Protein 1AOZ (pdb70)

Radius of gyration: 34.61 Å; Cα contacts (8 Å, |Δi|>4): 2927; chains: 2; bounding box: 67×62×120 Å

Secondary structure (DSSP, 8-state):
--EEEEEEEEEEEEE-TTSS-EEEEEETTBSSPPPEEEETT-EEEEEEEE--SS--B-EEEET---TT-GGGS--BTTTBPPBPTT-EEEEEEE--S-EEEEEEE-STTTGGGT-EEEEEEEPPTT---SS--SEEEEEEEEEE-SS-HHHHHHHTTSSS-----S-SEEEETTB--SSSBTTGGG-TTSPBPP--S-STTS---EEE-TT-EEEEEEEE--SS-EEEEEETT--EEEEEETTEEEEEEEES-EEE-TT-EEEEEEE--S-TT--EEEEEEEESS---SPPEEEEEEETTS-TTS--SSPPPPPPPTT-HHHHHHHHTT--BPTTPPPPPSS-SEEEEEEEEEEEETTEEEEEETTEEE---SS-HHHHHHTT-TTSS--SPPPS---TT--TTS----TT-EEE---EEE-TT-EEEEEEEE---SSTT----EEEEETT--EEEEEEEESS--GGGGGGS--SSPPEESEEEE-TTEEEEEEEE--S-EEEEEEESSHHHHHTT-EEEEEE-GGG-----HHHHSSHHHHHHHS---S--/--EEEEEEEEEEEEE-TTSS-EEEEEETTBSSPPPEEEETT-EEEEEEEE--SS--B-EEEET---TT-GGGS--BTTTBPPBPTT-EEEEEEE--S-EEEEEEE-STTGGGGT-EEEEEEE-STT---SS--SEEEEEEEEEE-SS-HHHHHHHHHSSS-----S-SEEEETTB--SSSBTTGGG-TTSPBP---S-STTS---EEE-TT-EEEEEEEE--SS-EEEEEETTB-EEEEEETTEEEEEEEES-EEE-TT-EEEEEEE--S-TTS-EEEEEEEESS---SPPEEEEEEETTS-TT---SSPPPPPPPTT-HHHHHHHHHH--BPTTSPPPPSS-SEEEEEEEEEEEETTEEEEEETTEEE---SS-HHHHHHTT-TTSS--SPPP----TT--TTS----TT-EEE---EEE-TT-EEEEEEE----SSTT----EEEEETT--EEEEEEEESS--GGGGGGS-SSS--EESEEEEPTTEEEEEEEE--S-EEEEEEESSHHHHHTT-EEEEEE-GGG--PPPHHHH-SHHHHHHHS---S--

Solvent-accessible surface area: 43569 Å² total; per-residue (Å²): 115,94,128,70,102,45,134,7,54,0,71,55,39,143,86,19,0,2,60,60,130,38,66,0,2,1,2,72,49,92,17,34,12,35,71,0,85,2,33,9,38,1,43,0,22,0,36,0,31,0,84,4,169,131,46,18,0,0,0,2,0,2,14,10,27,3,124,66,28,8,31,0,1,0,1,11,24,7,2,0,6,32,5,83,53,60,57,48,4,92,0,58,5,61,1,78,50,24,3,1,8,2,0,2,2,25,56,40,1,9,6,7,8,1,0,5,0,12,0,2,0,32,17,52,141,79,126,158,26,96,33,129,49,77,20,61,14,35,2,6,0,2,5,6,6,56,86,40,20,80,140,3,47,100,8,3,54,34,114,91,13,148,45,16,27,37,5,53,3,3,0,8,28,3,79,5,27,63,116,34,20,35,6,13,134,33,33,35,73,71,63,57,27,174,54,188,52,90,48,41,4,2,29,94,41,2,95,1,46,42,157,54,29,21,3,0,0,0,2,0,3,0,2,4,3,12,1,4,0,12,5,14,101,10,106,0,35,0,5,2,0,2,6,27,71,4,69,78,24,124,14,62,13,0,6,0,11,2,1,8,3,2,0,0,19,3,61,3,104,59,81,72,66,45,0,7,5,0,4,0,3,12,7,11,34,101,44,98,14,78,62,6,18,2,10,0,2,0,78,133,22,65,64,90,93,66,6,110,60,58,31,40,163,39,26,60,77,73,60,45,114,92,5,28,99,14,10,94,110,12,29,7,21,173,82,29,86,127,12,39,119,123,80,85,55,36,0,45,0,8,1,3,13,1,52,21,118,42,79,15,38,5,0,3,12,48,17,2,29,46,81,8,113,8,1,0,0,1,1,37,67,89,99,33,92,183,29,16,47,75,110,116,18,45,54,95,27,77,170,128,49,78,11,94,66,28,14,121,38,137,150,17,111,92,13,34,11,2,8,81,10,116,52,42,29,9,0,0,0,0,0,2,2,1,0,14,48,75,122,131,55,9,24,10,1,4,0,2,1,2,6,11,34,0,24,6,2,14,48,14,90,27,70,29,41,91,151,49,75,110,75,19,47,66,139,34,1,9,25,9,3,1,3,2,0,6,25,54,1,3,0,0,0,4,1,37,0,56,0,31,0,2,0,4,0,5,0,1,11,8,0,3,38,61,5,5,0,2,13,1,0,2,2,3,14,128,127,12,47,182,4,34,90,85,0,15,60,40,39,24,0,17,172,63,78,111,136,121,79,176,153,156,112,94,122,58,100,47,134,8,64,0,81,56,40,144,86,17,0,3,61,60,129,40,73,0,1,2,2,66,61,77,16,29,13,29,71,0,93,3,32,5,37,0,40,0,22,0,25,0,20,0,81,6,159,130,47,18,0,0,0,2,0,2,13,9,28,2,108,64,26,6,34,0,0,0,1,10,24,7,1,0,9,27,7,79,52,58,63,44,4,91,0,58,5,56,0,65,46,22,3,1,8,1,0,2,1,27,49,47,2,10,5,9,4,2,1,6,0,9,0,2,0,35,18,55,89,84,138,159,25,90,48,125,46,77,19,56,16,37,1,8,0,2,4,9,9,58,83,53,21,84,132,2,43,101,6,3,55,33,105,90,12,148,46,18,22,37,3,54,2,3,0,7,22,4,79,3,25,62,118,37,21,39,5,12,129,32,28,34,71,71,64,59,26,195,57,183,58,95,44,37,3,3,26,96,45,2,102,1,40,42,155,87,30,22,1,0,0,0,4,0,3,0,3,6,4,11,1,4,0,12,7,14,94,16,101,0,45,0,6,1,0,1,5,27,64,4,88,79,26,135,13,57,15,0,6,0,10,2,0,10,3,2,0,0,11,2,58,0,88,63,80,62,66,49,1,12,5,0,3,0,2,11,7,11,41,99,43,94,13,86,61,4,12,0,10,0,1,0,73,135,24,66,64,84,94,69,5,114,61,54,27,45,163,45,24,62,85,75,58,46,107,82,3,31,92,12,11,92,106,12,23,6,22,195,81,30,88,128,7,43,116,157,70,86,54,44,1,44,0,5,2,4,16,1,52,25,120,38,70,14,31,4,0,3,8,40,26,1,35,45,81,11,111,8,0,0,1,1,1,40,70,85,99,37,103,184,23,20,65,82,100,108,18,38,55,97,32,69,141,114,46,82,8,92,64,37,13,122,35,138,140,15,114,86,20,32,13,2,9,93,11,144,61,40,28,16,0,0,0,0,0,0,2,2,0,15,51,80,108,130,58,10,27,10,0,3,0,2,2,2,4,11,34,0,24,4,1,16,46,16,100,25,71,27,54,77,155,59,74,115,80,19,44,65,143,35,1,8,24,9,3,1,3,3,0,8,23,59,2,6,0,0,0,6,0,36,0,60,1,32,0,1,0,5,0,5,0,2,12,6,1,3,43,53,3,4,0,2,11,1,1,0,2,6,14,144,145,12,49,180,4,34,92,93,0,13,61,37,36,25,0,20,165,64,80,119,139,119,72,166,152,147

Nearest PDB structures (foldseek):
  1aoz-assembly1_A  TM=1.001E+00  e=0.000E+00  Cucurbita melopepo
  6klg-assembly1_A  TM=8.964E-01  e=5.728E-54  Zea mays
  1zpu-assembly5_E  TM=8.627E-01  e=7.045E-47  Saccharomyces cerevisiae
  2ih9-assembly1_A  TM=8.552E-01  e=1.182E-42  Melanocarpus albomyces
  3pps-assembly1_A  TM=8.424E-01  e=6.392E-43  Canariomyces arenarius

CATH classification: 2.60.40.420 (+2 more: 2.60.40.420, 2.60.40.420)

InterPro domains:
  IPR001117 Multicopper oxidase, second cupredoxin domain [PF00394] (138-299)
  IPR002355 Multicopper oxidase, copper-binding site [PS00080] (506-517)
  IPR008972 Cupredoxin [G3DSA:2.60.40.420] (1-130)
  IPR008972 Cupredoxin [G3DSA:2.60.40.420] (131-336)
  IPR008972 Cupredoxin [G3DSA:2.60.40.420] (337-552)
  IPR008972 Cupredoxin [SSF49503] (3-147)
  IPR008972 Cupredoxin [SSF49503] (130-335)
  IPR008972 Cupredoxin [SSF49503] (339-540)
  IPR011706 Multicopper oxidase, C-terminal [PF07731] (408-524)
  IPR011707 Multicopper oxidase-like, N-terminal [PF07732] (10-125)
  IPR017760 L-ascorbate oxidase, plants [TIGR03388] (3-541)
  IPR033138 Multicopper oxidases, conserved site [PS00079] (501-521)
  IPR034258 Ascorbate oxidase, second cupredoxin domain [cd13871] (134-298)
  IPR034259 Ascorbate oxidase, first cupredoxin domain [cd13845] (4-123)
  IPR034267 Ascorbate oxidase, third cupredoxin domain [cd13893] (343-532)
  IPR045087 Multicopper oxidase [PTHR11709] (19-524)

Foldseek 3Di:
DEEAEAEWEWEWDWDCQAPDTDIATEIPPDFQYDEAEEAAPYKYKYKYAYAYPFDFWWKAWQLAQCFLNQLLRTADLANFPTAGHGDIDIRIGGHHAFAKTKMAIHDAVNRQRGHIGTYGYAYPDPDHDPDDFDEEAEKEKEFHARDDSVVQLVQLFDQVRDHRDAGQFIGISSATHGQADCQCPVPVVGHHDDDPQPGSRRDPAAEDEAFTKYKYKYAYLYLAFWKKKAKPPKWKWWAAKSRAGWAIDIDRIAIGGHSMITIIMTGRHDDLQAKIKIWIGTAQDDDPYHTGIHIHHHPPHDSPRHGPDGHPDDPHRPPVVVNVVRVVPTWHHVPDDFDDPDFPEEFEWEWEFAQPPSRTFIDTLQEFEDRFSAHNLLCVLVVVPPRFDADADHRDHDPPDAQQAEDPSVRHYYGHYEHEDEAFGKYKYKYFWGAYRDHPDTTKWKKFKHSWWKFWQDKFAADDDPVCPVVGDRDITDTHGIDMHGGRMITMIITTNNGAGKMKIFTSNSSNVSRRGTHIYGYDSVPRDDRDPNRQCTDVSVVVPVDDDDPD/DEEAEEEKEWEWDWADQAHDIDIATEIPPDFQYDEAEEAAFYKYKYKYFYQYDADFWWKAWFLAQCFQHQLQRGADLASFPTHGHGDIDIRIGGRHAFDWTKMATHDALRRQRGHIGTYGYHYDDPDHDPDDFDEEAEKEKEFHAPDDSVVCLVQQVDQVHDHSDDTQFIGISSATHGQADCLCVVDVPGHHDDDDQPGSRRDDAAEDAAFTKYKYKYAYLYLAFWKKKAKAPWKWWWAAKSRAGWATDIGRIAIGDHSIMTIIMTHRHDDLQAKIKIWIGGAQDPDDYGTGIYINHHPPHDRSGDDPDGHDDDPHRPPVVVVVVRVVVTWHHPVDDFADPDFDEEFEWEWEFAQDPSRTFIDTLQEFEDRFSAHNLLCVQVVVPVRFDAPADHRYHDPPDAQQAEDPSVRRYYGHYEHEDEAWGKYKYKYFWGAYNDHRDTGKFKKFKHSWWKFFQFKDAADDDPVCPVSGDSDTTDTHGIDIHGGRMITMIITTNHRAGKIKIFTSNSSNVSRRGTHIYGYPSNVRDDRDPNRQCIDPSVVVPPPDDPPD

B-factor: mean 22.81, std 13.23, range [4.0, 101.57]

Structure (mmCIF, N/CA/C/O backbone):
data_1AOZ
#
_entry.id   1AOZ
#
_cell.length_a   106.700
_cell.length_b   105.100
_cell.length_c   113.500
_cell.angle_alpha   90.00
_cell.angle_beta   90.00
_cell.angle_gamma   90.00
#
_symmetry.space_group_name_H-M   'P 21 21 2'
#
loop_
_entity.id
_entity.type
_entity.pdbx_description
1 polymer 'ASCORBATE OXIDASE'
2 non-polymer 2-acetamido-2-deoxy-beta-D-glucopyranose
3 non-polymer 'COPPER (II) ION'
4 non-polymer 'CU-O-CU LINKAGE'
5 non-polymer 'CU-O LINKAGE'
6 water water
#
loop_
_atom_site.group_PDB
_atom_site.id
_atom_site.type_symbol
_atom_site.label_atom_id
_atom_site.label_alt_id
_atom_site.label_comp_id
_atom_site.label_asym_id
_atom_site.label_entity_id
_atom_site.label_seq_id
_atom_site.pdbx_PDB_ins_code
_atom_site.Cartn_x
_atom_site.Cartn_y
_atom_site.Cartn_z
_atom_site.occupancy
_atom_site.B_iso_or_equiv
_atom_site.auth_seq_id
_atom_site.auth_comp_id
_atom_site.auth_asym_id
_atom_site.auth_atom_id
_atom_site.pdbx_PDB_model_num
ATOM 1 N N . SER A 1 1 ? 66.830 33.551 -16.323 1.00 38.38 1 SER A N 1
ATOM 2 C CA . SER A 1 1 ? 66.079 32.504 -15.659 1.00 36.57 1 SER A CA 1
ATOM 3 C C . SER A 1 1 ? 67.119 31.412 -15.610 1.00 32.56 1 SER A C 1
ATOM 4 O O . SER A 1 1 ? 67.931 31.359 -16.533 1.00 28.82 1 SER A O 1
ATOM 7 N N . GLN A 1 2 ? 67.124 30.621 -14.551 1.00 29.23 2 GLN A N 1
ATOM 8 C CA . GLN A 1 2 ? 68.089 29.567 -14.357 1.00 23.66 2 GLN A CA 1
ATOM 9 C C . GLN A 1 2 ? 67.308 28.272 -14.436 1.00 16.99 2 GLN A C 1
ATOM 10 O O . GLN A 1 2 ? 66.081 28.293 -14.383 1.00 10.25 2 GLN A O 1
ATOM 16 N N . ILE A 1 3 ? 68.005 27.157 -14.577 1.00 21.43 3 ILE A N 1
ATOM 17 C CA . ILE A 1 3 ? 67.418 25.844 -14.395 1.00 23.19 3 ILE A CA 1
ATOM 18 C C . ILE A 1 3 ? 67.920 25.410 -13.015 1.00 23.09 3 ILE A C 1
ATOM 19 O O . ILE A 1 3 ? 69.132 25.393 -12.743 1.00 27.86 3 ILE A O 1
ATOM 24 N N . ARG A 1 4 ? 66.992 25.073 -12.121 1.00 26.91 4 ARG A N 1
ATOM 25 C CA . ARG A 1 4 ? 67.284 24.631 -10.772 1.00 19.01 4 ARG A CA 1
ATOM 26 C C . ARG A 1 4 ? 67.064 23.114 -10.767 1.00 24.55 4 ARG A C 1
ATOM 27 O O . ARG A 1 4 ? 65.927 22.638 -10.905 1.00 29.84 4 ARG A O 1
ATOM 35 N N . HIS A 1 5 ? 68.114 22.303 -10.595 1.00 23.77 5 HIS A N 1
ATOM 36 C CA . HIS A 1 5 ? 68.029 20.852 -10.700 1.00 21.89 5 HIS A CA 1
ATOM 37 C C . HIS A 1 5 ? 68.273 20.225 -9.339 1.00 17.60 5 HIS A C 1
ATOM 38 O O . HIS A 1 5 ? 69.264 20.512 -8.664 1.00 19.09 5 HIS A O 1
ATOM 45 N N . TYR A 1 6 ? 67.373 19.324 -8.955 1.00 12.92 6 TYR A N 1
ATOM 46 C CA . TYR A 1 6 ? 67.429 18.628 -7.693 1.00 5.32 6 TYR A CA 1
ATOM 47 C C . TYR A 1 6 ? 67.464 17.165 -8.052 1.00 8.90 6 TYR A C 1
ATOM 48 O O . TYR A 1 6 ? 66.993 16.736 -9.118 1.00 10.12 6 TYR A O 1
ATOM 57 N N . LYS A 1 7 ? 68.075 16.383 -7.190 1.00 12.32 7 LYS A N 1
ATOM 58 C CA . LYS A 1 7 ? 68.201 14.956 -7.433 1.00 12.63 7 LYS A CA 1
ATOM 59 C C . LYS A 1 7 ? 67.904 14.408 -6.048 1.00 11.27 7 LYS A C 1
ATOM 60 O O . LYS A 1 7 ? 68.644 14.700 -5.086 1.00 16.98 7 LYS A O 1
ATOM 66 N N . TRP A 1 8 ? 66.779 13.691 -5.919 1.00 17.96 8 TRP A N 1
ATOM 67 C CA . TRP A 1 8 ? 66.228 13.289 -4.639 1.00 8.98 8 TRP A CA 1
ATOM 68 C C . TRP A 1 8 ? 65.824 11.826 -4.576 1.00 15.87 8 TRP A C 1
ATOM 69 O O . TRP A 1 8 ? 65.237 11.316 -5.532 1.00 22.10 8 TRP A O 1
ATOM 80 N N . GLU A 1 9 ? 66.002 11.162 -3.431 1.00 9.91 9 GLU A N 1
ATOM 81 C CA . GLU A 1 9 ? 65.526 9.783 -3.246 1.00 15.78 9 GLU A CA 1
ATOM 82 C C . GLU A 1 9 ? 64.515 9.719 -2.117 1.00 18.27 9 GLU A C 1
ATOM 83 O O . GLU A 1 9 ? 64.831 10.265 -1.057 1.00 20.56 9 GLU A O 1
ATOM 89 N N . VAL A 1 10 ? 63.325 9.118 -2.286 1.00 15.63 10 VAL A N 1
ATOM 90 C CA . VAL A 1 10 ? 62.369 9.014 -1.190 1.00 16.38 10 VAL A CA 1
ATOM 91 C C . VAL A 1 10 ? 62.606 7.649 -0.572 1.00 13.27 10 VAL A C 1
ATOM 92 O O . VAL A 1 10 ? 62.569 6.611 -1.259 1.00 19.24 10 VAL A O 1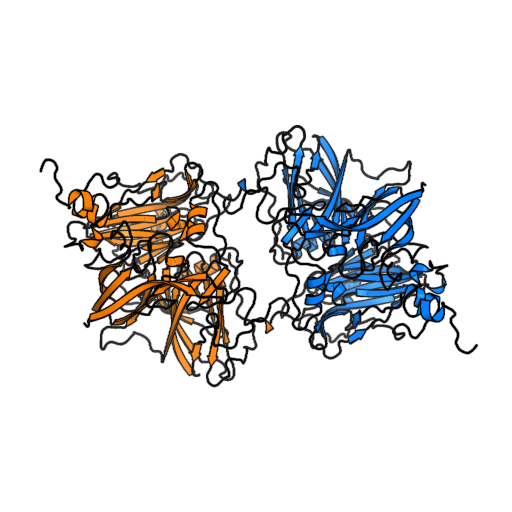
ATOM 96 N N . GLU A 1 11 ? 62.773 7.668 0.742 1.00 16.63 11 GLU A N 1
ATOM 97 C CA . GLU A 1 11 ? 63.081 6.492 1.506 1.00 14.49 11 GLU A CA 1
ATOM 98 C C . GLU A 1 11 ? 62.604 6.716 2.930 1.00 18.56 11 GLU A C 1
ATOM 99 O O . GLU A 1 11 ? 62.655 7.837 3.439 1.00 15.29 11 GLU A O 1
ATOM 105 N N . TYR A 1 12 ? 62.092 5.662 3.554 1.00 4.04 12 TYR A N 1
ATOM 106 C CA . TYR A 1 12 ? 61.724 5.724 4.946 1.00 8.29 12 TYR A CA 1
ATOM 107 C C . TYR A 1 12 ? 62.991 5.570 5.751 1.00 10.74 12 TYR A C 1
ATOM 108 O O . TYR A 1 12 ? 63.995 4.982 5.301 1.00 4.04 12 TYR A O 1
ATOM 117 N N . MET A 1 13 ? 62.869 6.045 6.990 1.00 12.04 13 MET A N 1
ATOM 118 C CA . MET A 1 13 ? 63.964 6.090 7.928 1.00 12.51 13 MET A CA 1
ATOM 119 C C . MET A 1 13 ? 63.432 6.180 9.347 1.00 13.78 13 MET A C 1
ATOM 120 O O . MET A 1 13 ? 62.248 6.460 9.521 1.00 14.75 13 MET A O 1
ATOM 125 N N . PHE A 1 14 ? 64.216 5.897 10.378 1.00 13.44 14 PHE A N 1
ATOM 126 C CA . PHE A 1 14 ? 63.738 6.075 11.740 1.00 10.08 14 PHE A CA 1
ATOM 127 C C . PHE A 1 14 ? 64.050 7.516 12.073 1.00 9.83 14 PHE A C 1
ATOM 128 O O . PHE A 1 14 ? 65.099 8.057 11.698 1.00 13.31 14 PHE A O 1
ATOM 136 N N . TRP A 1 15 ? 63.110 8.158 12.732 1.00 16.79 15 TRP A N 1
ATOM 137 C CA . TRP A 1 15 ? 63.255 9.532 13.137 1.00 12.82 15 TRP A CA 1
ATOM 138 C C . TRP A 1 15 ? 62.332 9.751 14.330 1.00 10.60 15 TRP A C 1
ATOM 139 O O . TRP A 1 15 ? 61.421 8.972 14.619 1.00 22.55 15 TRP A O 1
ATOM 150 N N . ALA A 1 16 ? 62.585 10.806 15.084 1.00 14.23 16 ALA A N 1
ATOM 151 C CA . ALA A 1 16 ? 61.845 11.131 16.276 1.00 7.99 16 ALA A CA 1
ATOM 152 C C . ALA A 1 16 ? 61.520 12.621 16.263 1.00 15.21 16 ALA A C 1
ATOM 153 O O . ALA A 1 16 ? 62.187 13.435 16.919 1.00 17.94 16 ALA A O 1
ATOM 155 N N . PRO A 1 17 ? 60.453 13.015 15.551 1.00 14.36 17 PRO A N 1
ATOM 156 C CA . PRO A 1 17 ? 60.028 14.411 15.406 1.00 9.90 17 PRO A CA 1
ATOM 157 C C . PRO A 1 17 ? 59.730 15.111 16.713 1.00 4.06 17 PRO A C 1
ATOM 158 O O . PRO A 1 17 ? 59.966 16.298 16.900 1.00 5.33 17 PRO A O 1
ATOM 162 N N . ASN A 1 18 ? 59.174 14.318 17.621 1.00 11.54 18 ASN A N 1
ATOM 163 C CA . ASN A 1 18 ? 58.833 14.768 18.952 1.00 14.30 18 ASN A CA 1
ATOM 164 C C . ASN A 1 18 ? 59.544 13.966 20.017 1.00 13.64 18 ASN A C 1
ATOM 165 O O . ASN A 1 18 ? 58.992 13.646 21.067 1.00 17.64 18 ASN A O 1
ATOM 170 N N . CYS A 1 19 ? 60.784 13.578 19.674 1.00 22.31 19 CYS A N 1
ATOM 171 C CA . CYS A 1 19 ? 61.668 12.751 20.491 1.00 12.10 19 CYS A CA 1
ATOM 172 C C . CYS A 1 19 ? 61.160 11.361 20.856 1.00 15.61 19 CYS A C 1
ATOM 173 O O . CYS A 1 19 ? 61.656 10.685 21.767 1.00 7.74 19 CYS A O 1
ATOM 176 N N . ASN A 1 20 ? 60.191 10.879 20.081 1.00 10.63 20 ASN A N 1
ATOM 177 C CA . ASN A 1 20 ? 59.620 9.557 20.281 1.00 12.20 20 ASN A CA 1
ATOM 178 C C . ASN A 1 20 ? 59.830 8.972 18.903 1.00 9.98 20 ASN A C 1
ATOM 179 O O . ASN A 1 20 ? 59.337 9.565 17.936 1.00 16.05 20 ASN A O 1
ATOM 184 N N . GLU A 1 21 ? 60.632 7.911 18.765 1.00 13.68 21 GLU A N 1
ATOM 185 C CA . GLU A 1 21 ? 60.985 7.281 17.498 1.00 13.75 21 GLU A CA 1
ATOM 186 C C . GLU A 1 21 ? 59.883 6.492 16.829 1.00 12.17 21 GLU A C 1
ATOM 187 O O . GLU A 1 21 ? 59.203 5.664 17.446 1.00 20.41 21 GLU A O 1
ATOM 193 N N . ASN A 1 22 ? 59.787 6.772 15.541 1.00 16.84 22 ASN A N 1
ATOM 194 C CA . ASN A 1 22 ? 58.821 6.165 14.646 1.00 15.77 22 ASN A CA 1
ATOM 195 C C . ASN A 1 22 ? 59.515 6.104 13.277 1.00 16.39 22 ASN A C 1
ATOM 196 O O . ASN A 1 22 ? 60.721 6.395 13.189 1.00 19.82 22 ASN A O 1
ATOM 201 N N . ILE A 1 23 ? 58.866 5.733 12.173 1.00 13.76 23 ILE A N 1
ATOM 202 C CA . ILE A 1 23 ? 59.521 5.888 10.889 1.00 10.09 23 ILE A CA 1
ATOM 203 C C . ILE A 1 23 ? 58.888 7.104 10.221 1.00 11.89 23 ILE A C 1
ATOM 204 O O . ILE A 1 23 ? 57.689 7.361 10.385 1.00 10.11 23 ILE A O 1
ATOM 209 N N . VAL A 1 24 ? 59.685 7.873 9.486 1.00 6.51 24 VAL A N 1
ATOM 210 C CA . VAL A 1 24 ? 59.223 9.069 8.811 1.00 15.21 24 VAL A CA 1
ATOM 211 C C . VAL A 1 24 ? 59.547 8.878 7.326 1.00 14.09 24 VAL A C 1
ATOM 212 O O . VAL A 1 24 ? 60.443 8.084 7.006 1.00 15.10 24 VAL A O 1
ATOM 216 N N . MET A 1 25 ? 58.873 9.525 6.366 1.00 15.10 25 MET A N 1
ATOM 217 C CA . MET A 1 25 ? 59.260 9.373 4.973 1.00 16.89 25 MET A CA 1
ATOM 218 C C . MET A 1 25 ? 60.240 10.503 4.680 1.00 18.61 25 MET A C 1
ATOM 219 O O . MET A 1 25 ? 59.829 11.662 4.634 1.00 24.30 25 MET A O 1
ATOM 224 N N . GLY A 1 26 ? 61.533 10.186 4.518 1.00 20.45 26 GLY A N 1
ATOM 225 C CA . GLY A 1 26 ? 62.564 11.174 4.248 1.00 7.83 26 GLY A CA 1
ATOM 226 C C . GLY A 1 26 ? 62.947 11.347 2.780 1.00 10.43 26 GLY A C 1
ATOM 227 O O . GLY A 1 26 ? 62.738 10.477 1.920 1.00 4.00 26 GLY A O 1
ATOM 228 N N . ILE A 1 27 ? 63.517 12.532 2.485 1.00 10.54 27 ILE A N 1
ATOM 229 C CA . ILE A 1 27 ? 64.064 12.799 1.165 1.00 13.66 27 ILE A CA 1
ATOM 230 C C . ILE A 1 27 ? 65.531 13.113 1.391 1.00 8.73 27 ILE A C 1
ATOM 231 O O . ILE A 1 27 ? 65.894 13.987 2.189 1.00 12.95 27 ILE A O 1
ATOM 236 N N . ASN A 1 28 ? 66.370 12.307 0.760 1.00 12.84 28 ASN A N 1
ATOM 237 C CA . ASN A 1 28 ? 67.826 12.399 0.887 1.00 11.41 28 ASN A CA 1
ATOM 238 C C . ASN A 1 28 ? 68.253 12.391 2.356 1.00 8.06 28 ASN A C 1
ATOM 239 O O . ASN A 1 28 ? 69.157 13.116 2.796 1.00 16.73 28 ASN A O 1
ATOM 244 N N . GLY A 1 29 ? 67.578 11.567 3.162 1.00 8.24 29 GLY A N 1
ATOM 245 C CA . GLY A 1 29 ? 67.842 11.456 4.592 1.00 4.01 29 GLY A CA 1
ATOM 246 C C . GLY A 1 29 ? 67.326 12.615 5.438 1.00 8.54 29 GLY A C 1
ATOM 247 O O . GLY A 1 29 ? 67.585 12.673 6.644 1.00 12.35 29 GLY A O 1
ATOM 248 N N . GLN A 1 30 ? 66.569 13.547 4.886 1.00 4.00 30 GLN A N 1
ATOM 249 C CA . GLN A 1 30 ? 66.110 14.718 5.623 1.00 9.84 30 GLN A CA 1
ATOM 250 C C . GLN A 1 30 ? 64.646 14.559 5.949 1.00 11.33 30 GLN A C 1
ATOM 251 O O . GLN A 1 30 ? 63.877 14.004 5.143 1.00 10.25 30 GLN A O 1
ATOM 257 N N . PHE A 1 31 ? 64.275 15.057 7.125 1.00 8.55 31 PHE A N 1
ATOM 258 C CA . PHE A 1 31 ? 62.881 15.189 7.484 1.00 6.39 31 PHE A CA 1
ATOM 259 C C . PHE A 1 31 ? 62.845 16.552 8.150 1.00 8.80 31 PHE A C 1
ATOM 260 O O . PHE A 1 31 ? 63.615 16.722 9.109 1.00 6.93 31 PHE A O 1
ATOM 268 N N . PRO A 1 32 ? 62.032 17.559 7.757 1.00 8.58 32 PRO A N 1
ATOM 269 C CA . PRO A 1 32 ? 61.325 17.689 6.465 1.00 7.20 32 PRO A CA 1
ATOM 270 C C . PRO A 1 32 ? 62.282 17.671 5.269 1.00 7.52 32 PRO A C 1
ATOM 271 O O . PRO A 1 32 ? 63.504 17.717 5.474 1.00 12.32 32 PRO A O 1
ATOM 275 N N . GLY A 1 33 ? 61.749 17.525 4.055 1.00 13.01 33 GLY A N 1
ATOM 276 C CA . GLY A 1 33 ? 62.537 17.450 2.840 1.00 15.50 33 GLY A CA 1
ATOM 277 C C . GLY A 1 33 ? 63.292 18.737 2.552 1.00 18.99 33 GLY A C 1
ATOM 278 O O . GLY A 1 33 ? 63.084 19.734 3.259 1.00 14.93 33 GLY A O 1
ATOM 279 N N . PRO A 1 34 ? 64.190 18.775 1.559 1.00 18.24 34 PRO A N 1
ATOM 280 C CA . PRO A 1 34 ? 64.970 19.952 1.208 1.00 16.53 34 PRO A CA 1
ATOM 281 C C . PRO A 1 34 ? 64.115 21.086 0.657 1.00 19.63 34 PRO A C 1
ATOM 282 O O . PRO A 1 34 ? 63.108 20.856 -0.016 1.00 20.70 34 PRO A O 1
ATOM 286 N N . THR A 1 35 ? 64.522 22.327 0.866 1.00 17.61 35 THR A N 1
ATOM 287 C CA . THR A 1 35 ? 63.782 23.453 0.330 1.00 6.00 35 THR A CA 1
ATOM 288 C C . THR A 1 35 ? 64.223 23.650 -1.107 1.00 17.66 35 THR A C 1
ATOM 289 O O . THR A 1 35 ? 65.425 23.563 -1.399 1.00 14.35 35 THR A O 1
ATOM 293 N N . ILE A 1 36 ? 63.239 23.857 -1.973 1.00 12.03 36 ILE A N 1
ATOM 294 C CA . ILE A 1 36 ? 63.443 24.236 -3.350 1.00 13.08 36 ILE A CA 1
ATOM 295 C C . ILE A 1 36 ? 63.235 25.744 -3.297 1.00 13.35 36 ILE A C 1
ATOM 296 O O . ILE A 1 36 ? 62.251 26.188 -2.707 1.00 14.42 36 ILE A O 1
ATOM 301 N N . ARG A 1 37 ? 64.157 26.562 -3.781 1.00 15.32 37 ARG A N 1
ATOM 302 C CA . ARG A 1 37 ? 63.938 27.979 -3.875 1.00 15.46 37 ARG A CA 1
ATOM 303 C C . ARG A 1 37 ? 64.294 28.397 -5.288 1.00 18.13 37 ARG A C 1
ATOM 304 O O . ARG A 1 37 ? 65.285 27.938 -5.874 1.00 21.97 37 ARG A O 1
ATOM 312 N N . ALA A 1 38 ? 63.482 29.252 -5.894 1.00 13.22 38 ALA A N 1
ATOM 313 C CA . ALA A 1 38 ? 63.761 29.643 -7.259 1.00 11.90 38 ALA A CA 1
ATOM 314 C C . ALA A 1 38 ? 63.311 31.072 -7.431 1.00 7.88 38 ALA A C 1
ATOM 315 O O . ALA A 1 38 ? 62.874 31.674 -6.447 1.00 11.77 38 ALA A O 1
ATOM 317 N N . ASN A 1 39 ? 63.488 31.645 -8.627 1.00 6.99 39 ASN A N 1
ATOM 318 C CA . ASN A 1 39 ? 63.093 33.009 -8.923 1.00 15.66 39 ASN A CA 1
ATOM 319 C C . ASN A 1 39 ? 62.006 32.779 -9.945 1.00 7.01 39 ASN A C 1
ATOM 320 O O . ASN A 1 39 ? 62.043 31.776 -10.679 1.00 20.72 39 ASN A O 1
ATOM 325 N N . ALA A 1 40 ? 61.012 33.663 -9.988 1.00 14.56 40 ALA A N 1
ATOM 326 C CA . ALA A 1 40 ? 59.940 33.535 -10.963 1.00 5.56 40 ALA A CA 1
ATOM 327 C C . ALA A 1 40 ? 60.566 33.728 -12.325 1.00 18.05 40 ALA A C 1
ATOM 328 O O . ALA A 1 40 ? 61.405 34.616 -12.561 1.00 14.59 40 ALA A O 1
ATOM 330 N N . GLY A 1 41 ? 60.240 32.721 -13.122 1.00 10.91 41 GLY A N 1
ATOM 331 C CA . GLY A 1 41 ? 60.736 32.616 -14.463 1.00 6.94 41 GLY A CA 1
ATOM 332 C C . GLY A 1 41 ? 61.585 31.362 -14.640 1.00 11.68 41 GLY A C 1
ATOM 333 O O . GLY A 1 41 ? 61.774 30.952 -15.794 1.00 20.20 41 GLY A O 1
ATOM 334 N N . ASP A 1 42 ? 62.073 30.703 -13.568 1.00 9.53 42 ASP A N 1
ATOM 335 C CA . ASP A 1 42 ? 62.995 29.576 -13.676 1.00 13.20 42 ASP A CA 1
ATOM 336 C C . ASP A 1 42 ? 62.336 28.234 -13.957 1.00 21.22 42 ASP A C 1
ATOM 337 O O . ASP A 1 42 ? 61.127 28.056 -13.759 1.00 19.50 42 ASP A O 1
ATOM 342 N N . SER A 1 43 ? 63.112 27.295 -14.475 1.00 19.35 43 SER A N 1
ATOM 343 C CA . SER A 1 43 ? 62.647 25.948 -14.682 1.00 16.60 43 SER A CA 1
ATOM 344 C C . SER A 1 43 ? 63.147 25.193 -13.478 1.00 7.75 43 SER A C 1
ATOM 345 O O . SER A 1 43 ? 64.279 25.419 -13.039 1.00 26.77 43 SER A O 1
ATOM 348 N N . VAL A 1 44 ? 62.339 24.316 -12.904 1.00 15.71 44 VAL A N 1
ATOM 349 C CA . VAL A 1 44 ? 62.748 23.473 -11.801 1.00 13.78 44 VAL A CA 1
ATOM 350 C C . VAL A 1 44 ? 62.744 22.074 -12.397 1.00 12.88 44 VAL A C 1
ATOM 351 O O . VAL A 1 44 ? 61.830 21.719 -13.153 1.00 20.98 44 VAL A O 1
ATOM 355 N N . VAL A 1 45 ? 63.791 21.292 -12.114 1.00 16.94 45 VAL A N 1
ATOM 356 C CA . VAL A 1 45 ? 63.930 19.928 -12.612 1.00 15.27 45 VAL A CA 1
ATOM 357 C C . VAL A 1 45 ? 64.223 19.109 -11.374 1.00 13.61 45 VAL A C 1
ATOM 358 O O . VAL A 1 45 ? 65.210 19.369 -10.684 1.00 18.91 45 VAL A O 1
ATOM 362 N N . VAL A 1 46 ? 63.380 18.149 -11.032 1.00 17.78 46 VAL A N 1
ATOM 363 C CA . VAL A 1 46 ? 63.556 17.308 -9.866 1.00 11.14 46 VAL A CA 1
ATOM 364 C C . VAL A 1 46 ? 63.697 15.906 -10.427 1.00 14.46 46 VAL A C 1
ATOM 365 O O . VAL A 1 46 ? 62.735 15.459 -11.037 1.00 7.04 46 VAL A O 1
ATOM 369 N N . GLU A 1 47 ? 64.802 15.164 -10.345 1.00 12.64 47 GLU A N 1
ATOM 370 C CA . GLU A 1 47 ? 64.724 13.756 -10.716 1.00 22.72 47 GLU A CA 1
ATOM 371 C C . GLU A 1 47 ? 64.664 13.046 -9.383 1.00 16.15 47 GLU A C 1
ATOM 372 O O . GLU A 1 47 ? 65.417 13.328 -8.450 1.00 19.65 47 GLU A O 1
ATOM 378 N N . LEU A 1 48 ? 63.621 12.247 -9.322 1.00 17.68 48 LEU A N 1
ATOM 379 C CA . LEU A 1 48 ? 63.257 11.571 -8.118 1.00 19.76 48 LEU A CA 1
ATOM 380 C C . LEU A 1 48 ? 63.316 10.078 -8.316 1.00 19.83 48 LEU A C 1
ATOM 381 O O . LEU A 1 48 ? 62.646 9.530 -9.211 1.00 18.88 48 LEU A O 1
ATOM 386 N N . THR A 1 49 ? 64.139 9.454 -7.503 1.00 16.22 49 THR A N 1
ATOM 387 C CA . THR A 1 49 ? 64.219 8.027 -7.461 1.00 15.37 49 THR A CA 1
ATOM 388 C C . THR A 1 49 ? 63.417 7.515 -6.265 1.00 12.90 49 THR A C 1
ATOM 389 O O . THR A 1 49 ? 63.491 7.995 -5.125 1.00 12.71 49 THR A O 1
ATOM 393 N N . ASN A 1 50 ? 62.607 6.492 -6.511 1.00 14.66 50 ASN A N 1
ATOM 394 C CA . ASN A 1 50 ? 61.794 5.902 -5.460 1.00 7.33 50 ASN A CA 1
ATOM 395 C C . ASN A 1 50 ? 62.546 4.768 -4.788 1.00 10.23 50 ASN A C 1
ATOM 396 O O . ASN A 1 50 ? 62.899 3.811 -5.479 1.00 12.45 50 ASN A O 1
ATOM 401 N N . LYS A 1 51 ? 62.864 4.862 -3.487 1.00 10.23 51 LYS A N 1
ATOM 402 C CA . LYS A 1 51 ? 63.516 3.776 -2.759 1.00 10.44 51 LYS A CA 1
ATOM 403 C C . LYS A 1 51 ? 62.715 3.288 -1.543 1.00 16.06 51 LYS A C 1
ATOM 404 O O . LYS A 1 51 ? 63.175 2.932 -0.444 1.00 19.69 51 LYS A O 1
ATOM 410 N N . LEU A 1 52 ? 61.406 3.283 -1.749 1.00 8.71 52 LEU A N 1
ATOM 411 C CA . LEU A 1 52 ? 60.543 2.604 -0.824 1.00 16.67 52 LEU A CA 1
ATOM 412 C C . LEU A 1 52 ? 60.530 1.201 -1.441 1.00 13.49 52 LEU A C 1
ATOM 413 O O . LEU A 1 52 ? 60.656 0.965 -2.643 1.00 16.81 52 LEU A O 1
ATOM 418 N N . HIS A 1 53 ? 60.430 0.201 -0.596 1.00 12.60 53 HIS A N 1
ATOM 419 C CA . HIS A 1 53 ? 60.555 -1.164 -1.050 1.00 18.38 53 HIS A CA 1
ATOM 420 C C . HIS A 1 53 ? 59.390 -1.741 -1.841 1.00 19.85 53 HIS A C 1
ATOM 421 O O . HIS A 1 53 ? 59.669 -2.484 -2.783 1.00 25.17 53 HIS A O 1
ATOM 428 N N . THR A 1 54 ? 58.119 -1.521 -1.453 1.00 19.07 54 THR A N 1
ATOM 429 C CA . THR A 1 54 ? 56.961 -2.101 -2.151 1.00 19.85 54 THR A CA 1
ATOM 430 C C . THR A 1 54 ? 55.940 -1.077 -2.640 1.00 9.49 54 THR A C 1
ATOM 431 O O . THR A 1 54 ? 54.995 -1.396 -3.365 1.00 11.44 54 THR A O 1
ATOM 435 N N . GLU A 1 55 ? 56.181 0.177 -2.276 1.00 4.06 55 GLU A N 1
ATOM 436 C CA . GLU A 1 55 ? 55.298 1.298 -2.506 1.00 6.70 55 GLU A CA 1
ATOM 437 C C . GLU A 1 55 ? 55.645 2.247 -3.622 1.00 12.35 55 GLU A C 1
ATOM 438 O O . GLU A 1 55 ? 56.806 2.615 -3.866 1.00 9.07 55 GLU A O 1
ATOM 444 N N . GLY A 1 56 ? 54.572 2.632 -4.311 1.00 4.69 56 GLY A N 1
ATOM 445 C CA . GLY A 1 56 ? 54.709 3.693 -5.288 1.00 4.00 56 GLY A CA 1
ATOM 446 C C . GLY A 1 56 ? 54.757 5.027 -4.550 1.00 4.05 56 GLY A C 1
ATOM 447 O O . GLY A 1 56 ? 54.511 5.092 -3.337 1.00 10.97 56 GLY A O 1
ATOM 448 N N . VAL A 1 57 ? 55.062 6.123 -5.221 1.00 4.00 57 VAL A N 1
ATOM 449 C CA . VAL A 1 57 ? 55.126 7.417 -4.547 1.00 12.45 57 VAL A CA 1
ATOM 450 C C . VAL A 1 57 ? 54.965 8.450 -5.627 1.00 8.02 57 VAL A C 1
ATOM 451 O O . VAL A 1 57 ? 55.192 8.139 -6.805 1.00 12.66 57 VAL A O 1
ATOM 455 N N . VAL A 1 58 ? 54.567 9.662 -5.266 1.00 4.79 58 VAL A N 1
ATOM 456 C CA . VAL A 1 58 ? 54.481 10.779 -6.193 1.00 4.55 58 VAL A CA 1
ATOM 457 C C . VAL A 1 58 ? 54.667 12.021 -5.344 1.00 4.26 58 VAL A C 1
ATOM 458 O O . VAL A 1 58 ? 54.408 11.983 -4.122 1.00 9.95 58 VAL A O 1
ATOM 462 N N . ILE A 1 59 ? 55.114 13.143 -5.917 1.00 17.81 59 ILE A N 1
ATOM 463 C CA . ILE A 1 59 ? 55.238 14.378 -5.138 1.00 13.85 59 ILE A CA 1
ATOM 464 C C . ILE A 1 59 ? 54.505 15.449 -5.920 1.00 14.16 59 ILE A C 1
ATOM 465 O O . ILE A 1 59 ? 54.750 15.613 -7.123 1.00 8.14 59 ILE A O 1
ATOM 470 N N . HIS A 1 60 ? 53.602 16.134 -5.212 1.00 4.80 60 HIS A N 1
ATOM 471 C CA . HIS A 1 60 ? 52.767 17.204 -5.746 1.00 8.31 60 HIS A CA 1
ATOM 472 C C . HIS A 1 60 ? 53.345 18.516 -5.249 1.00 5.71 60 HIS A C 1
ATOM 473 O O . HIS A 1 60 ? 53.673 18.641 -4.070 1.00 14.93 60 HIS A O 1
ATOM 480 N N . TRP A 1 61 ? 53.352 19.525 -6.116 1.00 11.85 61 TRP A N 1
ATOM 481 C CA . TRP A 1 61 ? 53.924 20.827 -5.836 1.00 16.67 61 TRP A CA 1
ATOM 482 C C . TRP A 1 61 ? 52.689 21.689 -5.590 1.00 18.54 61 TRP A C 1
ATOM 483 O O . TRP A 1 61 ? 52.018 22.155 -6.520 1.00 18.23 61 TRP A O 1
ATOM 494 N N . HIS A 1 62 ? 52.352 21.907 -4.312 1.00 19.40 62 HIS A N 1
ATOM 495 C CA . HIS A 1 62 ? 51.127 22.585 -3.964 1.00 9.50 62 HIS A CA 1
ATOM 496 C C . HIS A 1 62 ? 51.269 24.059 -4.248 1.00 10.08 62 HIS A C 1
ATOM 497 O O . HIS A 1 62 ? 52.071 24.765 -3.649 1.00 17.16 62 HIS A O 1
ATOM 504 N N . GLY A 1 63 ? 50.461 24.489 -5.201 1.00 14.10 63 GLY A N 1
ATOM 505 C CA . GLY A 1 63 ? 50.342 25.888 -5.562 1.00 8.72 63 GLY A CA 1
ATOM 506 C C . GLY A 1 63 ? 50.977 26.169 -6.911 1.00 10.00 63 GLY A C 1
ATOM 507 O O . GLY A 1 63 ? 50.792 27.280 -7.430 1.00 22.48 63 GLY A O 1
ATOM 508 N N . ILE A 1 64 ? 51.708 25.248 -7.543 1.00 10.31 64 ILE A N 1
ATOM 509 C CA . ILE A 1 64 ? 52.352 25.539 -8.807 1.00 5.63 64 ILE A CA 1
ATOM 510 C C . ILE A 1 64 ? 51.316 25.160 -9.844 1.00 12.97 64 ILE A C 1
ATOM 511 O O . ILE A 1 64 ? 50.722 24.081 -9.806 1.00 15.79 64 ILE A O 1
ATOM 516 N N . LEU A 1 65 ? 51.144 26.040 -10.811 1.00 18.90 65 LEU A N 1
ATOM 517 C CA . LEU A 1 65 ? 50.069 25.918 -11.774 1.00 17.71 65 LEU A CA 1
ATOM 518 C C . LEU A 1 65 ? 50.204 24.846 -12.822 1.00 20.30 65 LEU A C 1
ATOM 519 O O . LEU A 1 65 ? 49.211 24.474 -13.445 1.00 22.31 65 LEU A O 1
ATOM 524 N N . GLN A 1 66 ? 51.418 24.364 -13.076 1.00 20.63 66 GLN A N 1
ATOM 525 C CA . GLN A 1 66 ? 51.713 23.314 -14.044 1.00 11.87 66 GLN A CA 1
ATOM 526 C C . GLN A 1 66 ? 51.224 23.549 -15.474 1.00 10.58 66 GLN A C 1
ATOM 527 O O . GLN A 1 66 ? 50.953 22.662 -16.295 1.00 8.53 66 GLN A O 1
ATOM 533 N N . ARG A 1 67 ? 51.203 24.831 -15.809 1.00 15.85 67 ARG A N 1
ATOM 534 C CA . ARG A 1 67 ? 50.791 25.343 -17.103 1.00 15.58 67 ARG A CA 1
ATOM 535 C C . ARG A 1 67 ? 51.689 24.804 -18.215 1.00 16.34 67 ARG A C 1
ATOM 536 O O . ARG A 1 67 ? 52.883 25.086 -18.262 1.00 21.52 67 ARG A O 1
ATOM 544 N N . GLY A 1 68 ? 51.179 23.927 -19.063 1.00 10.83 68 GLY A N 1
ATOM 545 C CA . GLY A 1 68 ? 51.935 23.339 -20.149 1.00 4.00 68 GLY A CA 1
ATOM 546 C C . GLY A 1 68 ? 52.578 22.045 -19.675 1.00 5.90 68 GLY A C 1
ATOM 547 O O . GLY A 1 68 ? 53.087 21.275 -20.480 1.00 21.85 68 GLY A O 1
ATOM 548 N N . THR A 1 69 ? 52.590 21.724 -18.378 1.00 9.23 69 THR A N 1
ATOM 549 C CA . THR A 1 69 ? 53.165 20.478 -17.892 1.00 10.55 69 THR A CA 1
ATOM 550 C C . THR A 1 69 ? 52.144 19.782 -16.971 1.00 13.73 69 THR A C 1
ATOM 551 O O . THR A 1 69 ? 52.461 19.535 -15.806 1.00 8.06 69 THR A O 1
ATOM 555 N N . PRO A 1 70 ? 50.898 19.402 -17.361 1.00 7.15 70 PRO A N 1
ATOM 556 C CA . PRO A 1 70 ? 49.908 18.746 -16.483 1.00 9.90 70 PRO A CA 1
ATOM 557 C C . PRO A 1 70 ? 50.294 17.373 -15.937 1.00 12.81 70 PRO A C 1
ATOM 558 O O . PRO A 1 70 ? 49.845 16.915 -14.890 1.00 8.44 70 PRO A O 1
ATOM 562 N N . TRP A 1 71 ? 51.169 16.678 -16.655 1.00 11.60 71 TRP A N 1
ATOM 563 C CA . TRP A 1 71 ? 51.779 15.428 -16.248 1.00 16.88 71 TRP A CA 1
ATOM 564 C C . TRP A 1 71 ? 52.723 15.578 -15.053 1.00 21.94 71 TRP A C 1
ATOM 565 O O . TRP A 1 71 ? 53.195 14.565 -14.542 1.00 22.16 71 TRP A O 1
ATOM 576 N N . ALA A 1 72 ? 53.075 16.788 -14.609 1.00 17.23 72 ALA A N 1
ATOM 577 C CA . ALA A 1 72 ? 54.023 16.945 -13.526 1.00 20.83 72 ALA A CA 1
ATOM 578 C C . ALA A 1 72 ? 53.350 17.418 -12.268 1.00 17.77 72 ALA A C 1
ATOM 579 O O . ALA A 1 72 ? 53.972 17.939 -11.338 1.00 16.45 72 ALA A O 1
ATOM 581 N N . ASP A 1 73 ? 52.032 17.278 -12.222 1.00 19.63 73 ASP A N 1
ATOM 582 C CA . ASP A 1 73 ? 51.295 17.747 -11.071 1.00 11.32 73 ASP A CA 1
ATOM 583 C C . ASP A 1 73 ? 51.531 16.875 -9.848 1.00 4.00 73 ASP A C 1
ATOM 584 O O . ASP A 1 73 ? 51.417 17.365 -8.735 1.00 4.04 73 ASP A O 1
ATOM 589 N N . GLY A 1 74 ? 51.824 15.593 -10.006 1.00 7.78 74 GLY A N 1
ATOM 590 C CA . GLY A 1 74 ? 52.161 14.716 -8.914 1.00 9.76 74 GLY A CA 1
ATOM 591 C C . GLY A 1 74 ? 50.968 14.108 -8.197 1.00 5.47 74 GLY A C 1
ATOM 592 O O . GLY A 1 74 ? 51.027 13.860 -6.988 1.00 4.05 74 GLY A O 1
ATOM 593 N N . THR A 1 75 ? 49.867 13.837 -8.881 1.00 14.18 75 THR A N 1
ATOM 594 C CA . THR A 1 75 ? 48.693 13.283 -8.200 1.00 13.35 75 THR A CA 1
ATOM 595 C C . THR A 1 75 ? 48.418 11.924 -8.789 1.00 8.12 75 THR A C 1
ATOM 596 O O . THR A 1 75 ? 48.027 11.843 -9.973 1.00 20.09 75 THR A O 1
ATOM 600 N N . ALA A 1 76 ? 48.623 10.877 -7.989 1.00 4.94 76 ALA A N 1
ATOM 601 C CA . ALA A 1 76 ? 48.454 9.516 -8.452 1.00 9.08 76 ALA A CA 1
ATOM 602 C C . ALA A 1 76 ? 47.025 9.316 -8.942 1.00 13.65 76 ALA A C 1
ATOM 603 O O . ALA A 1 76 ? 46.073 9.858 -8.365 1.00 12.20 76 ALA A O 1
ATOM 605 N N . SER A 1 77 ? 46.898 8.640 -10.082 1.00 12.27 77 SER A N 1
ATOM 606 C CA . SER A 1 77 ? 45.637 8.335 -10.745 1.00 9.56 77 SER A CA 1
ATOM 607 C C . SER A 1 77 ? 44.934 9.535 -11.348 1.00 10.87 77 SER A C 1
ATOM 608 O O . SER A 1 77 ? 43.917 9.378 -12.020 1.00 16.89 77 SER A O 1
ATOM 611 N N . ILE A 1 78 ? 45.458 10.764 -11.221 1.00 10.56 78 ILE A N 1
ATOM 612 C CA . ILE A 1 78 ? 44.864 11.838 -11.985 1.00 12.39 78 ILE A CA 1
ATOM 613 C C . ILE A 1 78 ? 45.908 12.275 -13.006 1.00 10.48 78 ILE A C 1
ATOM 614 O O . ILE A 1 78 ? 45.667 12.028 -14.197 1.00 13.75 78 ILE A O 1
ATOM 619 N N . SER A 1 79 ? 47.077 12.845 -12.664 1.00 9.52 79 SER A N 1
ATOM 620 C CA . SER A 1 79 ? 48.051 13.253 -13.687 1.00 12.01 79 SER A CA 1
ATOM 621 C C . SER A 1 79 ? 48.963 12.139 -14.146 1.00 9.76 79 SER A C 1
ATOM 622 O O . SER A 1 79 ? 49.342 12.103 -15.316 1.00 9.38 79 SER A O 1
ATOM 625 N N . GLN A 1 80 ? 49.290 11.211 -13.251 1.00 12.14 80 GLN A N 1
ATOM 626 C CA . GLN A 1 80 ? 50.199 10.148 -13.588 1.00 9.67 80 GLN A CA 1
ATOM 627 C C . GLN A 1 80 ? 49.862 8.851 -12.875 1.00 5.57 80 GLN A C 1
ATOM 628 O O . GLN A 1 80 ? 49.094 8.814 -11.898 1.00 6.39 80 GLN A O 1
ATOM 634 N N . CYS A 1 81 ? 50.522 7.820 -13.397 1.00 4.04 81 CYS A N 1
ATOM 635 C CA . CYS A 1 81 ? 50.661 6.534 -12.746 1.00 6.98 81 CYS A CA 1
ATOM 636 C C . CYS A 1 81 ? 51.738 6.789 -11.709 1.00 4.00 81 CYS A C 1
ATOM 637 O O . CYS A 1 81 ? 52.654 7.579 -11.972 1.00 16.39 81 CYS A O 1
ATOM 640 N N . ALA A 1 82 ? 51.658 6.161 -10.527 1.00 10.71 82 ALA A N 1
ATOM 641 C CA . ALA A 1 82 ? 52.687 6.306 -9.503 1.00 14.17 82 ALA A CA 1
ATOM 642 C C . ALA A 1 82 ? 53.988 5.728 -10.046 1.00 7.20 82 ALA A C 1
ATOM 643 O O . ALA A 1 82 ? 53.973 4.906 -10.974 1.00 7.76 82 ALA A O 1
ATOM 645 N N . ILE A 1 83 ? 55.082 6.161 -9.424 1.00 16.19 83 ILE A N 1
ATOM 646 C CA . ILE A 1 83 ? 56.448 5.759 -9.755 1.00 10.80 83 ILE A CA 1
ATOM 647 C C . ILE A 1 83 ? 56.724 4.497 -8.952 1.00 4.00 83 ILE A C 1
ATOM 648 O O . ILE A 1 83 ? 56.543 4.477 -7.731 1.00 7.41 83 ILE A O 1
ATOM 653 N N . ASN A 1 84 ? 57.134 3.436 -9.643 1.00 6.51 84 ASN A N 1
ATOM 654 C CA . ASN A 1 84 ? 57.414 2.168 -8.986 1.00 16.54 84 ASN A CA 1
ATOM 655 C C . ASN A 1 84 ? 58.715 2.171 -8.187 1.00 16.68 84 ASN A C 1
ATOM 656 O O . ASN A 1 84 ? 59.623 2.931 -8.549 1.00 20.47 84 ASN A O 1
ATOM 661 N N . PRO A 1 85 ? 58.923 1.338 -7.151 1.00 18.74 85 PRO A N 1
ATOM 662 C CA . PRO A 1 85 ? 60.207 1.187 -6.465 1.00 15.75 85 PRO A CA 1
ATOM 663 C C . PRO A 1 85 ? 61.400 0.951 -7.398 1.00 17.01 85 PRO A C 1
ATOM 664 O O . PRO A 1 85 ? 61.377 0.135 -8.341 1.00 5.92 85 PRO A O 1
ATOM 668 N N . GLY A 1 86 ? 62.459 1.701 -7.125 1.00 19.93 86 GLY A N 1
ATOM 669 C CA . GLY A 1 86 ? 63.693 1.630 -7.868 1.00 16.93 86 GLY A CA 1
ATOM 670 C C . GLY A 1 86 ? 63.668 2.414 -9.159 1.00 16.16 86 GLY A C 1
ATOM 671 O O . GLY A 1 86 ? 64.644 2.317 -9.914 1.00 9.61 86 GLY A O 1
ATOM 672 N N . GLU A 1 87 ? 62.601 3.162 -9.469 1.00 15.08 87 GLU A N 1
ATOM 673 C CA . GLU A 1 87 ? 62.529 3.921 -10.708 1.00 11.77 87 GLU A CA 1
ATOM 674 C C . GLU A 1 87 ? 62.690 5.416 -10.485 1.00 10.87 87 GLU A C 1
ATOM 675 O O . GLU A 1 87 ? 62.506 5.904 -9.362 1.00 12.27 87 GLU A O 1
ATOM 681 N N . THR A 1 88 ? 62.991 6.130 -11.570 1.00 6.73 88 THR A N 1
ATOM 682 C CA . THR A 1 88 ? 63.321 7.541 -11.525 1.00 9.80 88 THR A CA 1
ATOM 683 C C . THR A 1 88 ? 62.430 8.319 -12.500 1.00 4.01 88 THR A C 1
ATOM 684 O O . THR A 1 88 ? 62.425 8.071 -13.701 1.00 11.11 88 THR A O 1
ATOM 688 N N . PHE A 1 89 ? 61.738 9.327 -12.006 1.00 10.90 89 PHE A N 1
ATOM 689 C CA . PHE A 1 89 ? 60.825 10.140 -12.786 1.00 9.74 89 PHE A CA 1
ATOM 690 C C . PHE A 1 89 ? 61.360 11.559 -12.707 1.00 14.59 89 PHE A C 1
ATOM 691 O O . PHE A 1 89 ? 61.943 11.971 -11.694 1.00 7.44 89 PHE A O 1
ATOM 699 N N . PHE A 1 90 ? 61.221 12.286 -13.806 1.00 7.90 90 PHE A N 1
ATOM 700 C CA . PHE A 1 90 ? 61.629 13.665 -13.896 1.00 12.06 90 PHE A CA 1
ATOM 701 C C . PHE A 1 90 ? 60.460 14.622 -13.787 1.00 14.30 90 PHE A C 1
ATOM 702 O O . PHE A 1 90 ? 59.541 14.538 -14.607 1.00 10.27 90 PHE A O 1
ATOM 710 N N . TYR A 1 91 ? 60.444 15.564 -12.853 1.00 11.17 91 TYR A N 1
ATOM 711 C CA . TYR A 1 91 ? 59.357 16.528 -12.799 1.00 10.18 91 TYR A CA 1
ATOM 712 C C . TYR A 1 91 ? 59.992 17.810 -13.276 1.00 4.00 91 TYR A C 1
ATOM 713 O O . TYR A 1 91 ? 60.870 18.343 -12.599 1.00 11.04 91 TYR A O 1
ATOM 722 N N . ASN A 1 92 ? 59.592 18.314 -14.436 1.00 8.08 92 ASN A N 1
ATOM 723 C CA . ASN A 1 92 ? 60.188 19.545 -14.955 1.00 12.32 92 ASN A CA 1
ATOM 724 C C . ASN A 1 92 ? 59.029 20.503 -15.170 1.00 11.32 92 ASN A C 1
ATOM 725 O O . ASN A 1 92 ? 58.098 20.217 -15.942 1.00 17.47 92 ASN A O 1
ATOM 730 N N . PHE A 1 93 ? 59.053 21.636 -14.495 1.00 9.43 93 PHE A N 1
ATOM 731 C CA . PHE A 1 93 ? 57.966 22.594 -14.582 1.00 13.09 93 PHE A CA 1
ATOM 732 C C . PHE A 1 93 ? 58.531 23.978 -14.397 1.00 17.21 93 PHE A C 1
ATOM 733 O O . PHE A 1 93 ? 59.658 24.081 -13.916 1.00 23.26 93 PHE A O 1
ATOM 741 N N . THR A 1 94 ? 57.794 25.049 -14.667 1.00 25.66 94 THR A N 1
ATOM 742 C CA . THR A 1 94 ? 58.291 26.401 -14.477 1.00 22.66 94 THR A CA 1
ATOM 743 C C . THR A 1 94 ? 57.632 27.020 -13.247 1.00 22.11 94 THR A C 1
ATOM 744 O O . THR A 1 94 ? 56.519 26.619 -12.913 1.00 24.35 94 THR A O 1
ATOM 748 N N . VAL A 1 95 ? 58.294 27.941 -12.536 1.00 21.23 95 VAL A N 1
ATOM 749 C CA . VAL A 1 95 ? 57.654 28.656 -11.453 1.00 18.96 95 VAL A CA 1
ATOM 750 C C . VAL A 1 95 ? 57.399 30.048 -12.019 1.00 24.15 95 VAL A C 1
ATOM 751 O O . VAL A 1 95 ? 58.309 30.740 -12.481 1.00 22.10 95 VAL A O 1
ATOM 755 N N . ASP A 1 96 ? 56.131 30.450 -12.053 1.00 28.74 96 ASP A N 1
ATOM 756 C CA . ASP A 1 96 ? 55.695 31.686 -12.693 1.00 23.03 96 ASP A CA 1
ATOM 757 C C . ASP A 1 96 ? 55.622 32.946 -11.846 1.00 22.96 96 ASP A C 1
ATOM 758 O O . ASP A 1 96 ? 55.831 34.070 -12.345 1.00 13.95 96 ASP A O 1
ATOM 763 N N . ASN A 1 97 ? 55.304 32.781 -10.566 1.00 18.82 97 ASN A N 1
ATOM 764 C CA . ASN A 1 97 ? 55.094 33.933 -9.708 1.00 23.43 97 ASN A CA 1
ATOM 765 C C . ASN A 1 97 ? 55.603 33.637 -8.318 1.00 16.81 97 ASN A C 1
ATOM 766 O O . ASN A 1 97 ? 55.642 32.474 -7.906 1.00 19.31 97 ASN A O 1
ATOM 771 N N . PRO A 1 98 ? 56.083 34.664 -7.622 1.00 8.75 98 PRO A N 1
ATOM 772 C CA . PRO A 1 98 ? 56.612 34.551 -6.272 1.00 11.98 98 PRO A CA 1
ATOM 773 C C . PRO A 1 98 ? 55.588 34.239 -5.201 1.00 17.02 98 PRO A C 1
ATOM 774 O O . PRO A 1 98 ? 54.391 34.525 -5.368 1.00 19.96 98 PRO A O 1
ATOM 778 N N . GLY A 1 99 ? 56.027 33.655 -4.097 1.00 5.11 99 GLY A N 1
ATOM 779 C CA . GLY A 1 99 ? 55.157 33.365 -2.990 1.00 9.51 99 GLY A CA 1
ATOM 780 C C . GLY A 1 99 ? 55.692 32.179 -2.246 1.00 10.06 99 GLY A C 1
ATOM 781 O O . GLY A 1 99 ? 56.665 31.555 -2.681 1.00 10.81 99 GLY A O 1
ATOM 782 N N . THR A 1 100 ? 55.063 31.915 -1.103 1.00 7.13 100 THR A N 1
ATOM 783 C CA . THR A 1 100 ? 55.389 30.811 -0.227 1.00 9.04 100 THR A CA 1
ATOM 784 C C . THR A 1 100 ? 54.554 29.632 -0.674 1.00 10.09 100 THR A C 1
ATOM 785 O O . THR A 1 100 ? 53.324 29.737 -0.658 1.00 21.01 100 THR A O 1
ATOM 789 N N . PHE A 1 101 ? 55.182 28.557 -1.114 1.00 8.88 101 PHE A N 1
ATOM 790 C CA . PHE A 1 101 ? 54.497 27.346 -1.513 1.00 10.30 101 PHE A CA 1
ATOM 791 C C . PHE A 1 101 ? 55.165 26.189 -0.768 1.00 15.71 101 PHE A C 1
ATOM 792 O O . PHE A 1 101 ? 56.025 26.400 0.102 1.00 23.26 101 PHE A O 1
ATOM 800 N N . PHE A 1 102 ? 54.810 24.939 -1.045 1.00 12.85 102 PHE A N 1
ATOM 801 C CA . PHE A 1 102 ? 55.401 23.791 -0.399 1.00 12.81 102 PHE A CA 1
ATOM 802 C C . PHE A 1 102 ? 55.127 22.572 -1.262 1.00 10.53 102 PHE A C 1
ATOM 803 O O . PHE A 1 102 ? 54.449 22.681 -2.294 1.00 12.77 102 PHE A O 1
ATOM 811 N N . TYR A 1 103 ? 55.643 21.401 -0.925 1.00 9.28 103 TYR A N 1
ATOM 812 C CA . TYR A 1 103 ? 55.386 20.228 -1.742 1.00 5.54 103 TYR A CA 1
ATOM 813 C C . TYR A 1 103 ? 55.004 19.126 -0.794 1.00 4.08 103 TYR A C 1
ATOM 814 O O . TYR A 1 103 ? 55.392 19.215 0.375 1.00 4.03 103 TYR A O 1
ATOM 823 N N . HIS A 1 104 ? 54.290 18.106 -1.236 1.00 4.06 104 HIS A N 1
ATOM 824 C CA . HIS A 1 104 ? 53.823 17.061 -0.340 1.00 9.27 104 HIS A CA 1
ATOM 825 C C . HIS A 1 104 ? 53.462 15.799 -1.102 1.00 10.40 104 HIS A C 1
ATOM 826 O O . HIS A 1 104 ? 53.317 15.807 -2.330 1.00 11.02 104 HIS A O 1
ATOM 833 N N . GLY A 1 105 ? 53.387 14.656 -0.414 1.00 9.94 105 GLY A N 1
ATOM 834 C CA . GLY A 1 105 ? 52.958 13.424 -1.054 1.00 10.90 105 GLY A CA 1
ATOM 835 C C . GLY A 1 105 ? 51.489 13.485 -1.495 1.00 17.16 105 GLY A C 1
ATOM 836 O O . GLY A 1 105 ? 50.688 14.045 -0.754 1.00 11.21 105 GLY A O 1
ATOM 837 N N . HIS A 1 106 ? 51.102 12.934 -2.664 1.00 17.86 106 HIS A N 1
ATOM 838 C CA . HIS A 1 106 ? 49.706 12.802 -3.084 1.00 16.44 106 HIS A CA 1
ATOM 839 C C . HIS A 1 106 ? 49.353 11.388 -3.594 1.00 11.13 106 HIS A C 1
ATOM 840 O O . HIS A 1 106 ? 48.806 11.190 -4.685 1.00 17.13 106 HIS A O 1
ATOM 847 N N . LEU A 1 107 ? 49.697 10.339 -2.848 1.00 12.83 107 LEU A N 1
ATOM 848 C CA . LEU A 1 107 ? 49.294 8.956 -3.112 1.00 14.85 107 LEU A CA 1
ATOM 849 C C . LEU A 1 107 ? 49.026 8.425 -1.710 1.00 10.87 107 LEU A C 1
ATOM 850 O O . LEU A 1 107 ? 49.895 8.449 -0.835 1.00 16.21 107 LEU A O 1
ATOM 855 N N . GLY A 1 108 ? 47.810 7.956 -1.447 1.00 9.35 108 GLY A N 1
ATOM 856 C CA . GLY A 1 108 ? 47.394 7.498 -0.126 1.00 7.94 108 GLY A CA 1
ATOM 857 C C . GLY A 1 108 ? 47.515 8.616 0.912 1.00 13.25 108 GLY A C 1
ATOM 858 O O . GLY A 1 108 ? 47.349 9.812 0.631 1.00 11.51 108 GLY A O 1
ATOM 859 N N . MET A 1 109 ? 47.841 8.217 2.126 1.00 5.57 109 MET A N 1
ATOM 860 C CA . MET A 1 109 ? 48.117 9.159 3.188 1.00 12.17 109 MET A CA 1
ATOM 861 C C . MET A 1 109 ? 49.629 9.249 3.386 1.00 11.43 109 MET A C 1
ATOM 862 O O . MET A 1 109 ? 50.109 9.414 4.516 1.00 14.88 109 MET A O 1
ATOM 867 N N . GLN A 1 110 ? 50.415 9.163 2.296 1.00 6.07 110 GLN A N 1
ATOM 868 C CA . GLN A 1 110 ? 51.864 9.323 2.383 1.00 8.11 110 GLN A CA 1
ATOM 869 C C . GLN A 1 110 ? 52.298 10.684 2.932 1.00 4.04 110 GLN A C 1
ATOM 870 O O . GLN A 1 110 ? 53.288 10.737 3.674 1.00 7.12 110 GLN A O 1
ATOM 876 N N . ARG A 1 111 ? 51.566 11.787 2.678 1.00 15.83 111 ARG A N 1
ATOM 877 C CA . ARG A 1 111 ? 51.974 13.080 3.202 1.00 15.77 111 ARG A CA 1
ATOM 878 C C . ARG A 1 111 ? 51.874 13.098 4.727 1.00 20.66 111 ARG A C 1
ATOM 879 O O . ARG A 1 111 ? 52.816 13.626 5.321 1.00 14.72 111 ARG A O 1
ATOM 887 N N . SER A 1 112 ? 50.908 12.475 5.430 1.00 11.82 112 SER A N 1
ATOM 888 C CA . SER A 1 112 ? 50.923 12.458 6.899 1.00 15.40 112 SER A CA 1
ATOM 889 C C . SER A 1 112 ? 52.153 11.748 7.474 1.00 4.00 112 SER A C 1
ATOM 890 O O . SER A 1 112 ? 52.541 11.932 8.641 1.00 9.23 112 SER A O 1
ATOM 893 N N . ALA A 1 113 ? 52.795 10.865 6.701 1.00 16.16 113 ALA A N 1
ATOM 894 C CA . ALA A 1 113 ? 53.971 10.180 7.192 1.00 4.00 113 ALA A CA 1
ATOM 895 C C . ALA A 1 113 ? 55.233 11.007 7.032 1.00 12.13 113 ALA A C 1
ATOM 896 O O . ALA A 1 113 ? 56.335 10.501 7.284 1.00 9.51 113 ALA A O 1
ATOM 898 N N . GLY A 1 114 ? 55.145 12.282 6.640 1.00 8.48 114 GLY A N 1
ATOM 899 C CA . GLY A 1 114 ? 56.333 13.109 6.594 1.00 15.33 114 GLY A CA 1
ATOM 900 C C . GLY A 1 114 ? 56.775 13.552 5.209 1.00 10.44 114 GLY A C 1
ATOM 901 O O . GLY A 1 114 ? 57.663 14.396 5.110 1.00 14.22 114 GLY A O 1
ATOM 902 N N . LEU A 1 115 ? 56.191 13.107 4.100 1.00 13.11 115 LEU A N 1
ATOM 903 C CA . LEU A 1 115 ? 56.697 13.543 2.818 1.00 4.15 115 LEU A CA 1
ATOM 904 C C . LEU A 1 115 ? 56.202 14.936 2.474 1.00 11.89 115 LEU A C 1
ATOM 905 O O . LEU A 1 115 ? 55.173 15.099 1.818 1.00 10.48 115 LEU A O 1
ATOM 910 N N . TYR A 1 116 ? 56.898 15.965 2.936 1.00 10.48 116 TYR A N 1
ATOM 911 C CA . TYR A 1 116 ? 56.562 17.347 2.608 1.00 14.89 116 TYR A CA 1
ATOM 912 C C . TYR A 1 116 ? 57.787 18.221 2.820 1.00 7.85 116 TYR A C 1
ATOM 913 O O . TYR A 1 116 ? 58.781 17.791 3.411 1.00 13.44 116 TYR A O 1
ATOM 922 N N . GLY A 1 117 ? 57.774 19.439 2.309 1.00 11.93 117 GLY A N 1
ATOM 923 C CA . GLY A 1 117 ? 58.896 20.345 2.412 1.00 4.00 117 GLY A CA 1
ATOM 924 C C . GLY A 1 117 ? 58.536 21.705 1.824 1.00 16.31 117 GLY A C 1
ATOM 925 O O . GLY A 1 117 ? 57.413 21.844 1.310 1.00 15.95 117 GLY A O 1
ATOM 926 N N . SER A 1 118 ? 59.413 22.729 1.839 1.00 10.35 118 SER A N 1
ATOM 927 C CA . SER A 1 118 ? 59.069 24.049 1.301 1.00 4.02 118 SER A CA 1
ATOM 928 C C . SER A 1 118 ? 59.611 24.271 -0.109 1.00 5.99 118 SER A C 1
ATOM 929 O O . SER A 1 118 ? 60.598 23.654 -0.550 1.00 10.66 118 SER A O 1
ATOM 932 N N . LEU A 1 119 ? 58.899 25.112 -0.848 1.00 4.05 119 LEU A N 1
ATOM 933 C CA . LEU A 1 119 ? 59.229 25.457 -2.215 1.00 4.59 119 LEU A CA 1
ATOM 934 C C . LEU A 1 119 ? 58.953 26.957 -2.157 1.00 14.11 119 LEU A C 1
ATOM 935 O O . LEU A 1 119 ? 57.796 27.360 -1.984 1.00 12.35 119 LEU A O 1
ATOM 940 N N . ILE A 1 120 ? 59.960 27.825 -2.277 1.00 8.96 120 ILE A N 1
ATOM 941 C CA . ILE A 1 120 ? 59.721 29.249 -2.144 1.00 6.95 120 ILE A CA 1
ATOM 942 C C . ILE A 1 120 ? 60.142 29.893 -3.432 1.00 6.53 120 ILE A C 1
ATOM 943 O O . ILE A 1 120 ? 61.148 29.497 -4.029 1.00 7.20 120 ILE A O 1
ATOM 948 N N . VAL A 1 121 ? 59.381 30.852 -3.930 1.00 8.17 121 VAL A N 1
ATOM 949 C CA . VAL A 1 121 ? 59.746 31.506 -5.170 1.00 15.69 121 VAL A CA 1
ATOM 950 C C . VAL A 1 121 ? 59.880 33.004 -4.908 1.00 17.59 121 VAL A C 1
ATOM 951 O O . VAL A 1 121 ? 59.059 33.657 -4.259 1.00 28.25 121 VAL A O 1
ATOM 955 N N . ASP A 1 122 ? 60.961 33.565 -5.417 1.00 23.44 122 ASP A N 1
ATOM 956 C CA . ASP A 1 122 ? 61.267 34.976 -5.260 1.00 13.83 122 ASP A CA 1
ATOM 957 C C . ASP A 1 122 ? 60.871 35.729 -6.508 1.00 7.69 122 ASP A C 1
ATOM 958 O O . ASP A 1 122 ? 60.599 35.078 -7.524 1.00 13.89 122 ASP A O 1
ATOM 963 N N . PRO A 1 123 ? 60.788 37.069 -6.524 1.00 13.31 123 PRO A N 1
ATOM 964 C CA . PRO A 1 123 ? 60.679 37.882 -7.722 1.00 14.02 123 PRO A CA 1
ATOM 965 C C . PRO A 1 123 ? 61.680 37.511 -8.800 1.00 23.42 123 PRO A C 1
ATOM 966 O O . PRO A 1 123 ? 62.704 36.866 -8.530 1.00 19.76 123 PRO A O 1
ATOM 970 N N . PRO A 1 124 ? 61.395 37.841 -10.061 1.00 25.36 124 PRO A N 1
ATOM 971 C CA . PRO A 1 124 ? 62.369 37.797 -11.121 1.00 29.92 124 PRO A CA 1
ATOM 972 C C . PRO A 1 124 ? 63.620 38.524 -10.681 1.00 35.26 124 PRO A C 1
ATOM 973 O O . PRO A 1 124 ? 63.621 39.469 -9.882 1.00 36.71 124 PRO A O 1
ATOM 977 N N . GLN A 1 125 ? 64.706 37.965 -11.183 1.00 37.21 125 GLN A N 1
ATOM 978 C CA . GLN A 1 125 ? 66.039 38.468 -10.922 1.00 43.24 125 GLN A CA 1
ATOM 979 C C . GLN A 1 125 ? 66.084 39.945 -11.321 1.00 41.93 125 GLN A C 1
ATOM 980 O O . GLN A 1 125 ? 65.705 40.315 -12.437 1.00 38.51 125 GLN A O 1
ATOM 986 N N . GLY A 1 126 ? 66.416 40.796 -10.356 1.00 42.19 126 GLY A N 1
ATOM 987 C CA . GLY A 1 126 ? 66.501 42.224 -10.607 1.00 43.93 126 GLY A CA 1
ATOM 988 C C . GLY A 1 126 ? 65.296 42.960 -10.042 1.00 44.15 126 GLY A C 1
ATOM 989 O O . GLY A 1 126 ? 65.417 44.112 -9.614 1.00 48.48 126 GLY A O 1
ATOM 990 N N . LYS A 1 127 ? 64.125 42.323 -10.051 1.00 43.36 127 LYS A N 1
ATOM 991 C CA . LYS A 1 127 ? 62.932 42.928 -9.497 1.00 39.53 127 LYS A CA 1
ATOM 992 C C . LYS A 1 127 ? 62.967 42.691 -7.990 1.00 31.91 127 LYS A C 1
ATOM 993 O O . LYS A 1 127 ? 63.727 41.887 -7.452 1.00 33.43 127 LYS A O 1
ATOM 999 N N . LYS A 1 128 ? 62.135 43.422 -7.275 1.00 32.23 128 LYS A N 1
ATOM 1000 C CA . LYS A 1 128 ? 62.094 43.350 -5.836 1.00 36.40 128 LYS A CA 1
ATOM 1001 C C . LYS A 1 128 ? 60.649 43.253 -5.400 1.00 31.85 128 LYS A C 1
ATOM 1002 O O . LYS A 1 128 ? 59.707 43.450 -6.177 1.00 26.63 128 LYS A O 1
ATOM 1008 N N . GLU A 1 129 ? 60.543 42.912 -4.123 1.00 32.95 129 GLU A N 1
ATOM 1009 C CA . GLU A 1 129 ? 59.263 42.717 -3.464 1.00 33.77 129 GLU A CA 1
ATOM 1010 C C . GLU A 1 129 ? 58.583 44.062 -3.241 1.00 23.85 129 GLU A C 1
ATOM 1011 O O . GLU A 1 129 ? 59.296 45.022 -2.950 1.00 24.85 129 GLU A O 1
ATOM 1017 N N . PRO A 1 130 ? 57.256 44.243 -3.271 1.00 20.29 130 PRO A N 1
ATOM 1018 C CA . PRO A 1 130 ? 56.628 45.515 -2.922 1.00 19.28 130 PRO A CA 1
ATOM 1019 C C . PRO A 1 130 ? 56.869 46.032 -1.511 1.00 23.94 130 PRO A C 1
ATOM 1020 O O . PRO A 1 130 ? 56.625 47.205 -1.222 1.00 30.34 130 PRO A O 1
ATOM 1024 N N . PHE A 1 131 ? 57.343 45.188 -0.597 1.00 23.35 131 PHE A N 1
ATOM 1025 C CA . PHE A 1 131 ? 57.548 45.567 0.784 1.00 23.93 131 PHE A CA 1
ATOM 1026 C C . PHE A 1 131 ? 58.984 45.269 1.202 1.00 24.36 131 PHE A C 1
ATOM 1027 O O . PHE A 1 131 ? 59.623 44.325 0.722 1.00 25.21 131 PHE A O 1
ATOM 1035 N N . HIS A 1 132 ? 59.492 46.085 2.121 1.00 24.70 132 HIS A N 1
ATOM 1036 C CA . HIS A 1 132 ? 60.849 45.921 2.576 1.00 22.89 132 HIS A CA 1
ATOM 1037 C C . HIS A 1 132 ? 60.953 45.135 3.876 1.00 18.40 132 HIS A C 1
ATOM 1038 O O . HIS A 1 132 ? 60.180 45.346 4.809 1.00 23.39 132 HIS A O 1
ATOM 1045 N N . TYR A 1 133 ? 61.956 44.260 3.940 1.00 16.55 133 TYR A N 1
ATOM 1046 C CA . TYR A 1 133 ? 62.277 43.542 5.150 1.00 11.60 133 TYR A CA 1
ATOM 1047 C C . TYR A 1 133 ? 63.773 43.290 5.144 1.00 17.30 133 TYR A C 1
ATOM 1048 O O . TYR A 1 133 ? 64.467 43.427 4.133 1.00 22.87 133 TYR A O 1
ATOM 1057 N N . ASP A 1 134 ? 64.267 43.026 6.332 1.00 13.25 134 ASP A N 1
ATOM 1058 C CA . ASP A 1 134 ? 65.671 42.771 6.558 1.00 14.61 134 ASP A CA 1
ATOM 1059 C C . ASP A 1 134 ? 66.000 41.308 6.566 1.00 18.76 134 ASP A C 1
ATOM 1060 O O . ASP A 1 134 ? 67.034 40.883 6.059 1.00 30.24 134 ASP A O 1
ATOM 1065 N N . GLY A 1 135 ? 65.135 40.503 7.149 1.00 20.74 135 GLY A N 1
ATOM 1066 C CA . GLY A 1 135 ? 65.429 39.094 7.251 1.00 19.99 135 GLY A CA 1
ATOM 1067 C C . GLY A 1 135 ? 64.180 38.325 6.934 1.00 17.85 135 GLY A C 1
ATOM 1068 O O . GLY A 1 135 ? 63.088 38.887 6.780 1.00 10.71 135 GLY A O 1
ATOM 1069 N N . GLU A 1 136 ? 64.343 37.029 6.910 1.00 14.88 136 GLU A N 1
ATOM 1070 C CA . GLU A 1 136 ? 63.251 36.158 6.565 1.00 15.03 136 GLU A CA 1
ATOM 1071 C C . GLU A 1 136 ? 63.266 34.986 7.512 1.00 15.82 136 GLU A C 1
ATOM 1072 O O . GLU A 1 136 ? 64.359 34.561 7.900 1.00 25.73 136 GLU A O 1
ATOM 1078 N N . ILE A 1 137 ? 62.111 34.468 7.914 1.00 13.32 137 ILE A N 1
ATOM 1079 C CA . ILE A 1 137 ? 62.046 33.266 8.739 1.00 14.91 137 ILE A CA 1
ATOM 1080 C C . ILE A 1 137 ? 61.070 32.369 7.998 1.00 18.37 137 ILE A C 1
ATOM 1081 O O . ILE A 1 137 ? 59.976 32.835 7.666 1.00 7.35 137 ILE A O 1
ATOM 1086 N N . ASN A 1 138 ? 61.404 31.110 7.705 1.00 12.48 138 ASN A N 1
ATOM 1087 C CA . ASN A 1 138 ? 60.477 30.227 7.021 1.00 18.73 138 ASN A CA 1
ATOM 1088 C C . ASN A 1 138 ? 59.910 29.184 7.965 1.00 16.07 138 ASN A C 1
ATOM 1089 O O . ASN A 1 138 ? 60.652 28.648 8.787 1.00 18.30 138 ASN A O 1
ATOM 1094 N N . LEU A 1 139 ? 58.599 28.911 7.916 1.00 18.79 139 LEU A N 1
ATOM 1095 C CA . LEU A 1 139 ? 57.992 27.969 8.825 1.00 17.94 139 LEU A CA 1
ATOM 1096 C C . LEU A 1 139 ? 56.956 27.066 8.169 1.00 16.48 139 LEU A C 1
ATOM 1097 O O . LEU A 1 139 ? 56.019 27.552 7.517 1.00 22.03 139 LEU A O 1
ATOM 1102 N N . LEU A 1 140 ? 57.131 25.752 8.308 1.00 14.15 140 LEU A N 1
ATOM 1103 C CA . LEU A 1 140 ? 56.188 24.778 7.792 1.00 12.53 140 LEU A CA 1
ATOM 1104 C C . LEU A 1 140 ? 55.542 24.104 8.997 1.00 19.78 140 LEU A C 1
ATOM 1105 O O . LEU A 1 140 ? 56.258 23.603 9.883 1.00 18.98 140 LEU A O 1
ATOM 1110 N N . LEU A 1 141 ? 54.199 24.143 9.047 1.00 11.93 141 LEU A N 1
ATOM 1111 C CA . LEU A 1 141 ? 53.407 23.593 10.146 1.00 7.62 141 LEU A CA 1
ATOM 1112 C C . LEU A 1 141 ? 52.822 22.257 9.703 1.00 4.08 141 LEU A C 1
ATOM 1113 O O . LEU A 1 141 ? 52.387 22.134 8.552 1.00 11.24 141 LEU A O 1
ATOM 1118 N N . SER A 1 142 ? 52.787 21.247 10.547 1.00 9.23 142 SER A N 1
ATOM 1119 C CA . SER A 1 142 ? 52.207 19.957 10.230 1.00 4.10 142 SER A CA 1
ATOM 1120 C C . SER A 1 142 ? 51.787 19.323 11.545 1.00 5.96 142 SER A C 1
ATOM 1121 O O . SER A 1 142 ? 51.963 19.934 12.608 1.00 9.11 142 SER A O 1
ATOM 1124 N N . ASP A 1 143 ? 51.271 18.093 11.565 1.00 5.11 143 ASP A N 1
ATOM 1125 C CA . ASP A 1 143 ? 50.844 17.479 12.806 1.00 9.47 143 ASP A CA 1
ATOM 1126 C C . ASP A 1 143 ? 51.330 16.053 12.783 1.00 4.00 143 ASP A C 1
ATOM 1127 O O . ASP A 1 143 ? 51.700 15.555 11.719 1.00 5.09 143 ASP A O 1
ATOM 1132 N N . TRP A 1 144 ? 51.409 15.399 13.923 1.00 12.37 144 TRP A N 1
ATOM 1133 C CA . TRP A 1 144 ? 52.063 14.114 13.963 1.00 4.51 144 TRP A CA 1
ATOM 1134 C C . TRP A 1 144 ? 51.261 13.135 14.770 1.00 4.00 144 TRP A C 1
ATOM 1135 O O . TRP A 1 144 ? 50.779 13.446 15.861 1.00 6.44 144 TRP A O 1
ATOM 1146 N N . TRP A 1 145 ? 51.120 11.931 14.256 1.00 4.10 145 TRP A N 1
ATOM 1147 C CA . TRP A 1 145 ? 50.492 10.878 15.010 1.00 4.01 145 TRP A CA 1
ATOM 1148 C C . TRP A 1 145 ? 51.565 9.878 15.369 1.00 7.06 145 TRP A C 1
ATOM 1149 O O . TRP A 1 145 ? 52.530 9.689 14.640 1.00 17.86 145 TRP A O 1
ATOM 1160 N N . HIS A 1 146 ? 51.419 9.186 16.489 1.00 4.88 146 HIS A N 1
ATOM 1161 C CA . HIS A 1 146 ? 52.383 8.160 16.836 1.00 17.07 146 HIS A CA 1
ATOM 1162 C C . HIS A 1 146 ? 51.991 6.838 16.179 1.00 16.95 146 HIS A C 1
ATOM 1163 O O . HIS A 1 146 ? 52.759 5.876 16.174 1.00 25.14 146 HIS A O 1
ATOM 1170 N N . GLN A 1 147 ? 50.780 6.748 15.617 1.00 22.94 147 GLN A N 1
ATOM 1171 C CA . GLN A 1 147 ? 50.327 5.495 15.027 1.00 19.58 147 GLN A CA 1
ATOM 1172 C C . GLN A 1 147 ? 50.812 5.426 13.584 1.00 14.25 147 GLN A C 1
ATOM 1173 O O . GLN A 1 147 ? 50.923 6.430 12.913 1.00 22.85 147 GLN A O 1
ATOM 1179 N N . SER A 1 148 ? 51.103 4.209 13.112 1.00 7.27 148 SER A N 1
ATOM 1180 C CA . SER A 1 148 ? 51.421 3.982 11.720 1.00 12.34 148 SER A CA 1
ATOM 1181 C C . SER A 1 148 ? 50.374 4.506 10.771 1.00 14.82 148 SER A C 1
ATOM 1182 O O . SER A 1 148 ? 49.180 4.401 10.983 1.00 14.70 148 SER A O 1
ATOM 1185 N N . ILE A 1 149 ? 50.831 5.089 9.644 1.00 9.80 149 ILE A N 1
ATOM 1186 C CA . ILE A 1 149 ? 49.921 5.560 8.620 1.00 8.39 149 ILE A CA 1
ATOM 1187 C C . ILE A 1 149 ? 49.365 4.333 7.904 1.00 10.17 149 ILE A C 1
ATOM 1188 O O . ILE A 1 149 ? 48.227 4.351 7.404 1.00 13.64 149 ILE A O 1
ATOM 1193 N N . HIS A 1 150 ? 50.029 3.174 7.945 1.00 16.41 150 HIS A N 1
ATOM 1194 C CA . HIS A 1 150 ? 49.447 2.056 7.222 1.00 15.78 150 HIS A CA 1
ATOM 1195 C C . HIS A 1 150 ? 48.287 1.540 8.083 1.00 17.68 150 HIS A C 1
ATOM 1196 O O . HIS A 1 150 ? 47.314 0.988 7.554 1.00 17.04 150 HIS A O 1
ATOM 1203 N N . LYS A 1 151 ? 48.368 1.627 9.424 1.00 13.33 151 LYS A N 1
ATOM 1204 C CA . LYS A 1 151 ? 47.206 1.252 10.244 1.00 5.04 151 LYS A CA 1
ATOM 1205 C C . LYS A 1 151 ? 46.142 2.347 10.213 1.00 19.78 151 LYS A C 1
ATOM 1206 O O . LYS A 1 151 ? 44.961 2.000 10.221 1.00 14.11 151 LYS A O 1
ATOM 1212 N N . GLN A 1 152 ? 46.483 3.655 10.179 1.00 7.82 152 GLN A N 1
ATOM 1213 C CA . GLN A 1 152 ? 45.474 4.701 10.000 1.00 10.25 152 GLN A CA 1
ATOM 1214 C C . GLN A 1 152 ? 44.668 4.495 8.717 1.00 17.27 152 GLN A C 1
ATOM 1215 O O . GLN A 1 152 ? 43.424 4.537 8.705 1.00 11.05 152 GLN A O 1
ATOM 1221 N N . GLU A 1 153 ? 45.367 4.195 7.619 1.00 9.53 153 GLU A N 1
ATOM 1222 C CA . GLU A 1 153 ? 44.700 3.975 6.346 1.00 15.66 153 GLU A CA 1
ATOM 1223 C C . GLU A 1 153 ? 43.728 2.813 6.445 1.00 17.60 153 GLU A C 1
ATOM 1224 O O . GLU A 1 153 ? 42.619 2.912 5.905 1.00 22.62 153 GLU A O 1
ATOM 1230 N N . VAL A 1 154 ? 44.123 1.705 7.087 1.00 15.36 154 VAL A N 1
ATOM 1231 C CA . VAL A 1 154 ? 43.261 0.537 7.225 1.00 16.18 154 VAL A CA 1
ATOM 1232 C C . VAL A 1 154 ? 42.071 0.859 8.121 1.00 17.80 154 VAL A C 1
ATOM 1233 O O . VAL A 1 154 ? 40.930 0.599 7.725 1.00 23.61 154 VAL A O 1
ATOM 1237 N N . GLY A 1 155 ? 42.283 1.464 9.282 1.00 8.71 155 GLY A N 1
ATOM 1238 C CA . GLY A 1 155 ? 41.202 1.806 10.202 1.00 13.30 155 GLY A CA 1
ATOM 1239 C C . GLY A 1 155 ? 40.158 2.731 9.597 1.00 15.51 155 GLY A C 1
ATOM 1240 O O . GLY A 1 155 ? 38.976 2.625 9.923 1.00 20.36 155 GLY A O 1
ATOM 1241 N N . LEU A 1 156 ? 40.535 3.673 8.739 1.00 17.07 156 LEU A N 1
ATOM 1242 C CA . LEU A 1 156 ? 39.575 4.527 8.064 1.00 16.28 156 LEU A CA 1
ATOM 1243 C C . LEU A 1 156 ? 38.823 3.769 6.992 1.00 14.95 156 LEU A C 1
ATOM 1244 O O . LEU A 1 156 ? 37.821 4.246 6.463 1.00 19.74 156 LEU A O 1
ATOM 1249 N N . SER A 1 157 ? 39.254 2.578 6.604 1.00 11.81 157 SER A N 1
ATOM 1250 C CA . SER A 1 157 ? 38.543 1.802 5.600 1.00 20.41 157 SER A CA 1
ATOM 1251 C C . SER A 1 157 ? 37.850 0.534 6.158 1.00 7.17 157 SER A C 1
ATOM 1252 O O . SER A 1 157 ? 37.532 -0.409 5.427 1.00 15.73 157 SER A O 1
ATOM 1255 N N . SER A 1 158 ? 37.623 0.498 7.462 1.00 12.51 158 SER A N 1
ATOM 1256 C CA . SER A 1 158 ? 37.015 -0.629 8.132 1.00 13.73 158 SER A CA 1
ATOM 1257 C C . SER A 1 158 ? 35.575 -0.358 8.531 1.00 17.10 158 SER A C 1
ATOM 1258 O O . SER A 1 158 ? 35.178 0.808 8.557 1.00 25.63 158 SER A O 1
ATOM 1261 N N . LYS A 1 159 ? 34.747 -1.374 8.781 1.00 18.34 159 LYS A N 1
ATOM 1262 C CA . LYS A 1 159 ? 33.416 -1.159 9.357 1.00 21.29 159 LYS A CA 1
ATOM 1263 C C . LYS A 1 159 ? 33.566 -1.859 10.702 1.00 19.54 159 LYS A C 1
ATOM 1264 O O . LYS A 1 159 ? 34.005 -3.016 10.716 1.00 27.95 159 LYS A O 1
ATOM 1270 N N . PRO A 1 160 ? 33.261 -1.308 11.876 1.00 20.74 160 PRO A N 1
ATOM 1271 C CA . PRO A 1 160 ? 33.188 0.116 12.150 1.00 15.01 160 PRO A CA 1
ATOM 1272 C C . PRO A 1 160 ? 34.502 0.832 11.831 1.00 24.49 160 PRO A C 1
ATOM 1273 O O . PRO A 1 160 ? 35.612 0.271 11.887 1.00 14.93 160 PRO A O 1
ATOM 1277 N N . ILE A 1 161 ? 34.331 2.075 11.401 1.00 24.35 161 ILE A N 1
ATOM 1278 C CA . ILE A 1 161 ? 35.454 2.930 11.082 1.00 25.00 161 ILE A CA 1
ATOM 1279 C C . ILE A 1 161 ? 36.199 3.134 12.386 1.00 24.92 161 ILE A C 1
ATOM 1280 O O . ILE A 1 161 ? 35.639 2.996 13.476 1.00 31.53 161 ILE A O 1
ATOM 1285 N N . ARG A 1 162 ? 37.511 3.311 12.286 1.00 25.66 162 ARG A N 1
ATOM 1286 C CA . ARG A 1 162 ? 38.308 3.621 13.449 1.00 17.47 162 ARG A CA 1
ATOM 1287 C C . ARG A 1 162 ? 38.896 4.974 13.089 1.00 10.68 162 ARG A C 1
ATOM 1288 O O . ARG A 1 162 ? 39.776 5.043 12.237 1.00 11.88 162 ARG A O 1
ATOM 1296 N N . TRP A 1 163 ? 38.402 6.075 13.643 1.00 11.13 163 TRP A N 1
ATOM 1297 C CA . TRP A 1 163 ? 38.937 7.389 13.339 1.00 15.44 163 TRP A CA 1
ATOM 1298 C C . TRP A 1 163 ? 40.346 7.591 13.906 1.00 21.40 163 TRP A C 1
ATOM 1299 O O . TRP A 1 163 ? 40.683 7.064 14.969 1.00 19.86 163 TRP A O 1
ATOM 1310 N N . ILE A 1 164 ? 41.151 8.419 13.213 1.00 14.00 164 ILE A N 1
ATOM 1311 C CA . ILE A 1 164 ? 42.538 8.650 13.591 1.00 10.03 164 ILE A CA 1
ATOM 1312 C C . ILE A 1 164 ? 42.705 9.406 14.889 1.00 8.47 164 ILE A C 1
ATOM 1313 O O . ILE A 1 164 ? 43.774 9.313 15.469 1.00 19.00 164 ILE A O 1
ATOM 1318 N N . GLY A 1 165 ? 41.703 10.160 15.349 1.00 8.42 165 GLY A N 1
ATOM 1319 C CA . GLY A 1 165 ? 41.813 10.884 16.598 1.00 4.00 165 GLY A CA 1
ATOM 1320 C C . GLY A 1 165 ? 42.592 12.149 16.327 1.00 4.00 165 GLY A C 1
ATOM 1321 O O . GLY A 1 165 ? 43.189 12.309 15.258 1.00 6.72 165 GLY A O 1
ATOM 1322 N N . GLU A 1 166 ? 42.585 13.036 17.317 1.00 4.18 166 GLU A N 1
ATOM 1323 C CA . GLU A 1 166 ? 43.382 14.258 17.262 1.00 15.60 166 GLU A CA 1
ATOM 1324 C C . GLU A 1 166 ? 44.863 13.886 17.285 1.00 4.04 166 GLU A C 1
ATOM 1325 O O . GLU A 1 166 ? 45.241 12.907 17.938 1.00 10.84 166 GLU A O 1
ATOM 1331 N N . PRO A 1 167 ? 45.749 14.624 16.619 1.00 12.56 167 PRO A N 1
ATOM 1332 C CA . PRO A 1 167 ? 47.172 14.325 16.594 1.00 4.07 167 PRO A CA 1
ATOM 1333 C C . PRO A 1 167 ? 47.795 14.457 17.958 1.00 8.36 167 PRO A C 1
ATOM 1334 O O . PRO A 1 167 ? 47.298 15.157 18.839 1.00 16.26 167 PRO A O 1
ATOM 1338 N N . GLN A 1 168 ? 48.968 13.851 18.108 1.00 14.60 168 GLN A N 1
ATOM 1339 C CA . GLN A 1 168 ? 49.673 13.853 19.384 1.00 4.28 168 GLN A CA 1
ATOM 1340 C C . GLN A 1 168 ? 50.494 15.119 19.551 1.00 4.13 168 GLN A C 1
ATOM 1341 O O . GLN A 1 168 ? 50.622 15.650 20.650 1.00 4.00 168 GLN A O 1
ATOM 1347 N N . THR A 1 169 ? 50.989 15.648 18.431 1.00 5.33 169 THR A N 1
ATOM 1348 C CA . THR A 1 169 ? 51.910 16.775 18.420 1.00 6.89 169 THR A CA 1
ATOM 1349 C C . THR A 1 169 ? 51.703 17.709 17.247 1.00 4.02 169 THR A C 1
ATOM 1350 O O . THR A 1 169 ? 51.332 17.247 16.147 1.00 6.17 169 THR A O 1
ATOM 1354 N N . ILE A 1 170 ? 51.882 19.014 17.486 1.00 6.67 170 ILE A N 1
ATOM 1355 C CA . ILE A 1 170 ? 51.925 19.960 16.395 1.00 4.61 170 ILE A CA 1
ATOM 1356 C C . ILE A 1 170 ? 53.429 20.134 16.131 1.00 11.83 170 ILE A C 1
ATOM 1357 O O . ILE A 1 170 ? 54.244 20.267 17.050 1.00 6.43 170 ILE A O 1
ATOM 1362 N N . LEU A 1 171 ? 53.801 20.112 14.853 1.00 7.70 171 LEU A N 1
ATOM 1363 C CA . LEU A 1 171 ? 55.190 20.149 14.428 1.00 9.97 171 LEU A CA 1
ATOM 1364 C C . LEU A 1 171 ? 55.528 21.495 13.809 1.00 10.93 171 LEU A C 1
ATOM 1365 O O . LEU A 1 171 ? 54.846 21.920 12.871 1.00 16.52 171 LEU A O 1
ATOM 1370 N N . LEU A 1 172 ? 56.550 22.200 14.301 1.00 4.49 172 LEU A N 1
ATOM 1371 C CA . LEU A 1 172 ? 56.993 23.477 13.744 1.00 12.10 172 LEU A CA 1
ATOM 1372 C C . LEU A 1 172 ? 58.340 23.200 13.091 1.00 13.66 172 LEU A C 1
ATOM 1373 O O . LEU A 1 172 ? 59.292 22.834 13.790 1.00 22.05 172 LEU A O 1
ATOM 1378 N N . ASN A 1 173 ? 58.455 23.329 11.764 1.00 5.19 173 ASN A N 1
ATOM 1379 C CA . ASN A 1 173 ? 59.642 22.917 10.999 1.00 13.93 173 ASN A CA 1
ATOM 1380 C C . ASN A 1 173 ? 60.104 21.498 11.338 1.00 14.77 173 ASN A C 1
ATOM 1381 O O . ASN A 1 173 ? 61.277 21.180 11.533 1.00 12.77 173 ASN A O 1
ATOM 1386 N N . GLY A 1 174 ? 59.115 20.614 11.457 1.00 7.29 174 GLY A N 1
ATOM 1387 C CA . GLY A 1 174 ? 59.334 19.194 11.722 1.00 4.57 174 GLY A CA 1
ATOM 1388 C C . GLY A 1 174 ? 59.623 18.831 13.165 1.00 8.87 174 GLY A C 1
ATOM 1389 O O . GLY A 1 174 ? 59.896 17.664 13.440 1.00 12.05 174 GLY A O 1
ATOM 1390 N N . ARG A 1 175 ? 59.524 19.758 14.125 1.00 7.94 175 ARG A N 1
ATOM 1391 C CA . ARG A 1 175 ? 59.853 19.487 15.516 1.00 7.53 175 ARG A CA 1
ATOM 1392 C C . ARG A 1 175 ? 58.720 19.786 16.472 1.00 4.69 175 ARG A C 1
ATOM 1393 O O . ARG A 1 175 ? 57.907 20.678 16.229 1.00 5.13 175 ARG A O 1
ATOM 1401 N N . GLY A 1 176 ? 58.630 19.052 17.563 1.00 6.82 176 GLY A N 1
ATOM 1402 C CA . GLY A 1 176 ? 57.578 19.254 18.530 1.00 7.83 176 GLY A CA 1
ATOM 1403 C C . GLY A 1 176 ? 57.860 18.452 19.783 1.00 6.95 176 GLY A C 1
ATOM 1404 O O . GLY A 1 176 ? 58.784 17.631 19.844 1.00 6.58 176 GLY A O 1
ATOM 1405 N N . GLN A 1 177 ? 57.073 18.657 20.823 1.00 7.59 177 GLN A N 1
ATOM 1406 C CA . GLN A 1 177 ? 57.337 18.002 22.082 1.00 5.27 177 GLN A CA 1
ATOM 1407 C C . GLN A 1 177 ? 56.060 17.357 22.556 1.00 15.11 177 GLN A C 1
ATOM 1408 O O . GLN A 1 177 ? 54.997 17.985 22.567 1.00 7.03 177 GLN A O 1
ATOM 1414 N N . PHE A 1 178 ? 56.220 16.090 22.945 1.00 8.20 178 PHE A N 1
ATOM 1415 C CA . PHE A 1 178 ? 55.162 15.242 23.429 1.00 4.02 178 PHE A CA 1
ATOM 1416 C C . PHE A 1 178 ? 55.368 14.986 24.915 1.00 15.41 178 PHE A C 1
ATOM 1417 O O . PHE A 1 178 ? 56.481 14.701 25.369 1.00 24.35 178 PHE A O 1
ATOM 1425 N N . ASP A 1 179 ? 54.311 15.046 25.711 1.00 17.90 179 ASP A N 1
ATOM 1426 C CA . ASP A 1 179 ? 54.384 14.756 27.145 1.00 28.98 179 ASP A CA 1
ATOM 1427 C C . ASP A 1 179 ? 55.209 15.654 28.059 1.00 28.60 179 ASP A C 1
ATOM 1428 O O . ASP A 1 179 ? 55.356 15.363 29.252 1.00 31.23 179 ASP A O 1
ATOM 1433 N N . CYS A 1 180 ? 55.672 16.799 27.583 1.00 24.73 180 CYS A N 1
ATOM 1434 C CA . CYS A 1 180 ? 56.357 17.742 28.433 1.00 17.54 180 CYS A CA 1
ATOM 1435 C C . CYS A 1 180 ? 56.182 19.075 27.746 1.00 17.44 180 CYS A C 1
ATOM 1436 O O . CYS A 1 180 ? 55.805 19.117 26.572 1.00 16.44 180 CYS A O 1
ATOM 1439 N N . SER A 1 181 ? 56.376 20.182 28.429 1.00 13.83 181 SER A N 1
ATOM 1440 C CA . SER A 1 181 ? 56.187 21.455 27.784 1.00 15.99 181 SER A CA 1
ATOM 1441 C C . SER A 1 181 ? 57.421 22.289 28.025 1.00 21.83 181 SER A C 1
ATOM 1442 O O . SER A 1 181 ? 57.960 22.334 29.144 1.00 29.99 181 SER A O 1
ATOM 1445 N N . ILE A 1 182 ? 57.856 23.003 26.987 1.00 24.18 182 ILE A N 1
ATOM 1446 C CA . ILE A 1 182 ? 58.989 23.897 27.150 1.00 19.95 182 ILE A CA 1
ATOM 1447 C C . ILE A 1 182 ? 58.538 25.161 27.896 1.00 24.90 182 ILE A C 1
ATOM 1448 O O . ILE A 1 182 ? 59.365 25.971 28.306 1.00 26.61 182 ILE A O 1
ATOM 1453 N N . ALA A 1 183 ? 57.232 25.338 28.145 1.00 21.66 183 ALA A N 1
ATOM 1454 C CA . ALA A 1 183 ? 56.720 26.465 28.883 1.00 21.54 183 ALA A CA 1
ATOM 1455 C C . ALA A 1 183 ? 56.114 25.979 30.198 1.00 24.54 183 ALA A C 1
ATOM 1456 O O . ALA A 1 183 ? 55.195 26.585 30.753 1.00 29.15 183 ALA A O 1
ATOM 1458 N N . ALA A 1 184 ? 56.641 24.897 30.771 1.00 25.37 184 ALA A N 1
ATOM 1459 C CA . ALA A 1 184 ? 56.152 24.369 32.035 1.00 18.74 184 ALA A CA 1
ATOM 1460 C C . ALA A 1 184 ? 56.432 25.227 33.260 1.00 18.88 184 ALA A C 1
ATOM 1461 O O . ALA A 1 184 ? 55.882 24.951 34.317 1.00 21.29 184 ALA A O 1
ATOM 1463 N N . LYS A 1 185 ? 57.171 26.338 33.197 1.00 20.91 185 LYS A N 1
ATOM 1464 C CA . LYS A 1 185 ? 57.440 27.100 34.407 1.00 22.68 185 LYS A CA 1
ATOM 1465 C C . LYS A 1 185 ? 56.276 27.952 34.877 1.00 21.17 185 LYS A C 1
ATOM 1466 O O . LYS A 1 185 ? 56.312 28.521 35.973 1.00 29.46 185 LYS A O 1
ATOM 1472 N N . TYR A 1 186 ? 55.246 28.059 34.037 1.00 21.01 186 TYR A N 1
ATOM 1473 C CA . TYR A 1 186 ? 54.074 28.873 34.341 1.00 12.81 186 TYR A CA 1
ATOM 1474 C C . TYR A 1 186 ? 52.954 27.982 34.852 1.00 15.04 186 TYR A C 1
ATOM 1475 O O . TYR A 1 186 ? 51.858 28.439 35.184 1.00 18.01 186 TYR A O 1
ATOM 1484 N N . ASP A 1 187 ? 53.120 26.660 34.901 1.00 16.36 187 ASP A N 1
ATOM 1485 C CA . ASP A 1 187 ? 52.036 25.820 35.384 1.00 18.13 187 ASP A CA 1
ATOM 1486 C C . ASP A 1 187 ? 52.573 24.509 35.926 1.00 17.11 187 ASP A C 1
ATOM 1487 O O . ASP A 1 187 ? 52.897 23.638 35.131 1.00 17.74 187 ASP A O 1
ATOM 1492 N N . SER A 1 188 ? 52.553 24.312 37.253 1.00 22.91 188 SER A N 1
ATOM 1493 C CA . SER A 1 188 ? 53.054 23.116 37.939 1.00 20.68 188 SER A CA 1
ATOM 1494 C C . SER A 1 188 ? 52.468 21.791 37.512 1.00 18.56 188 SER A C 1
ATOM 1495 O O . SER A 1 188 ? 52.951 20.738 37.911 1.00 26.19 188 SER A O 1
ATOM 1498 N N . ASN A 1 189 ? 51.408 21.801 36.718 1.00 20.95 189 ASN A N 1
ATOM 1499 C CA . ASN A 1 189 ? 50.827 20.557 36.225 1.00 23.36 189 ASN A CA 1
ATOM 1500 C C . ASN A 1 189 ? 51.505 20.001 35.001 1.00 21.19 189 ASN A C 1
ATOM 1501 O O . ASN A 1 189 ? 51.127 18.924 34.515 1.00 15.95 189 ASN A O 1
ATOM 1506 N N . LEU A 1 190 ? 52.368 20.848 34.424 1.00 17.86 190 LEU A N 1
ATOM 1507 C CA . LEU A 1 190 ? 53.105 20.521 33.234 1.00 22.16 190 LEU A CA 1
ATOM 1508 C C . LEU A 1 190 ? 54.456 19.971 33.639 1.00 24.30 190 LEU A C 1
ATOM 1509 O O . LEU A 1 190 ? 55.091 20.309 34.644 1.00 17.93 190 LEU A O 1
ATOM 1514 N N . GLU A 1 191 ? 54.866 19.054 32.790 1.00 23.01 191 GLU A N 1
ATOM 1515 C CA . GLU A 1 191 ? 56.103 18.352 32.984 1.00 27.37 191 GLU A CA 1
ATOM 1516 C C . GLU A 1 191 ? 57.189 19.093 32.225 1.00 18.23 191 GLU A C 1
ATOM 1517 O O . GLU A 1 191 ? 57.010 19.379 31.031 1.00 11.85 191 GLU A O 1
ATOM 1523 N N . PRO A 1 192 ? 58.296 19.475 32.854 1.00 17.31 192 PRO A N 1
ATOM 1524 C CA . PRO A 1 192 ? 59.432 20.095 32.165 1.00 17.99 192 PRO A CA 1
ATOM 1525 C C . PRO A 1 192 ? 60.155 19.159 31.195 1.00 19.51 192 PRO A C 1
ATOM 1526 O O . PRO A 1 192 ? 60.409 17.997 31.520 1.00 32.61 192 PRO A O 1
ATOM 1530 N N . CYS A 1 193 ? 60.490 19.610 29.991 1.00 20.87 193 CYS A N 1
ATOM 1531 C CA . CYS A 1 193 ? 61.246 18.788 29.058 1.00 26.09 193 CYS A CA 1
ATOM 1532 C C . CYS A 1 193 ? 62.721 18.960 29.409 1.00 24.16 193 CYS A C 1
ATOM 1533 O O . CYS A 1 193 ? 63.192 20.045 29.773 1.00 21.85 193 CYS A O 1
ATOM 1536 N N . LYS A 1 194 ? 63.505 17.912 29.357 1.00 28.71 194 LYS A N 1
ATOM 1537 C CA . LYS A 1 194 ? 64.930 18.063 29.554 1.00 34.05 194 LYS A CA 1
ATOM 1538 C C . LYS A 1 194 ? 65.428 18.030 28.113 1.00 34.50 194 LYS A C 1
ATOM 1539 O O . LYS A 1 194 ? 65.124 17.091 27.363 1.00 42.83 194 LYS A O 1
ATOM 1545 N N . LEU A 1 195 ? 66.103 19.085 27.669 1.00 26.72 195 LEU A N 1
ATOM 1546 C CA . LEU A 1 195 ? 66.544 19.231 26.295 1.00 28.14 195 LEU A CA 1
ATOM 1547 C C . LEU A 1 195 ? 67.694 20.209 26.270 1.00 35.21 195 LEU A C 1
ATOM 1548 O O . LEU A 1 195 ? 67.534 21.351 26.696 1.00 42.68 195 LEU A O 1
ATOM 1553 N N . LYS A 1 196 ? 68.870 19.811 25.810 1.00 32.38 196 LYS A N 1
ATOM 1554 C CA . LYS A 1 196 ? 69.972 20.751 25.638 1.00 36.86 196 LYS A CA 1
ATOM 1555 C C . LYS A 1 196 ? 69.818 21.542 24.342 1.00 38.75 196 LYS A C 1
ATOM 1556 O O . LYS A 1 196 ? 70.565 22.475 24.076 1.00 42.17 196 LYS A O 1
ATOM 1562 N N . GLY A 1 197 ? 68.873 21.201 23.466 1.00 36.99 197 GLY A N 1
ATOM 1563 C CA . GLY A 1 197 ? 68.693 21.948 22.230 1.00 30.06 197 GLY A CA 1
ATOM 1564 C C . GLY A 1 197 ? 69.356 21.308 21.034 1.00 25.40 197 GLY A C 1
ATOM 1565 O O . GLY A 1 197 ? 69.296 21.804 19.917 1.00 28.95 197 GLY A O 1
ATOM 1566 N N . SER A 1 198 ? 69.949 20.156 21.240 1.00 22.29 198 SER A N 1
ATOM 1567 C CA . SER A 1 198 ? 70.674 19.457 20.186 1.00 30.97 198 SER A CA 1
ATOM 1568 C C . SER A 1 198 ? 69.899 18.277 19.622 1.00 31.72 198 SER A C 1
ATOM 1569 O O . SER A 1 198 ? 70.345 17.565 18.722 1.00 36.54 198 SER A O 1
ATOM 1572 N N . GLU A 1 199 ? 68.731 18.050 20.223 1.00 25.94 199 GLU A N 1
ATOM 1573 C CA . GLU A 1 199 ? 67.894 16.908 19.930 1.00 22.08 199 GLU A CA 1
ATOM 1574 C C . GLU A 1 199 ? 67.051 17.221 18.710 1.00 20.64 199 GLU A C 1
ATOM 1575 O O . GLU A 1 199 ? 66.788 18.394 18.416 1.00 16.04 199 GLU A O 1
ATOM 1581 N N . SER A 1 200 ? 66.513 16.161 18.091 1.00 20.02 200 SER A N 1
ATOM 1582 C CA . SER A 1 200 ? 65.661 16.243 16.916 1.00 21.05 200 SER A CA 1
ATOM 1583 C C . SER A 1 200 ? 64.355 16.954 17.217 1.00 20.90 200 SER A C 1
ATOM 1584 O O . SER A 1 200 ? 63.744 17.495 16.294 1.00 23.44 200 SER A O 1
ATOM 1587 N N . CYS A 1 201 ? 63.907 16.921 18.486 1.00 23.23 201 CYS A N 1
ATOM 1588 C CA . CYS A 1 201 ? 62.668 17.577 18.858 1.00 17.98 201 CYS A CA 1
ATOM 1589 C C . CYS A 1 201 ? 62.875 18.921 19.516 1.00 21.04 201 CYS A C 1
ATOM 1590 O O . CYS A 1 201 ? 61.919 19.569 19.949 1.00 24.75 201 CYS A O 1
ATOM 1593 N N . ALA A 1 202 ? 64.121 19.384 19.590 1.00 22.78 202 ALA A N 1
ATOM 1594 C CA . ALA A 1 202 ? 64.411 20.674 20.181 1.00 11.55 202 ALA A CA 1
ATOM 1595 C C . ALA A 1 202 ? 63.806 21.771 19.301 1.00 14.33 202 ALA A C 1
ATOM 1596 O O . ALA A 1 202 ? 63.862 21.643 18.076 1.00 19.44 202 ALA A O 1
ATOM 1598 N N . PRO A 1 203 ? 63.140 22.807 19.838 1.00 15.85 203 PRO A N 1
ATOM 1599 C CA . PRO A 1 203 ? 62.487 23.868 19.066 1.00 14.26 203 PRO A CA 1
ATOM 1600 C C . PRO A 1 203 ? 63.408 24.531 18.062 1.00 13.28 203 PRO A C 1
ATOM 1601 O O . PRO A 1 203 ? 64.609 24.646 18.303 1.00 20.79 203 PRO A O 1
ATOM 1605 N N . TYR A 1 204 ? 62.884 24.909 16.907 1.00 13.67 204 TYR A N 1
ATOM 1606 C CA . TYR A 1 204 ? 63.617 25.677 15.918 1.00 12.41 204 TYR A CA 1
ATOM 1607 C C . TYR A 1 204 ? 63.408 27.103 16.388 1.00 15.67 204 TYR A C 1
ATOM 1608 O O . TYR A 1 204 ? 62.298 27.624 16.242 1.00 20.31 204 TYR A O 1
ATOM 1617 N N . ILE A 1 205 ? 64.426 27.721 16.987 1.00 18.42 205 ILE A N 1
ATOM 1618 C CA . ILE A 1 205 ? 64.306 29.086 17.498 1.00 18.18 205 ILE A CA 1
ATOM 1619 C C . ILE A 1 205 ? 64.479 30.144 16.403 1.00 17.75 205 ILE A C 1
ATOM 1620 O O . ILE A 1 205 ? 65.373 30.090 15.536 1.00 25.74 205 ILE A O 1
ATOM 1625 N N . PHE A 1 206 ? 63.584 31.128 16.422 1.00 22.33 206 PHE A N 1
ATOM 1626 C CA . PHE A 1 206 ? 63.628 32.262 15.517 1.00 18.38 206 PHE A CA 1
ATOM 1627 C C . PHE A 1 206 ? 64.594 33.246 16.169 1.00 19.14 206 PHE A C 1
ATOM 1628 O O . PHE A 1 206 ? 64.394 33.647 17.316 1.00 19.34 206 PHE A O 1
ATOM 1636 N N . HIS A 1 207 ? 65.660 33.687 15.519 1.00 19.43 207 HIS A N 1
ATOM 1637 C CA . HIS A 1 207 ? 66.593 34.625 16.108 1.00 20.73 207 HIS A CA 1
ATOM 1638 C C . HIS A 1 207 ? 66.348 35.922 15.372 1.00 23.13 207 HIS A C 1
ATOM 1639 O O . HIS A 1 207 ? 66.291 35.939 14.136 1.00 28.16 207 HIS A O 1
ATOM 1646 N N . VAL A 1 208 ? 66.163 37.013 16.101 1.00 26.58 208 VAL A N 1
ATOM 1647 C CA . VAL A 1 208 ? 65.977 38.301 15.473 1.00 21.36 208 VAL A CA 1
ATOM 1648 C C . VAL A 1 208 ? 66.872 39.304 16.185 1.00 20.65 208 VAL A C 1
ATOM 1649 O O . VAL A 1 208 ? 67.236 39.163 17.358 1.00 25.84 208 VAL A O 1
ATOM 1653 N N . SER A 1 209 ? 67.297 40.302 15.446 1.00 24.12 209 SER A N 1
ATOM 1654 C CA . SER A 1 209 ? 68.014 41.400 16.041 1.00 20.77 209 SER A CA 1
ATOM 1655 C C . SER A 1 209 ? 66.992 42.490 16.296 1.00 21.98 209 SER A C 1
ATOM 1656 O O . SER A 1 209 ? 65.990 42.554 15.581 1.00 22.47 209 SER A O 1
ATOM 1659 N N . PRO A 1 210 ? 67.172 43.330 17.315 1.00 23.75 210 PRO A N 1
ATOM 1660 C CA . PRO A 1 210 ? 66.422 44.558 17.543 1.00 20.91 210 PRO A CA 1
ATOM 1661 C C . PRO A 1 210 ? 66.278 45.530 16.383 1.00 24.50 210 PRO A C 1
ATOM 1662 O O . PRO A 1 210 ? 67.139 45.641 15.505 1.00 26.35 210 PRO A O 1
ATOM 1666 N N . LYS A 1 211 ? 65.173 46.260 16.425 1.00 21.12 211 LYS A N 1
ATOM 1667 C CA . LYS A 1 211 ? 64.826 47.319 15.494 1.00 25.43 211 LYS A CA 1
ATOM 1668 C C . LYS A 1 211 ? 64.886 46.973 14.007 1.00 21.29 211 LYS A C 1
ATOM 1669 O O . LYS A 1 211 ? 65.082 47.813 13.126 1.00 23.04 211 LYS A O 1
ATOM 1675 N N . LYS A 1 212 ? 64.624 45.708 13.691 1.00 20.02 212 LYS A N 1
ATOM 1676 C CA . LYS A 1 212 ? 64.575 45.250 12.309 1.00 20.88 212 LYS A CA 1
ATOM 1677 C C . LYS A 1 212 ? 63.158 44.807 11.913 1.00 19.83 212 LYS A C 1
ATOM 1678 O O . LYS A 1 212 ? 62.284 44.628 12.779 1.00 23.00 212 LYS A O 1
ATOM 1684 N N . THR A 1 213 ? 62.889 44.600 10.624 1.00 17.44 213 THR A N 1
ATOM 1685 C CA . THR A 1 213 ? 61.622 44.078 10.125 1.00 21.82 213 THR A CA 1
ATOM 1686 C C . THR A 1 213 ? 61.837 42.701 9.501 1.00 23.96 213 THR A C 1
ATOM 1687 O O . THR A 1 213 ? 62.792 42.539 8.729 1.00 30.13 213 THR A O 1
ATOM 1691 N N . TYR A 1 214 ? 60.990 41.705 9.782 1.00 22.14 214 TYR A N 1
ATOM 1692 C CA . TYR A 1 214 ? 61.197 40.353 9.287 1.00 19.11 214 TYR A CA 1
ATOM 1693 C C . TYR A 1 214 ? 59.995 39.812 8.540 1.00 16.43 214 TYR A C 1
ATOM 1694 O O . TYR A 1 214 ? 58.863 40.116 8.931 1.00 22.95 214 TYR A O 1
ATOM 1703 N N . ARG A 1 215 ? 60.216 39.055 7.468 1.00 14.65 215 ARG A N 1
ATOM 1704 C CA . ARG A 1 215 ? 59.136 38.428 6.729 1.00 20.41 215 ARG A CA 1
ATOM 1705 C C . ARG A 1 215 ? 59.001 37.009 7.278 1.00 22.13 215 ARG A C 1
ATOM 1706 O O . ARG A 1 215 ? 59.978 36.253 7.218 1.00 24.71 215 ARG A O 1
ATOM 1714 N N . ILE A 1 216 ? 57.852 36.608 7.841 1.00 23.24 216 ILE A N 1
ATOM 1715 C CA . ILE A 1 216 ? 57.673 35.246 8.328 1.00 11.19 216 ILE A CA 1
ATOM 1716 C C . ILE A 1 216 ? 56.732 34.586 7.336 1.00 16.20 216 ILE A C 1
ATOM 1717 O O . ILE A 1 216 ? 55.580 34.991 7.105 1.00 12.73 216 ILE A O 1
ATOM 1722 N N . ARG A 1 217 ? 57.296 33.615 6.646 1.00 15.82 217 ARG A N 1
ATOM 1723 C CA . ARG A 1 217 ? 56.560 32.863 5.648 1.00 18.87 217 ARG A CA 1
ATOM 1724 C C . ARG A 1 217 ? 56.056 31.686 6.483 1.00 15.26 217 ARG A C 1
ATOM 1725 O O . ARG A 1 217 ? 56.836 31.084 7.233 1.00 4.75 217 ARG A O 1
ATOM 1733 N N . ILE A 1 218 ? 54.755 31.396 6.416 1.00 13.48 218 ILE A N 1
ATOM 1734 C CA . ILE A 1 218 ? 54.101 30.350 7.191 1.00 5.59 218 ILE A CA 1
ATOM 1735 C C . ILE A 1 218 ? 53.263 29.508 6.219 1.00 11.13 218 ILE A C 1
ATOM 1736 O O . ILE A 1 218 ? 52.474 30.060 5.458 1.00 9.55 218 ILE A O 1
ATOM 1741 N N . ALA A 1 219 ? 53.397 28.195 6.174 1.00 6.49 219 ALA A N 1
ATOM 1742 C CA . ALA A 1 219 ? 52.632 27.331 5.303 1.00 10.57 219 ALA A CA 1
ATOM 1743 C C . ALA A 1 219 ? 52.139 26.126 6.095 1.00 4.01 219 ALA A C 1
ATOM 1744 O O . ALA A 1 219 ? 52.783 25.676 7.056 1.00 8.64 219 ALA A O 1
ATOM 1746 N N . SER A 1 220 ? 50.976 25.577 5.734 1.00 14.59 220 SER A N 1
ATOM 1747 C CA . SER A 1 220 ? 50.390 24.475 6.465 1.00 10.28 220 SER A CA 1
ATOM 1748 C C . SER A 1 220 ? 50.171 23.265 5.604 1.00 9.20 220 SER A C 1
ATOM 1749 O O . SER A 1 220 ? 49.508 23.328 4.576 1.00 4.00 220 SER A O 1
ATOM 1752 N N . THR A 1 221 ? 50.719 22.151 6.075 1.00 6.29 221 THR A N 1
ATOM 1753 C CA . THR A 1 221 ? 50.511 20.887 5.410 1.00 4.00 221 THR A CA 1
ATOM 1754 C C . THR A 1 221 ? 49.942 20.016 6.498 1.00 4.02 221 THR A C 1
ATOM 1755 O O . THR A 1 221 ? 50.243 18.820 6.535 1.00 18.41 221 THR A O 1
ATOM 1759 N N . THR A 1 222 ? 49.131 20.547 7.434 1.00 6.01 222 THR A N 1
ATOM 1760 C CA . THR A 1 222 ? 48.542 19.685 8.428 1.00 5.92 222 THR A CA 1
ATOM 1761 C C . THR A 1 222 ? 47.657 18.648 7.707 1.00 4.28 222 THR A C 1
ATOM 1762 O O . THR A 1 222 ? 47.251 18.793 6.556 1.00 10.82 222 THR A O 1
ATOM 1766 N N . ALA A 1 223 ? 47.624 17.434 8.230 1.00 9.66 223 ALA A N 1
ATOM 1767 C CA . ALA A 1 223 ? 46.672 16.453 7.748 1.00 11.33 223 ALA A CA 1
ATOM 1768 C C . ALA A 1 223 ? 45.245 16.676 8.263 1.00 12.10 223 ALA A C 1
ATOM 1769 O O . ALA A 1 223 ? 44.286 16.253 7.618 1.00 6.10 223 ALA A O 1
ATOM 1771 N N . LEU A 1 224 ? 45.130 17.219 9.471 1.00 7.47 224 LEU A N 1
ATOM 1772 C CA . LEU A 1 224 ? 43.857 17.435 10.142 1.00 12.69 224 LEU A CA 1
ATOM 1773 C C . LEU A 1 224 ? 43.697 18.823 10.794 1.00 15.22 224 LEU A C 1
ATOM 1774 O O . LEU A 1 224 ? 42.721 19.545 10.549 1.00 16.26 224 LEU A O 1
ATOM 1779 N N . ALA A 1 225 ? 44.662 19.234 11.626 1.00 12.41 225 ALA A N 1
ATOM 1780 C CA . ALA A 1 225 ? 44.545 20.460 12.398 1.00 11.64 225 ALA A CA 1
ATOM 1781 C C . ALA A 1 225 ? 44.447 21.790 11.669 1.00 9.15 225 ALA A C 1
ATOM 1782 O O . ALA A 1 225 ? 45.049 22.029 10.622 1.00 12.62 225 ALA A O 1
ATOM 1784 N N . ALA A 1 226 ? 43.614 22.639 12.221 1.00 11.44 226 ALA A N 1
ATOM 1785 C CA . ALA A 1 226 ? 43.503 24.024 11.789 1.00 11.87 226 ALA A CA 1
ATOM 1786 C C . ALA A 1 226 ? 44.278 24.711 12.922 1.00 9.16 226 ALA A C 1
ATOM 1787 O O . ALA A 1 226 ? 44.152 24.319 14.091 1.00 6.60 226 ALA A O 1
ATOM 1789 N N . LEU A 1 227 ? 45.095 25.722 12.663 1.00 14.39 227 LEU A N 1
ATOM 1790 C CA . LEU A 1 227 ? 45.975 26.296 13.672 1.00 9.63 227 LEU A CA 1
ATOM 1791 C C . LEU A 1 227 ? 45.815 27.803 13.785 1.00 14.37 227 LEU A C 1
ATOM 1792 O O . LEU A 1 227 ? 45.280 28.472 12.889 1.00 14.13 227 LEU A O 1
ATOM 1797 N N . ASN A 1 228 ? 46.259 28.342 14.911 1.00 16.98 228 ASN A N 1
ATOM 1798 C CA . ASN A 1 228 ? 46.213 29.757 15.195 1.00 16.85 228 ASN A CA 1
ATOM 1799 C C . ASN A 1 228 ? 47.632 30.139 15.541 1.00 9.45 228 ASN A C 1
ATOM 1800 O O . ASN A 1 228 ? 48.237 29.457 16.366 1.00 21.01 228 ASN A O 1
ATOM 1805 N N . PHE A 1 229 ? 48.171 31.185 14.932 1.00 13.20 229 PHE A N 1
ATOM 1806 C CA . PHE A 1 229 ? 49.568 31.589 15.094 1.00 11.40 229 PHE A CA 1
ATOM 1807 C C . PHE A 1 229 ? 49.637 32.961 15.763 1.00 11.28 229 PHE A C 1
ATOM 1808 O O . PHE A 1 229 ? 49.139 33.937 15.193 1.00 16.46 229 PHE A O 1
ATOM 1816 N N . ALA A 1 230 ? 50.285 33.100 16.920 1.00 13.02 230 ALA A N 1
ATOM 1817 C CA . ALA A 1 230 ? 50.457 34.388 17.586 1.00 12.68 230 ALA A CA 1
ATOM 1818 C C . ALA A 1 230 ? 51.869 34.499 18.179 1.00 17.33 230 ALA A C 1
ATOM 1819 O O . ALA A 1 230 ? 52.331 33.476 18.702 1.00 8.01 230 ALA A O 1
ATOM 1821 N N . ILE A 1 231 ? 52.610 35.635 18.113 1.00 16.64 231 ILE A N 1
ATOM 1822 C CA . ILE A 1 231 ? 53.877 35.848 18.819 1.00 16.47 231 ILE A CA 1
ATOM 1823 C C . ILE A 1 231 ? 53.498 36.814 19.966 1.00 20.48 231 ILE A C 1
ATOM 1824 O O . ILE A 1 231 ? 52.819 37.825 19.757 1.00 18.39 231 ILE A O 1
ATOM 1829 N N . GLY A 1 232 ? 53.937 36.599 21.209 1.00 21.31 232 GLY A N 1
ATOM 1830 C CA . GLY A 1 232 ? 53.611 37.471 22.325 1.00 13.05 232 GLY A CA 1
ATOM 1831 C C . GLY A 1 232 ? 54.130 38.874 22.058 1.00 15.71 232 GLY A C 1
ATOM 1832 O O . GLY A 1 232 ? 55.239 39.025 21.516 1.00 13.97 232 GLY A O 1
ATOM 1833 N N . ASN A 1 233 ? 53.322 39.899 22.374 1.00 22.16 233 ASN A N 1
ATOM 1834 C CA . ASN A 1 233 ? 53.613 41.335 22.205 1.00 19.14 233 ASN A CA 1
ATOM 1835 C C . ASN A 1 233 ? 53.960 41.813 20.788 1.00 22.56 233 ASN A C 1
ATOM 1836 O O . ASN A 1 233 ? 54.541 42.894 20.616 1.00 30.72 233 ASN A O 1
ATOM 1841 N N . HIS A 1 234 ? 53.708 41.085 19.686 1.00 15.49 234 HIS A N 1
ATOM 1842 C CA . HIS A 1 234 ? 54.030 41.608 18.360 1.00 11.33 234 HIS A CA 1
ATOM 1843 C C . HIS A 1 234 ? 52.863 41.579 17.395 1.00 15.99 234 HIS A C 1
ATOM 1844 O O . HIS A 1 234 ? 52.246 40.530 17.211 1.00 17.85 234 HIS A O 1
ATOM 1851 N N . GLN A 1 235 ? 52.581 42.718 16.758 1.00 20.36 235 GLN A N 1
ATOM 1852 C CA . GLN A 1 235 ? 51.565 42.823 15.720 1.00 24.19 235 GLN A CA 1
ATOM 1853 C C . GLN A 1 235 ? 52.039 42.104 14.456 1.00 28.80 235 GLN A C 1
ATOM 1854 O O . GLN A 1 235 ? 53.229 42.181 14.116 1.00 26.87 235 GLN A O 1
ATOM 1860 N N . LEU A 1 236 ? 51.152 41.423 13.729 1.00 22.82 236 LEU A N 1
ATOM 1861 C CA . LEU A 1 236 ? 51.543 40.785 12.484 1.00 21.98 236 LEU A CA 1
ATOM 1862 C C . LEU A 1 236 ? 50.867 41.601 11.383 1.00 24.45 236 LEU A C 1
ATOM 1863 O O . LEU A 1 236 ? 49.730 42.058 11.567 1.00 20.21 236 LEU A O 1
ATOM 1868 N N . LEU A 1 237 ? 51.536 41.868 10.260 1.00 22.16 237 LEU A N 1
ATOM 1869 C CA . LEU A 1 237 ? 50.897 42.551 9.151 1.00 18.59 237 LEU A CA 1
ATOM 1870 C C . LEU A 1 237 ? 50.835 41.582 7.973 1.00 12.84 237 LEU A C 1
ATOM 1871 O O . LEU A 1 237 ? 51.876 41.133 7.475 1.00 18.33 237 LEU A O 1
ATOM 1876 N N . VAL A 1 238 ? 49.644 41.253 7.481 1.00 15.57 238 VAL A N 1
ATOM 1877 C CA . VAL A 1 238 ? 49.510 40.273 6.417 1.00 11.24 238 VAL A CA 1
ATOM 1878 C C . VAL A 1 238 ? 49.790 40.941 5.093 1.00 10.23 238 VAL A C 1
ATOM 1879 O O . VAL A 1 238 ? 49.263 42.005 4.781 1.00 13.68 238 VAL A O 1
ATOM 1883 N N . VAL A 1 239 ? 50.721 40.355 4.348 1.00 20.23 239 VAL A N 1
ATOM 1884 C CA . VAL A 1 239 ? 51.063 40.895 3.048 1.00 18.22 239 VAL A CA 1
ATOM 1885 C C . VAL A 1 239 ? 50.859 39.900 1.916 1.00 21.82 239 VAL A C 1
ATOM 1886 O O . VAL A 1 239 ? 50.701 40.296 0.748 1.00 22.49 239 VAL A O 1
ATOM 1890 N N . GLU A 1 240 ? 50.815 38.588 2.197 1.00 20.15 240 GLU A N 1
ATOM 1891 C CA . GLU A 1 240 ? 50.760 37.573 1.141 1.00 8.95 240 GLU A CA 1
ATOM 1892 C C . GLU A 1 240 ? 49.834 36.467 1.612 1.00 6.68 240 GLU A C 1
ATOM 1893 O O . GLU A 1 240 ? 49.813 36.167 2.807 1.00 5.94 240 GLU A O 1
ATOM 1899 N N . ALA A 1 241 ? 49.057 35.894 0.707 1.00 10.50 241 ALA A N 1
ATOM 1900 C CA . ALA A 1 241 ? 48.241 34.740 0.998 1.00 7.83 241 ALA A CA 1
ATOM 1901 C C . ALA A 1 241 ? 48.368 33.880 -0.245 1.00 8.22 241 ALA A C 1
ATOM 1902 O O . ALA A 1 241 ? 48.287 34.393 -1.360 1.00 16.13 241 ALA A O 1
ATOM 1904 N N . ASP A 1 242 ? 48.709 32.588 -0.104 1.00 17.78 242 ASP A N 1
ATOM 1905 C CA . ASP A 1 242 ? 48.809 31.605 -1.191 1.00 17.32 242 ASP A CA 1
ATOM 1906 C C . ASP A 1 242 ? 49.486 32.034 -2.490 1.00 12.31 242 ASP A C 1
ATOM 1907 O O . ASP A 1 242 ? 49.042 31.779 -3.625 1.00 20.72 242 ASP A O 1
ATOM 1912 N N . GLY A 1 243 ? 50.589 32.747 -2.316 1.00 16.76 243 GLY A N 1
ATOM 1913 C CA . GLY A 1 243 ? 51.394 33.187 -3.447 1.00 17.11 243 GLY A CA 1
ATOM 1914 C C . GLY A 1 243 ? 50.860 34.436 -4.123 1.00 14.31 243 GLY A C 1
ATOM 1915 O O . GLY A 1 243 ? 51.259 34.712 -5.250 1.00 17.58 243 GLY A O 1
ATOM 1916 N N . ASN A 1 244 ? 49.959 35.192 -3.485 1.00 22.14 244 ASN A N 1
ATOM 1917 C CA . ASN A 1 244 ? 49.365 36.387 -4.076 1.00 13.32 244 ASN A CA 1
ATOM 1918 C C . ASN A 1 244 ? 49.339 37.432 -2.976 1.00 15.51 244 ASN A C 1
ATOM 1919 O O . ASN A 1 244 ? 49.331 37.105 -1.787 1.00 23.49 244 ASN A O 1
ATOM 1924 N N . TYR A 1 245 ? 49.382 38.711 -3.335 1.00 14.15 245 TYR A N 1
ATOM 1925 C CA . TYR A 1 245 ? 49.452 39.813 -2.385 1.00 10.27 245 TYR A CA 1
ATOM 1926 C C . TYR A 1 245 ? 48.033 40.226 -2.053 1.00 8.58 245 TYR A C 1
ATOM 1927 O O . TYR A 1 245 ? 47.153 40.279 -2.934 1.00 6.94 245 TYR A O 1
ATOM 1936 N N . VAL A 1 246 ? 47.861 40.561 -0.783 1.00 11.23 246 VAL A N 1
ATOM 1937 C CA . VAL A 1 246 ? 46.564 40.937 -0.255 1.00 23.84 246 VAL A CA 1
ATOM 1938 C C . VAL A 1 246 ? 46.687 42.383 0.191 1.00 26.99 246 VAL A C 1
ATOM 1939 O O . VAL A 1 246 ? 47.793 42.923 0.260 1.00 30.62 246 VAL A O 1
ATOM 1943 N N . GLN A 1 247 ? 45.577 43.052 0.438 1.00 29.99 247 GLN A N 1
ATOM 1944 C CA . GLN A 1 247 ? 45.628 44.396 0.953 1.00 26.45 247 GLN A CA 1
ATOM 1945 C C . GLN A 1 247 ? 46.160 44.264 2.383 1.00 20.49 247 GLN A C 1
ATOM 1946 O O . GLN A 1 247 ? 45.562 43.543 3.178 1.00 23.62 247 GLN A O 1
ATOM 1952 N N . PRO A 1 248 ? 47.278 44.875 2.795 1.00 20.40 248 PRO A N 1
ATOM 1953 C CA . PRO A 1 248 ? 47.780 44.775 4.164 1.00 18.10 248 PRO A CA 1
ATOM 1954 C C . PRO A 1 248 ? 46.812 45.168 5.274 1.00 21.83 248 PRO A C 1
ATOM 1955 O O . PRO A 1 248 ? 45.980 46.076 5.129 1.00 33.27 248 PRO A O 1
ATOM 1959 N N . PHE A 1 249 ? 46.920 44.440 6.383 1.00 24.29 249 PHE A N 1
ATOM 1960 C CA . PHE A 1 249 ? 46.182 44.679 7.611 1.00 15.76 249 PHE A CA 1
ATOM 1961 C C . PHE A 1 249 ? 46.943 43.991 8.736 1.00 20.07 249 PHE A C 1
ATOM 1962 O O . PHE A 1 249 ? 47.717 43.052 8.524 1.00 14.26 249 PHE A O 1
ATOM 1970 N N . TYR A 1 250 ? 46.790 44.525 9.927 1.00 15.18 250 TYR A N 1
ATOM 1971 C CA . TYR A 1 250 ? 47.410 44.034 11.136 1.00 19.72 250 TYR A CA 1
ATOM 1972 C C . TYR A 1 250 ? 46.378 43.205 11.831 1.00 20.28 250 TYR A C 1
ATOM 1973 O O . TYR A 1 250 ? 45.165 43.432 11.737 1.00 19.37 250 TYR A O 1
ATOM 1982 N N . THR A 1 251 ? 46.926 42.257 12.547 1.00 4.01 251 THR A N 1
ATOM 1983 C CA . THR A 1 251 ? 46.127 41.398 13.362 1.00 9.82 251 THR A CA 1
ATOM 1984 C C . THR A 1 251 ? 47.082 40.971 14.443 1.00 11.05 251 THR A C 1
ATOM 1985 O O . THR A 1 251 ? 48.295 41.206 14.419 1.00 13.86 251 THR A O 1
ATOM 1989 N N . SER A 1 252 ? 46.492 40.396 15.475 1.00 12.27 252 SER A N 1
ATOM 1990 C CA . SER A 1 252 ? 47.224 39.918 16.629 1.00 9.31 252 SER A CA 1
ATOM 1991 C C . SER A 1 252 ? 47.629 38.455 16.489 1.00 10.29 252 SER A C 1
ATOM 1992 O O . SER A 1 252 ? 48.298 37.914 17.360 1.00 12.84 252 SER A O 1
ATOM 1995 N N . ASP A 1 253 ? 47.075 37.751 15.517 1.00 14.38 253 ASP A N 1
ATOM 1996 C CA . ASP A 1 253 ? 47.283 36.333 15.343 1.00 18.46 253 ASP A CA 1
ATOM 1997 C C . ASP A 1 253 ? 46.622 35.957 14.035 1.00 13.67 253 ASP A C 1
ATOM 1998 O O . ASP A 1 253 ? 45.771 36.716 13.585 1.00 20.43 253 ASP A O 1
ATOM 2003 N N . ILE A 1 254 ? 46.950 34.856 13.371 1.00 17.65 254 ILE A N 1
ATOM 2004 C CA . ILE A 1 254 ? 46.236 34.451 12.163 1.00 10.81 254 ILE A CA 1
ATOM 2005 C C . ILE A 1 254 ? 45.752 33.021 12.338 1.00 11.55 254 ILE A C 1
ATOM 2006 O O . ILE A 1 254 ? 46.339 32.241 13.090 1.00 9.58 254 ILE A O 1
ATOM 2011 N N . ASP A 1 255 ? 44.658 32.663 11.669 1.00 13.92 255 ASP A N 1
ATOM 2012 C CA . ASP A 1 255 ? 44.158 31.305 11.642 1.00 16.05 255 ASP A CA 1
ATOM 2013 C C . ASP A 1 255 ? 44.698 30.766 10.340 1.00 9.24 255 ASP A C 1
ATOM 2014 O O . ASP A 1 255 ? 44.663 31.483 9.337 1.00 10.08 255 ASP A O 1
ATOM 2019 N N . ILE A 1 256 ? 45.153 29.521 10.266 1.00 5.63 256 ILE A N 1
ATOM 2020 C CA . ILE A 1 256 ? 45.659 28.988 9.012 1.00 15.21 256 ILE A CA 1
ATOM 2021 C C . ILE A 1 256 ? 45.185 27.540 8.919 1.00 11.04 256 ILE A C 1
ATOM 2022 O O . ILE A 1 256 ? 45.274 26.759 9.873 1.00 8.98 256 ILE A O 1
ATOM 2027 N N . TYR A 1 257 ? 44.633 27.210 7.759 1.00 9.85 257 TYR A N 1
ATOM 2028 C CA . TYR A 1 257 ? 44.025 25.918 7.541 1.00 7.37 257 TYR A CA 1
ATOM 2029 C C . TYR A 1 257 ? 44.951 25.167 6.605 1.00 4.04 257 TYR A C 1
ATOM 2030 O O . TYR A 1 257 ? 45.737 25.776 5.869 1.00 5.27 257 TYR A O 1
ATOM 2039 N N . SER A 1 258 ? 44.888 23.854 6.596 1.00 11.03 258 SER A N 1
ATOM 2040 C CA . SER A 1 258 ? 45.757 23.089 5.734 1.00 7.30 258 SER A CA 1
ATOM 2041 C C . SER A 1 258 ? 45.660 23.501 4.263 1.00 9.40 258 SER A C 1
ATOM 2042 O O . SER A 1 258 ? 44.572 23.648 3.699 1.00 17.89 258 SER A O 1
ATOM 2045 N N . GLY A 1 259 ? 46.805 23.786 3.647 1.00 12.50 259 GLY A N 1
ATOM 2046 C CA . GLY A 1 259 ? 46.848 24.175 2.261 1.00 4.00 259 GLY A CA 1
ATOM 2047 C C . GLY A 1 259 ? 47.155 25.646 2.062 1.00 5.92 259 GLY A C 1
ATOM 2048 O O . GLY A 1 259 ? 47.487 26.021 0.925 1.00 4.03 259 GLY A O 1
ATOM 2049 N N . GLU A 1 260 ? 46.971 26.470 3.105 1.00 12.25 260 GLU A N 1
ATOM 2050 C CA . GLU A 1 260 ? 47.244 27.904 3.048 1.00 9.48 260 GLU A CA 1
ATOM 2051 C C . GLU A 1 260 ? 48.695 28.250 3.380 1.00 13.51 260 GLU A C 1
ATOM 2052 O O . GLU A 1 260 ? 49.410 27.524 4.093 1.00 15.87 260 GLU A O 1
ATOM 2058 N N . SER A 1 261 ? 49.161 29.343 2.798 1.00 13.95 261 SER A N 1
ATOM 2059 C CA . SER A 1 261 ? 50.483 29.846 3.096 1.00 15.48 261 SER A CA 1
ATOM 2060 C C . SER A 1 261 ? 50.284 31.340 3.265 1.00 14.02 261 SER A C 1
ATOM 2061 O O . SER A 1 261 ? 49.454 31.909 2.554 1.00 15.49 261 SER A O 1
ATOM 2064 N N . TYR A 1 262 ? 50.932 32.046 4.173 1.00 13.82 262 TYR A N 1
ATOM 2065 C CA . TYR A 1 262 ? 50.772 33.484 4.323 1.00 8.59 262 TYR A CA 1
ATOM 2066 C C . TYR A 1 262 ? 52.158 34.016 4.540 1.00 8.63 262 TYR A C 1
ATOM 2067 O O . TYR A 1 262 ? 53.061 33.264 4.928 1.00 10.69 262 TYR A O 1
ATOM 2076 N N . SER A 1 263 ? 52.342 35.301 4.288 1.00 14.24 263 SER A N 1
ATOM 2077 C CA . SER A 1 263 ? 53.557 35.951 4.732 1.00 20.09 263 SER A CA 1
ATOM 2078 C C . SER A 1 263 ? 53.097 37.150 5.516 1.00 16.33 263 SER A C 1
ATOM 2079 O O . SER A 1 263 ? 52.281 37.938 5.035 1.00 23.25 263 SER A O 1
ATOM 2082 N N . VAL A 1 264 ? 53.625 37.194 6.731 1.00 14.95 264 VAL A N 1
ATOM 2083 C CA . VAL A 1 264 ? 53.322 38.165 7.743 1.00 12.50 264 VAL A CA 1
ATOM 2084 C C . VAL A 1 264 ? 54.599 38.990 7.949 1.00 14.33 264 VAL A C 1
ATOM 2085 O O . VAL A 1 264 ? 55.691 38.462 7.726 1.00 24.93 264 VAL A O 1
ATOM 2089 N N . LEU A 1 265 ? 54.546 40.291 8.232 1.00 17.98 265 LEU A N 1
ATOM 2090 C CA . LEU A 1 265 ? 55.735 41.055 8.614 1.00 11.79 265 LEU A CA 1
ATOM 2091 C C . LEU A 1 265 ? 55.617 41.400 10.086 1.00 14.11 265 LEU A C 1
ATOM 2092 O O . LEU A 1 265 ? 54.506 41.557 10.607 1.00 18.78 265 LEU A O 1
ATOM 2097 N N . ILE A 1 266 ? 56.748 41.405 10.790 1.00 16.62 266 ILE A N 1
ATOM 2098 C CA . ILE A 1 266 ? 56.838 41.801 12.194 1.00 10.45 266 ILE A CA 1
ATOM 2099 C C . ILE A 1 266 ? 57.991 42.794 12.296 1.00 18.01 266 ILE A C 1
ATOM 2100 O O . ILE A 1 266 ? 58.834 42.836 11.392 1.00 6.09 266 ILE A O 1
ATOM 2105 N N . THR A 1 267 ? 58.057 43.591 13.352 1.00 17.47 267 THR A N 1
ATOM 2106 C CA . THR A 1 267 ? 59.112 44.548 13.589 1.00 16.39 267 THR A CA 1
ATOM 2107 C C . THR A 1 267 ? 59.519 44.332 15.020 1.00 20.69 267 THR A C 1
ATOM 2108 O O . THR A 1 267 ? 58.710 44.310 15.949 1.00 20.87 267 THR A O 1
ATOM 2112 N N . THR A 1 268 ? 60.814 44.207 15.232 1.00 26.16 268 THR A N 1
ATOM 2113 C CA . THR A 1 268 ? 61.329 43.935 16.545 1.00 23.39 268 THR A CA 1
ATOM 2114 C C . THR A 1 268 ? 61.504 45.201 17.354 1.00 25.69 268 THR A C 1
ATOM 2115 O O . THR A 1 268 ? 62.574 45.548 17.838 1.00 24.25 268 THR A O 1
ATOM 2119 N N . ASP A 1 269 ? 60.379 45.875 17.556 1.00 26.11 269 ASP A N 1
ATOM 2120 C CA . ASP A 1 269 ? 60.323 47.137 18.258 1.00 28.31 269 ASP A CA 1
ATOM 2121 C C . ASP A 1 269 ? 59.927 46.950 19.711 1.00 22.20 269 ASP A C 1
ATOM 2122 O O . ASP A 1 269 ? 59.330 47.832 20.315 1.00 36.40 269 ASP A O 1
ATOM 2127 N N . GLN A 1 270 ? 60.210 45.809 20.328 1.00 22.24 270 GLN A N 1
ATOM 2128 C CA . GLN A 1 270 ? 59.782 45.559 21.709 1.00 14.40 270 GLN A CA 1
ATOM 2129 C C . GLN A 1 270 ? 60.955 45.640 22.674 1.00 24.14 270 GLN A C 1
ATOM 2130 O O . GLN A 1 270 ? 62.068 45.959 22.248 1.00 23.03 270 GLN A O 1
ATOM 2136 N N . ASN A 1 271 ? 60.746 45.375 23.972 1.00 25.08 271 ASN A N 1
ATOM 2137 C CA . ASN A 1 271 ? 61.823 45.422 24.956 1.00 23.89 271 ASN A CA 1
ATOM 2138 C C . ASN A 1 271 ? 62.953 44.464 24.609 1.00 24.10 271 ASN A C 1
ATOM 2139 O O . ASN A 1 271 ? 62.749 43.248 24.606 1.00 18.59 271 ASN A O 1
ATOM 2144 N N . PRO A 1 272 ? 64.166 44.955 24.336 1.00 28.65 272 PRO A N 1
ATOM 2145 C CA . PRO A 1 272 ? 65.237 44.151 23.774 1.00 32.16 272 PRO A CA 1
ATOM 2146 C C . PRO A 1 272 ? 65.901 43.221 24.774 1.00 35.47 272 PRO A C 1
ATOM 2147 O O . PRO A 1 272 ? 66.802 42.462 24.397 1.00 35.25 272 PRO A O 1
ATOM 2151 N N . SER A 1 273 ? 65.587 43.273 26.062 1.00 36.34 273 SER A N 1
ATOM 2152 C CA . SER A 1 273 ? 66.202 42.394 27.035 1.00 36.19 273 SER A CA 1
ATOM 2153 C C . SER A 1 273 ? 65.371 41.147 27.301 1.00 39.67 273 SER A C 1
ATOM 2154 O O . SER A 1 273 ? 65.669 40.392 28.229 1.00 38.72 273 SER A O 1
ATOM 2157 N N . GLU A 1 274 ? 64.313 40.864 26.546 1.00 36.38 274 GLU A N 1
ATOM 2158 C CA . GLU A 1 274 ? 63.594 39.638 26.796 1.00 31.70 274 GLU A CA 1
ATOM 2159 C C . GLU A 1 274 ? 63.272 38.952 25.486 1.00 30.16 274 GLU A C 1
ATOM 2160 O O . GLU A 1 274 ? 63.384 39.528 24.394 1.00 24.53 274 GLU A O 1
ATOM 2166 N N . ASN A 1 275 ? 62.995 37.656 25.652 1.00 31.67 275 ASN A N 1
ATOM 2167 C CA . ASN A 1 275 ? 62.628 36.775 24.551 1.00 28.42 275 ASN A CA 1
ATOM 2168 C C . ASN A 1 275 ? 61.110 36.620 24.567 1.00 24.25 275 ASN A C 1
ATOM 2169 O O . ASN A 1 275 ? 60.497 36.876 25.607 1.00 24.74 275 ASN A O 1
ATOM 2174 N N . TYR A 1 276 ? 60.435 36.240 23.482 1.00 24.09 276 TYR A N 1
ATOM 2175 C CA . TYR A 1 276 ? 58.981 36.187 23.446 1.00 26.35 276 TYR A CA 1
ATOM 2176 C C . TYR A 1 276 ? 58.478 34.843 22.947 1.00 22.56 276 TYR A C 1
ATOM 2177 O O . TYR A 1 276 ? 59.229 34.102 22.312 1.00 31.76 276 TYR A O 1
ATOM 2186 N N . TRP A 1 277 ? 57.242 34.494 23.286 1.00 20.22 277 TRP A N 1
ATOM 2187 C CA . TRP A 1 277 ? 56.656 33.226 22.875 1.00 16.22 277 TRP A CA 1
ATOM 2188 C C . TRP A 1 277 ? 55.984 33.180 21.502 1.00 11.89 277 TRP A C 1
ATOM 2189 O O . TRP A 1 277 ? 55.409 34.161 21.038 1.00 8.23 277 TRP A O 1
ATOM 2200 N N . VAL A 1 278 ? 56.111 32.075 20.787 1.00 13.85 278 VAL A N 1
ATOM 2201 C CA . VAL A 1 278 ? 55.407 31.831 19.539 1.00 14.38 278 VAL A CA 1
ATOM 2202 C C . VAL A 1 278 ? 54.536 30.612 19.857 1.00 15.12 278 VAL A C 1
ATOM 2203 O O . VAL A 1 278 ? 55.084 29.590 20.292 1.00 14.58 278 VAL A O 1
ATOM 2207 N N . SER A 1 279 ? 53.209 30.747 19.649 1.00 17.72 279 SER A N 1
ATOM 2208 C CA . SER A 1 279 ? 52.196 29.735 19.932 1.00 15.89 279 SER A CA 1
ATOM 2209 C C . SER A 1 279 ? 51.431 29.397 18.672 1.00 9.77 279 SER A C 1
ATOM 2210 O O . SER A 1 279 ? 50.978 30.282 17.931 1.00 18.17 279 SER A O 1
ATOM 2213 N N . VAL A 1 280 ? 51.389 28.098 18.379 1.00 7.46 280 VAL A N 1
ATOM 2214 C CA . VAL A 1 280 ? 50.623 27.613 17.268 1.00 9.34 280 VAL A CA 1
ATOM 2215 C C . VAL A 1 280 ? 49.626 26.652 17.922 1.00 19.53 280 VAL A C 1
ATOM 2216 O O . VAL A 1 280 ? 49.960 25.519 18.314 1.00 20.38 280 VAL A O 1
ATOM 2220 N N . GLY A 1 281 ? 48.389 27.135 18.103 1.00 15.72 281 GLY A N 1
ATOM 2221 C CA . GLY A 1 281 ? 47.335 26.406 18.806 1.00 9.42 281 GLY A CA 1
ATOM 2222 C C . GLY A 1 281 ? 46.264 25.871 17.863 1.00 15.19 281 GLY A C 1
ATOM 2223 O O . GLY A 1 281 ? 46.013 26.468 16.819 1.00 13.87 281 GLY A O 1
ATOM 2224 N N . THR A 1 282 ? 45.622 24.752 18.194 1.00 8.76 282 THR A N 1
ATOM 2225 C CA . THR A 1 282 ? 44.577 24.179 17.353 1.00 12.16 282 THR A CA 1
ATOM 2226 C C . THR A 1 282 ? 43.244 24.905 17.527 1.00 15.03 282 THR A C 1
ATOM 2227 O O . THR A 1 282 ? 42.864 25.202 18.658 1.00 16.50 282 THR A O 1
ATOM 2231 N N . ARG A 1 283 ? 42.493 25.128 16.449 1.00 19.26 283 ARG A N 1
ATOM 2232 C CA . ARG A 1 283 ? 41.127 25.605 16.563 1.00 8.51 283 ARG A CA 1
ATOM 2233 C C . ARG A 1 283 ? 40.286 24.869 15.528 1.00 14.42 283 ARG A C 1
ATOM 2234 O O . ARG A 1 283 ? 40.800 24.062 14.752 1.00 14.40 283 ARG A O 1
ATOM 2242 N N . ALA A 1 284 ? 38.967 25.117 15.548 1.00 14.02 284 ALA A N 1
ATOM 2243 C CA . ALA A 1 284 ? 37.932 24.556 14.685 1.00 8.00 284 ALA A CA 1
ATOM 2244 C C . ALA A 1 284 ? 37.530 23.130 15.057 1.00 4.50 284 ALA A C 1
ATOM 2245 O O . ALA A 1 284 ? 36.609 22.566 14.472 1.00 14.22 284 ALA A O 1
ATOM 2247 N N . ARG A 1 285 ? 38.167 22.549 16.077 1.00 7.33 285 ARG A N 1
ATOM 2248 C CA . ARG A 1 285 ? 37.913 21.225 16.635 1.00 5.40 285 ARG A CA 1
ATOM 2249 C C . ARG A 1 285 ? 38.339 21.342 18.074 1.00 9.64 285 ARG A C 1
ATOM 2250 O O . ARG A 1 285 ? 39.198 22.178 18.403 1.00 18.18 285 ARG A O 1
ATOM 2258 N N . HIS A 1 286 ? 37.669 20.570 18.927 1.00 10.43 286 HIS A N 1
ATOM 2259 C CA . HIS A 1 286 ? 37.911 20.550 20.347 1.00 17.55 286 HIS A CA 1
ATOM 2260 C C . HIS A 1 286 ? 39.316 20.020 20.534 1.00 21.52 286 HIS A C 1
ATOM 2261 O O . HIS A 1 286 ? 39.619 18.894 20.122 1.00 32.08 286 HIS A O 1
ATOM 2268 N N . PRO A 1 287 ? 40.204 20.806 21.141 1.00 21.84 287 PRO A N 1
ATOM 2269 C CA . PRO A 1 287 ? 41.616 20.523 21.202 1.00 20.55 287 PRO A CA 1
ATOM 2270 C C . PRO A 1 287 ? 41.924 19.364 22.124 1.00 20.59 287 PRO A C 1
ATOM 2271 O O . PRO A 1 287 ? 41.370 19.203 23.213 1.00 21.41 287 PRO A O 1
ATOM 2275 N N . ASN A 1 288 ? 42.810 18.496 21.686 1.00 18.21 288 ASN A N 1
ATOM 2276 C CA . ASN A 1 288 ? 43.308 17.456 22.563 1.00 26.24 288 ASN A CA 1
ATOM 2277 C C . ASN A 1 288 ? 44.832 17.394 22.456 1.00 25.79 288 ASN A C 1
ATOM 2278 O O . ASN A 1 288 ? 45.482 16.550 23.078 1.00 29.59 288 ASN A O 1
ATOM 2283 N N . THR A 1 289 ? 45.407 18.369 21.749 1.00 17.73 289 THR A N 1
ATOM 2284 C CA . THR A 1 289 ? 46.808 18.413 21.405 1.00 16.30 289 THR A CA 1
ATOM 2285 C C . THR A 1 289 ? 47.418 19.648 22.045 1.00 11.42 289 THR A C 1
ATOM 2286 O O . THR A 1 289 ? 46.837 20.730 21.906 1.00 13.90 289 THR A O 1
ATOM 2290 N N . PRO A 1 290 ? 48.536 19.575 22.782 1.00 14.92 290 PRO A N 1
ATOM 2291 C CA . PRO A 1 290 ? 49.296 20.725 23.261 1.00 10.49 290 PRO A CA 1
ATOM 2292 C C . PRO A 1 290 ? 49.665 21.682 22.126 1.00 14.93 290 PRO A C 1
ATOM 2293 O O . PRO A 1 290 ? 49.721 21.248 20.971 1.00 18.64 290 PRO A O 1
ATOM 2297 N N . PRO A 1 291 ? 49.863 22.989 22.331 1.00 13.77 291 PRO A N 1
ATOM 2298 C CA . PRO A 1 291 ? 50.270 23.869 21.243 1.00 10.55 291 PRO A CA 1
ATOM 2299 C C . PRO A 1 291 ? 51.733 23.683 20.859 1.00 13.75 291 PRO A C 1
ATOM 2300 O O . PRO A 1 291 ? 52.584 23.263 21.672 1.00 16.77 291 PRO A O 1
ATOM 2304 N N . GLY A 1 292 ? 52.025 23.982 19.605 1.00 12.82 292 GLY A N 1
ATOM 2305 C CA . GLY A 1 292 ? 53.405 24.000 19.163 1.00 25.11 292 GLY A CA 1
ATOM 2306 C C . GLY A 1 292 ? 54.032 25.287 19.705 1.00 25.58 292 GLY A C 1
ATOM 2307 O O . GLY A 1 292 ? 53.408 26.347 19.561 1.00 23.47 292 GLY A O 1
ATOM 2308 N N . LEU A 1 293 ? 55.228 25.243 20.306 1.00 15.06 293 LEU A N 1
ATOM 2309 C CA . LEU A 1 293 ? 55.827 26.427 20.905 1.00 14.41 293 LEU A CA 1
ATOM 2310 C C . LEU A 1 293 ? 57.276 26.648 20.482 1.00 10.62 293 LEU A C 1
ATOM 2311 O O . LEU A 1 293 ? 57.995 25.688 20.176 1.00 9.95 293 LEU A O 1
ATOM 2316 N N . THR A 1 294 ? 57.730 27.893 20.395 1.00 12.47 294 THR A N 1
ATOM 2317 C CA . THR A 1 294 ? 59.140 28.216 20.159 1.00 13.62 294 THR A CA 1
ATOM 2318 C C . THR A 1 294 ? 59.362 29.628 20.716 1.00 17.96 294 THR A C 1
ATOM 2319 O O . THR A 1 294 ? 58.425 30.207 21.304 1.00 12.42 294 THR A O 1
ATOM 2323 N N . LEU A 1 295 ? 60.567 30.186 20.543 1.00 16.59 295 LEU A N 1
ATOM 2324 C CA . LEU A 1 295 ? 60.919 31.503 21.043 1.00 16.31 295 LEU A CA 1
ATOM 2325 C C . LEU A 1 295 ? 61.287 32.449 19.929 1.00 16.50 295 LEU A C 1
ATOM 2326 O O . LEU A 1 295 ? 61.874 32.070 18.912 1.00 17.35 295 LEU A O 1
ATOM 2331 N N . LEU A 1 296 ? 60.915 33.706 20.112 1.00 13.99 296 LEU A N 1
ATOM 2332 C CA . LEU A 1 296 ? 61.402 34.747 19.236 1.00 18.22 296 LEU A CA 1
ATOM 2333 C C . LEU A 1 296 ? 62.508 35.218 20.150 1.00 10.58 296 LEU A C 1
ATOM 2334 O O . LEU A 1 296 ? 62.291 35.762 21.237 1.00 14.27 296 LEU A O 1
ATOM 2339 N N . ASN A 1 297 ? 63.709 34.889 19.730 1.00 18.70 297 ASN A N 1
ATOM 2340 C CA . ASN A 1 297 ? 64.896 35.201 20.491 1.00 16.07 297 ASN A CA 1
ATOM 2341 C C . ASN A 1 297 ? 65.530 36.483 20.006 1.00 20.62 297 ASN A C 1
ATOM 2342 O O . ASN A 1 297 ? 66.073 36.526 18.893 1.00 23.02 297 ASN A O 1
ATOM 2347 N N . TYR A 1 298 ? 65.390 37.541 20.815 1.00 19.04 298 TYR A N 1
ATOM 2348 C CA . TYR A 1 298 ? 66.055 38.801 20.536 1.00 21.57 298 TYR A CA 1
ATOM 2349 C C . TYR A 1 298 ? 67.534 38.614 20.904 1.00 23.49 298 TYR A C 1
ATOM 2350 O O . TYR A 1 298 ? 67.905 38.447 22.080 1.00 22.86 298 TYR A O 1
ATOM 2359 N N . LEU A 1 299 ? 68.408 38.592 19.902 1.00 18.31 299 LEU A N 1
ATOM 2360 C CA . LEU A 1 299 ? 69.846 38.469 20.116 1.00 24.31 299 LEU A CA 1
ATOM 2361 C C . LEU A 1 299 ? 70.374 39.745 20.781 1.00 26.79 299 LEU A C 1
ATOM 2362 O O . LEU A 1 299 ? 69.939 40.815 20.360 1.00 26.32 299 LEU A O 1
ATOM 2367 N N . PRO A 1 300 ? 71.281 39.791 21.769 1.00 30.61 300 PRO A N 1
ATOM 2368 C CA . PRO A 1 300 ? 72.098 38.677 22.244 1.00 27.84 300 PRO A CA 1
ATOM 2369 C C . PRO A 1 300 ? 71.573 37.883 23.427 1.00 28.42 300 PRO A C 1
ATOM 2370 O O . PRO A 1 300 ? 72.334 37.109 24.012 1.00 23.67 300 PRO A O 1
ATOM 2374 N N . ASN A 1 301 ? 70.308 38.035 23.817 1.00 30.71 301 ASN A N 1
ATOM 2375 C CA . ASN A 1 301 ? 69.825 37.342 25.004 1.00 32.25 301 ASN A CA 1
ATOM 2376 C C . ASN A 1 301 ? 69.922 35.853 24.821 1.00 30.19 301 ASN A C 1
ATOM 2377 O O . ASN A 1 301 ? 69.660 35.319 23.736 1.00 27.83 301 ASN A O 1
ATOM 2382 N N . SER A 1 302 ? 70.317 35.198 25.905 1.00 28.98 302 SER A N 1
ATOM 2383 C CA . SER A 1 302 ? 70.411 33.764 25.912 1.00 29.85 302 SER A CA 1
ATOM 2384 C C . SER A 1 302 ? 69.023 33.262 25.580 1.00 31.58 302 SER A C 1
ATOM 2385 O O . SER A 1 302 ? 68.017 33.801 26.053 1.00 31.83 302 SER A O 1
ATOM 2388 N N . VAL A 1 303 ? 68.997 32.219 24.760 1.00 35.50 303 VAL A N 1
ATOM 2389 C CA . VAL A 1 303 ? 67.748 31.589 24.383 1.00 31.81 303 VAL A CA 1
ATOM 2390 C C . VAL A 1 303 ? 67.135 30.884 25.607 1.00 30.08 303 VAL A C 1
ATOM 2391 O O . VAL A 1 303 ? 65.930 30.674 25.658 1.00 33.34 303 VAL A O 1
ATOM 2395 N N . SER A 1 304 ? 67.903 30.601 26.665 1.00 31.18 304 SER A N 1
ATOM 2396 C CA . SER A 1 304 ? 67.337 30.036 27.886 1.00 26.33 304 SER A CA 1
ATOM 2397 C C . SER A 1 304 ? 66.773 31.108 28.823 1.00 28.32 304 SER A C 1
ATOM 2398 O O . SER A 1 304 ? 66.368 30.837 29.964 1.00 28.98 304 SER A O 1
ATOM 2401 N N . LYS A 1 305 ? 66.752 32.377 28.393 1.00 20.46 305 LYS A N 1
ATOM 2402 C CA . LYS A 1 305 ? 66.128 33.423 29.163 1.00 23.03 305 LYS A CA 1
ATOM 2403 C C . LYS A 1 305 ? 64.651 33.384 28.729 1.00 24.17 305 LYS A C 1
ATOM 2404 O O . LYS A 1 305 ? 64.234 33.820 27.643 1.00 25.65 305 LYS A O 1
ATOM 2410 N N . LEU A 1 306 ? 63.834 32.811 29.594 1.00 22.46 306 LEU A N 1
ATOM 2411 C CA . LEU A 1 306 ? 62.439 32.581 29.267 1.00 24.63 306 LEU A CA 1
ATOM 2412 C C . LEU A 1 306 ? 61.612 33.835 29.382 1.00 20.34 306 LEU A C 1
ATOM 2413 O O . LEU A 1 306 ? 62.014 34.762 30.094 1.00 20.45 306 LEU A O 1
ATOM 2418 N N . PRO A 1 307 ? 60.508 33.970 28.641 1.00 24.65 307 PRO A N 1
ATOM 2419 C CA . PRO A 1 307 ? 59.669 35.157 28.696 1.00 17.77 307 PRO A CA 1
ATOM 2420 C C . PRO A 1 307 ? 59.045 35.415 30.055 1.00 21.98 307 PRO A C 1
ATOM 2421 O O . PRO A 1 307 ? 58.837 34.498 30.867 1.00 28.04 307 PRO A O 1
ATOM 2425 N N . THR A 1 308 ? 58.786 36.689 30.333 1.00 20.00 308 THR A N 1
ATOM 2426 C CA . THR A 1 308 ? 58.135 37.070 31.564 1.00 20.88 308 THR A CA 1
ATOM 2427 C C . THR A 1 308 ? 56.688 36.613 31.569 1.00 23.34 308 THR A C 1
ATOM 2428 O O . THR A 1 308 ? 56.122 36.315 32.622 1.00 28.86 308 THR A O 1
ATOM 2432 N N . SER A 1 309 ? 56.073 36.535 30.393 1.00 26.58 309 SER A N 1
ATOM 2433 C CA . SER A 1 309 ? 54.709 36.068 30.310 1.00 22.32 309 SER A CA 1
ATOM 2434 C C . SER A 1 309 ? 54.627 34.622 29.836 1.00 23.41 309 SER A C 1
ATOM 2435 O O . SER A 1 309 ? 55.589 34.087 29.261 1.00 18.38 309 SER A O 1
ATOM 2438 N N . PRO A 1 310 ? 53.505 33.955 30.135 1.00 19.18 310 PRO A N 1
ATOM 2439 C CA . PRO A 1 310 ? 53.062 32.733 29.478 1.00 22.44 310 PRO A CA 1
ATOM 2440 C C . PRO A 1 310 ? 52.967 32.834 27.961 1.00 24.37 310 PRO A C 1
ATOM 2441 O O . PRO A 1 310 ? 52.977 33.938 27.407 1.00 24.86 310 PRO A O 1
ATOM 2445 N N . PRO A 1 311 ? 52.871 31.728 27.214 1.00 21.26 311 PRO A N 1
ATOM 2446 C CA . PRO A 1 311 ? 52.465 31.760 25.809 1.00 22.37 311 PRO A CA 1
ATOM 2447 C C . PRO A 1 311 ? 51.103 32.415 25.608 1.00 23.87 311 PRO A C 1
ATOM 2448 O O . PRO A 1 311 ? 50.234 32.256 26.480 1.00 22.05 311 PRO A O 1
ATOM 2452 N N . PRO A 1 312 ? 50.826 33.126 24.505 1.00 18.13 312 PRO A N 1
ATOM 2453 C CA . PRO A 1 312 ? 49.501 33.628 24.219 1.00 15.70 312 PRO A CA 1
ATOM 2454 C C . PRO A 1 312 ? 48.505 32.480 24.205 1.00 26.43 312 PRO A C 1
ATOM 2455 O O . PRO A 1 312 ? 48.741 31.402 23.651 1.00 32.09 312 PRO A O 1
ATOM 2459 N N . GLN A 1 313 ? 47.442 32.696 24.973 1.00 27.37 313 GLN A N 1
ATOM 2460 C CA . GLN A 1 313 ? 46.379 31.727 25.171 1.00 26.47 313 GLN A CA 1
ATOM 2461 C C . GLN A 1 313 ? 45.663 31.598 23.839 1.00 23.45 313 GLN A C 1
ATOM 2462 O O . GLN A 1 313 ? 45.253 32.614 23.277 1.00 28.43 313 GLN A O 1
ATOM 2468 N N . THR A 1 314 ? 45.506 30.408 23.282 1.00 15.90 314 THR A N 1
ATOM 2469 C CA . THR A 1 314 ? 44.847 30.251 21.988 1.00 20.63 314 THR A CA 1
ATOM 2470 C C . THR A 1 314 ? 43.369 30.626 22.071 1.00 15.66 314 THR A C 1
ATOM 2471 O O . THR A 1 314 ? 42.731 30.281 23.070 1.00 15.09 314 THR A O 1
ATOM 2475 N N . PRO A 1 315 ? 42.803 31.388 21.127 1.00 11.52 315 PRO A N 1
ATOM 2476 C CA . PRO A 1 315 ? 41.382 31.727 21.054 1.00 17.27 315 PRO A CA 1
ATOM 2477 C C . PRO A 1 315 ? 40.493 30.494 21.117 1.00 14.78 315 PRO A C 1
ATOM 2478 O O . PRO A 1 315 ? 40.920 29.419 20.691 1.00 18.96 315 PRO A O 1
ATOM 2482 N N . ALA A 1 316 ? 39.294 30.618 21.687 1.00 14.50 316 ALA A N 1
ATOM 2483 C CA . ALA A 1 316 ? 38.325 29.540 21.828 1.00 10.03 316 ALA A CA 1
ATOM 2484 C C . ALA A 1 316 ? 38.069 28.770 20.554 1.00 14.58 316 ALA A C 1
ATOM 2485 O O . ALA A 1 316 ? 37.558 29.323 19.573 1.00 20.99 316 ALA A O 1
ATOM 2487 N N . TRP A 1 317 ? 38.353 27.470 20.549 1.00 16.81 317 TRP A N 1
ATOM 2488 C CA . TRP A 1 317 ? 38.245 26.671 19.347 1.00 16.53 317 TRP A CA 1
ATOM 2489 C C . TRP A 1 317 ? 36.995 26.812 18.479 1.00 16.48 317 TRP A C 1
ATOM 2490 O O . TRP A 1 317 ? 37.041 26.650 17.256 1.00 9.72 317 TRP A O 1
ATOM 2501 N N . ASP A 1 318 ? 35.878 27.149 19.122 1.00 15.94 318 ASP A N 1
ATOM 2502 C CA . ASP A 1 318 ? 34.588 27.187 18.471 1.00 13.70 318 ASP A CA 1
ATOM 2503 C C . ASP A 1 318 ? 33.956 28.537 18.255 1.00 18.22 318 ASP A C 1
ATOM 2504 O O . ASP A 1 318 ? 32.753 28.667 17.986 1.00 17.23 318 ASP A O 1
ATOM 2509 N N . ASP A 1 319 ? 34.758 29.573 18.368 1.00 11.98 319 ASP A N 1
ATOM 2510 C CA . ASP A 1 319 ? 34.241 30.884 18.139 1.00 4.05 319 ASP A CA 1
ATOM 2511 C C . ASP A 1 319 ? 34.436 31.167 16.661 1.00 10.76 319 ASP A C 1
ATOM 2512 O O . ASP A 1 319 ? 35.344 31.881 16.210 1.00 9.83 319 ASP A O 1
ATOM 2517 N N . PHE A 1 320 ? 33.498 30.617 15.876 1.00 14.95 320 PHE A N 1
ATOM 2518 C CA . PHE A 1 320 ? 33.497 30.762 14.424 1.00 12.66 320 PHE A CA 1
ATOM 2519 C C . PHE A 1 320 ? 33.253 32.195 13.998 1.00 14.48 320 PHE A C 1
ATOM 2520 O O . PHE A 1 320 ? 33.774 32.642 12.976 1.00 17.11 320 PHE A O 1
ATOM 2528 N N . ASP A 1 321 ? 32.564 32.987 14.817 1.00 17.98 321 ASP A N 1
ATOM 2529 C CA . ASP A 1 321 ? 32.378 34.401 14.516 1.00 21.11 321 ASP A CA 1
ATOM 2530 C C . ASP A 1 321 ? 33.706 35.130 14.512 1.00 14.34 321 ASP A C 1
ATOM 2531 O O . ASP A 1 321 ? 33.973 35.924 13.620 1.00 15.13 321 ASP A O 1
ATOM 2536 N N . ARG A 1 322 ? 34.626 34.808 15.428 1.00 15.31 322 ARG A N 1
ATOM 2537 C CA . ARG A 1 322 ? 35.947 35.413 15.459 1.00 16.85 322 ARG A CA 1
ATOM 2538 C C . ARG A 1 322 ? 36.753 34.932 14.241 1.00 21.54 322 ARG A C 1
ATOM 2539 O O . ARG A 1 322 ? 37.511 35.705 13.624 1.00 22.02 322 ARG A O 1
ATOM 2547 N N . SER A 1 323 ? 36.562 33.666 13.842 1.00 13.02 323 SER A N 1
ATOM 2548 C CA . SER A 1 323 ? 37.248 33.111 12.686 1.00 10.74 323 SER A CA 1
ATOM 2549 C C . SER A 1 323 ? 36.791 33.747 11.391 1.00 9.98 323 SER A C 1
ATOM 2550 O O . SER A 1 323 ? 37.606 34.043 10.518 1.00 9.22 323 SER A O 1
ATOM 2553 N N . LYS A 1 324 ? 35.487 33.989 11.227 1.00 13.60 324 LYS A N 1
ATOM 2554 C CA . LYS A 1 324 ? 34.957 34.648 10.046 1.00 17.43 324 LYS A CA 1
ATOM 2555 C C . LYS A 1 324 ? 35.399 36.106 10.016 1.00 17.17 324 LYS A C 1
ATOM 2556 O O . LYS A 1 324 ? 35.654 36.687 8.959 1.00 18.05 324 LYS A O 1
ATOM 2562 N N . ASN A 1 325 ? 35.512 36.727 11.183 1.00 21.10 325 ASN A N 1
ATOM 2563 C CA . ASN A 1 325 ? 35.981 38.098 11.276 1.00 29.90 325 ASN A CA 1
ATOM 2564 C C . ASN A 1 325 ? 37.385 38.219 10.691 1.00 27.15 325 ASN A C 1
ATOM 2565 O O . ASN A 1 325 ? 37.727 39.238 10.092 1.00 27.93 325 ASN A O 1
ATOM 2570 N N . PHE A 1 326 ? 38.241 37.210 10.878 1.00 26.22 326 PHE A N 1
ATOM 2571 C CA . PHE A 1 326 ? 39.546 37.207 10.254 1.00 15.76 326 PHE A CA 1
ATOM 2572 C C . PHE A 1 326 ? 39.385 36.936 8.768 1.00 19.26 326 PHE A C 1
ATOM 2573 O O . PHE A 1 326 ? 39.754 37.765 7.941 1.00 21.61 326 PHE A O 1
ATOM 2581 N N . THR A 1 327 ? 38.838 35.782 8.399 1.00 14.76 327 THR A N 1
ATOM 2582 C CA . THR A 1 327 ? 38.719 35.367 7.016 1.00 17.75 327 THR A CA 1
ATOM 2583 C C . THR A 1 327 ? 38.052 36.326 6.040 1.00 18.36 327 THR A C 1
ATOM 2584 O O . THR A 1 327 ? 38.469 36.456 4.883 1.00 17.45 327 THR A O 1
ATOM 2588 N N . TYR A 1 328 ? 37.028 37.035 6.481 1.00 22.54 328 TYR A N 1
ATOM 2589 C CA . TYR A 1 328 ? 36.295 37.936 5.603 1.00 23.81 328 TYR A CA 1
ATOM 2590 C C . TYR A 1 328 ? 37.061 39.220 5.325 1.00 25.18 328 TYR A C 1
ATOM 2591 O O . TYR A 1 328 ? 36.889 39.885 4.307 1.00 22.68 328 TYR A O 1
ATOM 2600 N N . ARG A 1 329 ? 38.018 39.534 6.192 1.00 23.87 329 ARG A N 1
ATOM 2601 C CA . ARG A 1 329 ? 38.823 40.720 6.052 1.00 19.47 329 ARG A CA 1
ATOM 2602 C C . ARG A 1 329 ? 39.870 40.574 4.949 1.00 23.87 329 ARG A C 1
ATOM 2603 O O . ARG A 1 329 ? 40.534 41.572 4.660 1.00 27.75 329 ARG A O 1
ATOM 2611 N N . ILE A 1 330 ? 40.052 39.433 4.246 1.00 21.63 330 ILE A N 1
ATOM 2612 C CA . ILE A 1 330 ? 41.122 39.257 3.250 1.00 20.33 330 ILE A CA 1
ATOM 2613 C C . ILE A 1 330 ? 40.669 39.726 1.851 1.00 30.50 330 ILE A C 1
ATOM 2614 O O . ILE A 1 330 ? 39.692 39.180 1.308 1.00 34.66 330 ILE A O 1
ATOM 2619 N N . THR A 1 331 ? 41.320 40.746 1.245 1.00 26.38 331 THR A N 1
ATOM 2620 C CA . THR A 1 331 ? 40.968 41.294 -0.069 1.00 15.60 331 THR A CA 1
ATOM 2621 C C . THR A 1 331 ? 42.201 41.382 -0.964 1.00 13.38 331 THR A C 1
ATOM 2622 O O . THR A 1 331 ? 43.335 41.435 -0.490 1.00 17.58 331 THR A O 1
ATOM 2626 N N . ALA A 1 332 ? 42.049 41.432 -2.281 1.00 11.64 332 ALA A N 1
ATOM 2627 C CA . ALA A 1 332 ? 43.178 41.493 -3.186 1.00 17.83 332 ALA A CA 1
ATOM 2628 C C . ALA A 1 332 ? 43.866 42.836 -3.023 1.00 13.70 332 ALA A C 1
ATOM 2629 O O . ALA A 1 332 ? 43.262 43.865 -2.706 1.00 19.50 332 ALA A O 1
ATOM 2631 N N . ALA A 1 333 ? 45.175 42.786 -3.170 1.00 13.94 333 ALA A N 1
ATOM 2632 C CA . ALA A 1 333 ? 45.983 43.982 -3.135 1.00 20.81 333 ALA A CA 1
ATOM 2633 C C . ALA A 1 333 ? 45.512 44.896 -4.243 1.00 18.18 333 ALA A C 1
ATOM 2634 O O . ALA A 1 333 ? 45.067 44.457 -5.308 1.00 25.36 333 ALA A O 1
ATOM 2636 N N . MET A 1 334 ? 45.530 46.182 -3.955 1.00 23.91 334 MET A N 1
ATOM 2637 C CA . MET A 1 334 ? 45.202 47.197 -4.931 1.00 25.64 334 MET A CA 1
ATOM 2638 C C . MET A 1 334 ? 46.072 46.995 -6.161 1.00 24.89 334 MET A C 1
ATOM 2639 O O . MET A 1 334 ? 47.297 46.954 -6.051 1.00 32.43 334 MET A O 1
ATOM 2644 N N . GLY A 1 335 ? 45.464 46.755 -7.310 1.00 26.96 335 GLY A N 1
ATOM 2645 C CA . GLY A 1 335 ? 46.224 46.516 -8.529 1.00 30.75 335 GLY A CA 1
ATOM 2646 C C . GLY A 1 335 ? 46.206 45.054 -8.940 1.00 31.04 335 GLY A C 1
ATOM 2647 O O . GLY A 1 335 ? 46.826 44.665 -9.937 1.00 31.03 335 GLY A O 1
ATOM 2648 N N . SER A 1 336 ? 45.537 44.194 -8.178 1.00 35.12 336 SER A N 1
ATOM 2649 C CA . SER A 1 336 ? 45.414 42.798 -8.551 1.00 35.30 336 SER A CA 1
ATOM 2650 C C . SER A 1 336 ? 44.436 42.544 -9.701 1.00 37.19 336 SER A C 1
ATOM 2651 O O . SER A 1 336 ? 43.581 43.400 -9.989 1.00 39.59 336 SER A O 1
ATOM 2654 N N . PRO A 1 337 ? 44.514 41.387 -10.385 1.00 32.68 337 PRO A N 1
ATOM 2655 C CA . PRO A 1 337 ? 43.541 40.964 -11.380 1.00 30.50 337 PRO A CA 1
ATOM 2656 C C . PRO A 1 337 ? 42.155 40.856 -10.788 1.00 28.40 337 PRO A C 1
ATOM 2657 O O . PRO A 1 337 ? 41.948 40.251 -9.729 1.00 30.77 337 PRO A O 1
ATOM 2661 N N . LYS A 1 338 ? 41.218 41.421 -11.537 1.00 31.24 338 LYS A N 1
ATOM 2662 C CA . LYS A 1 338 ? 39.812 41.428 -11.147 1.00 29.48 338 LYS A CA 1
ATOM 2663 C C . LYS A 1 338 ? 39.153 40.267 -11.879 1.00 26.10 338 LYS A C 1
ATOM 2664 O O . LYS A 1 338 ? 39.637 39.899 -12.960 1.00 34.46 338 LYS A O 1
ATOM 2670 N N . PRO A 1 339 ? 38.117 39.614 -11.362 1.00 23.19 339 PRO A N 1
ATOM 2671 C CA . PRO A 1 339 ? 37.430 38.544 -12.072 1.00 26.30 339 PRO A CA 1
ATOM 2672 C C . PRO A 1 339 ? 36.803 38.948 -13.409 1.00 26.76 339 PRO A C 1
ATOM 2673 O O . PRO A 1 339 ? 36.598 40.142 -13.646 1.00 35.02 339 PRO A O 1
ATOM 2677 N N . PRO A 1 340 ? 36.491 38.022 -14.338 1.00 27.19 340 PRO A N 1
ATOM 2678 C CA . PRO A 1 340 ? 35.442 38.223 -15.339 1.00 25.11 340 PRO A CA 1
ATOM 2679 C C . PRO A 1 340 ? 34.163 38.537 -14.556 1.00 29.89 340 PRO A C 1
ATOM 2680 O O . PRO A 1 340 ? 33.958 37.977 -13.475 1.00 31.45 340 PRO A O 1
ATOM 2684 N N . VAL A 1 341 ? 33.280 39.385 -15.069 1.00 28.47 341 VAL A N 1
ATOM 2685 C CA . VAL A 1 341 ? 32.073 39.751 -14.341 1.00 27.19 341 VAL A CA 1
ATOM 2686 C C . VAL A 1 341 ? 30.950 38.734 -14.527 1.00 24.71 341 VAL A C 1
ATOM 2687 O O . VAL A 1 341 ? 30.190 38.475 -13.591 1.00 34.26 341 VAL A O 1
ATOM 2691 N N . LYS A 1 342 ? 30.761 38.149 -15.712 1.00 23.68 342 LYS A N 1
ATOM 2692 C CA . LYS A 1 342 ? 29.753 37.112 -15.890 1.00 23.37 342 LYS A CA 1
ATOM 2693 C C . LYS A 1 342 ? 30.400 35.727 -15.828 1.00 26.06 342 LYS A C 1
ATOM 2694 O O . LYS A 1 342 ? 31.593 35.591 -16.123 1.00 32.75 342 LYS A O 1
ATOM 2700 N N . PHE A 1 343 ? 29.654 34.691 -15.457 1.00 26.42 343 PHE A N 1
ATOM 2701 C CA . PHE A 1 343 ? 30.168 33.326 -15.459 1.00 19.07 343 PHE A CA 1
ATOM 2702 C C . PHE A 1 343 ? 29.522 32.589 -16.608 1.00 22.57 343 PHE A C 1
ATOM 2703 O O . PHE A 1 343 ? 28.468 33.008 -17.096 1.00 26.64 343 PHE A O 1
ATOM 2711 N N . ASN A 1 344 ? 30.094 31.465 -17.003 1.00 15.07 344 ASN A N 1
ATOM 2712 C CA . ASN A 1 344 ? 29.553 30.671 -18.085 1.00 19.96 344 ASN A CA 1
ATOM 2713 C C . ASN A 1 344 ? 29.053 29.386 -17.485 1.00 14.48 344 ASN A C 1
ATOM 2714 O O . ASN A 1 344 ? 28.308 28.683 -18.165 1.00 17.34 344 ASN A O 1
ATOM 2719 N N . ARG A 1 345 ? 29.490 29.008 -16.281 1.00 10.21 345 ARG A N 1
ATOM 2720 C CA . ARG A 1 345 ? 28.981 27.808 -15.630 1.00 6.65 345 ARG A CA 1
ATOM 2721 C C . ARG A 1 345 ? 29.059 28.069 -14.158 1.00 7.08 345 ARG A C 1
ATOM 2722 O O . ARG A 1 345 ? 29.962 28.768 -13.711 1.00 14.12 345 ARG A O 1
ATOM 2730 N N . ARG A 1 346 ? 28.099 27.583 -13.391 1.00 12.86 346 ARG A N 1
ATOM 2731 C CA . ARG A 1 346 ? 28.058 27.715 -11.948 1.00 14.34 346 ARG A CA 1
ATOM 2732 C C . ARG A 1 346 ? 27.689 26.291 -11.514 1.00 22.39 346 ARG A C 1
ATOM 2733 O O . ARG A 1 346 ? 26.750 25.717 -12.079 1.00 21.02 346 ARG A O 1
ATOM 2741 N N . ILE A 1 347 ? 28.451 25.672 -10.599 1.00 22.97 347 ILE A N 1
ATOM 2742 C CA . ILE A 1 347 ? 28.225 24.297 -10.143 1.00 18.20 347 ILE A CA 1
ATOM 2743 C C . ILE A 1 347 ? 28.004 24.392 -8.634 1.00 16.16 347 ILE A C 1
ATOM 2744 O O . ILE A 1 347 ? 28.605 25.237 -7.967 1.00 12.87 347 ILE A O 1
ATOM 2749 N N . PHE A 1 348 ? 27.140 23.546 -8.077 1.00 16.52 348 PHE A N 1
ATOM 2750 C CA . PHE A 1 348 ? 26.818 23.523 -6.664 1.00 13.77 348 PHE A CA 1
ATOM 2751 C C . PHE A 1 348 ? 27.217 22.146 -6.150 1.00 21.05 348 PHE A C 1
ATOM 2752 O O . PHE A 1 348 ? 26.806 21.093 -6.671 1.00 5.99 348 PHE A O 1
ATOM 2760 N N . LEU A 1 349 ? 28.045 22.184 -5.114 1.00 20.21 349 LEU A N 1
ATOM 2761 C CA . LEU A 1 349 ? 28.592 20.983 -4.526 1.00 13.09 349 LEU A CA 1
ATOM 2762 C C . LEU A 1 349 ? 28.282 20.993 -3.054 1.00 9.68 349 LEU A C 1
ATOM 2763 O O . LEU A 1 349 ? 28.821 21.809 -2.300 1.00 15.31 349 LEU A O 1
ATOM 2768 N N . LEU A 1 350 ? 27.461 20.040 -2.664 1.00 5.81 350 LEU A N 1
ATOM 2769 C CA . LEU A 1 350 ? 27.030 19.809 -1.294 1.00 4.03 350 LEU A CA 1
ATOM 2770 C C . LEU A 1 350 ? 27.965 18.820 -0.629 1.00 6.82 350 LEU A C 1
ATOM 2771 O O . LEU A 1 350 ? 28.171 17.715 -1.150 1.00 8.40 350 LEU A O 1
ATOM 2776 N N . ASN A 1 351 ? 28.493 19.198 0.524 1.00 4.02 351 ASN A N 1
ATOM 2777 C CA . ASN A 1 351 ? 29.493 18.428 1.234 1.00 16.84 351 ASN A CA 1
ATOM 2778 C C . ASN A 1 351 ? 28.816 17.646 2.345 1.00 17.54 351 ASN A C 1
ATOM 2779 O O . ASN A 1 351 ? 28.322 18.286 3.279 1.00 21.67 351 ASN A O 1
ATOM 2784 N N . THR A 1 352 ? 28.724 16.313 2.298 1.00 13.48 352 THR A N 1
ATOM 2785 C CA . THR A 1 352 ? 28.131 15.566 3.394 1.00 17.98 352 THR A CA 1
ATOM 2786 C C . THR A 1 352 ? 28.988 14.371 3.804 1.00 9.79 352 THR A C 1
ATOM 2787 O O . THR A 1 352 ? 29.843 13.907 3.044 1.00 19.75 352 THR A O 1
ATOM 2791 N N . GLN A 1 353 ? 28.880 13.982 5.075 1.00 14.19 353 GLN A N 1
ATOM 2792 C CA . GLN A 1 353 ? 29.439 12.745 5.600 1.00 11.03 353 GLN A CA 1
ATOM 2793 C C . GLN A 1 353 ? 28.276 11.775 5.476 1.00 21.06 353 GLN A C 1
ATOM 2794 O O . GLN A 1 353 ? 27.128 12.056 5.857 1.00 20.19 353 GLN A O 1
ATOM 2800 N N . ASN A 1 354 ? 28.610 10.589 5.014 1.00 10.38 354 ASN A N 1
ATOM 2801 C CA . ASN A 1 354 ? 27.646 9.574 4.634 1.00 18.06 354 ASN A CA 1
ATOM 2802 C C . ASN A 1 354 ? 28.046 8.213 5.127 1.00 13.47 354 ASN A C 1
ATOM 2803 O O . ASN A 1 354 ? 29.149 8.026 5.629 1.00 14.48 354 ASN A O 1
ATOM 2808 N N . VAL A 1 355 ? 27.167 7.233 5.037 1.00 14.74 355 VAL A N 1
ATOM 2809 C CA . VAL A 1 355 ? 27.442 5.877 5.484 1.00 16.41 355 VAL A CA 1
ATOM 2810 C C . VAL A 1 355 ? 27.078 5.075 4.252 1.00 20.42 355 VAL A C 1
ATOM 2811 O O . VAL A 1 355 ? 25.887 4.898 3.955 1.00 20.95 355 VAL A O 1
ATOM 2815 N N . ILE A 1 356 ? 28.033 4.666 3.419 1.00 21.61 356 ILE A N 1
ATOM 2816 C CA . ILE A 1 356 ? 27.709 3.900 2.235 1.00 18.34 356 ILE A CA 1
ATOM 2817 C C . ILE A 1 356 ? 28.072 2.468 2.543 1.00 20.68 356 ILE A C 1
ATOM 2818 O O . ILE A 1 356 ? 29.189 2.142 2.922 1.00 26.94 356 ILE A O 1
ATOM 2823 N N . ASN A 1 357 ? 27.079 1.594 2.411 1.00 29.01 357 ASN A N 1
ATOM 2824 C CA . ASN A 1 357 ? 27.176 0.162 2.689 1.00 16.39 357 ASN A CA 1
ATOM 2825 C C . ASN A 1 357 ? 27.910 -0.246 3.960 1.00 22.64 357 ASN A C 1
ATOM 2826 O O . ASN A 1 357 ? 28.729 -1.167 3.997 1.00 20.49 357 ASN A O 1
ATOM 2831 N N . GLY A 1 358 ? 27.616 0.451 5.054 1.00 23.01 358 GLY A N 1
ATOM 2832 C CA . GLY A 1 358 ? 28.258 0.160 6.316 1.00 11.29 358 GLY A CA 1
ATOM 2833 C C . GLY A 1 358 ? 29.432 1.088 6.576 1.00 11.64 358 GLY A C 1
ATOM 2834 O O . GLY A 1 358 ? 29.661 1.480 7.728 1.00 15.74 358 GLY A O 1
ATOM 2835 N N . TYR A 1 359 ? 30.138 1.494 5.516 1.00 6.97 359 TYR A N 1
ATOM 2836 C CA . TYR A 1 359 ? 31.329 2.335 5.628 1.00 9.96 359 TYR A CA 1
ATOM 2837 C C . TYR A 1 359 ? 30.963 3.805 5.776 1.00 16.23 359 TYR A C 1
ATOM 2838 O O . TYR A 1 359 ? 30.046 4.272 5.098 1.00 12.85 359 TYR A O 1
ATOM 2847 N N . VAL A 1 360 ? 31.650 4.574 6.606 1.00 13.42 360 VAL A N 1
ATOM 2848 C CA . VAL A 1 360 ? 31.363 5.994 6.708 1.00 15.36 360 VAL A CA 1
ATOM 2849 C C . VAL A 1 360 ? 32.196 6.614 5.579 1.00 17.44 360 VAL A C 1
ATOM 2850 O O . VAL A 1 360 ? 33.399 6.352 5.492 1.00 20.63 360 VAL A O 1
ATOM 2854 N N . LYS A 1 361 ? 31.662 7.405 4.647 1.00 19.48 361 LYS A N 1
ATOM 2855 C CA . LYS A 1 361 ? 32.461 8.005 3.573 1.00 13.60 361 LYS A CA 1
ATOM 2856 C C . LYS A 1 361 ? 32.065 9.464 3.453 1.00 16.15 361 LYS A C 1
ATOM 2857 O O . LYS A 1 361 ? 31.026 9.852 3.989 1.00 21.92 361 LYS A O 1
ATOM 2863 N N . TRP A 1 362 ? 32.824 10.325 2.796 1.00 14.89 362 TRP A N 1
ATOM 2864 C CA . TRP A 1 362 ? 32.370 11.681 2.563 1.00 7.93 362 TRP A CA 1
ATOM 2865 C C . TRP A 1 362 ? 31.949 11.690 1.108 1.00 10.62 362 TRP A C 1
ATOM 2866 O O . TRP A 1 362 ? 32.562 11.050 0.244 1.00 12.93 362 TRP A O 1
ATOM 2877 N N . ALA A 1 363 ? 30.869 12.393 0.818 1.00 18.83 363 ALA A N 1
ATOM 2878 C CA . ALA A 1 363 ? 30.365 12.496 -0.522 1.00 8.55 363 ALA A CA 1
ATOM 2879 C C . ALA A 1 363 ? 30.153 13.946 -0.914 1.00 5.96 363 ALA A C 1
ATOM 2880 O O . ALA A 1 363 ? 29.994 14.822 -0.067 1.00 7.27 363 ALA A O 1
ATOM 2882 N N . ILE A 1 364 ? 30.201 14.176 -2.228 1.00 8.89 364 ILE A N 1
ATOM 2883 C CA . ILE A 1 364 ? 30.031 15.481 -2.841 1.00 16.79 364 ILE A CA 1
ATOM 2884 C C . ILE A 1 364 ? 28.845 15.250 -3.757 1.00 13.96 364 ILE A C 1
ATOM 2885 O O . ILE A 1 364 ? 28.962 14.432 -4.663 1.00 12.69 364 ILE A O 1
ATOM 2890 N N . ASN A 1 365 ? 27.708 15.938 -3.588 1.00 16.37 365 ASN A N 1
ATOM 2891 C CA . ASN A 1 365 ? 26.457 15.677 -4.342 1.00 10.92 365 ASN A CA 1
ATOM 2892 C C . ASN A 1 365 ? 26.169 14.177 -4.487 1.00 10.27 365 ASN A C 1
ATOM 2893 O O . ASN A 1 365 ? 25.855 13.630 -5.545 1.00 19.18 365 ASN A O 1
ATOM 2898 N N . ASP A 1 366 ? 26.358 13.505 -3.334 1.00 14.32 366 ASP A N 1
ATOM 2899 C CA . ASP A 1 366 ? 26.142 12.076 -3.116 1.00 19.41 366 ASP A CA 1
ATOM 2900 C C . ASP A 1 366 ? 27.027 11.077 -3.837 1.00 15.20 366 ASP A C 1
ATOM 2901 O O . ASP A 1 366 ? 26.710 9.885 -3.896 1.00 20.00 366 ASP A O 1
ATOM 2906 N N . VAL A 1 367 ? 28.159 11.546 -4.340 1.00 16.99 367 VAL A N 1
ATOM 2907 C CA . VAL A 1 367 ? 29.146 10.700 -4.992 1.00 10.34 367 VAL A CA 1
ATOM 2908 C C . VAL A 1 367 ? 30.409 10.775 -4.139 1.00 14.45 367 VAL A C 1
ATOM 2909 O O . VAL A 1 367 ? 30.931 11.868 -3.875 1.00 11.56 367 VAL A O 1
ATOM 2913 N N . SER A 1 368 ? 30.919 9.632 -3.701 1.00 11.40 368 SER A N 1
ATOM 2914 C CA . SER A 1 368 ? 32.162 9.555 -2.963 1.00 11.17 368 SER A CA 1
ATOM 2915 C C . SER A 1 368 ? 33.167 9.086 -4.016 1.00 5.12 368 SER A C 1
ATOM 2916 O O . SER A 1 368 ? 32.943 8.097 -4.718 1.00 14.17 368 SER A O 1
ATOM 2919 N N . LEU A 1 369 ? 34.231 9.857 -4.233 1.00 15.04 369 LEU A N 1
ATOM 2920 C CA . LEU A 1 369 ? 35.214 9.575 -5.266 1.00 8.25 369 LEU A CA 1
ATOM 2921 C C . LEU A 1 369 ? 36.045 8.351 -4.943 1.00 13.64 369 LEU A C 1
ATOM 2922 O O . LEU A 1 369 ? 36.563 8.209 -3.827 1.00 11.53 369 LEU A O 1
ATOM 2927 N N . ALA A 1 370 ? 36.141 7.435 -5.903 1.00 14.20 370 ALA A N 1
ATOM 2928 C CA . ALA A 1 370 ? 37.034 6.303 -5.791 1.00 8.65 370 ALA A CA 1
ATOM 2929 C C . ALA A 1 370 ? 37.882 6.440 -7.059 1.00 12.16 370 ALA A C 1
ATOM 2930 O O . ALA A 1 370 ? 37.393 6.318 -8.184 1.00 9.28 370 ALA A O 1
ATOM 2932 N N . LEU A 1 371 ? 39.169 6.717 -6.891 1.00 7.27 371 LEU A N 1
ATOM 2933 C CA . LEU A 1 371 ? 40.074 6.941 -8.017 1.00 4.76 371 LEU A CA 1
ATOM 2934 C C . LEU A 1 371 ? 40.429 5.679 -8.782 1.00 7.25 371 LEU A C 1
ATOM 2935 O O . LEU A 1 371 ? 40.657 4.638 -8.167 1.00 19.23 371 LEU A O 1
ATOM 2940 N N . PRO A 1 372 ? 40.467 5.720 -10.109 1.00 10.06 372 PRO A N 1
ATOM 2941 C CA . PRO A 1 372 ? 40.661 4.554 -10.940 1.00 9.80 372 PRO A CA 1
ATOM 2942 C C . PRO A 1 372 ? 42.126 4.136 -10.996 1.00 16.82 372 PRO A C 1
ATOM 2943 O O . PRO A 1 372 ? 43.010 4.943 -10.680 1.00 14.04 372 PRO A O 1
ATOM 2947 N N . PRO A 1 373 ? 42.486 2.893 -11.332 1.00 17.51 373 PRO A N 1
ATOM 2948 C CA . PRO A 1 373 ? 43.863 2.519 -11.628 1.00 14.11 373 PRO A CA 1
ATOM 2949 C C . PRO A 1 373 ? 44.370 3.147 -12.910 1.00 16.05 373 PRO A C 1
ATOM 2950 O O . PRO A 1 373 ? 45.569 3.197 -13.124 1.00 26.02 373 PRO A O 1
ATOM 2954 N N . THR A 1 374 ? 43.534 3.630 -13.837 1.00 20.78 374 THR A N 1
ATOM 2955 C CA . THR A 1 374 ? 44.052 4.307 -15.020 1.00 15.20 374 THR A CA 1
ATOM 2956 C C . THR A 1 374 ? 44.115 5.803 -14.710 1.00 16.92 374 THR A C 1
ATOM 2957 O O . THR A 1 374 ? 43.167 6.370 -14.169 1.00 17.76 374 THR A O 1
ATOM 2961 N N . PRO A 1 375 ? 45.236 6.491 -14.929 1.00 4.03 375 PRO A N 1
ATOM 2962 C CA . PRO A 1 375 ? 45.343 7.915 -14.746 1.00 7.14 375 PRO A CA 1
ATOM 2963 C C . PRO A 1 375 ? 44.421 8.647 -15.723 1.00 11.47 375 PRO A C 1
ATOM 2964 O O . PRO A 1 375 ? 44.504 8.472 -16.946 1.00 13.64 375 PRO A O 1
ATOM 2968 N N . TYR A 1 376 ? 43.523 9.476 -15.190 1.00 10.76 376 TYR A N 1
ATOM 2969 C CA . TYR A 1 376 ? 42.623 10.269 -16.016 1.00 15.04 376 TYR A CA 1
ATOM 2970 C C . TYR A 1 376 ? 43.300 11.026 -17.138 1.00 12.63 376 TYR A C 1
ATOM 2971 O O . TYR A 1 376 ? 42.795 10.959 -18.262 1.00 13.37 376 TYR A O 1
ATOM 2980 N N . LEU A 1 377 ? 44.421 11.718 -16.913 1.00 13.25 377 LEU A N 1
ATOM 2981 C CA . LEU A 1 377 ? 45.047 12.471 -17.993 1.00 18.07 377 LEU A CA 1
ATOM 2982 C C . LEU A 1 377 ? 45.403 11.592 -19.185 1.00 16.78 377 LEU A C 1
ATOM 2983 O O . LEU A 1 377 ? 45.119 11.952 -20.323 1.00 13.52 377 LEU A O 1
ATOM 2988 N N . GLY A 1 378 ? 46.007 10.429 -18.975 1.00 15.52 378 GLY A N 1
ATOM 2989 C CA . GLY A 1 378 ? 46.333 9.543 -20.077 1.00 13.14 378 GLY A CA 1
ATOM 2990 C C . GLY A 1 378 ? 45.074 9.024 -20.732 1.00 18.90 378 GLY A C 1
ATOM 2991 O O . GLY A 1 378 ? 44.964 9.020 -21.963 1.00 21.98 378 GLY A O 1
ATOM 2992 N N . ALA A 1 379 ? 44.111 8.631 -19.887 1.00 20.97 379 ALA A N 1
ATOM 2993 C CA . ALA A 1 379 ? 42.847 8.072 -20.339 1.00 22.16 379 ALA A CA 1
ATOM 2994 C C . ALA A 1 379 ? 42.096 9.009 -21.250 1.00 14.58 379 ALA A C 1
ATOM 2995 O O . ALA A 1 379 ? 41.593 8.572 -22.274 1.00 11.65 379 ALA A O 1
ATOM 2997 N N . MET A 1 380 ? 42.053 10.296 -20.929 1.00 12.10 380 MET A N 1
ATOM 2998 C CA . MET A 1 380 ? 41.356 11.269 -21.724 1.00 8.87 380 MET A CA 1
ATOM 2999 C C . MET A 1 380 ? 42.186 11.669 -22.931 1.00 17.65 380 MET A C 1
ATOM 3000 O O . MET A 1 380 ? 41.592 11.880 -23.992 1.00 21.59 380 MET A O 1
ATOM 3005 N N . LYS A 1 381 ? 43.521 11.766 -22.875 1.00 16.71 381 LYS A N 1
ATOM 3006 C CA . LYS A 1 381 ? 44.315 12.086 -24.066 1.00 12.63 381 LYS A CA 1
ATOM 3007 C C . LYS A 1 381 ? 44.167 10.977 -25.096 1.00 12.89 381 LYS A C 1
ATOM 3008 O O . LYS A 1 381 ? 44.112 11.226 -26.299 1.00 20.85 381 LYS A O 1
ATOM 3014 N N . TYR A 1 382 ? 44.138 9.709 -24.689 1.00 16.90 382 TYR A N 1
ATOM 3015 C CA . TYR A 1 382 ? 44.030 8.648 -25.687 1.00 17.04 382 TYR A CA 1
ATOM 3016 C C . TYR A 1 382 ? 42.628 8.147 -25.973 1.00 23.06 382 TYR A C 1
ATOM 3017 O O . TYR A 1 382 ? 42.424 7.168 -26.698 1.00 27.96 382 TYR A O 1
ATOM 3026 N N . ASN A 1 383 ? 41.658 8.888 -25.427 1.00 26.76 383 ASN A N 1
ATOM 3027 C CA . ASN A 1 383 ? 40.238 8.621 -25.567 1.00 30.99 383 ASN A CA 1
ATOM 3028 C C . ASN A 1 383 ? 39.788 7.205 -25.183 1.00 31.24 383 ASN A C 1
ATOM 3029 O O . ASN A 1 383 ? 39.005 6.531 -25.857 1.00 26.36 383 ASN A O 1
ATOM 3034 N N . LEU A 1 384 ? 40.247 6.741 -24.023 1.00 32.44 384 LEU A N 1
ATOM 3035 C CA . LEU A 1 384 ? 39.950 5.414 -23.506 1.00 32.37 384 LEU A CA 1
ATOM 3036 C C . LEU A 1 384 ? 38.625 5.465 -22.765 1.00 31.43 384 LEU A C 1
ATOM 3037 O O . LEU A 1 384 ? 38.533 5.604 -21.541 1.00 27.51 384 LEU A O 1
ATOM 3042 N N . LEU A 1 385 ? 37.555 5.245 -23.499 1.00 34.17 385 LEU A N 1
ATOM 3043 C CA . LEU A 1 385 ? 36.228 5.414 -22.940 1.00 34.13 385 LEU A CA 1
ATOM 3044 C C . LEU A 1 385 ? 35.692 4.299 -22.042 1.00 40.55 385 LEU A C 1
ATOM 3045 O O . LEU A 1 385 ?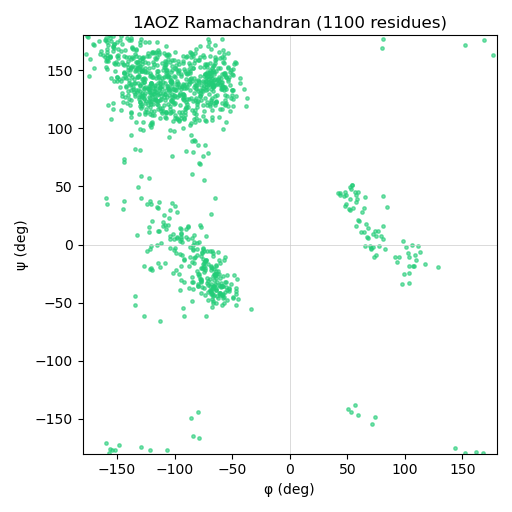 34.497 4.191 -21.772 1.00 44.53 385 LEU A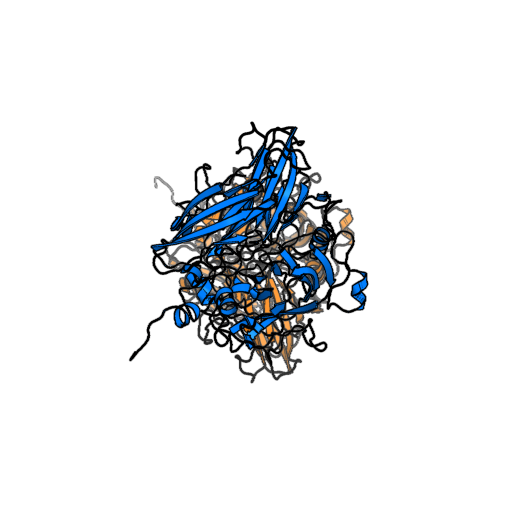 O 1
ATOM 3050 N N . HIS A 1 386 ? 36.528 3.396 -21.532 1.00 38.47 386 HIS A N 1
ATOM 3051 C CA . HIS A 1 386 ? 36.065 2.331 -20.636 1.00 33.80 386 HIS A CA 1
ATOM 3052 C C . HIS A 1 386 ? 36.771 2.415 -19.300 1.00 28.60 386 HIS A C 1
ATOM 3053 O O . HIS A 1 386 ? 36.527 1.604 -18.411 1.00 24.54 386 HIS A O 1
ATOM 3060 N N . ALA A 1 387 ? 37.682 3.379 -19.165 1.00 30.95 387 ALA A N 1
ATOM 3061 C CA . ALA A 1 387 ? 38.562 3.465 -18.015 1.00 25.25 387 ALA A CA 1
ATOM 3062 C C . ALA A 1 387 ? 37.905 4.046 -16.781 1.00 27.01 387 ALA A C 1
ATOM 3063 O O . ALA A 1 387 ? 38.331 3.749 -15.671 1.00 24.04 387 ALA A O 1
ATOM 3065 N N . PHE A 1 388 ? 36.888 4.884 -16.988 1.00 22.59 388 PHE A N 1
ATOM 3066 C CA . PHE A 1 388 ? 36.136 5.528 -15.930 1.00 18.11 388 PHE A CA 1
ATOM 3067 C C . PHE A 1 388 ? 34.772 5.840 -16.522 1.00 21.32 388 PHE A C 1
ATOM 3068 O O . PHE A 1 388 ? 34.535 5.694 -17.726 1.00 21.34 388 PHE A O 1
ATOM 3076 N N . ASP A 1 389 ? 33.904 6.342 -15.662 1.00 21.50 389 ASP A N 1
ATOM 3077 C CA . ASP A 1 389 ? 32.536 6.638 -16.022 1.00 20.35 389 ASP A CA 1
ATOM 3078 C C . ASP A 1 389 ? 32.419 7.905 -16.862 1.00 20.42 389 ASP A C 1
ATOM 3079 O O . ASP A 1 389 ? 32.728 9.011 -16.425 1.00 26.32 389 ASP A O 1
ATOM 3084 N N . GLN A 1 390 ? 31.890 7.728 -18.067 1.00 26.52 390 GLN A N 1
ATOM 3085 C CA . GLN A 1 390 ? 31.658 8.803 -19.006 1.00 26.45 390 GLN A CA 1
ATOM 3086 C C . GLN A 1 390 ? 30.458 9.651 -18.669 1.00 27.77 390 GLN A C 1
ATOM 3087 O O . GLN A 1 390 ? 30.385 10.779 -19.160 1.00 34.02 390 GLN A O 1
ATOM 3093 N N . ASN A 1 391 ? 29.502 9.186 -17.862 1.00 29.92 391 ASN A N 1
ATOM 3094 C CA . ASN A 1 391 ? 28.330 9.986 -17.517 1.00 27.64 391 ASN A CA 1
ATOM 3095 C C . ASN A 1 391 ? 28.675 11.170 -16.632 1.00 23.45 391 ASN A C 1
ATOM 3096 O O . ASN A 1 391 ? 29.270 10.938 -15.573 1.00 29.17 391 ASN A O 1
ATOM 3101 N N . PRO A 1 392 ? 28.349 12.432 -16.996 1.00 24.72 392 PRO A N 1
ATOM 3102 C CA . PRO A 1 392 ? 28.647 13.629 -16.217 1.00 20.75 392 PRO A CA 1
ATOM 3103 C C . PRO A 1 392 ? 28.120 13.668 -14.791 1.00 21.56 392 PRO A C 1
ATOM 3104 O O . PRO A 1 392 ? 26.920 13.497 -14.537 1.00 22.85 392 PRO A O 1
ATOM 3108 N N . PRO A 1 393 ? 28.998 13.879 -13.809 1.00 15.92 393 PRO A N 1
ATOM 3109 C CA . PRO A 1 393 ? 28.618 14.015 -12.412 1.00 14.56 393 PRO A CA 1
ATOM 3110 C C . PRO A 1 393 ? 27.671 15.193 -12.116 1.00 18.04 393 PRO A C 1
ATOM 3111 O O . PRO A 1 393 ? 27.669 16.208 -12.831 1.00 17.76 393 PRO A O 1
ATOM 3115 N N . PRO A 1 394 ? 26.839 15.104 -11.085 1.00 10.56 394 PRO A N 1
ATOM 3116 C CA . PRO A 1 394 ? 25.798 16.074 -10.789 1.00 12.79 394 PRO A CA 1
ATOM 3117 C C . PRO A 1 394 ? 26.340 17.466 -10.461 1.00 21.55 394 PRO A C 1
ATOM 3118 O O . PRO A 1 394 ? 27.228 17.663 -9.622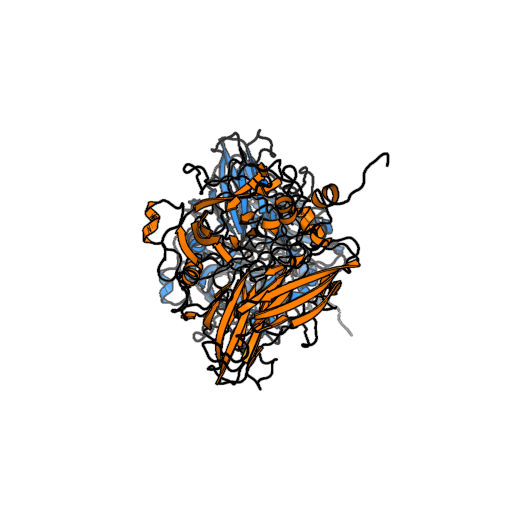 1.00 21.21 394 PRO A O 1
ATOM 3122 N N . GLU A 1 395 ? 25.802 18.470 -11.136 1.00 15.39 395 GLU A N 1
ATOM 3123 C CA . GLU A 1 395 ? 26.242 19.826 -10.941 1.00 12.06 395 GLU A CA 1
ATOM 3124 C C . GLU A 1 395 ? 25.355 20.614 -10.009 1.00 14.01 395 GLU A C 1
ATOM 3125 O O . GLU A 1 395 ? 25.522 21.828 -9.872 1.00 19.22 395 GLU A O 1
ATOM 3131 N N . VAL A 1 396 ? 24.373 19.972 -9.386 1.00 13.70 396 VAL A N 1
ATOM 3132 C CA . VAL A 1 396 ? 23.451 20.621 -8.465 1.00 16.75 396 VAL A CA 1
ATOM 3133 C C . VAL A 1 396 ? 23.034 19.526 -7.516 1.00 9.29 396 VAL A C 1
ATOM 3134 O O . VAL A 1 396 ? 23.152 18.344 -7.833 1.00 16.13 396 VAL A O 1
ATOM 3138 N N . PHE A 1 397 ? 22.625 19.931 -6.321 1.00 15.25 397 PHE A N 1
ATOM 3139 C CA . PHE A 1 397 ? 22.038 19.059 -5.324 1.00 18.85 397 PHE A CA 1
ATOM 3140 C C . PHE A 1 397 ? 20.532 19.426 -5.232 1.00 20.03 397 PHE A C 1
ATOM 3141 O O . PHE A 1 397 ? 20.175 20.469 -5.788 1.00 15.11 397 PHE A O 1
ATOM 3149 N N . PRO A 1 398 ? 19.596 18.651 -4.634 1.00 20.66 398 PRO A N 1
ATOM 3150 C CA . PRO A 1 398 ? 18.151 18.904 -4.630 1.00 24.63 398 PRO A CA 1
ATOM 3151 C C . PRO A 1 398 ? 17.717 20.063 -3.741 1.00 21.95 398 PRO A C 1
ATOM 3152 O O . PRO A 1 398 ? 18.190 20.164 -2.605 1.00 16.96 398 PRO A O 1
ATOM 3156 N N . GLU A 1 399 ? 16.762 20.897 -4.159 1.00 19.35 399 GLU A N 1
ATOM 3157 C CA . GLU A 1 399 ? 16.347 21.994 -3.292 1.00 24.44 399 GLU A CA 1
ATOM 3158 C C . GLU A 1 399 ? 15.474 21.555 -2.141 1.00 14.82 399 GLU A C 1
ATOM 3159 O O . GLU A 1 399 ? 15.111 22.345 -1.275 1.00 19.16 399 GLU A O 1
ATOM 3165 N N . ASP A 1 400 ? 15.129 20.271 -2.086 1.00 23.39 400 ASP A N 1
ATOM 3166 C CA . ASP A 1 400 ? 14.458 19.738 -0.913 1.00 23.65 400 ASP A CA 1
ATOM 3167 C C . ASP A 1 400 ? 15.471 19.130 0.051 1.00 25.59 400 ASP A C 1
ATOM 3168 O O . ASP A 1 400 ? 15.065 18.503 1.030 1.00 32.47 400 ASP A O 1
ATOM 3173 N N . TYR A 1 401 ? 16.796 19.245 -0.168 1.00 24.04 401 TYR A N 1
ATOM 3174 C CA . TYR A 1 401 ? 17.748 18.704 0.790 1.00 20.62 401 TYR A CA 1
ATOM 3175 C C . TYR A 1 401 ? 17.796 19.675 1.966 1.00 10.83 401 TYR A C 1
ATOM 3176 O O . TYR A 1 401 ? 18.010 20.877 1.813 1.00 13.92 401 TYR A O 1
ATOM 3185 N N . ASP A 1 402 ? 17.653 19.117 3.169 1.00 6.24 402 ASP A N 1
ATOM 3186 C CA . ASP A 1 402 ? 17.719 19.860 4.401 1.00 13.39 402 ASP A CA 1
ATOM 3187 C C . ASP A 1 402 ? 19.139 19.703 4.974 1.00 17.92 402 ASP A C 1
ATOM 3188 O O . ASP A 1 402 ? 19.528 18.635 5.442 1.00 12.14 402 ASP A O 1
ATOM 3193 N N . ILE A 1 403 ? 19.911 20.793 4.915 1.00 20.80 403 ILE A N 1
ATOM 3194 C CA . ILE A 1 403 ? 21.272 20.815 5.430 1.00 17.34 403 ILE A CA 1
ATOM 3195 C C . ILE A 1 403 ? 21.320 20.852 6.966 1.00 18.03 403 ILE A C 1
ATOM 3196 O O . ILE A 1 403 ? 22.386 20.748 7.591 1.00 19.05 403 ILE A O 1
ATOM 3201 N N . ASP A 1 404 ? 20.196 20.965 7.674 1.00 17.19 404 ASP A N 1
ATOM 3202 C CA . ASP A 1 404 ? 20.267 21.011 9.127 1.00 14.55 404 ASP A CA 1
ATOM 3203 C C . ASP A 1 404 ? 20.076 19.661 9.768 1.00 10.79 404 ASP A C 1
ATOM 3204 O O . ASP A 1 404 ? 20.056 19.562 11.000 1.00 19.70 404 ASP A O 1
ATOM 3209 N N . THR A 1 405 ? 19.958 18.589 8.982 1.00 8.40 405 THR A N 1
ATOM 3210 C CA . THR A 1 405 ? 19.659 17.292 9.547 1.00 10.60 405 THR A CA 1
ATOM 3211 C C . THR A 1 405 ? 20.546 16.211 8.953 1.00 8.77 405 THR A C 1
ATOM 3212 O O . THR A 1 405 ? 21.054 16.418 7.850 1.00 21.20 405 THR A O 1
ATOM 3216 N N . PRO A 1 406 ? 20.836 15.105 9.654 1.00 14.60 406 PRO A N 1
ATOM 3217 C CA . PRO A 1 406 ? 21.674 14.030 9.149 1.00 19.77 406 PRO A CA 1
ATOM 3218 C C . PRO A 1 406 ? 21.244 13.532 7.777 1.00 18.99 406 PRO A C 1
ATOM 3219 O O . PRO A 1 406 ? 20.064 13.643 7.454 1.00 19.90 406 PRO A O 1
ATOM 3223 N N . PRO A 1 407 ? 22.114 13.022 6.897 1.00 12.94 407 PRO A N 1
ATOM 3224 C CA . PRO A 1 407 ? 21.705 12.406 5.653 1.00 11.48 407 PRO A CA 1
ATOM 3225 C C . PRO A 1 407 ? 20.781 11.218 5.924 1.00 12.36 407 PRO A C 1
ATOM 3226 O O . PRO A 1 407 ? 20.745 10.620 7.011 1.00 22.55 407 PRO A O 1
ATOM 3230 N N . THR A 1 408 ? 20.048 10.837 4.893 1.00 18.90 408 THR A N 1
ATOM 3231 C CA . THR A 1 408 ? 19.234 9.635 4.944 1.00 18.65 408 THR A CA 1
ATOM 3232 C C . THR A 1 408 ? 20.023 8.529 4.237 1.00 15.25 408 THR A C 1
ATOM 3233 O O . THR A 1 408 ? 19.685 7.347 4.291 1.00 7.45 408 THR A O 1
ATOM 3237 N N . ASN A 1 409 ? 20.973 8.936 3.373 1.00 19.96 409 ASN A N 1
ATOM 3238 C CA . ASN A 1 409 ? 21.885 8.087 2.612 1.00 17.12 409 ASN A CA 1
ATOM 3239 C C . ASN A 1 409 ? 21.248 7.249 1.535 1.00 24.90 409 ASN A C 1
ATOM 3240 O O . ASN A 1 409 ? 21.931 6.473 0.852 1.00 32.09 409 ASN A O 1
ATOM 3245 N N . GLU A 1 410 ? 19.950 7.476 1.327 1.00 24.93 410 GLU A N 1
ATOM 3246 C CA . GLU A 1 410 ? 19.131 6.750 0.370 1.00 22.97 410 GLU A CA 1
ATOM 3247 C C . GLU A 1 410 ? 19.733 6.585 -1.012 1.00 20.00 410 GLU A C 1
ATOM 3248 O O . GLU A 1 410 ? 19.529 5.539 -1.616 1.00 21.89 410 GLU A O 1
ATOM 3254 N N . LYS A 1 411 ? 20.454 7.574 -1.550 1.00 23.77 411 LYS A N 1
ATOM 3255 C CA . LYS A 1 411 ? 20.971 7.453 -2.909 1.00 21.16 411 LYS A CA 1
ATOM 3256 C C . LYS A 1 411 ? 22.493 7.574 -3.030 1.00 21.03 411 LYS A C 1
ATOM 3257 O O . LYS A 1 411 ? 23.047 7.664 -4.128 1.00 13.93 411 LYS A O 1
ATOM 3263 N N . THR A 1 412 ? 23.225 7.557 -1.921 1.00 23.05 412 THR A N 1
ATOM 3264 C CA . THR A 1 412 ? 24.666 7.757 -1.958 1.00 16.11 412 THR A CA 1
ATOM 3265 C C . THR A 1 412 ? 25.454 6.594 -2.547 1.00 12.20 412 THR A C 1
ATOM 3266 O O . THR A 1 412 ? 25.449 5.455 -2.054 1.00 12.19 412 THR A O 1
ATOM 3270 N N . ARG A 1 413 ? 26.187 7.016 -3.575 1.00 9.67 413 ARG A N 1
ATOM 3271 C CA . ARG A 1 413 ? 27.026 6.180 -4.405 1.00 19.25 413 ARG A CA 1
ATOM 3272 C C . ARG A 1 413 ? 28.503 6.536 -4.353 1.00 18.65 413 ARG A C 1
ATOM 3273 O O . ARG A 1 413 ? 28.935 7.641 -4.025 1.00 18.67 413 ARG A O 1
ATOM 3281 N N . ILE A 1 414 ? 29.323 5.552 -4.657 1.00 22.28 414 ILE A N 1
ATOM 3282 C CA . ILE A 1 414 ? 30.741 5.783 -4.871 1.00 18.45 414 ILE A CA 1
ATOM 3283 C C . ILE A 1 414 ? 30.787 5.956 -6.400 1.00 16.00 414 ILE A C 1
ATOM 3284 O O . ILE A 1 414 ? 30.011 5.315 -7.119 1.00 22.90 414 ILE A O 1
ATOM 3289 N N . GLY A 1 415 ? 31.649 6.814 -6.933 1.00 15.02 415 GLY A N 1
ATOM 3290 C CA . GLY A 1 415 ? 31.742 7.045 -8.363 1.00 14.17 415 GLY A CA 1
ATOM 3291 C C . GLY A 1 415 ? 33.122 7.601 -8.673 1.00 12.08 415 GLY A C 1
ATOM 3292 O O . GLY A 1 415 ? 33.939 7.798 -7.765 1.00 15.74 415 GLY A O 1
ATOM 3293 N N . ASN A 1 416 ? 33.371 7.886 -9.953 1.00 18.52 416 ASN A N 1
ATOM 3294 C CA . ASN A 1 416 ? 34.658 8.345 -10.484 1.00 16.94 416 ASN A CA 1
ATOM 3295 C C . ASN A 1 416 ? 34.460 9.063 -11.821 1.00 17.25 416 ASN A C 1
ATOM 3296 O O . ASN A 1 416 ? 35.241 8.902 -12.770 1.00 19.97 416 ASN A O 1
ATOM 3301 N N . GLY A 1 417 ? 33.366 9.796 -11.997 1.00 14.52 417 GLY A N 1
ATOM 3302 C CA . GLY A 1 417 ? 33.120 10.553 -13.207 1.00 6.71 417 GLY A CA 1
ATOM 3303 C C . GLY A 1 417 ? 33.909 11.859 -13.074 1.00 9.08 417 GLY A C 1
ATOM 3304 O O . GLY A 1 417 ? 34.370 12.194 -11.986 1.00 14.40 417 GLY A O 1
ATOM 3305 N N . VAL A 1 418 ? 34.047 12.641 -14.151 1.00 7.56 418 VAL A N 1
ATOM 3306 C CA . VAL A 1 418 ? 34.858 13.847 -14.216 1.00 4.95 418 VAL A CA 1
ATOM 3307 C C . VAL A 1 418 ? 34.019 15.021 -14.686 1.00 10.55 418 VAL A C 1
ATOM 3308 O O . VAL A 1 418 ? 33.262 14.844 -15.652 1.00 7.85 418 VAL A O 1
ATOM 3312 N N . TYR A 1 419 ? 34.125 16.206 -14.054 1.00 5.13 419 TYR A N 1
ATOM 3313 C CA . TYR A 1 419 ? 33.409 17.378 -14.556 1.00 13.99 419 TYR A CA 1
ATOM 3314 C C . TYR A 1 419 ? 34.291 17.898 -15.684 1.00 20.40 419 TYR A C 1
ATOM 3315 O O . TYR A 1 419 ? 35.522 17.986 -15.549 1.00 22.65 419 TYR A O 1
ATOM 3324 N N . GLN A 1 420 ? 33.702 18.296 -16.804 1.00 20.60 420 GLN A N 1
ATOM 3325 C CA . GLN A 1 420 ? 34.496 18.674 -17.956 1.00 17.67 420 GLN A CA 1
ATOM 3326 C C . GLN A 1 420 ? 34.156 20.088 -18.373 1.00 19.07 420 GLN A C 1
ATOM 3327 O O . GLN A 1 420 ? 32.982 20.461 -18.371 1.00 12.57 420 GLN A O 1
ATOM 3333 N N . PHE A 1 421 ? 35.154 20.926 -18.658 1.00 16.93 421 PHE A N 1
ATOM 3334 C CA . PHE A 1 421 ? 34.903 22.302 -19.035 1.00 11.00 421 PHE A CA 1
ATOM 3335 C C . PHE A 1 421 ? 35.533 22.527 -20.389 1.00 11.58 421 PHE A C 1
ATOM 3336 O O . PHE A 1 421 ? 36.373 21.743 -20.839 1.00 17.36 421 PHE A O 1
ATOM 3344 N N . LYS A 1 422 ? 35.155 23.613 -21.061 1.00 13.97 422 LYS A N 1
ATOM 3345 C CA . LYS A 1 422 ? 35.754 23.993 -22.321 1.00 4.30 422 LYS A CA 1
ATOM 3346 C C . LYS A 1 422 ? 36.805 25.026 -22.014 1.00 19.78 422 LYS A C 1
ATOM 3347 O O . LYS A 1 422 ? 36.673 25.811 -21.062 1.00 25.74 422 LYS A O 1
ATOM 3353 N N . ILE A 1 423 ? 37.854 24.991 -22.828 1.00 15.23 423 ILE A N 1
ATOM 3354 C CA . ILE A 1 423 ? 38.996 25.847 -22.601 1.00 25.05 423 ILE A CA 1
ATOM 3355 C C . ILE A 1 423 ? 38.511 27.282 -22.757 1.00 24.07 423 ILE A C 1
ATOM 3356 O O . ILE A 1 423 ? 37.858 27.647 -23.735 1.00 30.37 423 ILE A O 1
ATOM 3361 N N . GLY A 1 424 ? 38.708 28.059 -21.698 1.00 26.13 424 GLY A N 1
ATOM 3362 C CA . GLY A 1 424 ? 38.267 29.445 -21.689 1.00 23.89 424 GLY A CA 1
ATOM 3363 C C . GLY A 1 424 ? 36.983 29.677 -20.895 1.00 22.51 424 GLY A C 1
ATOM 3364 O O . GLY A 1 424 ? 36.613 30.836 -20.705 1.00 17.82 424 GLY A O 1
ATOM 3365 N N . GLU A 1 425 ? 36.290 28.647 -20.403 1.00 23.67 425 GLU A N 1
ATOM 3366 C CA . GLU A 1 425 ? 35.068 28.830 -19.624 1.00 22.08 425 GLU A CA 1
ATOM 3367 C C . GLU A 1 425 ? 35.260 29.534 -18.303 1.00 18.03 425 GLU A C 1
ATOM 3368 O O . GLU A 1 425 ? 36.227 29.222 -17.612 1.00 24.83 425 GLU A O 1
ATOM 3374 N N . VAL A 1 426 ? 34.411 30.466 -17.893 1.00 21.01 426 VAL A N 1
ATOM 3375 C CA . VAL A 1 426 ? 34.485 31.029 -16.547 1.00 17.68 426 VAL A CA 1
ATOM 3376 C C . VAL A 1 426 ? 33.553 30.181 -15.683 1.00 17.72 426 VAL A C 1
ATOM 3377 O O . VAL A 1 426 ? 32.371 30.026 -16.026 1.00 21.06 426 VAL A O 1
ATOM 3381 N N . VAL A 1 427 ? 34.033 29.600 -14.579 1.00 17.74 427 VAL A N 1
ATOM 3382 C CA . VAL A 1 427 ? 33.279 28.651 -13.773 1.00 14.09 427 VAL A CA 1
ATOM 3383 C C . VAL A 1 427 ? 33.170 29.245 -12.392 1.00 15.02 427 VAL A C 1
ATOM 3384 O O . VAL A 1 427 ? 34.142 29.827 -11.880 1.00 17.02 427 VAL A O 1
ATOM 3388 N N . ASP A 1 428 ? 31.977 29.136 -11.807 1.00 13.23 428 ASP A N 1
ATOM 3389 C CA . ASP A 1 428 ? 31.781 29.491 -10.425 1.00 8.01 428 ASP A CA 1
ATOM 3390 C C . ASP A 1 428 ? 31.519 28.171 -9.747 1.00 13.69 428 ASP A C 1
ATOM 3391 O O . ASP A 1 428 ? 30.888 27.300 -10.351 1.00 11.56 428 ASP A O 1
ATOM 3396 N N . VAL A 1 429 ? 32.010 28.000 -8.528 1.00 17.70 429 VAL A N 1
ATOM 3397 C CA . VAL A 1 429 ? 31.768 26.809 -7.745 1.00 13.93 429 VAL A CA 1
ATOM 3398 C C . VAL A 1 429 ? 31.278 27.323 -6.401 1.00 13.78 429 VAL A C 1
ATOM 3399 O O . VAL A 1 429 ? 31.962 28.116 -5.747 1.00 16.65 429 VAL A O 1
ATOM 3403 N N . ILE A 1 430 ? 30.062 26.908 -6.020 1.00 19.23 430 ILE A N 1
ATOM 3404 C CA . ILE A 1 430 ? 29.443 27.270 -4.757 1.00 13.53 430 ILE A CA 1
ATOM 3405 C C . ILE A 1 430 ? 29.604 26.001 -3.919 1.00 7.03 430 ILE A C 1
ATOM 3406 O O . ILE A 1 430 ? 29.100 24.927 -4.276 1.00 21.55 430 ILE A O 1
ATOM 3411 N N . LEU A 1 431 ? 30.314 26.098 -2.800 1.00 10.85 431 LEU A N 1
ATOM 3412 C CA . LEU A 1 431 ? 30.564 24.970 -1.915 1.00 14.09 431 LEU A CA 1
ATOM 3413 C C . LEU A 1 431 ? 29.551 25.113 -0.789 1.00 13.08 431 LEU A C 1
ATOM 3414 O O . LEU A 1 431 ? 29.517 26.136 -0.087 1.00 20.91 431 LEU A O 1
ATOM 3419 N N . GLN A 1 432 ? 28.717 24.105 -0.589 1.00 14.63 432 GLN A N 1
ATOM 3420 C CA . GLN A 1 432 ? 27.677 24.167 0.418 1.00 16.17 432 GLN A CA 1
ATOM 3421 C C . GLN A 1 432 ? 27.973 23.133 1.497 1.00 9.87 432 GLN A C 1
ATOM 3422 O O . GLN A 1 432 ? 28.082 21.929 1.228 1.00 10.61 432 GLN A O 1
ATOM 3428 N N . ASN A 1 433 ? 28.072 23.609 2.723 1.00 9.78 433 ASN A N 1
ATOM 3429 C CA . ASN A 1 433 ? 28.275 22.732 3.851 1.00 14.65 433 ASN A CA 1
ATOM 3430 C C . ASN A 1 433 ? 26.932 22.261 4.416 1.00 8.31 433 ASN A C 1
ATOM 3431 O O . ASN A 1 433 ? 25.894 22.883 4.146 1.00 18.85 433 ASN A O 1
ATOM 3436 N N . ALA A 1 434 ? 26.869 21.192 5.205 1.00 10.71 434 ALA A N 1
ATOM 3437 C CA . ALA A 1 434 ? 25.605 20.634 5.690 1.00 9.80 434 ALA A CA 1
ATOM 3438 C C . ALA A 1 434 ? 25.847 19.910 7.000 1.00 13.67 434 ALA A C 1
ATOM 3439 O O . ALA A 1 434 ? 27.005 19.844 7.433 1.00 19.33 434 ALA A O 1
ATOM 3441 N N . ASN A 1 435 ? 24.835 19.327 7.646 1.00 16.74 435 ASN A N 1
ATOM 3442 C CA . ASN A 1 435 ? 25.040 18.593 8.889 1.00 10.37 435 ASN A CA 1
ATOM 3443 C C . ASN A 1 435 ? 25.699 17.242 8.577 1.00 15.74 435 ASN A C 1
ATOM 3444 O O . ASN A 1 435 ? 25.427 16.652 7.528 1.00 15.26 435 ASN A O 1
ATOM 3449 N N . MET A 1 436 ? 26.576 16.735 9.447 1.00 20.17 436 MET A N 1
ATOM 3450 C CA . MET A 1 436 ? 27.226 15.444 9.273 1.00 14.30 436 MET A CA 1
ATOM 3451 C C . MET A 1 436 ? 26.318 14.327 9.798 1.00 16.50 436 MET A C 1
ATOM 3452 O O . MET A 1 436 ? 25.137 14.592 10.023 1.00 14.89 436 MET A O 1
ATOM 3457 N N . MET A 1 437 ? 26.769 13.086 10.046 1.00 11.59 437 MET A N 1
ATOM 3458 C CA . MET A 1 437 ? 25.882 12.019 10.540 1.00 18.04 437 MET A CA 1
ATOM 3459 C C . MET A 1 437 ? 25.435 12.217 11.976 1.00 20.35 437 MET A C 1
ATOM 3460 O O . MET A 1 437 ? 24.321 11.860 12.360 1.00 20.79 437 MET A O 1
ATOM 3465 N N . LYS A 1 438 ? 26.303 12.773 12.809 1.00 15.96 438 LYS A N 1
ATOM 3466 C CA . LYS A 1 438 ? 25.942 12.993 14.198 1.00 12.33 438 LYS A CA 1
ATOM 3467 C C . LYS A 1 438 ? 24.963 14.170 14.182 1.00 16.18 438 LYS A C 1
ATOM 3468 O O . LYS A 1 438 ? 25.090 15.090 13.358 1.00 14.32 438 LYS A O 1
ATOM 3474 N N . GLU A 1 439 ? 23.989 14.197 15.083 1.00 20.81 439 GLU A N 1
ATOM 3475 C CA . GLU A 1 439 ? 23.038 15.290 15.124 1.00 20.62 439 GLU A CA 1
ATOM 3476 C C . GLU A 1 439 ? 23.726 16.542 15.632 1.00 19.46 439 GLU A C 1
ATOM 3477 O O . GLU A 1 439 ? 24.542 16.479 16.558 1.00 26.23 439 GLU A O 1
ATOM 3483 N N . ASN A 1 440 ? 23.363 17.650 14.986 1.00 22.75 440 ASN A N 1
ATOM 3484 C CA . ASN A 1 440 ? 23.805 19.015 15.256 1.00 15.27 440 ASN A CA 1
ATOM 3485 C C . ASN A 1 440 ? 25.318 19.246 15.155 1.00 20.59 440 ASN A C 1
ATOM 3486 O O . ASN A 1 440 ? 25.965 19.955 15.937 1.00 12.20 440 ASN A O 1
ATOM 3491 N N . LEU A 1 441 ? 25.904 18.705 14.093 1.00 18.15 441 LEU A N 1
ATOM 3492 C CA . LEU A 1 441 ? 27.329 18.878 13.899 1.00 18.04 441 LEU A CA 1
ATOM 3493 C C . LEU A 1 441 ? 27.611 19.172 12.437 1.00 11.24 441 LEU A C 1
ATOM 3494 O O . LEU A 1 441 ? 27.032 18.519 11.567 1.00 15.95 441 LEU A O 1
ATOM 3499 N N . SER A 1 442 ? 28.434 20.178 12.157 1.00 9.00 442 SER A N 1
ATOM 3500 C CA . SER A 1 442 ? 28.975 20.479 10.835 1.00 16.74 442 SER A CA 1
ATOM 3501 C C . SER A 1 442 ? 30.372 21.031 11.101 1.00 13.34 442 SER A C 1
ATOM 3502 O O . SER A 1 442 ? 30.560 21.795 12.055 1.00 15.66 442 SER A O 1
ATOM 3505 N N . GLU A 1 443 ? 31.358 20.677 10.286 1.00 17.75 443 GLU A N 1
ATOM 3506 C CA . GLU A 1 443 ? 32.750 21.074 10.526 1.00 17.97 443 GLU A CA 1
ATOM 3507 C C . GLU A 1 443 ? 33.311 21.988 9.453 1.00 14.23 443 GLU A C 1
ATOM 3508 O O . GLU A 1 443 ? 32.610 22.250 8.468 1.00 24.70 443 GLU A O 1
ATOM 3514 N N . THR A 1 444 ? 34.530 22.512 9.618 1.00 21.38 444 THR A N 1
ATOM 3515 C CA . THR A 1 444 ? 35.169 23.327 8.601 1.00 13.89 444 THR A CA 1
ATOM 3516 C C . THR A 1 444 ? 35.871 22.353 7.667 1.00 10.94 444 THR A C 1
ATOM 3517 O O . THR A 1 444 ? 36.202 21.222 8.043 1.00 24.07 444 THR A O 1
ATOM 3521 N N . HIS A 1 445 ? 36.080 22.732 6.419 1.00 9.18 445 HIS A N 1
ATOM 3522 C CA . HIS A 1 445 ? 36.756 21.891 5.462 1.00 10.93 445 HIS A CA 1
ATOM 3523 C C . HIS A 1 445 ? 37.531 22.869 4.621 1.00 12.98 445 HIS A C 1
ATOM 3524 O O . HIS A 1 445 ? 36.913 23.806 4.122 1.00 8.49 445 HIS A O 1
ATOM 3531 N N . PRO A 1 446 ? 38.865 22.776 4.493 1.00 12.90 446 PRO A N 1
ATOM 3532 C CA . PRO A 1 446 ? 39.607 23.520 3.490 1.00 5.03 446 PRO A CA 1
ATOM 3533 C C . PRO A 1 446 ? 39.556 22.829 2.135 1.00 10.22 446 PRO A C 1
ATOM 3534 O O . PRO A 1 446 ? 39.721 21.608 2.073 1.00 11.25 446 PRO A O 1
ATOM 3538 N N . TRP A 1 447 ? 39.301 23.531 1.040 1.00 4.04 447 TRP A N 1
ATOM 3539 C CA . TRP A 1 447 ? 39.186 22.959 -0.287 1.00 9.21 447 TRP A CA 1
ATOM 3540 C C . TRP A 1 447 ? 40.315 23.575 -1.082 1.00 5.36 447 TRP A C 1
ATOM 3541 O O . TRP A 1 447 ? 40.541 24.775 -0.949 1.00 14.00 447 TRP A O 1
ATOM 3552 N N . HIS A 1 448 ? 41.020 22.813 -1.894 1.00 8.75 448 HIS A N 1
ATOM 3553 C CA . HIS A 1 448 ? 42.152 23.325 -2.637 1.00 10.51 448 HIS A CA 1
ATOM 3554 C C . HIS A 1 448 ? 42.017 22.883 -4.081 1.00 5.65 448 HIS A C 1
ATOM 3555 O O . HIS A 1 448 ? 41.741 21.702 -4.325 1.00 6.63 448 HIS A O 1
ATOM 3562 N N . LEU A 1 449 ? 42.200 23.782 -5.046 1.00 7.11 449 LEU A N 1
ATOM 3563 C CA . LEU A 1 449 ? 42.076 23.425 -6.446 1.00 7.68 449 LEU A CA 1
ATOM 3564 C C . LEU A 1 449 ? 43.484 23.281 -6.995 1.00 5.92 449 LEU A C 1
ATOM 3565 O O . LEU A 1 449 ? 44.344 24.137 -6.765 1.00 17.79 449 LEU A O 1
ATOM 3570 N N . HIS A 1 450 ? 43.735 22.239 -7.783 1.00 11.34 450 HIS A N 1
ATOM 3571 C CA . HIS A 1 450 ? 45.023 22.056 -8.410 1.00 7.26 450 HIS A CA 1
ATOM 3572 C C . HIS A 1 450 ? 45.056 22.812 -9.728 1.00 10.28 450 HIS A C 1
ATOM 3573 O O . HIS A 1 450 ? 44.030 23.000 -10.411 1.00 12.78 450 HIS A O 1
ATOM 3580 N N . GLY A 1 451 ? 46.239 23.278 -10.099 1.00 9.75 451 GLY A N 1
ATOM 3581 C CA . GLY A 1 451 ? 46.497 23.866 -11.387 1.00 6.10 451 GLY A CA 1
ATOM 3582 C C . GLY A 1 451 ? 45.830 25.186 -11.642 1.00 15.61 451 GLY A C 1
ATOM 3583 O O . GLY A 1 451 ? 45.792 25.618 -12.798 1.00 16.72 451 GLY A O 1
ATOM 3584 N N . HIS A 1 452 ? 45.295 25.887 -10.635 1.00 16.63 452 HIS A N 1
ATOM 3585 C CA . HIS A 1 452 ? 44.635 27.163 -10.860 1.00 8.07 452 HIS A CA 1
ATOM 3586 C C . HIS A 1 452 ? 44.622 27.909 -9.551 1.00 4.04 452 HIS A C 1
ATOM 3587 O O . HIS A 1 452 ? 44.766 27.347 -8.460 1.00 10.55 452 HIS A O 1
ATOM 3594 N N . ASP A 1 453 ? 44.434 29.209 -9.719 1.00 12.67 453 ASP A N 1
ATOM 3595 C CA . ASP A 1 453 ? 44.106 30.110 -8.634 1.00 19.86 453 ASP A CA 1
ATOM 3596 C C . ASP A 1 453 ? 42.689 30.600 -8.973 1.00 18.35 453 ASP A C 1
ATOM 3597 O O . ASP A 1 453 ? 42.320 30.774 -10.145 1.00 14.35 453 ASP A O 1
ATOM 3602 N N . PHE A 1 454 ? 41.894 30.797 -7.937 1.00 16.05 454 PHE A N 1
ATOM 3603 C CA . PHE A 1 454 ? 40.545 31.283 -8.073 1.00 17.30 454 PHE A CA 1
ATOM 3604 C C . PHE A 1 454 ? 40.343 32.567 -7.288 1.00 15.29 454 PHE A C 1
ATOM 3605 O O . PHE A 1 454 ? 41.158 32.884 -6.413 1.00 23.17 454 PHE A O 1
ATOM 3613 N N . TRP A 1 455 ? 39.287 33.322 -7.591 1.00 18.34 455 TRP A N 1
ATOM 3614 C CA . TRP A 1 455 ? 38.930 34.523 -6.834 1.00 18.24 455 TRP A CA 1
ATOM 3615 C C . TRP A 1 455 ? 37.908 34.105 -5.764 1.00 14.99 455 TRP A C 1
ATOM 3616 O O . TRP A 1 455 ? 36.996 33.328 -6.070 1.00 17.23 455 TRP A O 1
ATOM 3627 N N . VAL A 1 456 ? 38.008 34.538 -4.509 1.00 9.58 456 VAL A N 1
ATOM 3628 C CA . VAL A 1 456 ? 37.058 34.114 -3.502 1.00 9.01 456 VAL A CA 1
ATOM 3629 C C . VAL A 1 456 ? 35.977 35.169 -3.511 1.00 11.83 456 VAL A C 1
ATOM 3630 O O . VAL A 1 456 ? 36.134 36.235 -2.916 1.00 15.01 456 VAL A O 1
ATOM 3634 N N . LEU A 1 457 ? 34.863 34.869 -4.166 1.00 18.61 457 LEU A N 1
ATOM 3635 C CA . LEU A 1 457 ? 33.798 35.832 -4.269 1.00 10.30 457 LEU A CA 1
ATOM 3636 C C . LEU A 1 457 ? 33.079 36.055 -2.942 1.00 9.17 457 LEU A C 1
ATOM 3637 O O . LEU A 1 457 ? 32.626 37.183 -2.700 1.00 15.44 457 LEU A O 1
ATOM 3642 N N . GLY A 1 458 ? 32.946 35.101 -2.020 1.00 6.07 458 GLY A N 1
ATOM 3643 C CA . GLY A 1 458 ? 32.255 35.374 -0.769 1.00 4.00 458 GLY A CA 1
ATOM 3644 C C . GLY A 1 458 ? 31.947 34.133 0.050 1.00 5.12 458 GLY A C 1
ATOM 3645 O O . GLY A 1 458 ? 32.163 32.994 -0.380 1.00 10.13 458 GLY A O 1
ATOM 3646 N N . TYR A 1 459 ? 31.386 34.386 1.227 1.00 7.17 459 TYR A N 1
ATOM 3647 C CA . TYR A 1 459 ? 31.023 33.395 2.225 1.00 13.25 459 TYR A CA 1
ATOM 3648 C C . TYR A 1 459 ? 29.672 33.773 2.807 1.00 9.79 459 TYR A C 1
ATOM 3649 O O . TYR A 1 459 ? 29.318 34.955 2.904 1.00 15.23 459 TYR A O 1
ATOM 3658 N N . GLY A 1 460 ? 28.896 32.809 3.242 1.00 13.32 460 GLY A N 1
ATOM 3659 C CA . GLY A 1 460 ? 27.636 33.114 3.880 1.00 12.12 460 GLY A CA 1
ATOM 3660 C C . GLY A 1 460 ? 27.240 31.945 4.730 1.00 17.44 460 GLY A C 1
ATOM 3661 O O . GLY A 1 460 ? 27.858 30.874 4.694 1.00 12.77 460 GLY A O 1
ATOM 3662 N N . ASP A 1 461 ? 26.186 32.184 5.488 1.00 18.12 461 ASP A N 1
ATOM 3663 C CA . ASP A 1 461 ? 25.677 31.197 6.406 1.00 18.87 461 ASP A CA 1
ATOM 3664 C C . ASP A 1 461 ? 24.445 30.558 5.786 1.00 21.28 461 ASP A C 1
ATOM 3665 O O . ASP A 1 461 ? 23.775 31.164 4.932 1.00 30.69 461 ASP A O 1
ATOM 3670 N N . GLY A 1 462 ? 24.168 29.317 6.184 1.00 22.95 462 GLY A N 1
ATOM 3671 C CA . GLY A 1 462 ? 23.023 28.593 5.684 1.00 9.75 462 GLY A CA 1
ATOM 3672 C C . GLY A 1 462 ? 23.224 28.190 4.244 1.00 16.28 462 GLY A C 1
ATOM 3673 O O . GLY A 1 462 ? 24.330 28.067 3.707 1.00 17.57 462 GLY A O 1
ATOM 3674 N N . LYS A 1 463 ? 22.107 28.017 3.571 1.00 15.33 463 LYS A N 1
ATOM 3675 C CA . LYS A 1 463 ? 22.145 27.534 2.206 1.00 21.10 463 LYS A CA 1
ATOM 3676 C C . LYS A 1 463 ? 22.184 28.709 1.235 1.00 20.42 463 LYS A C 1
ATOM 3677 O O . LYS A 1 463 ? 21.443 29.691 1.400 1.00 23.25 463 LYS A O 1
ATOM 3683 N N . PHE A 1 464 ? 23.053 28.650 0.225 1.00 18.04 464 PHE A N 1
ATOM 3684 C CA . PHE A 1 464 ? 23.133 29.722 -0.752 1.00 26.98 464 PHE A CA 1
ATOM 3685 C C . PHE A 1 464 ? 21.821 29.833 -1.512 1.00 32.75 464 PHE A C 1
ATOM 3686 O O . PHE A 1 464 ? 21.228 28.835 -1.935 1.00 41.01 464 PHE A O 1
ATOM 3694 N N . SER A 1 465 ? 21.383 31.062 -1.727 1.00 28.60 465 SER A N 1
ATOM 3695 C CA . SER A 1 465 ? 20.150 31.268 -2.431 1.00 28.57 465 SER A CA 1
ATOM 3696 C C . SER A 1 465 ? 20.371 32.493 -3.293 1.00 26.24 465 SER A C 1
ATOM 3697 O O . SER A 1 465 ? 21.244 33.314 -3.004 1.00 24.66 465 SER A O 1
ATOM 3700 N N . ALA A 1 466 ? 19.549 32.685 -4.313 1.00 32.92 466 ALA A N 1
ATOM 3701 C CA . ALA A 1 466 ? 19.574 33.840 -5.197 1.00 24.18 466 ALA A CA 1
ATOM 3702 C C . ALA A 1 466 ? 19.625 35.207 -4.529 1.00 23.83 466 ALA A C 1
ATOM 3703 O O . ALA A 1 466 ? 20.156 36.185 -5.067 1.00 27.57 466 ALA A O 1
ATOM 3705 N N . GLU A 1 467 ? 19.115 35.303 -3.311 1.00 20.30 467 GLU A N 1
ATOM 3706 C CA . GLU A 1 467 ? 19.109 36.559 -2.558 1.00 25.36 467 GLU A CA 1
ATOM 3707 C C . GLU A 1 467 ? 20.554 36.964 -2.247 1.00 27.11 467 GLU A C 1
ATOM 3708 O O . GLU A 1 467 ? 20.896 38.138 -2.102 1.00 33.63 467 GLU A O 1
ATOM 3714 N N . GLU A 1 468 ? 21.452 35.983 -2.200 1.00 23.06 468 GLU A N 1
ATOM 3715 C CA . GLU A 1 468 ? 22.844 36.231 -1.851 1.00 27.67 468 GLU A CA 1
ATOM 3716 C C . GLU A 1 468 ? 23.690 36.683 -3.041 1.00 25.33 468 GLU A C 1
ATOM 3717 O O . GLU A 1 468 ? 24.858 37.028 -2.848 1.00 28.93 468 GLU A O 1
ATOM 3723 N N . GLU A 1 469 ? 23.176 36.726 -4.269 1.00 25.67 469 GLU A N 1
ATOM 3724 C CA . GLU A 1 469 ? 23.971 37.088 -5.435 1.00 29.31 469 GLU A CA 1
ATOM 3725 C C . GLU A 1 469 ? 24.606 38.463 -5.281 1.00 31.28 469 GLU A C 1
ATOM 3726 O O . GLU A 1 469 ? 25.815 38.631 -5.422 1.00 33.76 469 GLU A O 1
ATOM 3732 N N . SER A 1 470 ? 23.827 39.466 -4.925 1.00 31.93 470 SER A N 1
ATOM 3733 C CA . SER A 1 470 ? 24.352 40.801 -4.743 1.00 30.71 470 SER A CA 1
ATOM 3734 C C . SER A 1 470 ? 25.399 40.944 -3.645 1.00 28.41 470 SER A C 1
ATOM 3735 O O . SER A 1 470 ? 25.938 42.049 -3.501 1.00 32.15 470 SER A O 1
ATOM 3738 N N . SER A 1 471 ? 25.686 39.924 -2.829 1.00 26.07 471 SER A N 1
ATOM 3739 C CA . SER A 1 471 ? 26.707 40.098 -1.818 1.00 27.85 471 SER A CA 1
ATOM 3740 C C . SER A 1 471 ? 28.089 39.664 -2.329 1.00 27.40 471 SER A C 1
ATOM 3741 O O . SER A 1 471 ? 29.137 39.993 -1.748 1.00 26.61 471 SER A O 1
ATOM 3744 N N . LEU A 1 472 ? 28.136 38.955 -3.466 1.00 25.57 472 LEU A N 1
ATOM 3745 C CA . LEU A 1 472 ? 29.405 38.490 -3.995 1.00 28.18 472 LEU A CA 1
ATOM 3746 C C . LEU A 1 472 ? 30.268 39.667 -4.456 1.00 28.93 472 LEU A C 1
ATOM 3747 O O . LEU A 1 472 ? 29.850 40.639 -5.108 1.00 29.45 472 LEU A O 1
ATOM 3752 N N . ASN A 1 473 ? 31.510 39.577 -3.990 1.00 21.40 473 ASN A N 1
ATOM 3753 C CA . ASN A 1 473 ? 32.529 40.569 -4.252 1.00 23.28 473 ASN A CA 1
ATOM 3754 C C . ASN A 1 473 ? 33.195 40.390 -5.600 1.00 21.21 473 ASN A C 1
ATOM 3755 O O . ASN A 1 473 ? 33.863 39.395 -5.875 1.00 31.65 473 ASN A O 1
ATOM 3760 N N . LEU A 1 474 ? 33.008 41.364 -6.473 1.00 16.49 474 LEU A N 1
ATOM 3761 C CA . LEU A 1 474 ? 33.602 41.352 -7.794 1.00 17.20 474 LEU A CA 1
ATOM 3762 C C . LEU A 1 474 ? 34.609 42.485 -7.994 1.00 16.46 474 LEU A C 1
ATOM 3763 O O . LEU A 1 474 ? 35.269 42.602 -9.033 1.00 19.72 474 LEU A O 1
ATOM 3768 N N . LYS A 1 475 ? 34.811 43.313 -6.977 1.00 19.11 475 LYS A N 1
ATOM 3769 C CA . LYS A 1 475 ? 35.705 44.442 -7.116 1.00 21.79 475 LYS A CA 1
ATOM 3770 C C . LYS A 1 475 ? 37.088 43.998 -6.661 1.00 14.90 475 LYS A C 1
ATOM 3771 O O . LYS A 1 475 ? 38.017 43.838 -7.442 1.00 27.33 475 LYS A O 1
ATOM 3777 N N . ASN A 1 476 ? 37.141 43.625 -5.391 1.00 18.03 476 ASN A N 1
ATOM 3778 C CA . ASN A 1 476 ? 38.350 43.287 -4.652 1.00 18.72 476 ASN A CA 1
ATOM 3779 C C . ASN A 1 476 ? 38.621 41.828 -4.295 1.00 16.81 476 ASN A C 1
ATOM 3780 O O . ASN A 1 476 ? 39.430 41.644 -3.387 1.00 20.23 476 ASN A O 1
ATOM 3785 N N . PRO A 1 477 ? 38.022 40.736 -4.777 1.00 10.40 477 PRO A N 1
ATOM 3786 C CA . PRO A 1 477 ? 38.197 39.401 -4.181 1.00 9.32 477 PRO A CA 1
ATOM 3787 C C . PRO A 1 477 ? 39.641 38.851 -4.140 1.00 13.53 477 PRO A C 1
ATOM 3788 O O . PRO A 1 477 ? 40.376 39.063 -5.118 1.00 11.86 477 PRO A O 1
ATOM 3792 N N . PRO A 1 478 ? 40.147 38.167 -3.097 1.00 12.65 478 PRO A N 1
ATOM 3793 C CA . PRO A 1 478 ? 41.470 37.550 -3.114 1.00 7.08 478 PRO A CA 1
ATOM 3794 C C . PRO A 1 478 ? 41.626 36.342 -4.033 1.00 13.47 478 PRO A C 1
ATOM 3795 O O . PRO A 1 478 ? 40.688 35.564 -4.266 1.00 9.86 478 PRO A O 1
ATOM 3799 N N . LEU A 1 479 ? 42.822 36.242 -4.614 1.00 20.12 479 LEU A N 1
ATOM 3800 C CA . LEU A 1 479 ? 43.193 35.115 -5.457 1.00 23.10 479 LEU A CA 1
ATOM 3801 C C . LEU A 1 479 ? 43.817 34.092 -4.523 1.00 22.14 479 LEU A C 1
ATOM 3802 O O . LEU A 1 479 ? 44.766 34.427 -3.803 1.00 14.13 479 LEU A O 1
ATOM 3807 N N . ARG A 1 480 ? 43.297 32.862 -4.464 1.00 18.19 480 ARG A N 1
ATOM 3808 C CA . ARG A 1 480 ? 43.854 31.838 -3.587 1.00 4.04 480 ARG A CA 1
ATOM 3809 C C . ARG A 1 480 ? 43.894 30.522 -4.335 1.00 8.45 480 ARG A C 1
ATOM 3810 O O . ARG A 1 480 ? 43.473 30.436 -5.493 1.00 7.43 480 ARG A O 1
ATOM 3818 N N . ASN A 1 481 ? 44.423 29.504 -3.658 1.00 4.18 481 ASN A N 1
ATOM 3819 C CA . ASN A 1 481 ? 44.315 28.119 -4.096 1.00 15.03 481 ASN A CA 1
ATOM 3820 C C . ASN A 1 481 ? 43.577 27.322 -3.018 1.00 4.00 481 ASN A C 1
ATOM 3821 O O . ASN A 1 481 ? 42.979 26.308 -3.346 1.00 16.19 481 ASN A O 1
ATOM 3826 N N . THR A 1 482 ? 43.522 27.747 -1.755 1.00 8.34 482 THR A N 1
ATOM 3827 C CA . THR A 1 482 ? 42.792 27.041 -0.702 1.00 14.25 482 THR A CA 1
ATOM 3828 C C . THR A 1 482 ? 41.717 27.969 -0.112 1.00 10.27 482 THR A C 1
ATOM 3829 O O . THR A 1 482 ? 41.954 29.178 0.062 1.00 4.00 482 THR A O 1
ATOM 3833 N N . VAL A 1 483 ? 40.517 27.449 0.171 1.00 15.52 483 VAL A N 1
ATOM 3834 C CA . VAL A 1 483 ? 39.424 28.238 0.748 1.00 12.18 483 VAL A CA 1
ATOM 3835 C C . VAL A 1 483 ? 38.687 27.394 1.790 1.00 12.81 483 VAL A C 1
ATOM 3836 O O . VAL A 1 483 ? 38.715 26.166 1.692 1.00 13.40 483 VAL A O 1
ATOM 3840 N N . VAL A 1 484 ? 38.051 27.975 2.802 1.00 9.17 484 VAL A N 1
ATOM 3841 C CA . VAL A 1 484 ? 37.389 27.212 3.846 1.00 13.96 484 VAL A CA 1
ATOM 3842 C C . VAL A 1 484 ? 35.882 27.334 3.678 1.00 10.64 484 VAL A C 1
ATOM 3843 O O . VAL A 1 484 ? 35.439 28.309 3.072 1.00 13.77 484 VAL A O 1
ATOM 3847 N N . ILE A 1 485 ? 35.104 26.340 4.119 1.00 8.33 485 ILE A N 1
ATOM 3848 C CA . ILE A 1 485 ? 33.672 26.510 4.296 1.00 10.10 485 ILE A CA 1
ATOM 3849 C C . ILE A 1 485 ? 33.494 26.424 5.800 1.00 10.38 485 ILE A C 1
ATOM 3850 O O . ILE A 1 485 ? 34.119 25.585 6.457 1.00 18.24 485 ILE A O 1
ATOM 3855 N N . PHE A 1 486 ? 32.715 27.297 6.421 1.00 17.31 486 PHE A N 1
ATOM 3856 C CA . PHE A 1 486 ? 32.451 27.243 7.865 1.00 14.07 486 PHE A CA 1
ATOM 3857 C C . PHE A 1 486 ? 31.291 26.305 8.219 1.00 8.84 486 PHE A C 1
ATOM 3858 O O . PHE A 1 486 ? 30.572 25.955 7.285 1.00 4.00 486 PHE A O 1
ATOM 3866 N N . PRO A 1 487 ? 31.020 25.840 9.466 1.00 9.57 487 PRO A N 1
ATOM 3867 C CA . PRO A 1 487 ? 29.787 25.150 9.867 1.00 13.52 487 PRO A CA 1
ATOM 3868 C C . PRO A 1 487 ? 28.525 25.690 9.203 1.00 18.42 487 PRO A C 1
ATOM 3869 O O . PRO A 1 487 ? 28.276 26.906 9.215 1.00 26.31 487 PRO A O 1
ATOM 3873 N N . TYR A 1 488 ? 27.771 24.789 8.575 1.00 21.92 488 TYR A N 1
ATOM 3874 C CA . TYR A 1 488 ? 26.513 25.050 7.871 1.00 18.81 488 TYR A CA 1
ATOM 3875 C C . TYR A 1 488 ? 26.581 26.236 6.906 1.00 19.21 488 TYR A C 1
ATOM 3876 O O . TYR A 1 488 ? 25.592 26.956 6.753 1.00 23.97 488 TYR A O 1
ATOM 3885 N N . GLY A 1 489 ? 27.702 26.526 6.247 1.00 18.60 489 GLY A N 1
ATOM 3886 C CA . GLY A 1 489 ? 27.763 27.719 5.415 1.00 8.50 489 GLY A CA 1
ATOM 3887 C C . GLY A 1 489 ? 28.093 27.454 3.971 1.00 14.74 489 GLY A C 1
ATOM 3888 O O . GLY A 1 489 ? 28.183 26.294 3.565 1.00 14.91 489 GLY A O 1
ATOM 3889 N N . TRP A 1 490 ? 28.232 28.508 3.166 1.00 13.49 490 TRP A N 1
ATOM 3890 C CA . TRP A 1 490 ? 28.647 28.364 1.777 1.00 7.00 490 TRP A CA 1
ATOM 3891 C C . TRP A 1 490 ? 29.820 29.274 1.468 1.00 4.06 490 TRP A C 1
ATOM 3892 O O . TRP A 1 490 ? 30.066 30.240 2.203 1.00 14.32 490 TRP A O 1
ATOM 3903 N N . THR A 1 491 ? 30.570 29.002 0.416 1.00 7.38 491 THR A N 1
ATOM 3904 C CA . THR A 1 491 ? 31.710 29.821 -0.001 1.00 7.61 491 THR A CA 1
ATOM 3905 C C . THR A 1 491 ? 31.632 29.790 -1.526 1.00 9.49 491 THR A C 1
ATOM 3906 O O . THR A 1 491 ? 31.405 28.712 -2.074 1.00 4.87 491 THR A O 1
ATOM 3910 N N . ALA A 1 492 ? 31.787 30.893 -2.248 1.00 12.34 492 ALA A N 1
ATOM 3911 C CA . ALA A 1 492 ? 31.669 30.898 -3.688 1.00 12.05 492 ALA A CA 1
ATOM 3912 C C . ALA A 1 492 ? 33.003 31.307 -4.309 1.00 17.94 492 ALA A C 1
ATOM 3913 O O . ALA A 1 492 ? 33.608 32.283 -3.845 1.00 11.47 492 ALA A O 1
ATOM 3915 N N . ILE A 1 493 ? 33.493 30.615 -5.340 1.00 15.41 493 ILE A N 1
ATOM 3916 C CA . ILE A 1 493 ? 34.745 30.966 -5.981 1.00 14.39 493 ILE A CA 1
ATOM 3917 C C . ILE A 1 493 ? 34.520 30.989 -7.486 1.00 9.75 493 ILE A C 1
ATOM 3918 O O . ILE A 1 493 ? 33.556 30.398 -7.995 1.00 19.47 493 ILE A O 1
ATOM 3923 N N . ARG A 1 494 ? 35.367 31.710 -8.212 1.00 12.45 494 ARG A N 1
ATOM 3924 C CA . ARG A 1 494 ? 35.294 31.824 -9.665 1.00 7.82 494 ARG A CA 1
ATOM 3925 C C . ARG A 1 494 ? 36.683 31.567 -10.238 1.00 16.14 494 ARG A C 1
ATOM 3926 O O . ARG A 1 494 ? 37.681 31.967 -9.596 1.00 6.53 494 ARG A O 1
ATOM 3934 N N . PHE A 1 495 ? 36.816 30.932 -11.404 1.00 11.93 495 PHE A N 1
ATOM 3935 C CA . PHE A 1 495 ? 38.151 30.770 -12.016 1.00 14.80 495 PHE A CA 1
ATOM 3936 C C . PHE A 1 495 ? 37.995 30.538 -13.502 1.00 14.70 495 PHE A C 1
ATOM 3937 O O . PHE A 1 495 ? 36.908 30.140 -13.956 1.00 4.85 495 PHE A O 1
ATOM 3945 N N . VAL A 1 496 ? 39.033 30.803 -14.305 1.00 6.67 496 VAL A N 1
ATOM 3946 C CA . VAL A 1 496 ? 38.906 30.579 -15.736 1.00 6.76 496 VAL A CA 1
ATOM 3947 C C . VAL A 1 496 ? 39.554 29.246 -16.068 1.00 12.62 496 VAL A C 1
ATOM 3948 O O . VAL A 1 496 ? 40.695 28.981 -15.664 1.00 12.86 496 VAL A O 1
ATOM 3952 N N . ALA A 1 497 ? 38.857 28.340 -16.758 1.00 11.73 497 ALA A N 1
ATOM 3953 C CA . ALA A 1 497 ? 39.393 27.047 -17.142 1.00 11.07 497 ALA A CA 1
ATOM 3954 C C . ALA A 1 497 ? 40.298 27.183 -18.373 1.00 17.96 497 ALA A C 1
ATOM 3955 O O . ALA A 1 497 ? 40.028 26.751 -19.497 1.00 14.99 497 ALA A O 1
ATOM 3957 N N . ASP A 1 498 ? 41.442 27.805 -18.144 1.00 20.91 498 ASP A N 1
ATOM 3958 C CA . ASP A 1 498 ? 42.414 28.102 -19.182 1.00 22.04 498 ASP A CA 1
ATOM 3959 C C . ASP A 1 498 ? 43.692 27.262 -19.084 1.00 21.71 498 ASP A C 1
ATOM 3960 O O . ASP A 1 498 ? 44.756 27.697 -19.531 1.00 27.81 498 ASP A O 1
ATOM 3965 N N . ASN A 1 499 ? 43.679 26.068 -18.497 1.00 18.73 499 ASN A N 1
ATOM 3966 C CA . ASN A 1 499 ? 44.934 25.355 -18.290 1.00 18.09 499 ASN A CA 1
ATOM 3967 C C . ASN A 1 499 ? 44.801 23.888 -18.615 1.00 14.28 499 ASN A C 1
ATOM 3968 O O . ASN A 1 499 ? 44.350 23.141 -17.757 1.00 14.43 499 ASN A O 1
ATOM 3973 N N . PRO A 1 500 ? 45.121 23.451 -19.831 1.00 7.75 500 PRO A N 1
ATOM 3974 C CA . PRO A 1 500 ? 44.851 22.107 -20.331 1.00 10.33 500 PRO A CA 1
ATOM 3975 C C . PRO A 1 500 ? 45.291 20.986 -19.410 1.00 12.26 500 PRO A C 1
ATOM 3976 O O . PRO A 1 500 ? 46.449 21.006 -18.970 1.00 8.66 500 PRO A O 1
ATOM 3980 N N . GLY A 1 501 ? 44.435 20.018 -19.079 1.00 13.37 501 GLY A N 1
ATOM 3981 C CA . GLY A 1 501 ? 44.849 18.956 -18.174 1.00 14.86 501 GLY A CA 1
ATOM 3982 C C . GLY A 1 501 ? 43.734 18.515 -17.242 1.00 14.70 501 GLY A C 1
ATOM 3983 O O . GLY A 1 501 ? 42.596 18.991 -17.368 1.00 10.53 501 GLY A O 1
ATOM 3984 N N . VAL A 1 502 ? 44.045 17.608 -16.310 1.00 14.37 502 VAL A N 1
ATOM 3985 C CA . VAL A 1 502 ? 43.049 17.039 -15.416 1.00 10.30 502 VAL A CA 1
ATOM 3986 C C . VAL A 1 502 ? 43.441 17.346 -13.975 1.00 13.86 502 VAL A C 1
ATOM 3987 O O . VAL A 1 502 ? 44.463 16.905 -13.423 1.00 16.66 502 VAL A O 1
ATOM 3991 N N . TRP A 1 503 ? 42.624 18.145 -13.314 1.00 9.24 503 TRP A N 1
ATOM 3992 C CA . TRP A 1 503 ? 42.973 18.719 -12.038 1.00 11.40 503 TRP A CA 1
ATOM 3993 C C . TRP A 1 503 ? 42.057 18.325 -10.901 1.00 10.98 503 TRP A C 1
ATOM 3994 O O . TRP A 1 503 ? 40.847 18.267 -11.055 1.00 16.20 503 TRP A O 1
ATOM 4005 N N . ALA A 1 504 ? 42.628 17.976 -9.760 1.00 13.53 504 ALA A N 1
ATOM 4006 C CA . ALA A 1 504 ? 41.887 17.619 -8.586 1.00 10.84 504 ALA A CA 1
ATOM 4007 C C . ALA A 1 504 ? 41.392 18.841 -7.846 1.00 10.70 504 ALA A C 1
ATOM 4008 O O . ALA A 1 504 ? 42.061 19.882 -7.783 1.00 11.76 504 ALA A O 1
ATOM 4010 N N . PHE A 1 505 ? 40.189 18.786 -7.305 1.00 12.79 505 PHE A N 1
ATOM 4011 C CA . PHE A 1 505 ? 39.711 19.884 -6.479 1.00 14.14 505 PHE A CA 1
ATOM 4012 C C . PHE A 1 505 ? 39.266 19.078 -5.288 1.00 4.96 505 PHE A C 1
ATOM 4013 O O . PHE A 1 505 ? 38.358 18.238 -5.415 1.00 16.14 505 PHE A O 1
ATOM 4021 N N . HIS A 1 506 ? 39.869 19.283 -4.125 1.00 8.40 506 HIS A N 1
ATOM 4022 C CA . HIS A 1 506 ? 39.538 18.384 -3.032 1.00 4.03 506 HIS A CA 1
ATOM 4023 C C . HIS A 1 506 ? 39.630 19.059 -1.680 1.00 4.04 506 HIS A C 1
ATOM 4024 O O . HIS A 1 506 ? 40.213 20.137 -1.562 1.00 17.39 506 HIS A O 1
ATOM 4031 N N . CYS A 1 507 ? 39.031 18.465 -0.656 1.00 9.68 507 CYS A N 1
ATOM 4032 C CA . CYS A 1 507 ? 39.223 18.908 0.707 1.00 9.72 507 CYS A CA 1
ATOM 4033 C C . CYS A 1 507 ? 40.666 18.605 1.152 1.00 12.07 507 CYS A C 1
ATOM 4034 O O . CYS A 1 507 ? 41.163 17.503 0.935 1.00 8.57 507 CYS A O 1
ATOM 4037 N N . HIS A 1 508 ? 41.403 19.511 1.792 1.00 13.99 508 HIS A N 1
ATOM 4038 C CA . HIS A 1 508 ? 42.778 19.296 2.203 1.00 11.72 508 HIS A CA 1
ATOM 4039 C C . HIS A 1 508 ? 42.892 18.676 3.579 1.00 7.55 508 HIS A C 1
ATOM 4040 O O . HIS A 1 508 ? 43.959 18.701 4.180 1.00 11.43 508 HIS A O 1
ATOM 4047 N N . ILE A 1 509 ? 41.842 18.111 4.159 1.00 7.80 509 ILE A N 1
ATOM 4048 C CA . ILE A 1 509 ? 42.036 17.316 5.354 1.00 6.03 509 ILE A CA 1
ATOM 4049 C C . ILE A 1 509 ? 42.265 15.909 4.786 1.00 12.00 509 ILE A C 1
ATOM 4050 O O . ILE A 1 509 ? 41.377 15.334 4.141 1.00 22.32 509 ILE A O 1
ATOM 4055 N N . GLU A 1 510 ? 43.438 15.298 5.020 1.00 17.28 510 GLU A N 1
ATOM 4056 C CA . GLU A 1 510 ? 43.786 13.986 4.453 1.00 13.48 510 GLU A CA 1
ATOM 4057 C C . GLU A 1 510 ? 42.867 12.808 4.790 1.00 12.50 510 GLU A C 1
ATOM 4058 O O . GLU A 1 510 ? 42.520 12.089 3.847 1.00 7.72 510 GLU A O 1
ATOM 4064 N N . PRO A 1 511 ? 42.342 12.521 6.002 1.00 12.28 511 PRO A N 1
ATOM 4065 C CA . PRO A 1 511 ? 41.320 11.492 6.181 1.00 14.89 511 PRO A CA 1
ATOM 4066 C C . PRO A 1 511 ? 40.078 11.681 5.304 1.00 13.80 511 PRO A C 1
ATOM 4067 O O . PRO A 1 511 ? 39.550 10.700 4.790 1.00 9.15 511 PRO A O 1
ATOM 4071 N N . HIS A 1 512 ? 39.682 12.924 5.002 1.00 12.34 512 HIS A N 1
ATOM 4072 C CA . HIS A 1 512 ? 38.508 13.221 4.209 1.00 11.98 512 HIS A CA 1
ATOM 4073 C C . HIS A 1 512 ? 38.772 12.841 2.772 1.00 11.06 512 HIS A C 1
ATOM 4074 O O . HIS A 1 512 ? 37.972 12.138 2.164 1.00 10.31 512 HIS A O 1
ATOM 4081 N N . LEU A 1 513 ? 39.911 13.229 2.203 1.00 14.49 513 LEU A N 1
ATOM 4082 C CA . LEU A 1 513 ? 40.257 12.847 0.854 1.00 11.69 513 LEU A CA 1
ATOM 4083 C C . LEU A 1 513 ? 40.361 11.335 0.800 1.00 6.66 513 LEU A C 1
ATOM 4084 O O . LEU A 1 513 ? 39.838 10.723 -0.125 1.00 13.30 513 LEU A O 1
ATOM 4089 N N . HIS A 1 514 ? 40.942 10.658 1.781 1.00 15.76 514 HIS A N 1
ATOM 4090 C CA . HIS A 1 514 ? 40.995 9.189 1.774 1.00 14.91 514 HIS A CA 1
ATOM 4091 C C . HIS A 1 514 ? 39.577 8.588 1.722 1.00 17.11 514 HIS A C 1
ATOM 4092 O O . HIS A 1 514 ? 39.316 7.568 1.076 1.00 18.10 514 HIS A O 1
ATOM 4099 N N . MET A 1 515 ? 38.611 9.225 2.378 1.00 20.73 515 MET A N 1
ATOM 4100 C CA . MET A 1 515 ? 37.231 8.777 2.416 1.00 8.87 515 MET A CA 1
ATOM 4101 C C . MET A 1 515 ? 36.337 9.277 1.283 1.00 17.70 515 MET A C 1
ATOM 4102 O O . MET A 1 515 ? 35.100 9.199 1.380 1.00 13.12 515 MET A O 1
ATOM 4107 N N . GLY A 1 516 ? 36.931 9.795 0.199 1.00 4.88 516 GLY A N 1
ATOM 4108 C CA . GLY A 1 516 ? 36.168 10.204 -0.959 1.00 11.26 516 GLY A CA 1
ATOM 4109 C C . GLY A 1 516 ? 35.946 11.696 -1.145 1.00 6.87 516 GLY A C 1
ATOM 4110 O O . GLY A 1 516 ? 35.496 12.100 -2.218 1.00 20.62 516 GLY A O 1
ATOM 4111 N N . MET A 1 517 ? 36.246 12.575 -0.193 1.00 8.69 517 MET A N 1
ATOM 4112 C CA . MET A 1 517 ? 35.979 13.992 -0.358 1.00 4.00 517 MET A CA 1
ATOM 4113 C C . MET A 1 517 ? 36.825 14.804 -1.341 1.00 4.03 517 MET A C 1
ATOM 4114 O O . MET A 1 517 ? 37.716 15.590 -0.981 1.00 12.58 517 MET A O 1
ATOM 4119 N N . GLY A 1 518 ? 36.485 14.654 -2.609 1.00 8.32 518 GLY A N 1
ATOM 4120 C CA . GLY A 1 518 ? 37.081 15.445 -3.653 1.00 5.40 518 GLY A CA 1
ATOM 4121 C C . GLY A 1 518 ? 36.451 15.124 -4.984 1.00 9.16 518 GLY A C 1
ATOM 4122 O O . GLY A 1 518 ? 35.759 14.105 -5.081 1.00 19.49 518 GLY A O 1
ATOM 4123 N N . VAL A 1 519 ? 36.640 15.990 -5.998 1.00 14.70 519 VAL A N 1
ATOM 4124 C CA . VAL A 1 519 ? 36.150 15.785 -7.369 1.00 7.83 519 VAL A CA 1
ATOM 4125 C C . VAL A 1 519 ? 37.292 15.905 -8.366 1.00 13.36 519 VAL A C 1
ATOM 4126 O O . VAL A 1 519 ? 38.433 16.170 -7.953 1.00 11.60 519 VAL A O 1
ATOM 4130 N N . VAL A 1 520 ? 37.040 15.631 -9.646 1.00 12.03 520 VAL A N 1
ATOM 4131 C CA . VAL A 1 520 ? 38.040 15.754 -10.701 1.00 18.31 520 VAL A CA 1
ATOM 4132 C C . VAL A 1 520 ? 37.485 16.727 -11.753 1.00 15.81 520 VAL A C 1
ATOM 4133 O O . VAL A 1 520 ? 36.323 16.649 -12.146 1.00 17.40 520 VAL A O 1
ATOM 4137 N N . PHE A 1 521 ? 38.269 17.713 -12.165 1.00 17.15 521 PHE A N 1
ATOM 4138 C CA . PHE A 1 521 ? 37.902 18.669 -13.181 1.00 11.72 521 PHE A CA 1
ATOM 4139 C C . PHE A 1 521 ? 38.794 18.438 -14.397 1.00 12.79 521 PHE A C 1
ATOM 4140 O O . PHE A 1 521 ? 39.988 18.200 -14.210 1.00 21.18 521 PHE A O 1
ATOM 4148 N N . ALA A 1 522 ? 38.341 18.485 -15.643 1.00 11.63 522 ALA A N 1
ATOM 4149 C CA . ALA A 1 522 ? 39.191 18.376 -16.817 1.00 6.91 522 ALA A CA 1
ATOM 4150 C C . ALA A 1 522 ? 38.797 19.503 -17.751 1.00 17.34 522 ALA A C 1
ATOM 4151 O O . ALA A 1 522 ? 37.628 19.890 -17.808 1.00 24.08 522 ALA A O 1
ATOM 4153 N N . GLU A 1 523 ? 39.749 20.071 -18.465 1.00 15.16 523 GLU A N 1
ATOM 4154 C CA . GLU A 1 523 ? 39.504 21.131 -19.431 1.00 21.39 523 GLU A CA 1
ATOM 4155 C C . GLU A 1 523 ? 40.552 21.013 -20.529 1.00 25.87 523 GLU A C 1
ATOM 4156 O O . GLU A 1 523 ? 41.706 20.640 -20.292 1.00 31.49 523 GLU A O 1
ATOM 4162 N N . GLY A 1 524 ? 40.116 21.236 -21.756 1.00 25.37 524 GLY A N 1
ATOM 4163 C CA . GLY A 1 524 ? 40.948 21.272 -22.940 1.00 22.89 524 GLY A CA 1
ATOM 4164 C C . GLY A 1 524 ? 41.933 20.137 -23.088 1.00 23.21 524 GLY A C 1
ATOM 4165 O O . GLY A 1 524 ? 43.035 20.400 -23.568 1.00 28.57 524 GLY A O 1
ATOM 4166 N N . VAL A 1 525 ? 41.586 18.878 -22.802 1.00 25.28 525 VAL A N 1
ATOM 4167 C CA . VAL A 1 525 ? 42.565 17.796 -22.862 1.00 25.01 525 VAL A CA 1
ATOM 4168 C C . VAL A 1 525 ? 43.097 17.570 -24.278 1.00 30.12 525 VAL A C 1
ATOM 4169 O O . VAL A 1 525 ? 44.225 17.120 -24.480 1.00 31.85 525 VAL A O 1
ATOM 4173 N N . GLU A 1 526 ? 42.327 17.999 -25.280 1.00 34.09 526 GLU A N 1
ATOM 4174 C CA . GLU A 1 526 ? 42.726 17.967 -26.693 1.00 33.54 526 GLU A CA 1
ATOM 4175 C C . GLU A 1 526 ? 44.050 18.687 -26.933 1.00 29.59 526 GLU A C 1
ATOM 4176 O O . GLU A 1 526 ? 44.754 18.401 -27.894 1.00 30.51 526 GLU A O 1
ATOM 4182 N N . LYS A 1 527 ? 44.385 19.647 -26.078 1.00 27.43 527 LYS A N 1
ATOM 4183 C CA . LYS A 1 527 ? 45.584 20.419 -26.263 1.00 30.66 527 LYS A CA 1
ATOM 4184 C C . LYS A 1 527 ? 46.780 19.947 -25.447 1.00 27.97 527 LYS A C 1
ATOM 4185 O O . LYS A 1 527 ? 47.830 20.599 -25.479 1.00 33.59 527 LYS A O 1
ATOM 4191 N N . VAL A 1 528 ? 46.684 18.827 -24.735 1.00 23.89 528 VAL A N 1
ATOM 4192 C CA . VAL A 1 528 ? 47.772 18.348 -23.900 1.00 21.60 528 VAL A CA 1
ATOM 4193 C C . VAL A 1 528 ? 48.778 17.730 -24.866 1.00 29.33 528 VAL A C 1
ATOM 4194 O O . VAL A 1 528 ? 48.376 17.091 -25.840 1.00 37.40 528 VAL A O 1
ATOM 4198 N N . GLY A 1 529 ? 50.082 17.965 -24.692 1.00 29.42 529 GLY A N 1
ATOM 4199 C CA . GLY A 1 529 ? 51.087 17.372 -25.554 1.00 25.53 529 GLY A CA 1
ATOM 4200 C C . GLY A 1 529 ? 51.492 15.978 -25.076 1.00 26.77 529 GLY A C 1
ATOM 4201 O O . GLY A 1 529 ? 50.739 15.253 -24.416 1.00 30.85 529 GLY A O 1
ATOM 4202 N N . ARG A 1 530 ? 52.746 15.623 -25.337 1.00 23.08 530 ARG A N 1
ATOM 4203 C CA . ARG A 1 530 ? 53.264 14.307 -24.988 1.00 20.80 530 ARG A CA 1
ATOM 4204 C C . ARG A 1 530 ? 53.384 14.188 -23.476 1.00 21.86 530 ARG A C 1
ATOM 4205 O O . ARG A 1 530 ? 53.769 15.150 -22.789 1.00 28.15 530 ARG A O 1
ATOM 4213 N N . ILE A 1 531 ? 52.963 13.021 -22.992 1.00 16.32 531 ILE A N 1
ATOM 4214 C CA . ILE A 1 531 ? 53.034 12.689 -21.578 1.00 18.40 531 ILE A CA 1
ATOM 4215 C C . ILE A 1 531 ? 54.188 11.712 -21.465 1.00 18.39 531 ILE A C 1
ATOM 4216 O O . ILE A 1 531 ? 54.238 10.768 -22.256 1.00 20.92 531 ILE A O 1
ATOM 4221 N N . PRO A 1 532 ? 55.113 11.850 -20.512 1.00 20.05 532 PRO A N 1
ATOM 4222 C CA . PRO A 1 532 ? 56.154 10.867 -20.221 1.00 20.06 532 PRO A CA 1
ATOM 4223 C C . PRO A 1 532 ? 55.612 9.466 -20.076 1.00 17.65 532 PRO A C 1
ATOM 4224 O O . PRO A 1 532 ? 54.646 9.229 -19.344 1.00 18.68 532 PRO A O 1
ATOM 4228 N N . THR A 1 533 ? 56.290 8.529 -20.738 1.00 23.09 533 THR A N 1
ATOM 4229 C CA . THR A 1 533 ? 55.953 7.109 -20.719 1.00 15.31 533 THR A CA 1
ATOM 4230 C C . THR A 1 533 ? 55.681 6.569 -19.309 1.00 12.37 533 THR A C 1
ATOM 4231 O O . THR A 1 533 ? 54.710 5.827 -19.093 1.00 21.61 533 THR A O 1
ATOM 4235 N N . LYS A 1 534 ? 56.457 6.995 -18.301 1.00 7.20 534 LYS A N 1
ATOM 4236 C CA . LYS A 1 534 ? 56.253 6.510 -16.956 1.00 10.98 534 LYS A CA 1
ATOM 4237 C C . LYS A 1 534 ? 54.936 6.943 -16.384 1.00 10.67 534 LYS A C 1
ATOM 4238 O O . LYS A 1 534 ? 54.352 6.196 -15.606 1.00 10.05 534 LYS A O 1
ATOM 4244 N N . ALA A 1 535 ? 54.429 8.103 -16.782 1.00 11.81 535 ALA A N 1
ATOM 4245 C CA . ALA A 1 535 ? 53.123 8.522 -16.301 1.00 15.51 535 ALA A CA 1
ATOM 4246 C C . ALA A 1 535 ? 51.973 7.724 -16.957 1.00 14.79 535 ALA A C 1
ATOM 4247 O O . ALA A 1 535 ? 50.860 7.787 -16.470 1.00 4.07 535 ALA A O 1
ATOM 4249 N N . LEU A 1 536 ? 52.204 6.983 -18.042 1.00 8.36 536 LEU A N 1
ATOM 4250 C CA . LEU A 1 536 ? 51.243 6.162 -18.770 1.00 8.26 536 LEU A CA 1
ATOM 4251 C C . LEU A 1 536 ? 51.338 4.661 -18.471 1.00 13.46 536 LEU A C 1
ATOM 4252 O O . LEU A 1 536 ? 50.382 3.895 -18.652 1.00 12.94 536 LEU A O 1
ATOM 4257 N N . ALA A 1 537 ? 52.497 4.191 -18.035 1.00 9.23 537 ALA A N 1
ATOM 4258 C CA . ALA A 1 537 ? 52.768 2.773 -17.895 1.00 7.80 537 ALA A CA 1
ATOM 4259 C C . ALA A 1 537 ? 52.120 2.022 -16.719 1.00 16.02 537 ALA A C 1
ATOM 4260 O O . ALA A 1 537 ? 52.804 1.444 -15.863 1.00 14.80 537 ALA A O 1
ATOM 4262 N N . CYS A 1 538 ? 50.788 2.090 -16.617 1.00 8.99 538 CYS A N 1
ATOM 4263 C CA . CYS A 1 538 ? 49.978 1.322 -15.687 1.00 11.68 538 CYS A CA 1
ATOM 4264 C C . CYS A 1 538 ? 48.573 1.312 -16.263 1.00 6.59 538 CYS A C 1
ATOM 4265 O O . CYS A 1 538 ? 48.335 1.883 -17.331 1.00 12.52 538 CYS A O 1
ATOM 4268 N N . GLY A 1 539 ? 47.673 0.563 -15.634 1.00 4.07 539 GLY A N 1
ATOM 4269 C CA . GLY A 1 539 ? 46.262 0.537 -16.016 1.00 11.68 539 GLY A CA 1
ATOM 4270 C C . GLY A 1 539 ? 45.947 0.311 -17.490 1.00 11.40 539 GLY A C 1
ATOM 4271 O O . GLY A 1 539 ? 46.584 -0.485 -18.186 1.00 21.85 539 GLY A O 1
ATOM 4272 N N . GLY A 1 540 ? 44.927 1.031 -17.955 1.00 13.77 540 GLY A N 1
ATOM 4273 C CA . GLY A 1 540 ? 44.392 0.875 -19.296 1.00 12.24 540 GLY A CA 1
ATOM 4274 C C . GLY A 1 540 ? 45.199 1.588 -20.346 1.00 10.40 540 GLY A C 1
ATOM 4275 O O . GLY A 1 540 ? 45.144 1.194 -21.510 1.00 16.24 540 GLY A O 1
ATOM 4276 N N . THR A 1 541 ? 45.965 2.610 -19.952 1.00 13.84 541 THR A N 1
ATOM 4277 C CA . THR A 1 541 ? 46.875 3.324 -20.838 1.00 16.29 541 THR A CA 1
ATOM 4278 C C . THR A 1 541 ? 47.974 2.389 -21.326 1.00 14.91 541 THR A C 1
ATOM 4279 O O . THR A 1 541 ? 48.201 2.282 -22.533 1.00 23.51 541 THR A O 1
ATOM 4283 N N . ALA A 1 542 ? 48.654 1.669 -20.419 1.00 9.76 542 ALA A N 1
ATOM 4284 C CA . ALA A 1 542 ? 49.643 0.679 -20.817 1.00 17.01 542 ALA A CA 1
ATOM 4285 C C . ALA A 1 542 ? 48.992 -0.478 -21.584 1.00 18.29 542 ALA A C 1
ATOM 4286 O O . ALA A 1 542 ? 49.591 -1.012 -22.523 1.00 16.24 542 ALA A O 1
ATOM 4288 N N . LYS A 1 543 ? 47.759 -0.876 -21.261 1.00 22.18 543 LYS A N 1
ATOM 4289 C CA . LYS A 1 543 ? 47.042 -1.913 -21.991 1.00 19.25 543 LYS A CA 1
ATOM 4290 C C . LYS A 1 543 ? 46.891 -1.525 -23.454 1.00 21.57 543 LYS A C 1
ATOM 4291 O O . LYS A 1 543 ? 47.238 -2.328 -24.320 1.00 26.40 543 LYS A O 1
ATOM 4297 N N . SER A 1 544 ? 46.389 -0.333 -23.795 1.00 19.18 544 SER A N 1
ATOM 4298 C CA . SER A 1 544 ? 46.236 0.005 -25.194 1.00 17.97 544 SER A CA 1
ATOM 4299 C C . SER A 1 544 ? 47.544 0.339 -25.880 1.00 17.42 544 SER A C 1
ATOM 4300 O O . SER A 1 544 ? 47.741 0.000 -27.050 1.00 17.94 544 SER A O 1
ATOM 4303 N N . LEU A 1 545 ? 48.443 1.022 -25.158 1.00 16.07 545 LEU A N 1
ATOM 4304 C CA . LEU A 1 545 ? 49.681 1.460 -25.775 1.00 12.95 545 LEU A CA 1
ATOM 4305 C C . LEU A 1 545 ? 50.763 0.404 -25.923 1.00 19.74 545 LEU A C 1
ATOM 4306 O O . LEU A 1 545 ? 51.610 0.535 -26.813 1.00 28.57 545 LEU A O 1
ATOM 4311 N N . ILE A 1 546 ? 50.801 -0.650 -25.099 1.00 28.62 546 ILE A N 1
ATOM 4312 C CA . ILE A 1 546 ? 51.802 -1.700 -25.235 1.00 23.00 546 ILE A CA 1
ATOM 4313 C C . ILE A 1 546 ? 51.232 -2.639 -26.274 1.00 22.04 546 ILE A C 1
ATOM 4314 O O . ILE A 1 546 ? 50.198 -3.286 -26.104 1.00 14.64 546 ILE A O 1
ATOM 4319 N N . ASN A 1 547 ? 51.943 -2.700 -27.384 1.00 25.03 547 ASN A N 1
ATOM 4320 C CA . ASN A 1 547 ? 51.571 -3.589 -28.459 1.00 27.68 547 ASN A CA 1
ATOM 4321 C C . ASN A 1 547 ? 52.086 -4.977 -28.131 1.00 25.20 547 ASN A C 1
ATOM 4322 O O . ASN A 1 547 ? 53.290 -5.282 -28.098 1.00 26.36 547 ASN A O 1
ATOM 4327 N N . ASN A 1 548 ? 51.139 -5.834 -27.816 1.00 17.35 548 ASN A N 1
ATOM 4328 C CA . ASN A 1 548 ? 51.453 -7.186 -27.415 1.00 24.38 548 ASN A CA 1
ATOM 4329 C C . ASN A 1 548 ? 50.344 -8.042 -28.000 1.00 27.69 548 ASN A C 1
ATOM 4330 O O . ASN A 1 548 ? 49.386 -8.389 -27.301 1.00 31.18 548 ASN A O 1
ATOM 4335 N N . PRO A 1 549 ? 50.328 -8.284 -29.325 1.00 35.52 549 PRO A N 1
ATOM 4336 C CA . PRO A 1 549 ? 49.279 -9.041 -29.981 1.00 35.76 549 PRO A CA 1
ATOM 4337 C C . PRO A 1 549 ? 49.364 -10.512 -29.616 1.00 41.98 549 PRO A C 1
ATOM 4338 O O . PRO A 1 549 ? 50.269 -10.976 -28.922 1.00 43.52 549 PRO A O 1
ATOM 4342 N N . LYS A 1 550 ? 48.398 -11.256 -30.120 1.00 46.07 550 LYS A N 1
ATOM 4343 C CA . LYS A 1 550 ? 48.353 -12.678 -29.910 1.00 48.02 550 LYS A CA 1
ATOM 4344 C C . LYS A 1 550 ? 47.758 -13.270 -31.178 1.00 51.62 550 LYS A C 1
ATOM 4345 O O . LYS A 1 550 ? 46.664 -12.892 -31.612 1.00 49.95 550 LYS A O 1
ATOM 4351 N N . ASN A 1 551 ? 48.575 -14.059 -31.875 1.00 57.81 551 ASN A N 1
ATOM 4352 C CA . ASN A 1 551 ? 48.172 -14.869 -33.025 1.00 63.59 551 ASN A CA 1
ATOM 4353 C C . ASN A 1 551 ? 47.861 -14.127 -34.337 1.00 65.78 551 ASN A C 1
ATOM 4354 O O . ASN A 1 551 ? 47.425 -14.767 -35.304 1.00 65.00 551 ASN A O 1
ATOM 4359 N N . PRO A 1 552 ? 48.103 -12.821 -34.527 1.00 67.87 552 PRO A N 1
ATOM 4360 C CA . PRO A 1 552 ? 49.370 -12.282 -35.026 1.00 69.42 552 PRO A CA 1
ATOM 4361 C C . PRO A 1 552 ? 50.615 -12.955 -34.442 1.00 69.85 552 PRO A C 1
ATOM 4362 O O . PRO A 1 552 ? 51.134 -13.843 -35.122 1.00 73.59 552 PRO A O 1
ATOM 4367 N N . SER B 1 1 ? 17.641 -1.302 68.406 1.00 48.11 1 SER B N 1
ATOM 4368 C CA . SER B 1 1 ? 18.993 -1.554 68.830 1.00 50.66 1 SER B CA 1
ATOM 4369 C C . SER B 1 1 ? 19.206 -2.977 68.320 1.00 47.97 1 SER B C 1
ATOM 4370 O O . SER B 1 1 ? 18.240 -3.750 68.305 1.00 43.41 1 SER B O 1
ATOM 4373 N N . GLN B 1 2 ? 20.418 -3.278 67.849 1.00 45.43 2 GLN B N 1
ATOM 4374 C CA . GLN B 1 2 ? 20.804 -4.574 67.301 1.00 37.61 2 GLN B CA 1
ATOM 4375 C C . GLN B 1 2 ? 22.299 -4.440 67.042 1.00 35.74 2 GLN B C 1
ATOM 4376 O O . GLN B 1 2 ? 22.739 -3.324 66.730 1.00 28.52 2 GLN B O 1
ATOM 4382 N N . ILE B 1 3 ? 23.117 -5.473 67.207 1.00 33.59 3 ILE B N 1
ATOM 4383 C CA . ILE B 1 3 ? 24.527 -5.349 66.867 1.00 25.46 3 ILE B CA 1
ATOM 4384 C C . ILE B 1 3 ? 24.723 -6.020 65.523 1.00 28.00 3 ILE B C 1
ATOM 4385 O O . ILE B 1 3 ? 24.196 -7.103 65.257 1.00 23.84 3 ILE B O 1
ATOM 4390 N N . ARG B 1 4 ? 25.443 -5.321 64.659 1.00 23.88 4 ARG B N 1
ATOM 4391 C CA . ARG B 1 4 ? 25.738 -5.757 63.313 1.00 28.32 4 ARG B CA 1
ATOM 4392 C C . ARG B 1 4 ? 27.224 -6.018 63.369 1.00 25.10 4 ARG B C 1
ATOM 4393 O O . ARG B 1 4 ? 28.015 -5.107 63.614 1.00 29.94 4 ARG B O 1
ATOM 4401 N N . HIS B 1 5 ? 27.623 -7.272 63.208 1.00 34.36 5 HIS B N 1
ATOM 4402 C CA . HIS B 1 5 ? 29.015 -7.664 63.311 1.00 29.03 5 HIS B CA 1
ATOM 4403 C C . HIS B 1 5 ? 29.580 -8.036 61.953 1.00 27.67 5 HIS B C 1
ATOM 4404 O O . HIS B 1 5 ? 29.027 -8.900 61.271 1.00 30.62 5 HIS B O 1
ATOM 4411 N N . TYR B 1 6 ? 30.701 -7.442 61.553 1.00 23.94 6 TYR B N 1
ATOM 4412 C CA . TYR B 1 6 ? 31.326 -7.748 60.285 1.00 16.21 6 TYR B CA 1
ATOM 4413 C C . TYR B 1 6 ? 32.735 -8.252 60.550 1.00 21.72 6 TYR B C 1
ATOM 4414 O O . TYR B 1 6 ? 33.449 -7.825 61.469 1.00 19.36 6 TYR B O 1
ATOM 4423 N N . LYS B 1 7 ? 33.070 -9.282 59.789 1.00 22.18 7 LYS B N 1
ATOM 4424 C CA . LYS B 1 7 ? 34.357 -9.951 59.855 1.00 23.64 7 LYS B CA 1
ATOM 4425 C C . LYS B 1 7 ? 34.955 -9.591 58.486 1.00 24.46 7 LYS B C 1
ATOM 4426 O O . LYS B 1 7 ? 34.444 -10.065 57.465 1.00 13.21 7 LYS B O 1
ATOM 4432 N N . TRP B 1 8 ? 35.981 -8.720 58.420 1.00 24.26 8 TRP B N 1
ATOM 4433 C CA . TRP B 1 8 ? 36.541 -8.202 57.169 1.00 20.78 8 TRP B CA 1
ATOM 4434 C C . TRP B 1 8 ? 38.076 -8.255 57.062 1.00 15.43 8 TRP B C 1
ATOM 4435 O O . TRP B 1 8 ? 38.783 -8.035 58.061 1.00 12.02 8 TRP B O 1
ATOM 4446 N N . GLU B 1 9 ? 38.598 -8.512 55.854 1.00 17.11 9 GLU B N 1
ATOM 4447 C CA . GLU B 1 9 ? 40.037 -8.461 55.570 1.00 19.88 9 GLU B CA 1
ATOM 4448 C C . GLU B 1 9 ? 40.312 -7.549 54.390 1.00 18.14 9 GLU B C 1
ATOM 4449 O O . GLU B 1 9 ? 39.561 -7.605 53.413 1.00 23.39 9 GLU B O 1
ATOM 4455 N N . VAL B 1 10 ? 41.371 -6.737 54.437 1.00 19.68 10 VAL B N 1
ATOM 4456 C CA . VAL B 1 10 ? 41.709 -5.890 53.306 1.00 16.24 10 VAL B CA 1
ATOM 4457 C C . VAL B 1 10 ? 43.017 -6.458 52.758 1.00 16.34 10 VAL B C 1
ATOM 4458 O O . VAL B 1 10 ? 44.058 -6.571 53.447 1.00 15.80 10 VAL B O 1
ATOM 4462 N N . GLU B 1 11 ? 42.960 -6.759 51.475 1.00 17.48 11 GLU B N 1
ATOM 4463 C CA . GLU B 1 11 ? 44.067 -7.327 50.767 1.00 14.77 11 GLU B CA 1
ATOM 4464 C C . GLU B 1 11 ? 44.121 -6.750 49.356 1.00 10.74 11 GLU B C 1
ATOM 4465 O O . GLU B 1 11 ? 43.092 -6.444 48.752 1.00 21.73 11 GLU B O 1
ATOM 4471 N N . TYR B 1 12 ? 45.309 -6.532 48.798 1.00 21.94 12 TYR B N 1
ATOM 4472 C CA . TYR B 1 12 ? 45.444 -6.072 47.413 1.00 15.03 12 TYR B CA 1
ATOM 4473 C C . TYR B 1 12 ? 45.138 -7.298 46.574 1.00 8.79 12 TYR B C 1
ATOM 4474 O O . TYR B 1 12 ? 45.559 -8.410 46.940 1.00 24.67 12 TYR B O 1
ATOM 4483 N N . MET B 1 13 ? 44.422 -7.121 45.467 1.00 16.02 13 MET B N 1
ATOM 4484 C CA . MET B 1 13 ? 44.064 -8.203 44.572 1.00 11.26 13 MET B CA 1
ATOM 4485 C C . MET B 1 13 ? 44.058 -7.669 43.161 1.00 14.42 13 MET B C 1
ATOM 4486 O O . MET B 1 13 ? 43.951 -6.462 42.945 1.00 17.98 13 MET B O 1
ATOM 4491 N N . PHE B 1 14 ? 44.225 -8.540 42.174 1.00 18.78 14 PHE B N 1
ATOM 4492 C CA . PHE B 1 14 ? 44.218 -8.111 40.782 1.00 16.92 14 PHE B CA 1
ATOM 4493 C C . PHE B 1 14 ? 42.771 -7.926 40.343 1.00 22.69 14 PHE B C 1
ATOM 4494 O O . PHE B 1 14 ? 41.944 -8.819 40.587 1.00 26.86 14 PHE B O 1
ATOM 4502 N N . TRP B 1 15 ? 42.422 -6.824 39.702 1.00 19.32 15 TRP B N 1
ATOM 4503 C CA . TRP B 1 15 ? 41.055 -6.619 39.258 1.00 15.94 15 TRP B CA 1
ATOM 4504 C C . TRP B 1 15 ? 41.099 -5.634 38.093 1.00 19.07 15 TRP B C 1
ATOM 4505 O O . TRP B 1 15 ? 42.083 -4.902 37.917 1.00 13.11 15 TRP B O 1
ATOM 4516 N N . ALA B 1 16 ? 40.029 -5.578 37.290 1.00 16.97 16 ALA B N 1
ATOM 4517 C CA . ALA B 1 16 ? 39.986 -4.654 36.177 1.00 14.22 16 ALA B CA 1
ATOM 4518 C C . ALA B 1 16 ? 38.730 -3.777 36.074 1.00 12.90 16 ALA B C 1
ATOM 4519 O O . ALA B 1 16 ? 37.878 -4.054 35.220 1.00 4.02 16 ALA B O 1
ATOM 4521 N N . PRO B 1 17 ? 38.628 -2.663 36.822 1.00 16.17 17 PRO B N 1
ATOM 4522 C CA . PRO B 1 17 ? 37.510 -1.725 36.832 1.00 20.33 17 PRO B CA 1
ATOM 4523 C C . PRO B 1 17 ? 36.977 -1.340 35.462 1.00 23.28 17 PRO B C 1
ATOM 4524 O O . PRO B 1 17 ? 35.779 -1.343 35.203 1.00 24.62 17 PRO B O 1
ATOM 4528 N N . ASN B 1 18 ? 37.883 -1.005 34.553 1.00 26.76 18 ASN B N 1
ATOM 4529 C CA . ASN B 1 18 ? 37.529 -0.628 33.189 1.00 21.63 18 ASN B CA 1
ATOM 4530 C C . ASN B 1 18 ? 38.079 -1.626 32.182 1.00 25.05 18 ASN B C 1
ATOM 4531 O O . ASN B 1 18 ? 38.472 -1.260 31.071 1.00 27.87 18 ASN B O 1
ATOM 4536 N N . CYS B 1 19 ? 38.157 -2.900 32.604 1.00 21.07 19 CYS B N 1
ATOM 4537 C CA . CYS B 1 19 ? 38.690 -4.030 31.841 1.00 19.75 19 CYS B CA 1
ATOM 4538 C C . CYS B 1 19 ? 40.169 -3.986 31.440 1.00 21.00 19 CYS B C 1
ATOM 4539 O O . CYS B 1 19 ? 40.654 -4.636 30.517 1.00 19.31 19 CYS B O 1
ATOM 4542 N N . ASN B 1 20 ? 40.951 -3.299 32.250 1.00 16.17 20 ASN B N 1
ATOM 4543 C CA . ASN B 1 20 ? 42.374 -3.158 32.042 1.00 15.90 20 ASN B CA 1
ATOM 4544 C C . ASN B 1 20 ? 42.804 -3.548 33.429 1.00 17.21 20 ASN B C 1
ATOM 4545 O O . ASN B 1 20 ? 42.368 -2.932 34.415 1.00 15.44 20 ASN B O 1
ATOM 4550 N N . GLU B 1 21 ? 43.585 -4.618 33.522 1.00 16.43 21 GLU B N 1
ATOM 4551 C CA . GLU B 1 21 ? 43.992 -5.141 34.819 1.00 16.97 21 GLU B CA 1
ATOM 4552 C C . GLU B 1 21 ? 44.922 -4.228 35.596 1.00 18.70 21 GLU B C 1
ATOM 4553 O O . GLU B 1 21 ? 45.773 -3.554 35.007 1.00 23.84 21 GLU B O 1
ATOM 4559 N N . ASN B 1 22 ? 44.759 -4.183 36.913 1.00 17.92 22 ASN B N 1
ATOM 4560 C CA . ASN B 1 22 ? 45.679 -3.456 37.775 1.00 21.57 22 ASN B CA 1
ATOM 4561 C C . ASN B 1 22 ? 45.467 -4.047 39.158 1.00 14.83 22 ASN B C 1
ATOM 4562 O O . ASN B 1 22 ? 44.802 -5.086 39.275 1.00 23.60 22 ASN B O 1
ATOM 4567 N N . ILE B 1 23 ? 46.014 -3.507 40.232 1.00 14.43 23 ILE B N 1
ATOM 4568 C CA . ILE B 1 23 ? 45.679 -4.020 41.532 1.00 11.28 23 ILE B CA 1
ATOM 4569 C C . ILE B 1 23 ? 44.785 -2.996 42.226 1.00 17.29 23 ILE B C 1
ATOM 4570 O O . ILE B 1 23 ? 44.880 -1.752 42.108 1.00 16.58 23 ILE B O 1
ATOM 4575 N N . VAL B 1 24 ? 43.879 -3.608 42.973 1.00 11.49 24 VAL B N 1
ATOM 4576 C CA . VAL B 1 24 ? 42.830 -2.892 43.646 1.00 7.15 24 VAL B CA 1
ATOM 4577 C C . VAL B 1 24 ? 42.885 -3.340 45.102 1.00 10.08 24 VAL B C 1
ATOM 4578 O O . VAL B 1 24 ? 43.263 -4.481 45.399 1.00 13.75 24 VAL B O 1
ATOM 4582 N N . MET B 1 25 ? 42.510 -2.478 46.041 1.00 10.02 25 MET B N 1
ATOM 4583 C CA . MET B 1 25 ? 42.563 -2.834 47.443 1.00 11.82 25 MET B CA 1
ATOM 4584 C C . MET B 1 25 ? 41.149 -3.318 47.698 1.00 14.35 25 MET B C 1
ATOM 4585 O O . MET B 1 25 ? 40.253 -2.483 47.664 1.00 12.27 25 MET B O 1
ATOM 4590 N N . GLY B 1 26 ? 40.926 -4.630 47.901 1.00 4.01 26 GLY B N 1
ATOM 4591 C CA . GLY B 1 26 ? 39.605 -5.196 48.052 1.00 5.34 26 GLY B CA 1
ATOM 4592 C C . GLY B 1 26 ? 39.306 -5.706 49.464 1.00 9.93 26 GLY B C 1
ATOM 4593 O O . GLY B 1 26 ? 40.215 -6.057 50.234 1.00 15.53 26 GLY B O 1
ATOM 4594 N N . ILE B 1 27 ? 38.030 -5.791 49.852 1.00 9.64 27 ILE B N 1
ATOM 4595 C CA . ILE B 1 27 ? 37.674 -6.254 51.184 1.00 9.32 27 ILE B CA 1
ATOM 4596 C C . ILE B 1 27 ? 36.946 -7.559 50.944 1.00 14.33 27 ILE B C 1
ATOM 4597 O O . ILE B 1 27 ? 36.043 -7.629 50.103 1.00 17.21 27 ILE B O 1
ATOM 4602 N N . ASN B 1 28 ? 37.353 -8.606 51.658 1.00 18.92 28 ASN B N 1
ATOM 4603 C CA . ASN B 1 28 ? 36.794 -9.951 51.543 1.00 17.59 28 ASN B CA 1
ATOM 4604 C C . ASN B 1 28 ? 36.686 -10.405 50.089 1.00 18.69 28 ASN B C 1
ATOM 4605 O O . ASN B 1 28 ? 35.668 -10.883 49.586 1.00 21.91 28 ASN B O 1
ATOM 4610 N N . GLY B 1 29 ? 37.756 -10.156 49.345 1.00 17.12 29 GLY B N 1
ATOM 4611 C CA . GLY B 1 29 ? 37.846 -10.564 47.953 1.00 12.10 29 GLY B CA 1
ATOM 4612 C C . GLY B 1 29 ? 37.002 -9.729 47.008 1.00 15.25 29 GLY B C 1
ATOM 4613 O O . GLY B 1 29 ? 36.861 -10.122 45.853 1.00 24.11 29 GLY B O 1
ATOM 4614 N N . GLN B 1 30 ? 36.422 -8.585 47.367 1.00 22.33 30 GLN B N 1
ATOM 4615 C CA . GLN B 1 30 ? 35.635 -7.842 46.397 1.00 21.15 30 GLN B CA 1
ATOM 4616 C C . GLN B 1 30 ? 35.982 -6.373 46.374 1.00 17.34 30 GLN B C 1
ATOM 4617 O O . GLN B 1 30 ? 36.539 -5.822 47.328 1.00 23.52 30 GLN B O 1
ATOM 4623 N N . PHE B 1 31 ? 35.667 -5.797 45.223 1.00 20.81 31 PHE B N 1
ATOM 4624 C CA . PHE B 1 31 ? 35.869 -4.396 44.874 1.00 18.40 31 PHE B CA 1
ATOM 4625 C C . PHE B 1 31 ? 34.542 -3.966 44.224 1.00 19.00 31 PHE B C 1
ATOM 4626 O O . PHE B 1 31 ? 34.079 -4.690 43.332 1.00 20.72 31 PHE B O 1
ATOM 4634 N N . PRO B 1 32 ? 33.846 -2.863 44.566 1.00 22.86 32 PRO B N 1
ATOM 4635 C CA . PRO B 1 32 ? 33.991 -2.088 45.801 1.00 23.80 32 PRO B CA 1
ATOM 4636 C C . PRO B 1 32 ? 33.737 -2.911 47.058 1.00 25.80 32 PRO B C 1
ATOM 4637 O O . PRO B 1 32 ? 33.383 -4.091 46.968 1.00 23.41 32 PRO B O 1
ATOM 4641 N N . GLY B 1 33 ? 33.906 -2.298 48.225 1.00 22.03 33 GLY B N 1
ATOM 4642 C CA . GLY B 1 33 ? 33.705 -2.974 49.493 1.00 22.25 33 GLY B CA 1
ATOM 4643 C C . GLY B 1 33 ? 32.274 -3.480 49.675 1.00 17.72 33 GLY B C 1
ATOM 4644 O O . GLY B 1 33 ? 31.386 -3.119 48.890 1.00 18.36 33 GLY B O 1
ATOM 4645 N N . PRO B 1 34 ? 31.995 -4.359 50.643 1.00 16.16 34 PRO B N 1
ATOM 4646 C CA . PRO B 1 34 ? 30.646 -4.774 51.000 1.00 14.38 34 PRO B CA 1
ATOM 4647 C C . PRO B 1 34 ? 29.849 -3.605 51.571 1.00 20.06 34 PRO B C 1
ATOM 4648 O O . PRO B 1 34 ? 30.397 -2.747 52.278 1.00 18.00 34 PRO B O 1
ATOM 4652 N N . THR B 1 35 ? 28.571 -3.526 51.247 1.00 12.99 35 THR B N 1
ATOM 4653 C CA . THR B 1 35 ? 27.709 -2.544 51.858 1.00 14.76 35 THR B CA 1
ATOM 4654 C C . THR B 1 35 ? 27.342 -2.882 53.309 1.00 10.58 35 THR B C 1
ATOM 4655 O O . THR B 1 35 ? 27.085 -4.039 53.651 1.00 18.97 35 THR B O 1
ATOM 4659 N N . ILE B 1 36 ? 27.364 -1.916 54.217 1.00 11.32 36 ILE B N 1
ATOM 4660 C CA . ILE B 1 36 ? 26.854 -2.103 55.568 1.00 10.72 36 ILE B CA 1
ATOM 4661 C C . ILE B 1 36 ? 25.427 -1.560 55.517 1.00 17.82 36 ILE B C 1
ATOM 4662 O O . ILE B 1 36 ? 25.228 -0.443 55.021 1.00 13.99 36 ILE B O 1
ATOM 4667 N N . ARG B 1 37 ? 24.406 -2.295 55.957 1.00 15.93 37 ARG B N 1
ATOM 4668 C CA . ARG B 1 37 ? 23.072 -1.723 56.035 1.00 19.40 37 ARG B CA 1
ATOM 4669 C C . ARG B 1 37 ? 22.562 -2.051 57.417 1.00 17.85 37 ARG B C 1
ATOM 4670 O O . ARG B 1 37 ? 22.548 -3.205 57.839 1.00 25.42 37 ARG B O 1
ATOM 4678 N N . ALA B 1 38 ? 22.153 -1.040 58.152 1.00 24.72 38 ALA B N 1
ATOM 4679 C CA . ALA B 1 38 ? 21.702 -1.225 59.514 1.00 25.71 38 ALA B CA 1
ATOM 4680 C C . ALA B 1 38 ? 20.619 -0.200 59.765 1.00 21.99 38 ALA B C 1
ATOM 4681 O O . ALA B 1 38 ? 20.333 0.604 58.877 1.00 22.43 38 ALA B O 1
ATOM 4683 N N . ASN B 1 39 ? 19.968 -0.187 60.925 1.00 27.93 39 ASN B N 1
ATOM 4684 C CA . ASN B 1 39 ? 18.954 0.824 61.224 1.00 25.77 39 ASN B CA 1
ATOM 4685 C C . ASN B 1 39 ? 19.581 1.729 62.254 1.00 24.33 39 ASN B C 1
ATOM 4686 O O . ASN B 1 39 ? 20.479 1.318 63.005 1.00 30.45 39 ASN B O 1
ATOM 4691 N N . ALA B 1 40 ? 19.118 2.966 62.296 1.00 19.62 40 ALA B N 1
ATOM 4692 C CA . ALA B 1 40 ? 19.614 3.945 63.244 1.00 19.26 40 ALA B CA 1
ATOM 4693 C C . ALA B 1 40 ? 19.417 3.491 64.687 1.00 24.07 40 ALA B C 1
ATOM 4694 O O . ALA B 1 40 ? 18.390 2.905 65.073 1.00 25.34 40 ALA B O 1
ATOM 4696 N N . GLY B 1 41 ? 20.477 3.683 65.452 1.00 14.96 41 GLY B N 1
ATOM 4697 C CA . GLY B 1 41 ? 20.559 3.267 66.836 1.00 16.81 41 GLY B CA 1
ATOM 4698 C C . GLY B 1 41 ? 21.215 1.896 66.975 1.00 24.42 41 GLY B C 1
ATOM 4699 O O . GLY B 1 41 ? 21.526 1.470 68.095 1.00 24.00 41 GLY B O 1
ATOM 4700 N N . ASP B 1 42 ? 21.450 1.131 65.900 1.00 24.05 42 ASP B N 1
ATOM 4701 C CA . ASP B 1 42 ? 22.139 -0.156 66.046 1.00 26.42 42 ASP B CA 1
ATOM 4702 C C . ASP B 1 42 ? 23.613 0.074 66.410 1.00 22.45 42 ASP B C 1
ATOM 4703 O O . ASP B 1 42 ? 24.084 1.220 66.471 1.00 21.19 42 ASP B O 1
ATOM 4708 N N . SER B 1 43 ? 24.379 -0.972 66.691 1.00 24.47 43 SER B N 1
ATOM 4709 C CA . SER B 1 43 ? 25.797 -0.803 66.971 1.00 27.96 43 SER B CA 1
ATOM 4710 C C . SER B 1 43 ? 26.513 -1.622 65.909 1.00 20.93 43 SER B C 1
ATOM 4711 O O . SER B 1 43 ? 26.154 -2.774 65.670 1.00 29.26 43 SER B O 1
ATOM 4714 N N . VAL B 1 44 ? 27.457 -1.030 65.216 1.00 12.06 44 VAL B N 1
ATOM 4715 C CA . VAL B 1 44 ? 28.212 -1.682 64.165 1.00 16.83 44 VAL B CA 1
ATOM 4716 C C . VAL B 1 44 ? 29.553 -2.072 64.771 1.00 16.36 44 VAL B C 1
ATOM 4717 O O . VAL B 1 44 ? 30.173 -1.239 65.436 1.00 11.39 44 VAL B O 1
ATOM 4721 N N . VAL B 1 45 ? 29.962 -3.331 64.628 1.00 17.81 45 VAL B N 1
ATOM 4722 C CA . VAL B 1 45 ? 31.233 -3.824 65.119 1.00 20.48 45 VAL B CA 1
ATOM 4723 C C . VAL B 1 45 ? 31.905 -4.360 63.864 1.00 22.42 45 VAL B C 1
ATOM 4724 O O . VAL B 1 45 ? 31.340 -5.238 63.191 1.00 28.25 45 VAL B O 1
ATOM 4728 N N . VAL B 1 46 ? 33.096 -3.893 63.512 1.00 20.92 46 VAL B N 1
ATOM 4729 C CA . VAL B 1 46 ? 33.806 -4.388 62.345 1.00 12.10 46 VAL B CA 1
ATOM 4730 C C . VAL B 1 46 ? 35.153 -4.796 62.893 1.00 18.72 46 VAL B C 1
ATOM 4731 O O . VAL B 1 46 ? 35.845 -3.986 63.532 1.00 15.29 46 VAL B O 1
ATOM 4735 N N . GLU B 1 47 ? 35.495 -6.068 62.698 1.00 13.82 47 GLU B N 1
ATOM 4736 C CA . GLU B 1 47 ? 36.811 -6.485 63.068 1.00 17.82 47 GLU B CA 1
ATOM 4737 C C . GLU B 1 47 ? 37.546 -6.704 61.761 1.00 11.72 47 GLU B C 1
ATOM 4738 O O . GLU B 1 47 ? 37.250 -7.546 60.880 1.00 16.56 47 GLU B O 1
ATOM 4744 N N . LEU B 1 48 ? 38.441 -5.744 61.632 1.00 18.20 48 LEU B N 1
ATOM 4745 C CA . LEU B 1 48 ? 39.228 -5.627 60.435 1.00 18.36 48 LEU B CA 1
ATOM 4746 C C . LEU B 1 48 ? 40.544 -6.328 60.647 1.00 14.64 48 LEU B C 1
ATOM 4747 O O . LEU B 1 48 ? 41.176 -6.094 61.678 1.00 19.11 48 LEU B O 1
ATOM 4752 N N . THR B 1 49 ? 40.922 -7.192 59.715 1.00 15.27 49 THR B N 1
ATOM 4753 C CA . THR B 1 49 ? 42.233 -7.823 59.728 1.00 16.60 49 THR B CA 1
ATOM 4754 C C . THR B 1 49 ? 43.016 -7.291 58.523 1.00 17.48 49 THR B C 1
ATOM 4755 O O . THR B 1 49 ? 42.621 -7.393 57.349 1.00 14.25 49 THR B O 1
ATOM 4759 N N . ASN B 1 50 ? 44.118 -6.606 58.818 1.00 19.62 50 ASN B N 1
ATOM 4760 C CA . ASN B 1 50 ? 44.990 -6.032 57.797 1.00 16.19 50 ASN B CA 1
ATOM 4761 C C . ASN B 1 50 ? 45.768 -7.158 57.099 1.00 18.83 50 ASN B C 1
ATOM 4762 O O . ASN B 1 50 ? 46.710 -7.675 57.693 1.00 14.90 50 ASN B O 1
ATOM 4767 N N . LYS B 1 51 ? 45.472 -7.552 55.854 1.00 18.90 51 LYS B N 1
ATOM 4768 C CA . LYS B 1 51 ? 46.186 -8.624 55.151 1.00 20.69 51 LYS B CA 1
ATOM 4769 C C . LYS B 1 51 ? 47.145 -8.099 54.073 1.00 18.18 51 LYS B C 1
ATOM 4770 O O . LYS B 1 51 ? 47.495 -8.739 53.064 1.00 25.72 51 LYS B O 1
ATOM 4776 N N . LEU B 1 52 ? 47.544 -6.850 54.252 1.00 12.85 52 LEU B N 1
ATOM 4777 C CA . LEU B 1 52 ? 48.537 -6.233 53.388 1.00 14.35 52 LEU B CA 1
ATOM 4778 C C . LEU B 1 52 ? 49.893 -6.673 53.930 1.00 19.82 52 LEU B C 1
ATOM 4779 O O . LEU B 1 52 ? 50.044 -6.925 55.137 1.00 26.92 52 LEU B O 1
ATOM 4784 N N . HIS B 1 53 ? 50.922 -6.664 53.065 1.00 18.48 53 HIS B N 1
ATOM 4785 C CA . HIS B 1 53 ? 52.209 -7.226 53.425 1.00 19.16 53 HIS B CA 1
ATOM 4786 C C . HIS B 1 53 ? 53.132 -6.309 54.177 1.00 22.05 53 HIS B C 1
ATOM 4787 O O . HIS B 1 53 ? 53.709 -6.764 55.176 1.00 21.04 53 HIS B O 1
ATOM 4794 N N . THR B 1 54 ? 53.312 -5.069 53.692 1.00 19.73 54 THR B N 1
ATOM 4795 C CA . THR B 1 54 ? 54.203 -4.114 54.345 1.00 15.59 54 THR B CA 1
ATOM 4796 C C . THR B 1 54 ? 53.553 -2.796 54.811 1.00 20.08 54 THR B C 1
ATOM 4797 O O . THR B 1 54 ? 54.219 -1.900 55.358 1.00 20.76 54 THR B O 1
ATOM 4801 N N . GLU B 1 55 ? 52.260 -2.602 54.518 1.00 19.69 55 GLU B N 1
ATOM 4802 C CA . GLU B 1 55 ? 51.536 -1.366 54.801 1.00 16.60 55 GLU B CA 1
ATOM 4803 C C . GLU B 1 55 ? 50.522 -1.456 55.909 1.00 19.02 55 GLU B C 1
ATOM 4804 O O . GLU B 1 55 ? 49.938 -2.521 56.138 1.00 26.21 55 GLU B O 1
ATOM 4810 N N . GLY B 1 56 ? 50.308 -0.292 56.517 1.00 20.73 56 GLY B N 1
ATOM 4811 C CA . GLY B 1 56 ? 49.286 -0.124 57.522 1.00 15.55 56 GLY B CA 1
ATOM 4812 C C . GLY B 1 56 ? 47.964 0.196 56.830 1.00 16.56 56 GLY B C 1
ATOM 4813 O O . GLY B 1 56 ? 47.946 0.607 55.661 1.00 14.12 56 GLY B O 1
ATOM 4814 N N . VAL B 1 57 ? 46.837 0.025 57.510 1.00 19.80 57 VAL B N 1
ATOM 4815 C CA . VAL B 1 57 ? 45.552 0.380 56.951 1.00 10.33 57 VAL B CA 1
ATOM 4816 C C . VAL B 1 57 ? 44.705 0.988 58.060 1.00 14.13 57 VAL B C 1
ATOM 4817 O O . VAL B 1 57 ? 44.975 0.743 59.230 1.00 14.73 57 VAL B O 1
ATOM 4821 N N . VAL B 1 58 ? 43.720 1.815 57.719 1.00 18.45 58 VAL B N 1
ATOM 4822 C CA . VAL B 1 58 ? 42.726 2.384 58.629 1.00 12.93 58 VAL B CA 1
ATOM 4823 C C . VAL B 1 58 ? 41.446 2.442 57.792 1.00 16.27 58 VAL B C 1
ATOM 4824 O O . VAL B 1 58 ? 41.560 2.438 56.553 1.00 20.76 58 VAL B O 1
ATOM 4828 N N . ILE B 1 59 ? 40.217 2.446 58.337 1.00 23.33 59 ILE B N 1
ATOM 4829 C CA . ILE B 1 59 ? 39.009 2.658 57.526 1.00 13.87 59 ILE B CA 1
ATOM 4830 C C . ILE B 1 59 ? 38.288 3.817 58.227 1.00 15.57 59 ILE B C 1
ATOM 4831 O O . ILE B 1 59 ? 38.178 3.812 59.451 1.00 13.96 59 ILE B O 1
ATOM 4836 N N . HIS B 1 60 ? 37.801 4.824 57.512 1.00 15.15 60 HIS B N 1
ATOM 4837 C CA . HIS B 1 60 ? 37.055 5.927 58.090 1.00 15.97 60 HIS B CA 1
ATOM 4838 C C . HIS B 1 60 ? 35.641 5.777 57.549 1.00 16.41 60 HIS B C 1
ATOM 4839 O O . HIS B 1 60 ? 35.396 5.438 56.379 1.00 18.50 60 HIS B O 1
ATOM 4846 N N . TRP B 1 61 ? 34.710 6.076 58.439 1.00 14.32 61 TRP B N 1
ATOM 4847 C CA . TRP B 1 61 ? 33.287 5.890 58.190 1.00 18.33 61 TRP B CA 1
ATOM 4848 C C . TRP B 1 61 ? 32.739 7.293 57.930 1.00 18.04 61 TRP B C 1
ATOM 4849 O O . TRP B 1 61 ? 32.403 8.042 58.855 1.00 18.07 61 TRP B O 1
ATOM 4860 N N . HIS B 1 62 ? 32.704 7.677 56.652 1.00 20.95 62 HIS B N 1
ATOM 4861 C CA . HIS B 1 62 ? 32.418 9.042 56.271 1.00 19.75 62 HIS B CA 1
ATOM 4862 C C . HIS B 1 62 ? 30.958 9.377 56.507 1.00 22.38 62 HIS B C 1
ATOM 4863 O O . HIS B 1 62 ? 30.032 8.799 55.933 1.00 20.26 62 HIS B O 1
ATOM 4870 N N . GLY B 1 63 ? 30.791 10.385 57.357 1.00 24.86 63 GLY B N 1
ATOM 4871 C CA . GLY B 1 63 ? 29.473 10.897 57.690 1.00 23.71 63 GLY B CA 1
ATOM 4872 C C . GLY B 1 63 ? 28.974 10.449 59.059 1.00 22.58 63 GLY B C 1
ATOM 4873 O O . GLY B 1 63 ? 28.055 11.063 59.615 1.00 22.96 63 GLY B O 1
ATOM 4874 N N . ILE B 1 64 ? 29.545 9.391 59.641 1.00 22.94 64 ILE B N 1
ATOM 4875 C CA . ILE B 1 64 ? 29.128 8.918 60.953 1.00 17.05 64 ILE B CA 1
ATOM 4876 C C . ILE B 1 64 ? 29.853 9.781 61.983 1.00 19.44 64 ILE B C 1
ATOM 4877 O O . ILE B 1 64 ? 31.044 10.072 61.856 1.00 20.65 64 ILE B O 1
ATOM 4882 N N . LEU B 1 65 ? 29.131 10.185 63.025 1.00 21.06 65 LEU B N 1
ATOM 4883 C CA . LEU B 1 65 ? 29.616 11.162 63.988 1.00 21.16 65 LEU B CA 1
ATOM 4884 C C . LEU B 1 65 ? 30.619 10.698 65.045 1.00 22.52 65 LEU B C 1
ATOM 4885 O O . LEU B 1 65 ? 31.276 11.554 65.637 1.00 24.38 65 LEU B O 1
ATOM 4890 N N . GLN B 1 66 ? 30.749 9.397 65.358 1.00 18.78 66 GLN B N 1
ATOM 4891 C CA . GLN B 1 66 ? 31.694 8.850 66.354 1.00 16.49 66 GLN B CA 1
ATOM 4892 C C . GLN B 1 66 ? 31.485 9.452 67.732 1.00 17.30 66 GLN B C 1
ATOM 4893 O O . GLN B 1 66 ? 32.358 9.624 68.583 1.00 7.04 66 GLN B O 1
ATOM 4899 N N . ARG B 1 67 ? 30.197 9.651 67.951 1.00 21.80 67 ARG B N 1
ATOM 4900 C CA . ARG B 1 67 ? 29.652 10.225 69.167 1.00 29.38 67 ARG B CA 1
ATOM 4901 C C . ARG B 1 67 ? 29.913 9.197 70.269 1.00 25.17 67 ARG B C 1
ATOM 4902 O O . ARG B 1 67 ? 29.376 8.072 70.238 1.00 34.04 67 ARG B O 1
ATOM 4910 N N . GLY B 1 68 ? 30.855 9.477 71.154 1.00 22.92 68 GLY B N 1
ATOM 4911 C CA . GLY B 1 68 ? 31.192 8.576 72.241 1.00 25.85 68 GLY B CA 1
ATOM 4912 C C . GLY B 1 68 ? 32.431 7.738 71.913 1.00 26.79 68 GLY B C 1
ATOM 4913 O O . GLY B 1 68 ? 33.172 7.322 72.816 1.00 27.60 68 GLY B O 1
ATOM 4914 N N . THR B 1 69 ? 32.728 7.512 70.623 1.00 26.88 69 THR B N 1
ATOM 4915 C CA . THR B 1 69 ? 33.815 6.638 70.175 1.00 21.87 69 THR B CA 1
ATOM 4916 C C . THR B 1 69 ? 34.870 7.319 69.273 1.00 23.25 69 THR B C 1
ATOM 4917 O O . THR B 1 69 ? 35.146 6.819 68.175 1.00 15.34 69 THR B O 1
ATOM 4921 N N . PRO B 1 70 ? 35.558 8.410 69.668 1.00 18.13 70 PRO B N 1
ATOM 4922 C CA . PRO B 1 70 ? 36.454 9.159 68.778 1.00 20.41 70 PRO B CA 1
ATOM 4923 C C . PRO B 1 70 ? 37.646 8.355 68.224 1.00 25.89 70 PRO B C 1
ATOM 4924 O O . PRO B 1 70 ? 38.147 8.578 67.112 1.00 14.61 70 PRO B O 1
ATOM 4928 N N . TRP B 1 71 ? 38.024 7.319 68.978 1.00 23.36 71 TRP B N 1
ATOM 4929 C CA . TRP B 1 71 ? 39.055 6.356 68.617 1.00 23.51 71 TRP B CA 1
ATOM 4930 C C . TRP B 1 71 ? 38.664 5.470 67.431 1.00 24.74 71 TRP B C 1
ATOM 4931 O O . TRP B 1 71 ? 39.473 4.646 67.016 1.00 24.55 71 TRP B O 1
ATOM 4942 N N . ALA B 1 72 ? 37.446 5.529 66.884 1.00 22.07 72 ALA B N 1
ATOM 4943 C CA . ALA B 1 72 ? 37.077 4.664 65.781 1.00 16.02 72 ALA B CA 1
ATOM 4944 C C . ALA B 1 72 ? 36.826 5.426 64.504 1.00 13.76 72 ALA B C 1
ATOM 4945 O O . ALA B 1 72 ? 36.320 4.860 63.539 1.00 21.71 72 ALA B O 1
ATOM 4947 N N . ASP B 1 73 ? 37.200 6.703 64.486 1.00 10.74 73 ASP B N 1
ATOM 4948 C CA . ASP B 1 73 ? 37.048 7.553 63.331 1.00 16.82 73 ASP B CA 1
ATOM 4949 C C . ASP B 1 73 ? 37.890 7.028 62.162 1.00 21.14 73 ASP B C 1
ATOM 4950 O O . ASP B 1 73 ? 37.495 7.229 61.015 1.00 15.94 73 ASP B O 1
ATOM 4955 N N . GLY B 1 74 ? 39.049 6.404 62.381 1.00 18.22 74 GLY B N 1
ATOM 4956 C CA . GLY B 1 74 ? 39.805 5.781 61.304 1.00 19.69 74 GLY B CA 1
ATOM 4957 C C . GLY B 1 74 ? 40.644 6.754 60.488 1.00 18.58 74 GLY B C 1
ATOM 4958 O O . GLY B 1 74 ? 40.721 6.667 59.260 1.00 15.34 74 GLY B O 1
ATOM 4959 N N . THR B 1 75 ? 41.293 7.682 61.183 1.00 17.68 75 THR B N 1
ATOM 4960 C CA . THR B 1 75 ? 42.164 8.649 60.556 1.00 21.16 75 THR B CA 1
ATOM 4961 C C . THR B 1 75 ? 43.514 8.396 61.199 1.00 14.84 75 THR B C 1
ATOM 4962 O O . THR B 1 75 ? 43.678 8.610 62.418 1.00 14.23 75 THR B O 1
ATOM 4966 N N . ALA B 1 76 ? 44.459 7.875 60.407 1.00 15.23 76 ALA B N 1
ATOM 4967 C CA . ALA B 1 76 ? 45.797 7.582 60.913 1.00 15.35 76 ALA B CA 1
ATOM 4968 C C . ALA B 1 76 ? 46.448 8.877 61.367 1.00 18.94 76 ALA B C 1
ATOM 4969 O O . ALA B 1 76 ? 46.160 9.951 60.824 1.00 18.01 76 ALA B O 1
ATOM 4971 N N . SER B 1 77 ? 47.193 8.793 62.463 1.00 20.51 77 SER B N 1
ATOM 4972 C CA . SER B 1 77 ? 47.851 9.938 63.086 1.00 21.25 77 SER B CA 1
ATOM 4973 C C . SER B 1 77 ? 46.917 10.972 63.698 1.00 16.30 77 SER B C 1
ATOM 4974 O O . SER B 1 77 ? 47.360 12.006 64.205 1.00 16.32 77 SER B O 1
ATOM 4977 N N . ILE B 1 78 ? 45.612 10.726 63.750 1.00 17.83 78 ILE B N 1
ATOM 4978 C CA . ILE B 1 78 ? 44.709 11.658 64.399 1.00 21.86 78 ILE B CA 1
ATOM 4979 C C . ILE B 1 78 ? 43.902 10.871 65.418 1.00 21.04 78 ILE B C 1
ATOM 4980 O O . ILE B 1 78 ? 44.009 11.177 66.605 1.00 24.80 78 ILE B O 1
ATOM 4985 N N . SER B 1 79 ? 43.111 9.869 65.037 1.00 23.19 79 SER B N 1
ATOM 4986 C CA . SER B 1 79 ? 42.353 9.121 66.027 1.00 11.00 79 SER B CA 1
ATOM 4987 C C . SER B 1 79 ? 43.139 7.885 66.435 1.00 13.99 79 SER B C 1
ATOM 4988 O O . SER B 1 79 ? 43.081 7.409 67.582 1.00 12.42 79 SER B O 1
ATOM 4991 N N . GLN B 1 80 ? 43.927 7.350 65.508 1.00 11.59 80 GLN B N 1
ATOM 4992 C CA . GLN B 1 80 ? 44.681 6.149 65.808 1.00 19.87 80 GLN B CA 1
ATOM 4993 C C . GLN B 1 80 ? 46.007 5.978 65.087 1.00 20.49 80 GLN B C 1
ATOM 4994 O O . GLN B 1 80 ? 46.305 6.632 64.086 1.00 33.16 80 GLN B O 1
ATOM 5000 N N . CYS B 1 81 ? 46.817 5.089 65.639 1.00 18.92 81 CYS B N 1
ATOM 5001 C CA . CYS B 1 81 ? 47.951 4.523 64.940 1.00 21.83 81 CYS B CA 1
ATOM 5002 C C . CYS B 1 81 ? 47.323 3.607 63.884 1.00 20.91 81 CYS B C 1
ATOM 5003 O O . CYS B 1 81 ? 46.277 2.999 64.158 1.00 18.94 81 CYS B O 1
ATOM 5006 N N . ALA B 1 82 ? 47.906 3.408 62.700 1.00 15.12 82 ALA B N 1
ATOM 5007 C CA . ALA B 1 82 ? 47.354 2.525 61.688 1.00 8.54 82 ALA B CA 1
ATOM 5008 C C . ALA B 1 82 ? 47.531 1.075 62.087 1.00 12.38 82 ALA B C 1
ATOM 5009 O O . ALA B 1 82 ? 48.437 0.711 62.837 1.00 16.25 82 ALA B O 1
ATOM 5011 N N . ILE B 1 83 ? 46.661 0.225 61.567 1.00 11.20 83 ILE B N 1
ATOM 5012 C CA . ILE B 1 83 ? 46.671 -1.189 61.892 1.00 13.89 83 ILE B CA 1
ATOM 5013 C C . ILE B 1 83 ? 47.812 -1.791 61.091 1.00 13.46 83 ILE B C 1
ATOM 5014 O O . ILE B 1 83 ? 47.928 -1.602 59.876 1.00 7.84 83 ILE B O 1
ATOM 5019 N N . ASN B 1 84 ? 48.700 -2.445 61.838 1.00 16.46 84 ASN B N 1
ATOM 5020 C CA . ASN B 1 84 ? 49.862 -3.116 61.249 1.00 18.63 84 ASN B CA 1
ATOM 5021 C C . ASN B 1 84 ? 49.515 -4.368 60.482 1.00 19.00 84 ASN B C 1
ATOM 5022 O O . ASN B 1 84 ? 48.550 -5.034 60.871 1.00 19.27 84 ASN B O 1
ATOM 5027 N N . PRO B 1 85 ? 50.281 -4.793 59.465 1.00 22.47 85 PRO B N 1
ATOM 5028 C CA . PRO B 1 85 ? 50.110 -6.085 58.807 1.00 17.65 85 PRO B CA 1
ATOM 5029 C C . PRO B 1 85 ? 49.789 -7.276 59.731 1.00 17.30 85 PRO B C 1
ATOM 5030 O O . PRO B 1 85 ? 50.370 -7.434 60.805 1.00 17.15 85 PRO B O 1
ATOM 5034 N N . GLY B 1 86 ? 48.817 -8.110 59.395 1.00 11.21 86 GLY B N 1
ATOM 5035 C CA . GLY B 1 86 ? 48.454 -9.254 60.201 1.00 13.92 86 GLY B CA 1
ATOM 5036 C C . GLY B 1 86 ? 47.665 -8.926 61.468 1.00 19.60 86 GLY B C 1
ATOM 5037 O O . GLY B 1 86 ? 47.194 -9.847 62.146 1.00 19.58 86 GLY B O 1
ATOM 5038 N N . GLU B 1 87 ? 47.486 -7.673 61.886 1.00 20.80 87 GLU B N 1
ATOM 5039 C CA . GLU B 1 87 ? 46.720 -7.406 63.095 1.00 15.50 87 GLU B CA 1
ATOM 5040 C C . GLU B 1 87 ? 45.243 -7.144 62.864 1.00 17.23 87 GLU B C 1
ATOM 5041 O O . GLU B 1 87 ? 44.809 -6.755 61.774 1.00 12.82 87 GLU B O 1
ATOM 5047 N N . THR B 1 88 ? 44.463 -7.344 63.919 1.00 20.47 88 THR B N 1
ATOM 5048 C CA . THR B 1 88 ? 43.022 -7.156 63.869 1.00 20.48 88 THR B CA 1
ATOM 5049 C C . THR B 1 88 ? 42.645 -6.065 64.839 1.00 17.45 88 THR B C 1
ATOM 5050 O O . THR B 1 88 ? 43.129 -6.078 65.974 1.00 29.36 88 THR B O 1
ATOM 5054 N N . PHE B 1 89 ? 41.827 -5.132 64.374 1.00 18.71 89 PHE B N 1
ATOM 5055 C CA . PHE B 1 89 ? 41.360 -4.005 65.148 1.00 16.40 89 PHE B CA 1
ATOM 5056 C C . PHE B 1 89 ? 39.828 -4.029 65.082 1.00 20.44 89 PHE B C 1
ATOM 5057 O O . PHE B 1 89 ? 39.234 -4.475 64.089 1.00 26.54 89 PHE B O 1
ATOM 5065 N N . PHE B 1 90 ? 39.168 -3.564 66.141 1.00 24.97 90 PHE B N 1
ATOM 5066 C CA . PHE B 1 90 ? 37.714 -3.478 66.195 1.00 22.03 90 PHE B CA 1
ATOM 5067 C C . PHE B 1 90 ? 37.250 -2.023 66.125 1.00 26.60 90 PHE B C 1
ATOM 5068 O O . PHE B 1 90 ? 37.743 -1.136 66.851 1.00 31.65 90 PHE B O 1
ATOM 5076 N N . TYR B 1 91 ? 36.319 -1.772 65.220 1.00 21.40 91 TYR B N 1
ATOM 5077 C CA . TYR B 1 91 ? 35.710 -0.474 65.053 1.00 22.02 91 TYR B CA 1
ATOM 5078 C C . TYR B 1 91 ? 34.287 -0.702 65.536 1.00 22.92 91 TYR B C 1
ATOM 5079 O O . TYR B 1 91 ? 33.533 -1.445 64.900 1.00 26.05 91 TYR B O 1
ATOM 5088 N N . ASN B 1 92 ? 33.903 -0.090 66.655 1.00 21.14 92 ASN B N 1
ATOM 5089 C CA . ASN B 1 92 ? 32.586 -0.333 67.223 1.00 19.56 92 ASN B CA 1
ATOM 5090 C C . ASN B 1 92 ? 32.078 1.061 67.433 1.00 16.99 92 ASN B C 1
ATOM 5091 O O . ASN B 1 92 ? 32.745 1.873 68.070 1.00 9.88 92 ASN B O 1
ATOM 5096 N N . PHE B 1 93 ? 30.936 1.341 66.831 1.00 22.53 93 PHE B N 1
ATOM 5097 C CA . PHE B 1 93 ? 30.296 2.636 66.900 1.00 22.98 93 PHE B CA 1
ATOM 5098 C C . PHE B 1 93 ? 28.792 2.468 66.711 1.00 26.63 93 PHE B C 1
ATOM 5099 O O . PHE B 1 93 ? 28.291 1.404 66.330 1.00 27.27 93 PHE B O 1
ATOM 5107 N N . THR B 1 94 ? 28.076 3.545 66.966 1.00 27.13 94 THR B N 1
ATOM 5108 C CA . THR B 1 94 ? 26.639 3.620 66.875 1.00 30.09 94 THR B CA 1
ATOM 5109 C C . THR B 1 94 ? 26.304 4.438 65.636 1.00 31.59 94 THR B C 1
ATOM 5110 O O . THR B 1 94 ? 26.912 5.500 65.448 1.00 33.08 94 THR B O 1
ATOM 5114 N N . VAL B 1 95 ? 25.381 4.002 64.777 1.00 29.65 95 VAL B N 1
ATOM 5115 C CA . VAL B 1 95 ? 24.957 4.819 63.655 1.00 30.46 95 VAL B CA 1
ATOM 5116 C C . VAL B 1 95 ? 23.764 5.619 64.185 1.00 38.41 95 VAL B C 1
ATOM 5117 O O . VAL B 1 95 ? 22.727 5.057 64.551 1.00 38.38 95 VAL B O 1
ATOM 5121 N N . ASP B 1 96 ? 23.882 6.937 64.298 1.00 40.37 96 ASP B N 1
ATOM 5122 C CA . ASP B 1 96 ? 22.835 7.721 64.927 1.00 38.35 96 ASP B CA 1
ATOM 5123 C C . ASP B 1 96 ? 21.611 8.059 64.123 1.00 31.51 96 ASP B C 1
ATOM 5124 O O . ASP B 1 96 ? 20.524 8.055 64.701 1.00 28.22 96 ASP B O 1
ATOM 5129 N N . ASN B 1 97 ? 21.732 8.313 62.826 1.00 29.57 97 ASN B N 1
ATOM 5130 C CA . ASN B 1 97 ? 20.598 8.762 62.041 1.00 33.06 97 ASN B CA 1
ATOM 5131 C C . ASN B 1 97 ? 20.587 8.148 60.659 1.00 28.73 97 ASN B C 1
ATOM 5132 O O . ASN B 1 97 ? 21.657 7.869 60.112 1.00 24.19 97 ASN B O 1
ATOM 5137 N N . PRO B 1 98 ? 19.404 7.882 60.081 1.00 32.17 98 PRO B N 1
ATOM 5138 C CA . PRO B 1 98 ? 19.260 7.364 58.735 1.00 28.63 98 PRO B CA 1
ATOM 5139 C C . PRO B 1 98 ? 19.911 8.240 57.685 1.00 29.79 98 PRO B C 1
ATOM 5140 O O . PRO B 1 98 ? 20.038 9.458 57.883 1.00 24.68 98 PRO B O 1
ATOM 5144 N N . GLY B 1 99 ? 20.256 7.647 56.549 1.00 20.84 99 GLY B N 1
ATOM 5145 C CA . GLY B 1 99 ? 20.885 8.387 55.493 1.00 18.31 99 GLY B CA 1
ATOM 5146 C C . GLY B 1 99 ? 21.769 7.516 54.646 1.00 18.55 99 GLY B C 1
ATOM 5147 O O . GLY B 1 99 ? 21.894 6.301 54.838 1.00 16.35 99 GLY B O 1
ATOM 5148 N N . THR B 1 100 ? 22.362 8.196 53.672 1.00 21.70 100 THR B N 1
ATOM 5149 C CA . THR B 1 100 ? 23.289 7.595 52.731 1.00 22.70 100 THR B CA 1
ATOM 5150 C C . THR B 1 100 ? 24.689 8.009 53.149 1.00 20.10 100 THR B C 1
ATOM 5151 O O . THR B 1 100 ? 24.998 9.214 53.141 1.00 20.66 100 THR B O 1
ATOM 5155 N N . PHE B 1 101 ? 25.488 7.031 53.582 1.00 17.67 101 PHE B N 1
ATOM 5156 C CA . PHE B 1 101 ? 26.870 7.276 53.975 1.00 13.99 101 PHE B CA 1
ATOM 5157 C C . PHE B 1 101 ? 27.738 6.261 53.227 1.00 13.22 101 PHE B C 1
ATOM 5158 O O . PHE B 1 101 ? 27.253 5.417 52.451 1.00 17.12 101 PHE B O 1
ATOM 5166 N N . PHE B 1 102 ? 29.054 6.350 53.397 1.00 21.19 102 PHE B N 1
ATOM 5167 C CA . PHE B 1 102 ? 29.999 5.438 52.770 1.00 18.94 102 PHE B CA 1
ATOM 5168 C C . PHE B 1 102 ? 31.211 5.406 53.672 1.00 15.00 102 PHE B C 1
ATOM 5169 O O . PHE B 1 102 ? 31.328 6.172 54.641 1.00 19.82 102 PHE B O 1
ATOM 5177 N N . TYR B 1 103 ? 32.136 4.521 53.356 1.00 4.00 103 TYR B N 1
ATOM 5178 C CA . TYR B 1 103 ? 33.373 4.443 54.103 1.00 4.88 103 TYR B CA 1
ATOM 5179 C C . TYR B 1 103 ? 34.515 4.412 53.099 1.00 4.00 103 TYR B C 1
ATOM 5180 O O . TYR B 1 103 ? 34.315 4.012 51.942 1.00 12.77 103 TYR B O 1
ATOM 5189 N N . HIS B 1 104 ? 35.710 4.834 53.486 1.00 6.00 104 HIS B N 1
ATOM 5190 C CA . HIS B 1 104 ? 36.806 4.890 52.541 1.00 14.13 104 HIS B CA 1
ATOM 5191 C C . HIS B 1 104 ? 38.135 4.912 53.278 1.00 12.16 104 HIS B C 1
ATOM 5192 O O . HIS B 1 104 ? 38.183 5.284 54.459 1.00 17.21 104 HIS B O 1
ATOM 5199 N N . GLY B 1 105 ? 39.218 4.523 52.608 1.00 14.44 105 GLY B N 1
ATOM 5200 C CA . GLY B 1 105 ? 40.539 4.591 53.193 1.00 13.24 105 GLY B CA 1
ATOM 5201 C C . GLY B 1 105 ? 40.917 6.018 53.607 1.00 17.64 105 GLY B C 1
ATOM 5202 O O . GLY B 1 105 ? 40.523 7.020 52.982 1.00 15.37 105 GLY B O 1
ATOM 5203 N N . HIS B 1 106 ? 41.692 6.143 54.690 1.00 14.79 106 HIS B N 1
ATOM 5204 C CA . HIS B 1 106 ? 42.097 7.431 55.191 1.00 13.94 106 HIS B CA 1
ATOM 5205 C C . HIS B 1 106 ? 43.519 7.386 55.736 1.00 21.98 106 HIS B C 1
ATOM 5206 O O . HIS B 1 106 ? 43.817 7.999 56.769 1.00 15.74 106 HIS B O 1
ATOM 5213 N N . LEU B 1 107 ? 44.406 6.623 55.069 1.00 24.17 107 LEU B N 1
ATOM 5214 C CA . LEU B 1 107 ? 45.847 6.633 55.340 1.00 19.30 107 LEU B CA 1
ATOM 5215 C C . LEU B 1 107 ? 46.506 6.813 53.982 1.00 21.85 107 LEU B C 1
ATOM 5216 O O . LEU B 1 107 ? 46.172 6.097 53.033 1.00 25.17 107 LEU B O 1
ATOM 5221 N N . GLY B 1 108 ? 47.417 7.779 53.810 1.00 20.59 108 GLY B N 1
ATOM 5222 C CA . GLY B 1 108 ? 48.072 8.016 52.526 1.00 18.52 108 GLY B CA 1
ATOM 5223 C C . GLY B 1 108 ? 47.038 8.272 51.439 1.00 23.20 108 GLY B C 1
ATOM 5224 O O . GLY B 1 108 ? 46.014 8.913 51.686 1.00 33.85 108 GLY B O 1
ATOM 5225 N N . MET B 1 109 ? 47.211 7.710 50.253 1.00 19.92 109 MET B N 1
ATOM 5226 C CA . MET B 1 109 ? 46.206 7.890 49.231 1.00 15.95 109 MET B CA 1
ATOM 5227 C C . MET B 1 109 ? 45.555 6.537 48.941 1.00 16.70 109 MET B C 1
ATOM 5228 O O . MET B 1 109 ? 45.157 6.196 47.826 1.00 14.15 109 MET B O 1
ATOM 5233 N N . GLN B 1 110 ? 45.385 5.718 49.977 1.00 17.91 110 GLN B N 1
ATOM 5234 C CA . GLN B 1 110 ? 44.856 4.374 49.797 1.00 17.36 110 GLN B CA 1
ATOM 5235 C C . GLN B 1 110 ? 43.419 4.329 49.323 1.00 17.63 110 GLN B C 1
ATOM 5236 O O . GLN B 1 110 ? 43.078 3.345 48.665 1.00 18.21 110 GLN B O 1
ATOM 5242 N N . ARG B 1 111 ? 42.565 5.337 49.562 1.00 17.44 111 ARG B N 1
ATOM 5243 C CA . ARG B 1 111 ? 41.198 5.230 49.073 1.00 16.31 111 ARG B CA 1
ATOM 5244 C C . ARG B 1 111 ? 41.180 5.239 47.557 1.00 11.24 111 ARG B C 1
ATOM 5245 O O . ARG B 1 111 ? 40.453 4.419 46.981 1.00 18.36 111 ARG B O 1
ATOM 5253 N N . SER B 1 112 ? 42.067 5.992 46.887 1.00 10.59 112 SER B N 1
ATOM 5254 C CA . SER B 1 112 ? 42.097 6.032 45.428 1.00 11.96 112 SER B CA 1
ATOM 5255 C C . SER B 1 112 ? 42.446 4.672 44.835 1.00 15.53 112 SER B C 1
ATOM 5256 O O . SER B 1 112 ? 42.231 4.420 43.651 1.00 22.88 112 SER B O 1
ATOM 5259 N N . ALA B 1 113 ? 43.017 3.782 45.665 1.00 14.66 113 ALA B N 1
ATOM 5260 C CA . ALA B 1 113 ? 43.403 2.441 45.268 1.00 16.00 113 ALA B CA 1
ATOM 5261 C C . ALA B 1 113 ? 42.239 1.466 45.318 1.00 14.77 113 ALA B C 1
ATOM 5262 O O . ALA B 1 113 ? 42.399 0.269 45.060 1.00 20.63 113 ALA B O 1
ATOM 5264 N N . GLY B 1 114 ? 41.058 1.957 45.660 1.00 17.75 114 GLY B N 1
ATOM 5265 C CA . GLY B 1 114 ? 39.893 1.117 45.662 1.00 13.91 114 GLY B CA 1
ATOM 5266 C C . GLY B 1 114 ? 39.317 0.815 47.035 1.00 11.57 114 GLY B C 1
ATOM 5267 O O . GLY B 1 114 ? 38.269 0.169 47.087 1.00 20.05 114 GLY B O 1
ATOM 5268 N N . LEU B 1 115 ? 39.901 1.299 48.134 1.00 11.89 115 LEU B N 1
ATOM 5269 C CA . LEU B 1 115 ? 39.342 1.003 49.431 1.00 4.78 115 LEU B CA 1
ATOM 5270 C C . LEU B 1 115 ? 38.184 1.938 49.806 1.00 14.58 115 LEU B C 1
ATOM 5271 O O . LEU B 1 115 ? 38.394 2.998 50.420 1.00 13.38 115 LEU B O 1
ATOM 5276 N N . TYR B 1 116 ? 36.959 1.542 49.452 1.00 4.00 116 TYR B N 1
ATOM 5277 C CA . TYR B 1 116 ? 35.740 2.272 49.762 1.00 14.33 116 TYR B CA 1
ATOM 5278 C C . TYR B 1 116 ? 34.524 1.395 49.551 1.00 10.18 116 TYR B C 1
ATOM 5279 O O . TYR B 1 116 ? 34.645 0.399 48.835 1.00 21.24 116 TYR B O 1
ATOM 5288 N N . GLY B 1 117 ? 33.340 1.732 50.063 1.00 19.92 117 GLY B N 1
ATOM 5289 C CA . GLY B 1 117 ? 32.106 0.965 49.856 1.00 11.12 117 GLY B CA 1
ATOM 5290 C C . GLY B 1 117 ? 30.897 1.667 50.489 1.00 11.03 117 GLY B C 1
ATOM 5291 O O . GLY B 1 117 ? 31.099 2.710 51.126 1.00 16.40 117 GLY B O 1
ATOM 5292 N N . SER B 1 118 ? 29.664 1.164 50.427 1.00 14.69 118 SER B N 1
ATOM 5293 C CA . SER B 1 118 ? 28.507 1.856 51.012 1.00 14.84 118 SER B CA 1
ATOM 5294 C C . SER B 1 118 ? 28.094 1.584 52.449 1.00 12.46 118 SER B C 1
ATOM 5295 O O . SER B 1 118 ? 28.199 0.458 52.924 1.00 14.88 118 SER B O 1
ATOM 5298 N N . LEU B 1 119 ? 27.545 2.566 53.165 1.00 6.67 119 LEU B N 1
ATOM 5299 C CA . LEU B 1 119 ? 27.105 2.333 54.524 1.00 12.12 119 LEU B CA 1
ATOM 5300 C C . LEU B 1 119 ? 25.716 2.973 54.525 1.00 19.15 119 LEU B C 1
ATOM 5301 O O . LEU B 1 119 ? 25.659 4.202 54.477 1.00 15.77 119 LEU B O 1
ATOM 5306 N N . ILE B 1 120 ? 24.600 2.238 54.515 1.00 19.88 120 ILE B N 1
ATOM 5307 C CA . ILE B 1 120 ? 23.274 2.849 54.526 1.00 25.98 120 ILE B CA 1
ATOM 5308 C C . ILE B 1 120 ? 22.569 2.580 55.850 1.00 24.96 120 ILE B C 1
ATOM 5309 O O . ILE B 1 120 ? 22.436 1.439 56.312 1.00 28.14 120 ILE B O 1
ATOM 5314 N N . VAL B 1 121 ? 22.090 3.648 56.458 1.00 24.99 121 VAL B N 1
ATOM 5315 C CA . VAL B 1 121 ? 21.415 3.541 57.728 1.00 29.32 121 VAL B CA 1
ATOM 5316 C C . VAL B 1 121 ? 19.937 3.811 57.437 1.00 33.80 121 VAL B C 1
ATOM 5317 O O . VAL B 1 121 ? 19.564 4.862 56.911 1.00 31.68 121 VAL B O 1
ATOM 5321 N N . ASP B 1 122 ? 19.079 2.841 57.728 1.00 31.45 122 ASP B N 1
ATOM 5322 C CA . ASP B 1 122 ? 17.647 2.998 57.585 1.00 31.40 122 ASP B CA 1
ATOM 5323 C C . ASP B 1 122 ? 17.049 3.660 58.832 1.00 28.29 122 ASP B C 1
ATOM 5324 O O . ASP B 1 122 ? 17.723 3.719 59.880 1.00 28.52 122 ASP B O 1
ATOM 5329 N N . PRO B 1 123 ? 15.818 4.196 58.812 1.00 29.85 123 PRO B N 1
ATOM 5330 C CA . PRO B 1 123 ? 15.100 4.649 60.000 1.00 30.08 123 PRO B CA 1
ATOM 5331 C C . PRO B 1 123 ? 15.119 3.661 61.160 1.00 32.27 123 PRO B C 1
ATOM 5332 O O . PRO B 1 123 ? 15.363 2.454 60.975 1.00 30.65 123 PRO B O 1
ATOM 5336 N N . PRO B 1 124 ? 14.939 4.153 62.397 1.00 38.77 124 PRO B N 1
ATOM 5337 C CA . PRO B 1 124 ? 14.673 3.342 63.567 1.00 42.19 124 PRO B CA 1
ATOM 5338 C C . PRO B 1 124 ? 13.654 2.274 63.246 1.00 47.93 124 PRO B C 1
ATOM 5339 O O . PRO B 1 124 ? 12.726 2.436 62.459 1.00 46.52 124 PRO B O 1
ATOM 5343 N N . GLN B 1 125 ? 13.915 1.150 63.873 1.00 57.72 125 GLN B N 1
ATOM 5344 C CA . GLN B 1 125 ? 13.176 -0.084 63.672 1.00 65.43 125 GLN B CA 1
ATOM 5345 C C . GLN B 1 125 ? 11.680 0.149 63.908 1.00 66.60 125 GLN B C 1
ATOM 5346 O O . GLN B 1 125 ? 11.251 0.408 65.034 1.00 70.19 125 GLN B O 1
ATOM 5352 N N . GLY B 1 126 ? 10.906 0.194 62.827 1.00 65.74 126 GLY B N 1
ATOM 5353 C CA . GLY B 1 126 ? 9.466 0.388 62.928 1.00 66.37 126 GLY B CA 1
ATOM 5354 C C . GLY B 1 126 ? 8.984 1.751 62.426 1.00 64.44 126 GLY B C 1
ATOM 5355 O O . GLY B 1 126 ? 7.776 1.937 62.238 1.00 65.43 126 GLY B O 1
ATOM 5356 N N . LYS B 1 127 ? 9.881 2.721 62.208 1.00 59.66 127 LYS B N 1
ATOM 5357 C CA . LYS B 1 127 ? 9.510 4.028 61.683 1.00 51.56 127 LYS B CA 1
ATOM 5358 C C . LYS B 1 127 ? 9.642 4.048 60.168 1.00 49.30 127 LYS B C 1
ATOM 5359 O O . LYS B 1 127 ? 10.332 3.209 59.574 1.00 51.91 127 LYS B O 1
ATOM 5365 N N . LYS B 1 128 ? 9.004 5.014 59.514 1.00 45.45 128 LYS B N 1
ATOM 5366 C CA . LYS B 1 128 ? 9.088 5.111 58.067 1.00 46.04 128 LYS B CA 1
ATOM 5367 C C . LYS B 1 128 ? 9.790 6.407 57.669 1.00 45.82 128 LYS B C 1
ATOM 5368 O O . LYS B 1 128 ? 9.927 7.349 58.465 1.00 43.98 128 LYS B O 1
ATOM 5374 N N . GLU B 1 129 ? 10.277 6.429 56.427 1.00 44.04 129 GLU B N 1
ATOM 5375 C CA . GLU B 1 129 ? 10.895 7.618 55.848 1.00 41.14 129 GLU B CA 1
ATOM 5376 C C . GLU B 1 129 ? 9.803 8.643 55.567 1.00 39.48 129 GLU B C 1
ATOM 5377 O O . GLU B 1 129 ? 8.683 8.252 55.204 1.00 35.86 129 GLU B O 1
ATOM 5383 N N . PRO B 1 130 ? 10.082 9.948 55.646 1.00 34.23 130 PRO B N 1
ATOM 5384 C CA . PRO B 1 130 ? 9.134 11.007 55.306 1.00 34.56 130 PRO B CA 1
ATOM 5385 C C . PRO B 1 130 ? 8.729 11.187 53.847 1.00 36.75 130 PRO B C 1
ATOM 5386 O O . PRO B 1 130 ? 8.392 12.305 53.453 1.00 43.77 130 PRO B O 1
ATOM 5390 N N . PHE B 1 131 ? 8.776 10.164 52.999 1.00 35.23 131 PHE B N 1
ATOM 5391 C CA . PHE B 1 131 ? 8.396 10.243 51.600 1.00 29.29 131 PHE B CA 1
ATOM 5392 C C . PHE B 1 131 ? 8.220 8.807 51.129 1.00 30.67 131 PHE B C 1
ATOM 5393 O O . PHE B 1 131 ? 8.615 7.859 51.828 1.00 27.45 131 PHE B O 1
ATOM 5401 N N . HIS B 1 132 ? 7.608 8.594 49.958 1.00 33.29 132 HIS B N 1
ATOM 5402 C CA . HIS B 1 132 ? 7.294 7.242 49.518 1.00 32.61 132 HIS B CA 1
ATOM 5403 C C . HIS B 1 132 ? 7.918 6.898 48.182 1.00 24.24 132 HIS B C 1
ATOM 5404 O O . HIS B 1 132 ? 7.841 7.668 47.229 1.00 29.54 132 HIS B O 1
ATOM 5411 N N . TYR B 1 133 ? 8.468 5.691 48.135 1.00 22.46 133 TYR B N 1
ATOM 5412 C CA . TYR B 1 133 ? 9.015 5.134 46.930 1.00 13.21 133 TYR B CA 1
ATOM 5413 C C . TYR B 1 133 ? 8.861 3.634 47.067 1.00 13.11 133 TYR B C 1
ATOM 5414 O O . TYR B 1 133 ? 8.723 3.080 48.165 1.00 15.89 133 TYR B O 1
ATOM 5423 N N . ASP B 1 134 ? 8.854 3.015 45.901 1.00 21.15 134 ASP B N 1
ATOM 5424 C CA . ASP B 1 134 ? 8.644 1.586 45.744 1.00 28.93 134 ASP B CA 1
ATOM 5425 C C . ASP B 1 134 ? 9.931 0.794 45.678 1.00 29.86 134 ASP B C 1
ATOM 5426 O O . ASP B 1 134 ? 9.947 -0.427 45.839 1.00 33.76 134 ASP B O 1
ATOM 5431 N N . GLY B 1 135 ? 11.037 1.447 45.397 1.00 29.93 135 GLY B N 1
ATOM 5432 C CA . GLY B 1 135 ? 12.305 0.760 45.352 1.00 33.06 135 GLY B CA 1
ATOM 5433 C C . GLY B 1 135 ? 13.377 1.800 45.510 1.00 29.75 135 GLY B C 1
ATOM 5434 O O . GLY B 1 135 ? 13.093 3.005 45.580 1.00 32.51 135 GLY B O 1
ATOM 5435 N N . GLU B 1 136 ? 14.612 1.345 45.571 1.00 31.45 136 GLU B N 1
ATOM 5436 C CA . GLU B 1 136 ? 15.742 2.240 45.659 1.00 32.06 136 GLU B CA 1
ATOM 5437 C C . GLU B 1 136 ? 16.881 1.634 44.859 1.00 29.29 136 GLU B C 1
ATOM 5438 O O . GLU B 1 136 ? 16.843 0.461 44.461 1.00 19.65 136 GLU B O 1
ATOM 5444 N N . ILE B 1 137 ? 17.855 2.468 44.530 1.00 20.94 137 ILE B N 1
ATOM 5445 C CA . ILE B 1 137 ? 18.971 2.078 43.695 1.00 19.10 137 ILE B CA 1
ATOM 5446 C C . ILE B 1 137 ? 20.148 2.726 44.409 1.00 18.84 137 ILE B C 1
ATOM 5447 O O . ILE B 1 137 ? 20.075 3.846 44.920 1.00 24.21 137 ILE B O 1
ATOM 5452 N N . ASN B 1 138 ? 21.244 1.999 44.513 1.00 17.56 138 ASN B N 1
ATOM 5453 C CA . ASN B 1 138 ? 22.399 2.507 45.200 1.00 21.07 138 ASN B CA 1
ATOM 5454 C C . ASN B 1 138 ? 23.511 2.598 44.167 1.00 17.35 138 ASN B C 1
ATOM 5455 O O . ASN B 1 138 ? 23.827 1.662 43.408 1.00 17.81 138 ASN B O 1
ATOM 5460 N N . LEU B 1 139 ? 24.035 3.812 44.123 1.00 18.18 139 LEU B N 1
ATOM 5461 C CA . LEU B 1 139 ? 25.110 4.171 43.235 1.00 20.23 139 LEU B CA 1
ATOM 5462 C C . LEU B 1 139 ? 26.243 4.841 44.024 1.00 18.39 139 LEU B C 1
ATOM 5463 O O . LEU B 1 139 ? 26.007 5.734 44.847 1.00 13.11 139 LEU B O 1
ATOM 5468 N N . LEU B 1 140 ? 27.484 4.390 43.836 1.00 17.62 140 LEU B N 1
ATOM 5469 C CA . LEU B 1 140 ? 28.652 4.979 44.461 1.00 10.42 140 LEU B CA 1
ATOM 5470 C C . LEU B 1 140 ? 29.556 5.412 43.317 1.00 17.59 140 LEU B C 1
ATOM 5471 O O . LEU B 1 140 ? 29.934 4.596 42.470 1.00 19.45 140 LEU B O 1
ATOM 5476 N N . LEU B 1 141 ? 29.908 6.684 43.263 1.00 14.26 141 LEU B N 1
ATOM 5477 C CA . LEU B 1 141 ? 30.706 7.210 42.187 1.00 13.59 141 LEU B CA 1
ATOM 5478 C C . LEU B 1 141 ? 32.169 7.319 42.605 1.00 15.44 141 LEU B C 1
ATOM 5479 O O . LEU B 1 141 ? 32.479 7.713 43.737 1.00 16.16 141 LEU B O 1
ATOM 5484 N N . SER B 1 142 ? 33.112 6.963 41.745 1.00 16.87 142 SER B N 1
ATOM 5485 C CA . SER B 1 142 ? 34.505 7.163 42.057 1.00 12.94 142 SER B CA 1
ATOM 5486 C C . SER B 1 142 ? 35.236 7.343 40.737 1.00 13.05 142 SER B C 1
ATOM 5487 O O . SER B 1 142 ? 34.615 7.378 39.664 1.00 14.00 142 SER B O 1
ATOM 5490 N N . ASP B 1 143 ? 36.559 7.486 40.785 1.00 21.78 143 ASP B N 1
ATOM 5491 C CA . ASP B 1 143 ? 37.338 7.679 39.572 1.00 20.06 143 ASP B CA 1
ATOM 5492 C C . ASP B 1 143 ? 38.601 6.864 39.704 1.00 14.43 143 ASP B C 1
ATOM 5493 O O . ASP B 1 143 ? 38.976 6.540 40.830 1.00 13.95 143 ASP B O 1
ATOM 5498 N N . TRP B 1 144 ? 39.253 6.608 38.564 1.00 14.94 144 TRP B N 1
ATOM 5499 C CA . TRP B 1 144 ? 40.305 5.626 38.505 1.00 12.85 144 TRP B CA 1
ATOM 5500 C C . TRP B 1 144 ? 41.416 6.005 37.539 1.00 12.86 144 TRP B C 1
ATOM 5501 O O . TRP B 1 144 ? 41.187 6.382 36.385 1.00 13.08 144 TRP B O 1
ATOM 5512 N N . TRP B 1 145 ? 42.652 5.929 38.003 1.00 20.06 145 TRP B N 1
ATOM 5513 C CA . TRP B 1 145 ? 43.831 6.254 37.208 1.00 18.41 145 TRP B CA 1
ATOM 5514 C C . TRP B 1 145 ? 44.509 4.933 36.886 1.00 6.30 145 TRP B C 1
ATOM 5515 O O . TRP B 1 145 ? 44.364 3.931 37.588 1.00 14.69 145 TRP B O 1
ATOM 5526 N N . HIS B 1 146 ? 45.306 4.886 35.827 1.00 20.18 146 HIS B N 1
ATOM 5527 C CA . HIS B 1 146 ? 45.965 3.638 35.462 1.00 21.79 146 HIS B CA 1
ATOM 5528 C C . HIS B 1 146 ? 47.359 3.517 36.065 1.00 25.74 146 HIS B C 1
ATOM 5529 O O . HIS B 1 146 ? 47.943 2.422 36.049 1.00 30.89 146 HIS B O 1
ATOM 5536 N N . GLN B 1 147 ? 47.865 4.601 36.661 1.00 21.54 147 GLN B N 1
ATOM 5537 C CA . GLN B 1 147 ? 49.192 4.611 37.209 1.00 20.88 147 GLN B CA 1
ATOM 5538 C C . GLN B 1 147 ? 48.957 4.198 38.641 1.00 24.87 147 GLN B C 1
ATOM 5539 O O . GLN B 1 147 ? 47.920 4.444 39.254 1.00 24.34 147 GLN B O 1
ATOM 5545 N N . SER B 1 148 ? 49.988 3.568 39.183 1.00 25.18 148 SER B N 1
ATOM 5546 C CA . SER B 1 148 ? 50.052 3.225 40.591 1.00 24.94 148 SER B CA 1
ATOM 5547 C C . SER B 1 148 ? 49.831 4.352 41.571 1.00 19.87 148 SER B C 1
ATOM 5548 O O . SER B 1 148 ? 50.423 5.406 41.410 1.00 24.16 148 SER B O 1
ATOM 5551 N N . ILE B 1 149 ? 49.138 4.047 42.666 1.00 12.32 149 ILE B N 1
ATOM 5552 C CA . ILE B 1 149 ? 48.966 5.022 43.722 1.00 19.40 149 ILE B CA 1
ATOM 5553 C C . ILE B 1 149 ? 50.295 5.347 44.379 1.00 26.97 149 ILE B C 1
ATOM 5554 O O . ILE B 1 149 ? 50.574 6.494 44.734 1.00 22.77 149 ILE B O 1
ATOM 5559 N N . HIS B 1 150 ? 51.174 4.362 44.508 1.00 31.96 150 HIS B N 1
ATOM 5560 C CA . HIS B 1 150 ? 52.465 4.577 45.135 1.00 31.65 150 HIS B CA 1
ATOM 5561 C C . HIS B 1 150 ? 53.394 5.339 44.201 1.00 26.90 150 HIS B C 1
ATOM 5562 O O . HIS B 1 150 ? 54.307 6.005 44.652 1.00 28.31 150 HIS B O 1
ATOM 5569 N N . LYS B 1 151 ? 53.177 5.302 42.898 1.00 22.02 151 LYS B N 1
ATOM 5570 C CA . LYS B 1 151 ? 53.969 6.101 41.988 1.00 20.09 151 LYS B CA 1
ATOM 5571 C C . LYS B 1 151 ? 53.332 7.495 41.937 1.00 19.44 151 LYS B C 1
ATOM 5572 O O . LYS B 1 151 ? 53.997 8.510 41.710 1.00 20.12 151 LYS B O 1
ATOM 5578 N N . GLN B 1 152 ? 52.015 7.591 42.168 1.00 10.87 152 GLN B N 1
ATOM 5579 C CA . GLN B 1 152 ? 51.313 8.878 42.226 1.00 18.21 152 GLN B CA 1
ATOM 5580 C C . GLN B 1 152 ? 51.761 9.660 43.441 1.00 15.74 152 GLN B C 1
ATOM 5581 O O . GLN B 1 152 ? 52.119 10.841 43.338 1.00 24.19 152 GLN B O 1
ATOM 5587 N N . GLU B 1 153 ? 51.798 8.985 44.597 1.00 18.73 153 GLU B N 1
ATOM 5588 C CA . GLU B 1 153 ? 52.230 9.549 45.865 1.00 22.87 153 GLU B CA 1
ATOM 5589 C C . GLU B 1 153 ? 53.675 10.020 45.779 1.00 21.89 153 GLU B C 1
ATOM 5590 O O . GLU B 1 153 ? 53.981 11.088 46.324 1.00 29.59 153 GLU B O 1
ATOM 5596 N N . VAL B 1 154 ? 54.592 9.270 45.147 1.00 18.13 154 VAL B N 1
ATOM 5597 C CA . VAL B 1 154 ? 55.969 9.727 45.012 1.00 17.13 154 VAL B CA 1
ATOM 5598 C C . VAL B 1 154 ? 55.953 10.900 44.050 1.00 17.96 154 VAL B C 1
ATOM 5599 O O . VAL B 1 154 ? 56.634 11.885 44.348 1.00 21.10 154 VAL B O 1
ATOM 5603 N N . GLY B 1 155 ? 55.180 10.907 42.960 1.00 8.16 155 GLY B N 1
ATOM 5604 C CA . GLY B 1 155 ? 55.171 12.044 42.046 1.00 10.64 155 GLY B CA 1
ATOM 5605 C C . GLY B 1 155 ? 54.735 13.363 42.678 1.00 5.87 155 GLY B C 1
ATOM 5606 O O . GLY B 1 155 ? 55.235 14.430 42.327 1.00 14.07 155 GLY B O 1
ATOM 5607 N N . LEU B 1 156 ? 53.787 13.353 43.619 1.00 10.03 156 LEU B N 1
ATOM 5608 C CA . LEU B 1 156 ? 53.344 14.568 44.268 1.00 5.58 156 LEU B CA 1
ATOM 5609 C C . LEU B 1 156 ? 54.275 14.962 45.382 1.00 20.25 156 LEU B C 1
ATOM 5610 O O . LEU B 1 156 ? 54.126 16.037 45.955 1.00 21.62 156 LEU B O 1
ATOM 5615 N N . SER B 1 157 ? 55.215 14.117 45.797 1.00 21.90 157 SER B N 1
ATOM 5616 C CA . SER B 1 157 ? 56.170 14.499 46.816 1.00 25.49 157 SER B CA 1
ATOM 5617 C C . SER B 1 157 ? 57.486 14.925 46.171 1.00 23.63 157 SER B C 1
ATOM 5618 O O . SER B 1 157 ? 58.395 15.369 46.875 1.00 34.25 157 SER B O 1
ATOM 5621 N N . SER B 1 158 ? 57.645 14.760 44.860 1.00 19.60 158 SER B N 1
ATOM 5622 C CA . SER B 1 158 ? 58.868 15.092 44.165 1.00 14.39 158 SER B CA 1
ATOM 5623 C C . SER B 1 158 ? 58.986 16.581 43.938 1.00 21.33 158 SER B C 1
ATOM 5624 O O . SER B 1 158 ? 58.005 17.329 44.085 1.00 22.95 158 SER B O 1
ATOM 5627 N N . LYS B 1 159 ? 60.214 17.004 43.664 1.00 16.57 159 LYS B N 1
ATOM 5628 C CA . LYS B 1 159 ? 60.517 18.384 43.350 1.00 26.39 159 LYS B CA 1
ATOM 5629 C C . LYS B 1 159 ? 61.232 18.180 42.033 1.00 24.37 159 LYS B C 1
ATOM 5630 O O . LYS B 1 159 ? 62.285 17.532 42.088 1.00 34.45 159 LYS B O 1
ATOM 5636 N N . PRO B 1 160 ? 60.788 18.562 40.828 1.00 28.73 160 PRO B N 1
ATOM 5637 C CA . PRO B 1 160 ? 59.461 19.089 40.503 1.00 25.97 160 PRO B CA 1
ATOM 5638 C C . PRO B 1 160 ? 58.246 18.155 40.569 1.00 27.37 160 PRO B C 1
ATOM 5639 O O . PRO B 1 160 ? 58.322 16.980 40.194 1.00 13.76 160 PRO B O 1
ATOM 5643 N N . ILE B 1 161 ? 57.106 18.653 41.055 1.00 19.31 161 ILE B N 1
ATOM 5644 C CA . ILE B 1 161 ? 55.897 17.842 41.150 1.00 19.45 161 ILE B CA 1
ATOM 5645 C C . ILE B 1 161 ? 55.418 17.238 39.827 1.00 15.21 161 ILE B C 1
ATOM 5646 O O . ILE B 1 161 ? 55.392 17.842 38.744 1.00 12.05 161 ILE B O 1
ATOM 5651 N N . ARG B 1 162 ? 55.053 15.968 39.912 1.00 17.29 162 ARG B N 1
ATOM 5652 C CA . ARG B 1 162 ? 54.470 15.295 38.772 1.00 16.96 162 ARG B CA 1
ATOM 5653 C C . ARG B 1 162 ? 53.011 15.157 39.157 1.00 16.26 162 ARG B C 1
ATOM 5654 O O . ARG B 1 162 ? 52.654 14.422 40.094 1.00 14.55 162 ARG B O 1
ATOM 5662 N N . TRP B 1 163 ? 52.168 15.942 38.487 1.00 16.69 163 TRP B N 1
ATOM 5663 C CA . TRP B 1 163 ? 50.755 15.959 38.770 1.00 12.68 163 TRP B CA 1
ATOM 5664 C C . TRP B 1 163 ? 50.172 14.679 38.203 1.00 13.75 163 TRP B C 1
ATOM 5665 O O . TRP B 1 163 ? 50.541 14.239 37.113 1.00 11.12 163 TRP B O 1
ATOM 5676 N N . ILE B 1 164 ? 49.254 14.113 38.981 1.00 8.77 164 ILE B N 1
ATOM 5677 C CA . ILE B 1 164 ? 48.631 12.841 38.652 1.00 11.37 164 ILE B CA 1
ATOM 5678 C C . ILE B 1 164 ? 47.761 12.917 37.396 1.00 13.62 164 ILE B C 1
ATOM 5679 O O . ILE B 1 164 ? 47.455 11.893 36.795 1.00 12.09 164 ILE B O 1
ATOM 5684 N N . GLY B 1 165 ? 47.310 14.102 36.998 1.00 11.65 165 GLY B N 1
ATOM 5685 C CA . GLY B 1 165 ? 46.491 14.239 35.802 1.00 14.75 165 GLY B CA 1
ATOM 5686 C C . GLY B 1 165 ? 45.025 13.904 36.050 1.00 11.85 165 GLY B C 1
ATOM 5687 O O . GLY B 1 165 ? 44.607 13.490 37.145 1.00 9.60 165 GLY B O 1
ATOM 5688 N N . GLU B 1 166 ? 44.242 14.093 34.983 1.00 10.17 166 GLU B N 1
ATOM 5689 C CA . GLU B 1 166 ? 42.802 13.847 34.980 1.00 9.22 166 GLU B CA 1
ATOM 5690 C C . GLU B 1 166 ? 42.597 12.350 34.999 1.00 14.17 166 GLU B C 1
ATOM 5691 O O . GLU B 1 166 ? 43.400 11.642 34.377 1.00 13.57 166 GLU B O 1
ATOM 5697 N N . PRO B 1 167 ? 41.583 11.812 35.692 1.00 18.00 167 PRO B N 1
ATOM 5698 C CA . PRO B 1 167 ? 41.339 10.386 35.743 1.00 16.78 167 PRO B CA 1
ATOM 5699 C C . PRO B 1 167 ? 41.116 9.734 34.395 1.00 19.53 167 PRO B C 1
ATOM 5700 O O . PRO B 1 167 ? 40.713 10.378 33.430 1.00 18.71 167 PRO B O 1
ATOM 5704 N N . GLN B 1 168 ? 41.356 8.423 34.330 1.00 18.43 168 GLN B N 1
ATOM 5705 C CA . GLN B 1 168 ? 41.183 7.710 33.077 1.00 13.34 168 GLN B CA 1
ATOM 5706 C C . GLN B 1 168 ? 39.759 7.247 32.942 1.00 11.29 168 GLN B C 1
ATOM 5707 O O . GLN B 1 168 ? 39.184 7.179 31.850 1.00 6.27 168 GLN B O 1
ATOM 5713 N N . THR B 1 169 ? 39.156 6.824 34.048 1.00 9.26 169 THR B N 1
ATOM 5714 C CA . THR B 1 169 ? 37.805 6.304 33.958 1.00 13.08 169 THR B CA 1
ATOM 5715 C C . THR B 1 169 ? 36.961 6.715 35.159 1.00 10.67 169 THR B C 1
ATOM 5716 O O . THR B 1 169 ? 37.447 6.717 36.298 1.00 13.98 169 THR B O 1
ATOM 5720 N N . ILE B 1 170 ? 35.725 7.135 34.886 1.00 17.66 170 ILE B N 1
ATOM 5721 C CA . ILE B 1 170 ? 34.735 7.443 35.925 1.00 5.99 170 ILE B CA 1
ATOM 5722 C C . ILE B 1 170 ? 34.094 6.085 36.201 1.00 11.26 170 ILE B C 1
ATOM 5723 O O . ILE B 1 170 ? 33.778 5.373 35.235 1.00 21.04 170 ILE B O 1
ATOM 5728 N N . LEU B 1 171 ? 33.923 5.684 37.459 1.00 19.04 171 LEU B N 1
ATOM 5729 C CA . LEU B 1 171 ? 33.336 4.393 37.820 1.00 8.46 171 LEU B CA 1
ATOM 5730 C C . LEU B 1 171 ? 31.980 4.598 38.508 1.00 10.55 171 LEU B C 1
ATOM 5731 O O . LEU B 1 171 ? 31.778 5.495 39.327 1.00 10.71 171 LEU B O 1
ATOM 5736 N N . LEU B 1 172 ? 31.022 3.766 38.135 1.00 10.14 172 LEU B N 1
ATOM 5737 C CA . LEU B 1 172 ? 29.660 3.771 38.669 1.00 13.98 172 LEU B CA 1
ATOM 5738 C C . LEU B 1 172 ? 29.536 2.371 39.253 1.00 12.19 172 LEU B C 1
ATOM 5739 O O . LEU B 1 172 ? 29.509 1.365 38.519 1.00 15.41 172 LEU B O 1
ATOM 5744 N N . ASN B 1 173 ? 29.609 2.314 40.580 1.00 15.76 173 ASN B N 1
ATOM 5745 C CA . ASN B 1 173 ? 29.622 1.081 41.361 1.00 22.67 173 ASN B CA 1
ATOM 5746 C C . ASN B 1 173 ? 30.774 0.161 40.964 1.00 19.31 173 ASN B C 1
ATOM 5747 O O . ASN B 1 173 ? 30.694 -1.070 40.849 1.00 21.06 173 ASN B O 1
ATOM 5752 N N . GLY B 1 174 ? 31.904 0.828 40.783 1.00 23.29 174 GLY B N 1
ATOM 5753 C CA . GLY B 1 174 ? 33.152 0.168 40.478 1.00 12.88 174 GLY B CA 1
ATOM 5754 C C . GLY B 1 174 ? 33.366 -0.187 39.017 1.00 10.05 174 GLY B C 1
ATOM 5755 O O . GLY B 1 174 ? 34.449 -0.679 38.740 1.00 17.15 174 GLY B O 1
ATOM 5756 N N . ARG B 1 175 ? 32.457 0.003 38.053 1.00 10.24 175 ARG B N 1
ATOM 5757 C CA . ARG B 1 175 ? 32.712 -0.337 36.663 1.00 4.08 175 ARG B CA 1
ATOM 5758 C C . ARG B 1 175 ? 32.717 0.906 35.793 1.00 6.07 175 ARG B C 1
ATOM 5759 O O . ARG B 1 175 ? 32.068 1.915 36.113 1.00 9.70 175 ARG B O 1
ATOM 5767 N N . GLY B 1 176 ? 33.419 0.838 34.674 1.00 6.61 176 GLY B N 1
ATOM 5768 C CA . GLY B 1 176 ? 33.531 1.946 33.742 1.00 14.13 176 GLY B CA 1
ATOM 5769 C C . GLY B 1 176 ? 34.216 1.464 32.477 1.00 11.87 176 GLY B C 1
ATOM 5770 O O . GLY B 1 176 ? 34.682 0.317 32.406 1.00 14.94 176 GLY B O 1
ATOM 5771 N N . GLN B 1 177 ? 34.284 2.286 31.445 1.00 11.13 177 GLN B N 1
ATOM 5772 C CA . GLN B 1 177 ? 34.847 1.848 30.188 1.00 10.62 177 GLN B CA 1
ATOM 5773 C C . GLN B 1 177 ? 35.918 2.818 29.769 1.00 13.02 177 GLN B C 1
ATOM 5774 O O . GLN B 1 177 ? 35.749 4.026 29.949 1.00 9.71 177 GLN B O 1
ATOM 5780 N N . PHE B 1 178 ? 36.979 2.282 29.169 1.00 15.17 178 PHE B N 1
ATOM 5781 C CA . PHE B 1 178 ? 38.150 3.067 28.782 1.00 20.93 178 PHE B CA 1
ATOM 5782 C C . PHE B 1 178 ? 38.404 2.807 27.301 1.00 19.40 178 PHE B C 1
ATOM 5783 O O . PHE B 1 178 ? 38.305 1.666 26.844 1.00 27.92 178 PHE B O 1
ATOM 5791 N N . ASP B 1 179 ? 38.666 3.844 26.508 1.00 24.51 179 ASP B N 1
ATOM 5792 C CA . ASP B 1 179 ? 38.946 3.773 25.072 1.00 31.65 179 ASP B CA 1
ATOM 5793 C C . ASP B 1 179 ? 37.821 3.307 24.156 1.00 32.87 179 ASP B C 1
ATOM 5794 O O . ASP B 1 179 ? 37.986 3.286 22.923 1.00 28.76 179 ASP B O 1
ATOM 5799 N N . CYS B 1 180 ? 36.663 2.968 24.718 1.00 27.23 180 CYS B N 1
ATOM 5800 C CA . CYS B 1 180 ? 35.491 2.613 23.942 1.00 23.28 180 CYS B CA 1
ATOM 5801 C C . CYS B 1 180 ? 34.294 3.185 24.699 1.00 20.21 180 CYS B C 1
ATOM 5802 O O . CYS B 1 180 ? 34.438 3.657 25.839 1.00 15.76 180 CYS B O 1
ATOM 5805 N N . SER B 1 181 ? 33.133 3.213 24.067 1.00 19.89 181 SER B N 1
ATOM 5806 C CA . SER B 1 181 ? 31.930 3.764 24.648 1.00 20.70 181 SER B CA 1
ATOM 5807 C C . SER B 1 181 ? 30.781 2.800 24.372 1.00 19.05 181 SER B C 1
ATOM 5808 O O . SER B 1 181 ? 30.674 2.204 23.289 1.00 20.23 181 SER B O 1
ATOM 5811 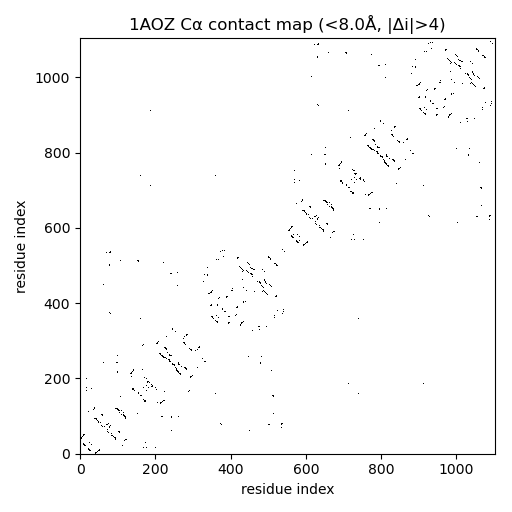N N . ILE B 1 182 ? 29.901 2.584 25.345 1.00 18.43 182 ILE B N 1
ATOM 5812 C CA . ILE B 1 182 ? 28.679 1.812 25.118 1.00 20.80 182 ILE B CA 1
ATOM 5813 C C . ILE B 1 182 ? 27.705 2.681 24.308 1.00 19.92 182 ILE B C 1
ATOM 5814 O O . ILE B 1 182 ? 26.737 2.209 23.698 1.00 22.72 182 ILE B O 1
ATOM 5819 N N . ALA B 1 183 ? 27.960 3.987 24.209 1.00 19.00 183 ALA B N 1
ATOM 5820 C CA . ALA B 1 183 ? 27.132 4.899 23.430 1.00 23.21 183 ALA B CA 1
ATOM 5821 C C . ALA B 1 183 ? 27.763 5.302 22.097 1.00 25.06 183 ALA B C 1
ATOM 5822 O O . ALA B 1 183 ? 27.488 6.365 21.510 1.00 21.17 183 ALA B O 1
ATOM 5824 N N . ALA B 1 184 ? 28.563 4.387 21.548 1.00 16.77 184 ALA B N 1
ATOM 5825 C CA . ALA B 1 184 ? 29.246 4.636 20.290 1.00 23.08 184 ALA B CA 1
ATOM 5826 C C . ALA B 1 184 ? 28.308 4.811 19.101 1.00 24.89 184 ALA B C 1
ATOM 5827 O O . ALA B 1 184 ? 28.696 5.379 18.078 1.00 25.11 184 ALA B O 1
ATOM 5829 N N . LYS B 1 185 ? 27.053 4.366 19.219 1.00 20.21 185 LYS B N 1
ATOM 5830 C CA . LYS B 1 185 ? 26.053 4.456 18.160 1.00 21.29 185 LYS B CA 1
ATOM 5831 C C . LYS B 1 185 ? 25.858 5.856 17.577 1.00 15.78 185 LYS B C 1
ATOM 5832 O O . LYS B 1 185 ? 25.761 6.066 16.363 1.00 16.27 185 LYS B O 1
ATOM 5838 N N . TYR B 1 186 ? 25.876 6.847 18.458 1.00 19.50 186 TYR B N 1
ATOM 5839 C CA . TYR B 1 186 ? 25.561 8.218 18.078 1.00 18.49 186 TYR B CA 1
ATOM 5840 C C . TYR B 1 186 ? 26.782 8.927 17.501 1.00 17.07 186 TYR B C 1
ATOM 5841 O O . TYR B 1 186 ? 26.686 10.059 17.021 1.00 20.18 186 TYR B O 1
ATOM 5850 N N . ASP B 1 187 ? 27.948 8.280 17.417 1.00 19.29 187 ASP B N 1
ATOM 5851 C CA . ASP B 1 187 ? 29.107 9.001 16.931 1.00 14.20 187 ASP B CA 1
ATOM 5852 C C . ASP B 1 187 ? 30.102 8.048 16.297 1.00 20.65 187 ASP B C 1
ATOM 5853 O O . ASP B 1 187 ? 30.663 7.179 16.958 1.00 15.05 187 ASP B O 1
ATOM 5858 N N . SER B 1 188 ? 30.344 8.200 15.001 1.00 18.80 188 SER B N 1
ATOM 5859 C CA . SER B 1 188 ? 31.337 7.446 14.247 1.00 22.34 188 SER B CA 1
ATOM 5860 C C . SER B 1 188 ? 32.759 7.571 14.792 1.00 21.53 188 SER B C 1
ATOM 5861 O O . SER B 1 188 ? 33.612 6.721 14.575 1.00 25.75 188 SER B O 1
ATOM 5864 N N . ASN B 1 189 ? 33.073 8.682 15.463 1.00 21.37 189 ASN B N 1
ATOM 5865 C CA . ASN B 1 189 ? 34.389 8.902 16.049 1.00 14.70 189 ASN B CA 1
ATOM 5866 C C . ASN B 1 189 ? 34.584 8.200 17.373 1.00 16.68 189 ASN B C 1
ATOM 5867 O O . ASN B 1 189 ? 35.645 8.352 17.990 1.00 26.59 189 ASN B O 1
ATOM 5872 N N . LEU B 1 190 ? 33.598 7.451 17.858 1.00 16.71 190 LEU B N 1
ATOM 5873 C CA . LEU B 1 190 ? 33.756 6.734 19.097 1.00 18.97 190 LEU B CA 1
ATOM 5874 C C . LEU B 1 190 ? 33.899 5.263 18.758 1.00 17.14 190 LEU B C 1
ATOM 5875 O O . LEU B 1 190 ? 33.389 4.800 17.741 1.00 27.97 190 LEU B O 1
ATOM 5880 N N . GLU B 1 191 ? 34.539 4.499 19.632 1.00 25.42 191 GLU B N 1
ATOM 5881 C CA . GLU B 1 191 ? 34.800 3.093 19.390 1.00 25.93 191 GLU B CA 1
ATOM 5882 C C . GLU B 1 191 ? 33.751 2.311 20.147 1.00 22.12 191 GLU B C 1
ATOM 5883 O O . GLU B 1 191 ? 33.505 2.656 21.301 1.00 22.83 191 GLU B O 1
ATOM 5889 N N . PRO B 1 192 ? 33.067 1.308 19.596 1.00 27.63 192 PRO B N 1
ATOM 5890 C CA . PRO B 1 192 ? 32.179 0.398 20.323 1.00 29.09 192 PRO B CA 1
ATOM 5891 C C . PRO B 1 192 ? 32.913 -0.534 21.274 1.00 28.15 192 PRO B C 1
ATOM 5892 O O . PRO B 1 192 ? 34.011 -1.012 20.972 1.00 30.64 192 PRO B O 1
ATOM 5896 N N . CYS B 1 193 ? 32.328 -0.787 22.435 1.00 23.79 193 CYS B N 1
ATOM 5897 C CA . CYS B 1 193 ? 32.905 -1.725 23.378 1.00 25.05 193 CYS B CA 1
ATOM 5898 C C . CYS B 1 193 ? 32.407 -3.125 23.062 1.00 29.29 193 CYS B C 1
ATOM 5899 O O . CYS B 1 193 ? 31.229 -3.302 22.738 1.00 33.87 193 CYS B O 1
ATOM 5902 N N . LYS B 1 194 ? 33.226 -4.163 23.162 1.00 29.20 194 LYS B N 1
ATOM 5903 C CA . LYS B 1 194 ? 32.780 -5.505 22.821 1.00 33.66 194 LYS B CA 1
ATOM 5904 C C . LYS B 1 194 ? 32.492 -6.255 24.104 1.00 35.02 194 LYS B C 1
ATOM 5905 O O . LYS B 1 194 ? 33.273 -7.093 24.579 1.00 39.78 194 LYS B O 1
ATOM 5911 N N . LEU B 1 195 ? 31.350 -5.937 24.706 1.00 34.70 195 LEU B N 1
ATOM 5912 C CA . LEU B 1 195 ? 31.005 -6.517 25.990 1.00 36.94 195 LEU B CA 1
ATOM 5913 C C . LEU B 1 195 ? 29.762 -7.381 25.919 1.00 40.25 195 LEU B C 1
ATOM 5914 O O . LEU B 1 195 ? 28.818 -7.068 25.202 1.00 45.51 195 LEU B O 1
ATOM 5919 N N . LYS B 1 196 ? 29.747 -8.471 26.679 1.00 41.01 196 LYS B N 1
ATOM 5920 C CA . LYS B 1 196 ? 28.602 -9.361 26.781 1.00 42.85 196 LYS B CA 1
ATOM 5921 C C . LYS B 1 196 ? 27.754 -9.146 28.044 1.00 41.98 196 LYS B C 1
ATOM 5922 O O . LYS B 1 196 ? 26.738 -9.814 28.221 1.00 43.20 196 LYS B O 1
ATOM 5928 N N . GLY B 1 197 ? 28.103 -8.278 29.000 1.00 39.38 197 GLY B N 1
ATOM 5929 C CA . GLY B 1 197 ? 27.306 -8.097 30.210 1.00 33.44 197 GLY B CA 1
ATOM 5930 C C . GLY B 1 197 ? 27.930 -8.774 31.423 1.00 37.23 197 GLY B C 1
ATOM 5931 O O . GLY B 1 197 ? 27.744 -8.384 32.575 1.00 35.78 197 GLY B O 1
ATOM 5932 N N . SER B 1 198 ? 28.736 -9.793 31.169 1.00 35.41 198 SER B N 1
ATOM 5933 C CA . SER B 1 198 ? 29.368 -10.574 32.212 1.00 33.77 198 SER B CA 1
ATOM 5934 C C . SER B 1 198 ? 30.654 -10.014 32.807 1.00 31.89 198 SER B C 1
ATOM 5935 O O . SER B 1 198 ? 31.125 -10.434 33.859 1.00 29.70 198 SER B O 1
ATOM 5938 N N . GLU B 1 199 ? 31.255 -9.051 32.119 1.00 30.51 199 GLU B N 1
ATOM 5939 C CA . GLU B 1 199 ? 32.595 -8.589 32.452 1.00 23.41 199 GLU B CA 1
ATOM 5940 C C . GLU B 1 199 ? 32.686 -7.690 33.682 1.00 24.93 199 GLU B C 1
ATOM 5941 O O . GLU B 1 199 ? 31.691 -7.102 34.116 1.00 24.93 199 GLU B O 1
ATOM 5947 N N . SER B 1 200 ? 33.899 -7.543 34.222 1.00 16.29 200 SER B N 1
ATOM 5948 C CA . SER B 1 200 ? 34.148 -6.725 35.389 1.00 20.52 200 SER B CA 1
ATOM 5949 C C . SER B 1 200 ? 33.867 -5.256 35.097 1.00 20.63 200 SER B C 1
ATOM 5950 O O . SER B 1 200 ? 33.541 -4.527 36.028 1.00 22.61 200 SER B O 1
ATOM 5953 N N . CYS B 1 201 ? 33.998 -4.812 33.831 1.00 13.89 201 CYS B N 1
ATOM 5954 C CA . CYS B 1 201 ? 33.711 -3.426 33.482 1.00 17.42 201 CYS B CA 1
ATOM 5955 C C . CYS B 1 201 ? 32.355 -3.195 32.813 1.00 19.00 201 CYS B C 1
ATOM 5956 O O . CYS B 1 201 ? 32.051 -2.096 32.331 1.00 17.79 201 CYS B O 1
ATOM 5959 N N . ALA B 1 202 ? 31.493 -4.212 32.781 1.00 20.33 202 ALA B N 1
ATOM 5960 C CA . ALA B 1 202 ? 30.196 -4.095 32.137 1.00 13.97 202 ALA B CA 1
ATOM 5961 C C . ALA B 1 202 ? 29.329 -3.216 33.051 1.00 19.85 202 ALA B C 1
ATOM 5962 O O . ALA B 1 202 ? 29.406 -3.350 34.281 1.00 16.78 202 ALA B O 1
ATOM 5964 N N . PRO B 1 203 ? 28.577 -2.234 32.539 1.00 17.39 203 PRO B N 1
ATOM 5965 C CA . PRO B 1 203 ? 27.809 -1.276 33.338 1.00 25.35 203 PRO B CA 1
ATOM 5966 C C . PRO B 1 203 ? 26.753 -1.849 34.276 1.00 20.10 203 PRO B C 1
ATOM 5967 O O . PRO B 1 203 ? 26.005 -2.752 33.877 1.00 25.04 203 PRO B O 1
ATOM 5971 N N . TYR B 1 204 ? 26.634 -1.345 35.515 1.00 19.37 204 TYR B N 1
ATOM 5972 C CA . TYR B 1 204 ? 25.610 -1.785 36.462 1.00 19.59 204 TYR B CA 1
ATOM 5973 C C . TYR B 1 204 ? 24.285 -1.207 35.981 1.00 19.47 204 TYR B C 1
ATOM 5974 O O . TYR B 1 204 ? 24.026 -0.010 36.133 1.00 30.18 204 TYR B O 1
ATOM 5983 N N . ILE B 1 205 ? 23.392 -2.020 35.439 1.00 18.02 205 ILE B N 1
ATOM 5984 C CA . ILE B 1 205 ? 22.154 -1.501 34.881 1.00 18.40 205 ILE B CA 1
ATOM 5985 C C . ILE B 1 205 ? 21.102 -1.291 35.944 1.00 17.45 205 ILE B C 1
ATOM 5986 O O . ILE B 1 205 ? 21.045 -2.002 36.960 1.00 15.80 205 ILE B O 1
ATOM 5991 N N . PHE B 1 206 ? 20.329 -0.232 35.768 1.00 17.85 206 PHE B N 1
ATOM 5992 C CA . PHE B 1 206 ? 19.289 0.110 36.712 1.00 24.99 206 PHE B CA 1
ATOM 5993 C C . PHE B 1 206 ? 17.988 -0.407 36.113 1.00 27.94 206 PHE B C 1
ATOM 5994 O O . PHE B 1 206 ? 17.516 0.114 35.099 1.00 22.10 206 PHE B O 1
ATOM 6002 N N . HIS B 1 207 ? 17.443 -1.457 36.694 1.00 28.89 207 HIS B N 1
ATOM 6003 C CA . HIS B 1 207 ? 16.174 -2.076 36.342 1.00 28.08 207 HIS B CA 1
ATOM 6004 C C . HIS B 1 207 ? 15.026 -1.430 37.114 1.00 31.86 207 HIS B C 1
ATOM 6005 O O . HIS B 1 207 ? 15.010 -1.369 38.359 1.00 31.17 207 HIS B O 1
ATOM 6012 N N . VAL B 1 208 ? 14.030 -0.951 36.384 1.00 35.24 208 VAL B N 1
ATOM 6013 C CA . VAL B 1 208 ? 12.854 -0.315 36.947 1.00 25.93 208 VAL B CA 1
ATOM 6014 C C . VAL B 1 208 ? 11.627 -0.838 36.199 1.00 35.53 208 VAL B C 1
ATOM 6015 O O . VAL B 1 208 ? 11.733 -1.309 35.054 1.00 34.54 208 VAL B O 1
ATOM 6019 N N . SER B 1 209 ? 10.470 -0.827 36.865 1.00 36.50 209 SER B N 1
ATOM 6020 C CA . SER B 1 209 ? 9.182 -1.211 36.288 1.00 30.48 209 SER B CA 1
ATOM 6021 C C . SER B 1 209 ? 8.471 0.108 35.986 1.00 23.77 209 SER B C 1
ATOM 6022 O O . SER B 1 209 ? 8.750 1.076 36.689 1.00 24.45 209 SER B O 1
ATOM 6025 N N . PRO B 1 210 ? 7.588 0.277 34.998 1.00 23.00 210 PRO B N 1
ATOM 6026 C CA . PRO B 1 210 ? 6.971 1.557 34.676 1.00 21.65 210 PRO B CA 1
ATOM 6027 C C . PRO B 1 210 ? 6.001 1.971 35.773 1.00 29.85 210 PRO B C 1
ATOM 6028 O O . PRO B 1 210 ? 5.550 1.138 36.564 1.00 34.19 210 PRO B O 1
ATOM 6032 N N . LYS B 1 211 ? 5.647 3.258 35.789 1.00 32.76 211 LYS B N 1
ATOM 6033 C CA . LYS B 1 211 ? 4.763 3.845 36.789 1.00 34.14 211 LYS B CA 1
ATOM 6034 C C . LYS B 1 211 ? 5.126 3.618 38.264 1.00 31.37 211 LYS B C 1
ATOM 6035 O O . LYS B 1 211 ? 4.256 3.585 39.139 1.00 35.56 211 LYS B O 1
ATOM 6041 N N . LYS B 1 212 ? 6.398 3.473 38.629 1.00 31.72 212 LYS B N 1
ATOM 6042 C CA . LYS B 1 212 ? 6.786 3.376 40.027 1.00 32.42 212 LYS B CA 1
ATOM 6043 C C . LYS B 1 212 ? 7.731 4.524 40.382 1.00 33.29 212 LYS B C 1
ATOM 6044 O O . LYS B 1 212 ? 8.260 5.205 39.501 1.00 34.40 212 LYS B O 1
ATOM 6050 N N . THR B 1 213 ? 7.951 4.782 41.669 1.00 31.29 213 THR B N 1
ATOM 6051 C CA . THR B 1 213 ? 8.806 5.856 42.152 1.00 29.68 213 THR B CA 1
ATOM 6052 C C . THR B 1 213 ? 9.979 5.187 42.861 1.00 32.02 213 THR B C 1
ATOM 6053 O O . THR B 1 213 ? 9.749 4.206 43.580 1.00 28.35 213 THR B O 1
ATOM 6057 N N . TYR B 1 214 ? 11.221 5.656 42.707 1.00 30.26 214 TYR B N 1
ATOM 6058 C CA . TYR B 1 214 ? 12.400 5.040 43.293 1.00 26.81 214 TYR B CA 1
ATOM 6059 C C . TYR B 1 214 ? 13.261 6.066 43.989 1.00 27.67 214 TYR B C 1
ATOM 6060 O O . TYR B 1 214 ? 13.210 7.236 43.588 1.00 21.84 214 TYR B O 1
ATOM 6069 N N . ARG B 1 215 ? 14.014 5.627 45.011 1.00 26.24 215 ARG B N 1
ATOM 6070 C CA . ARG B 1 215 ? 14.998 6.437 45.720 1.00 25.22 215 ARG B CA 1
ATOM 6071 C C . ARG B 1 215 ? 16.395 6.071 45.196 1.00 27.86 215 ARG B C 1
ATOM 6072 O O . ARG B 1 215 ? 16.903 4.975 45.457 1.00 25.01 215 ARG B O 1
ATOM 6080 N N . ILE B 1 216 ? 17.041 6.912 44.392 1.00 26.74 216 ILE B N 1
ATOM 6081 C CA . ILE B 1 216 ? 18.395 6.638 43.926 1.00 17.33 216 ILE B CA 1
ATOM 6082 C C . ILE B 1 216 ? 19.290 7.406 44.879 1.00 20.58 216 ILE B C 1
ATOM 6083 O O . ILE B 1 216 ? 19.249 8.647 44.964 1.00 27.76 216 ILE B O 1
ATOM 6088 N N . ARG B 1 217 ? 20.042 6.607 45.633 1.00 12.33 217 ARG B N 1
ATOM 6089 C CA . ARG B 1 217 ? 21.015 7.077 46.616 1.00 19.01 217 ARG B CA 1
ATOM 6090 C C . ARG B 1 217 ? 22.360 7.247 45.892 1.00 21.58 217 ARG B C 1
ATOM 6091 O O . ARG B 1 217 ? 22.888 6.264 45.345 1.00 11.70 217 ARG B O 1
ATOM 6099 N N . ILE B 1 218 ? 22.959 8.446 45.866 1.00 24.63 218 ILE B N 1
ATOM 6100 C CA . ILE B 1 218 ? 24.185 8.760 45.119 1.00 27.09 218 ILE B CA 1
ATOM 6101 C C . ILE B 1 218 ? 25.233 9.339 46.062 1.00 23.29 218 ILE B C 1
ATOM 6102 O O . ILE B 1 218 ? 24.997 10.334 46.748 1.00 24.65 218 ILE B O 1
ATOM 6107 N N . ALA B 1 219 ? 26.405 8.730 46.131 1.00 17.77 219 ALA B N 1
ATOM 6108 C CA . ALA B 1 219 ? 27.455 9.182 47.013 1.00 13.95 219 ALA B CA 1
ATOM 6109 C C . ALA B 1 219 ? 28.737 9.320 46.233 1.00 10.54 219 ALA B C 1
ATOM 6110 O O . ALA B 1 219 ? 28.900 8.623 45.228 1.00 20.98 219 ALA B O 1
ATOM 6112 N N . SER B 1 220 ? 29.632 10.230 46.624 1.00 14.79 220 SER B N 1
ATOM 6113 C CA . SER B 1 220 ? 30.891 10.411 45.927 1.00 16.45 220 SER B CA 1
ATOM 6114 C C . SER B 1 220 ? 32.126 10.193 46.806 1.00 18.40 220 SER B C 1
ATOM 6115 O O . SER B 1 220 ? 32.238 10.740 47.912 1.00 23.60 220 SER B O 1
ATOM 6118 N N . THR B 1 221 ? 33.063 9.379 46.344 1.00 10.23 221 THR B N 1
ATOM 6119 C CA . THR B 1 221 ? 34.335 9.137 47.005 1.00 14.14 221 THR B CA 1
ATOM 6120 C C . THR B 1 221 ? 35.362 9.361 45.906 1.00 11.57 221 THR B C 1
ATOM 6121 O O . THR B 1 221 ? 36.283 8.547 45.733 1.00 22.19 221 THR B O 1
ATOM 6125 N N . THR B 1 222 ? 35.221 10.357 45.036 1.00 12.73 222 THR B N 1
ATOM 6126 C CA . THR B 1 222 ? 36.183 10.511 43.973 1.00 9.31 222 THR B CA 1
ATOM 6127 C C . THR B 1 222 ? 37.482 11.065 44.563 1.00 7.53 222 THR B C 1
ATOM 6128 O O . THR B 1 222 ? 37.464 11.746 45.587 1.00 18.44 222 THR B O 1
ATOM 6132 N N . ALA B 1 223 ? 38.675 10.716 44.066 1.00 20.95 223 ALA B N 1
ATOM 6133 C CA . ALA B 1 223 ? 39.891 11.381 44.524 1.00 4.00 223 ALA B CA 1
ATOM 6134 C C . ALA B 1 223 ? 39.950 12.793 43.997 1.00 11.33 223 ALA B C 1
ATOM 6135 O O . ALA B 1 223 ? 40.446 13.703 44.667 1.00 10.58 223 ALA B O 1
ATOM 6137 N N . LEU B 1 224 ? 39.425 13.031 42.799 1.00 7.23 224 LEU B N 1
ATOM 6138 C CA . LEU B 1 224 ? 39.543 14.349 42.228 1.00 16.02 224 LEU B CA 1
ATOM 6139 C C . LEU B 1 224 ? 38.284 14.940 41.597 1.00 15.61 224 LEU B C 1
ATOM 6140 O O . LEU B 1 224 ? 37.959 16.105 41.783 1.00 17.15 224 LEU B O 1
ATOM 6145 N N . ALA B 1 225 ? 37.569 14.133 40.822 1.00 14.43 225 ALA B N 1
ATOM 6146 C CA . ALA B 1 225 ? 36.487 14.614 39.983 1.00 20.63 225 ALA B CA 1
ATOM 6147 C C . ALA B 1 225 ? 35.220 15.137 40.638 1.00 17.18 225 ALA B C 1
ATOM 6148 O O . ALA B 1 225 ? 34.726 14.575 41.600 1.00 19.10 225 ALA B O 1
ATOM 6150 N N . ALA B 1 226 ? 34.688 16.223 40.096 1.00 21.75 226 ALA B N 1
ATOM 6151 C CA . ALA B 1 226 ? 33.391 16.754 40.472 1.00 17.19 226 ALA B CA 1
ATOM 6152 C C . ALA B 1 226 ? 32.549 16.264 39.305 1.00 19.05 226 ALA B C 1
ATOM 6153 O O . ALA B 1 226 ? 32.938 16.433 38.133 1.00 15.50 226 ALA B O 1
ATOM 6155 N N . LEU B 1 227 ? 31.425 15.625 39.591 1.00 15.65 227 LEU B N 1
ATOM 6156 C CA . LEU B 1 227 ? 30.626 15.025 38.538 1.00 12.74 227 LEU B CA 1
ATOM 6157 C C . LEU B 1 227 ? 29.226 15.628 38.507 1.00 14.24 227 LEU B C 1
ATOM 6158 O O . LEU B 1 227 ? 28.832 16.301 39.458 1.00 17.73 227 LEU B O 1
ATOM 6163 N N . ASN B 1 228 ? 28.478 15.409 37.432 1.00 15.44 228 ASN B N 1
ATOM 6164 C CA . ASN B 1 228 ? 27.109 15.883 37.262 1.00 22.13 228 ASN B CA 1
ATOM 6165 C C . ASN B 1 228 ? 26.310 14.671 36.817 1.00 16.64 228 ASN B C 1
ATOM 6166 O O . ASN B 1 228 ? 26.704 14.001 35.874 1.00 19.84 228 ASN B O 1
ATOM 6171 N N . PHE B 1 229 ? 25.271 14.326 37.576 1.00 19.19 229 PHE B N 1
ATOM 6172 C CA . PHE B 1 229 ? 24.423 13.165 37.356 1.00 17.53 229 PHE B CA 1
ATOM 6173 C C . PHE B 1 229 ? 23.147 13.577 36.647 1.00 18.38 229 PHE B C 1
ATOM 6174 O O . PHE B 1 229 ? 22.503 14.521 37.112 1.00 17.30 229 PHE B O 1
ATOM 6182 N N . ALA B 1 230 ? 22.727 12.862 35.603 1.00 14.13 230 ALA B N 1
ATOM 6183 C CA . ALA B 1 230 ? 21.526 13.218 34.858 1.00 18.21 230 ALA B CA 1
ATOM 6184 C C . ALA B 1 230 ? 20.877 11.990 34.211 1.00 21.28 230 ALA B C 1
ATOM 6185 O O . ALA B 1 230 ? 21.623 11.125 33.721 1.00 23.59 230 ALA B O 1
ATOM 6187 N N . ILE B 1 231 ? 19.532 11.872 34.185 1.00 18.92 231 ILE B N 1
ATOM 6188 C CA . ILE B 1 231 ? 18.850 10.756 33.546 1.00 12.72 231 ILE B CA 1
ATOM 6189 C C . ILE B 1 231 ? 18.000 11.301 32.392 1.00 17.80 231 ILE B C 1
ATOM 6190 O O . ILE B 1 231 ? 17.219 12.251 32.499 1.00 12.91 231 ILE B O 1
ATOM 6195 N N . GLY B 1 232 ? 18.133 10.657 31.244 1.00 19.51 232 GLY B N 1
ATOM 6196 C CA . GLY B 1 232 ? 17.413 11.030 30.047 1.00 20.58 232 GLY B CA 1
ATOM 6197 C C . GLY B 1 232 ? 15.916 10.986 30.257 1.00 29.14 232 GLY B C 1
ATOM 6198 O O . GLY B 1 232 ? 15.328 9.982 30.697 1.00 26.78 232 GLY B O 1
ATOM 6199 N N . ASN B 1 233 ? 15.333 12.154 30.023 1.00 27.42 233 ASN B N 1
ATOM 6200 C CA . ASN B 1 233 ? 13.892 12.353 30.070 1.00 24.31 233 ASN B CA 1
ATOM 6201 C C . ASN B 1 233 ? 13.349 12.136 31.476 1.00 21.47 233 ASN B C 1
ATOM 6202 O O . ASN B 1 233 ? 12.238 11.624 31.645 1.00 21.36 233 ASN B O 1
ATOM 6207 N N . HIS B 1 234 ? 14.099 12.418 32.542 1.00 20.26 234 HIS B N 1
ATOM 6208 C CA . HIS B 1 234 ? 13.626 12.232 33.907 1.00 22.75 234 HIS B CA 1
ATOM 6209 C C . HIS B 1 234 ? 14.142 13.324 34.818 1.00 22.89 234 HIS B C 1
ATOM 6210 O O . HIS B 1 234 ? 15.332 13.638 34.881 1.00 31.94 234 HIS B O 1
ATOM 6217 N N . GLN B 1 235 ? 13.203 13.947 35.514 1.00 19.02 235 GLN B N 1
ATOM 6218 C CA . GLN B 1 235 ? 13.521 15.051 36.410 1.00 24.30 235 GLN B CA 1
ATOM 6219 C C . GLN B 1 235 ? 13.730 14.427 37.772 1.00 22.31 235 GLN B C 1
ATOM 6220 O O . GLN B 1 235 ? 13.180 13.360 38.055 1.00 23.77 235 GLN B O 1
ATOM 6226 N N . LEU B 1 236 ? 14.479 15.081 38.639 1.00 21.24 236 LEU B N 1
ATOM 6227 C CA . LEU B 1 236 ? 14.849 14.506 39.910 1.00 18.67 236 LEU B CA 1
ATOM 6228 C C . LEU B 1 236 ? 14.268 15.337 41.038 1.00 20.79 236 LEU B C 1
ATOM 6229 O O . LEU B 1 236 ? 14.343 16.574 40.997 1.00 23.69 236 LEU B O 1
ATOM 6234 N N . LEU B 1 237 ? 13.714 14.692 42.056 1.00 17.63 237 LEU B N 1
ATOM 6235 C CA . LEU B 1 237 ? 13.255 15.422 43.215 1.00 17.52 237 LEU B CA 1
ATOM 6236 C C . LEU B 1 237 ? 14.324 15.155 44.270 1.00 24.66 237 LEU B C 1
ATOM 6237 O O . LEU B 1 237 ? 14.589 14.011 44.653 1.00 25.36 237 LEU B O 1
ATOM 6242 N N . VAL B 1 238 ? 15.012 16.197 44.695 1.00 17.78 238 VAL B N 1
ATOM 6243 C CA . VAL B 1 238 ? 16.072 16.074 45.666 1.00 22.84 238 VAL B CA 1
ATOM 6244 C C . VAL B 1 238 ? 15.400 16.000 47.021 1.00 25.82 238 VAL B C 1
ATOM 6245 O O . VAL B 1 238 ? 14.618 16.895 47.343 1.00 28.31 238 VAL B O 1
ATOM 6249 N N . VAL B 1 239 ? 15.633 14.941 47.802 1.00 23.81 239 VAL B N 1
ATOM 6250 C CA . VAL B 1 239 ? 15.005 14.811 49.109 1.00 20.14 239 VAL B CA 1
ATOM 6251 C C . VAL B 1 239 ? 15.975 14.571 50.258 1.00 17.43 239 VAL B C 1
ATOM 6252 O O . VAL B 1 239 ? 15.606 14.749 51.426 1.00 20.88 239 VAL B O 1
ATOM 6256 N N . GLU B 1 240 ? 17.209 14.138 50.018 1.00 21.97 240 GLU B N 1
ATOM 6257 C CA . GLU B 1 240 ? 18.136 13.931 51.122 1.00 24.55 240 GLU B CA 1
ATOM 6258 C C . GLU B 1 240 ? 19.485 14.473 50.697 1.00 16.20 240 GLU B C 1
ATOM 6259 O O . GLU B 1 240 ? 19.783 14.499 49.500 1.00 27.22 240 GLU B O 1
ATOM 6265 N N . ALA B 1 241 ? 20.302 14.908 51.635 1.00 17.26 241 ALA B N 1
ATOM 6266 C CA . ALA B 1 241 ? 21.652 15.336 51.337 1.00 15.83 241 ALA B CA 1
ATOM 6267 C C . ALA B 1 241 ? 22.484 15.137 52.589 1.00 15.40 241 ALA B C 1
ATOM 6268 O O . ALA B 1 241 ? 22.140 15.625 53.669 1.00 23.89 241 ALA B O 1
ATOM 6270 N N . ASP B 1 242 ? 23.552 14.337 52.482 1.00 23.31 242 ASP B N 1
ATOM 6271 C CA . ASP B 1 242 ? 24.495 14.103 53.565 1.00 14.49 242 ASP B CA 1
ATOM 6272 C C . ASP B 1 242 ? 23.836 13.640 54.845 1.00 17.80 242 ASP B C 1
ATOM 6273 O O . ASP B 1 242 ? 24.031 14.199 55.928 1.00 20.88 242 ASP B O 1
ATOM 6278 N N . GLY B 1 243 ? 23.005 12.603 54.710 1.00 27.29 243 GLY B N 1
ATOM 6279 C CA . GLY B 1 243 ? 22.271 12.021 55.834 1.00 22.90 243 GLY B CA 1
ATOM 6280 C C . GLY B 1 243 ? 21.143 12.874 56.419 1.00 24.04 243 GLY B C 1
ATOM 6281 O O . GLY B 1 243 ? 20.457 12.407 57.335 1.00 22.52 243 GLY B O 1
ATOM 6282 N N . ASN B 1 244 ? 20.927 14.099 55.923 1.00 26.19 244 ASN B N 1
ATOM 6283 C CA . ASN B 1 244 ? 19.892 14.990 56.415 1.00 24.54 244 ASN B CA 1
ATOM 6284 C C . ASN B 1 244 ? 18.869 15.273 55.336 1.00 22.91 244 ASN B C 1
ATOM 6285 O O . ASN B 1 244 ? 19.098 15.022 54.148 1.00 27.59 244 ASN B O 1
ATOM 6290 N N . TYR B 1 245 ? 17.677 15.712 55.697 1.00 25.17 245 TYR B N 1
ATOM 6291 C CA . TYR B 1 245 ? 16.646 15.960 54.702 1.00 21.58 245 TYR B CA 1
ATOM 6292 C C . TYR B 1 245 ? 16.587 17.449 54.402 1.00 15.47 245 TYR B C 1
ATOM 6293 O O . TYR B 1 245 ? 16.771 18.330 55.257 1.00 14.06 245 TYR B O 1
ATOM 6302 N N . VAL B 1 246 ? 16.324 17.710 53.137 1.00 17.19 246 VAL B N 1
ATOM 6303 C CA . VAL B 1 246 ? 16.285 19.070 52.632 1.00 16.69 246 VAL B CA 1
ATOM 6304 C C . VAL B 1 246 ? 14.885 19.432 52.122 1.00 20.39 246 VAL B C 1
ATOM 6305 O O . VAL B 1 246 ? 14.024 18.567 51.928 1.00 12.61 246 VAL B O 1
ATOM 6309 N N . GLN B 1 247 ? 14.619 20.719 51.930 1.00 23.99 247 GLN B N 1
ATOM 6310 C CA . GLN B 1 247 ? 13.370 21.217 51.391 1.00 24.51 247 GLN B CA 1
ATOM 6311 C C . GLN B 1 247 ? 13.321 20.750 49.931 1.00 25.96 247 GLN B C 1
ATOM 6312 O O . GLN B 1 247 ? 14.123 21.243 49.121 1.00 23.66 247 GLN B O 1
ATOM 6318 N N . PRO B 1 248 ? 12.446 19.797 49.560 1.00 19.79 248 PRO B N 1
ATOM 6319 C CA . PRO B 1 248 ? 12.424 19.125 48.253 1.00 21.35 248 PRO B CA 1
ATOM 6320 C C . PRO B 1 248 ? 12.303 20.063 47.073 1.00 15.62 248 PRO B C 1
ATOM 6321 O O . PRO B 1 248 ? 11.698 21.123 47.217 1.00 23.46 248 PRO B O 1
ATOM 6325 N N . PHE B 1 249 ? 12.900 19.727 45.925 1.00 16.30 249 PHE B N 1
ATOM 6326 C CA . PHE B 1 249 ? 12.794 20.533 44.719 1.00 19.07 249 PHE B CA 1
ATOM 6327 C C . PHE B 1 249 ? 13.111 19.667 43.523 1.00 21.11 249 PHE B C 1
ATOM 6328 O O . PHE B 1 249 ? 13.614 18.548 43.669 1.00 23.98 249 PHE B O 1
ATOM 6336 N N . TYR B 1 250 ? 12.827 20.180 42.344 1.00 19.76 250 TYR B N 1
ATOM 6337 C CA . TYR B 1 250 ? 13.027 19.450 41.113 1.00 23.04 250 TYR B CA 1
ATOM 6338 C C . TYR B 1 250 ? 14.217 19.970 40.353 1.00 24.35 250 TYR B C 1
ATOM 6339 O O . TYR B 1 250 ? 14.501 21.172 40.400 1.00 24.19 250 TYR B O 1
ATOM 6348 N N . THR B 1 251 ? 14.900 19.095 39.622 1.00 21.01 251 THR B N 1
ATOM 6349 C CA . THR B 1 251 ? 16.010 19.543 38.813 1.00 17.38 251 THR B CA 1
ATOM 6350 C C . THR B 1 251 ? 16.283 18.542 37.716 1.00 13.26 251 THR B C 1
ATOM 6351 O O . THR B 1 251 ? 15.948 17.365 37.818 1.00 16.05 251 THR B O 1
ATOM 6355 N N . SER B 1 252 ? 16.802 19.002 36.599 1.00 12.81 252 SER B N 1
ATOM 6356 C CA . SER B 1 252 ? 17.153 18.089 35.536 1.00 10.15 252 SER B CA 1
ATOM 6357 C C . SER B 1 252 ? 18.429 17.307 35.814 1.00 14.11 252 SER B C 1
ATOM 6358 O O . SER B 1 252 ? 18.671 16.312 35.127 1.00 22.05 252 SER B O 1
ATOM 6361 N N . ASP B 1 253 ? 19.293 17.707 36.756 1.00 15.76 253 ASP B N 1
ATOM 6362 C CA . ASP B 1 253 ? 20.593 17.058 36.974 1.00 22.13 253 ASP B CA 1
ATOM 6363 C C . ASP B 1 253 ? 21.224 17.557 38.247 1.00 20.28 253 ASP B C 1
ATOM 6364 O O . ASP B 1 253 ? 20.959 18.707 38.600 1.00 32.04 253 ASP B O 1
ATOM 6369 N N . ILE B 1 254 ? 22.063 16.807 38.952 1.00 17.64 254 ILE B N 1
ATOM 6370 C CA . ILE B 1 254 ? 22.669 17.349 40.162 1.00 17.40 254 ILE B CA 1
ATOM 6371 C C . ILE B 1 254 ? 24.169 17.377 39.994 1.00 18.32 254 ILE B C 1
ATOM 6372 O O . ILE B 1 254 ? 24.708 16.617 39.183 1.00 22.63 254 ILE B O 1
ATOM 6377 N N . ASP B 1 255 ? 24.832 18.295 40.693 1.00 18.58 255 ASP B N 1
ATOM 6378 C CA . ASP B 1 255 ? 26.288 18.329 40.741 1.00 15.78 255 ASP B CA 1
ATOM 6379 C C . ASP B 1 255 ? 26.677 17.643 42.029 1.00 17.45 255 ASP B C 1
ATOM 6380 O O . ASP B 1 255 ? 26.054 17.893 43.071 1.00 18.67 255 ASP B O 1
ATOM 6385 N N . ILE B 1 256 ? 27.680 16.768 42.006 1.00 9.91 256 ILE B N 1
ATOM 6386 C CA . ILE B 1 256 ? 28.097 16.173 43.247 1.00 11.26 256 ILE B CA 1
ATOM 6387 C C . ILE B 1 256 ? 29.618 16.253 43.273 1.00 12.21 256 ILE B C 1
ATOM 6388 O O . ILE B 1 256 ? 30.353 16.074 42.294 1.00 18.75 256 ILE B O 1
ATOM 6393 N N . TYR B 1 257 ? 30.074 16.702 44.427 1.00 15.66 257 TYR B N 1
ATOM 6394 C CA . TYR B 1 257 ? 31.478 16.921 44.698 1.00 13.02 257 TYR B CA 1
ATOM 6395 C C . TYR B 1 257 ? 31.908 15.783 45.608 1.00 17.56 257 TYR B C 1
ATOM 6396 O O . TYR B 1 257 ? 31.045 15.104 46.203 1.00 13.24 257 TYR B O 1
ATOM 6405 N N . SER B 1 258 ? 33.213 15.534 45.760 1.00 11.60 258 SER B N 1
ATOM 6406 C CA . SER B 1 258 ? 33.659 14.398 46.546 1.00 11.34 258 SER B CA 1
ATOM 6407 C C . SER B 1 258 ? 33.217 14.551 47.988 1.00 13.51 258 SER B C 1
ATOM 6408 O O . SER B 1 258 ? 33.255 15.664 48.515 1.00 14.92 258 SER B O 1
ATOM 6411 N N . GLY B 1 259 ? 32.753 13.479 48.641 1.00 9.45 259 GLY B N 1
ATOM 6412 C CA . GLY B 1 259 ? 32.342 13.572 50.024 1.00 14.04 259 GLY B CA 1
ATOM 6413 C C . GLY B 1 259 ? 30.863 13.852 50.201 1.00 8.84 259 GLY B C 1
ATOM 6414 O O . GLY B 1 259 ? 30.327 13.676 51.298 1.00 10.28 259 GLY B O 1
ATOM 6415 N N . GLU B 1 260 ? 30.171 14.271 49.154 1.00 15.30 260 GLU B N 1
ATOM 6416 C CA . GLU B 1 260 ? 28.745 14.514 49.263 1.00 16.23 260 GLU B CA 1
ATOM 6417 C C . GLU B 1 260 ? 27.952 13.242 49.003 1.00 21.60 260 GLU B C 1
ATOM 6418 O O . GLU B 1 260 ? 28.458 12.334 48.341 1.00 16.57 260 GLU B O 1
ATOM 6424 N N . SER B 1 261 ? 26.725 13.161 49.521 1.00 22.57 261 SER B N 1
ATOM 6425 C CA . SER B 1 261 ? 25.793 12.079 49.259 1.00 23.95 261 SER B CA 1
ATOM 6426 C C . SER B 1 261 ? 24.422 12.744 49.123 1.00 17.55 261 SER B C 1
ATOM 6427 O O . SER B 1 261 ? 24.165 13.805 49.703 1.00 20.32 261 SER B O 1
ATOM 6430 N N . TYR B 1 262 ? 23.550 12.154 48.322 1.00 20.22 262 TYR B N 1
ATOM 6431 C CA . TYR B 1 262 ? 22.249 12.683 47.991 1.00 18.15 262 TYR B CA 1
ATOM 6432 C C . TYR B 1 262 ? 21.320 11.519 47.755 1.00 24.32 262 TYR B C 1
ATOM 6433 O O . TYR B 1 262 ? 21.771 10.423 47.442 1.00 18.08 262 TYR B O 1
ATOM 6442 N N . SER B 1 263 ? 20.029 11.746 47.940 1.00 23.44 263 SER B N 1
ATOM 6443 C CA . SER B 1 263 ? 19.023 10.806 47.499 1.00 22.30 263 SER B CA 1
ATOM 6444 C C . SER B 1 263 ? 18.132 11.693 46.673 1.00 19.57 263 SER B C 1
ATOM 6445 O O . SER B 1 263 ? 17.879 12.871 47.002 1.00 21.28 263 SER B O 1
ATOM 6448 N N . VAL B 1 264 ? 17.723 11.091 45.585 1.00 16.49 264 VAL B N 1
ATOM 6449 C CA . VAL B 1 264 ? 16.924 11.766 44.601 1.00 15.96 264 VAL B CA 1
ATOM 6450 C C . VAL B 1 264 ? 15.818 10.749 44.302 1.00 22.04 264 VAL B C 1
ATOM 6451 O O . VAL B 1 264 ? 16.081 9.542 44.317 1.00 25.35 264 VAL B O 1
ATOM 6455 N N . LEU B 1 265 ? 14.562 11.167 44.147 1.00 16.55 265 LEU B N 1
ATOM 6456 C CA . LEU B 1 265 ? 13.517 10.212 43.803 1.00 18.44 265 LEU B CA 1
ATOM 6457 C C . LEU B 1 265 ? 13.144 10.407 42.342 1.00 16.43 265 LEU B C 1
ATOM 6458 O O . LEU B 1 265 ? 13.172 11.522 41.889 1.00 21.73 265 LEU B O 1
ATOM 6463 N N . ILE B 1 266 ? 12.795 9.336 41.602 1.00 27.00 266 ILE B N 1
ATOM 6464 C CA . ILE B 1 266 ? 12.353 9.463 40.220 1.00 25.08 266 ILE B CA 1
ATOM 6465 C C . ILE B 1 266 ? 11.065 8.676 40.076 1.00 28.08 266 ILE B C 1
ATOM 6466 O O . ILE B 1 266 ? 10.932 7.663 40.757 1.00 20.78 266 ILE B O 1
ATOM 6471 N N . THR B 1 267 ? 10.164 9.022 39.126 1.00 16.76 267 THR B N 1
ATOM 6472 C CA . THR B 1 267 ? 9.019 8.261 38.874 1.00 28.64 267 THR B CA 1
ATOM 6473 C C . THR B 1 267 ? 9.081 7.830 37.416 1.00 24.08 267 THR B C 1
ATOM 6474 O O . THR B 1 267 ? 9.303 8.678 36.550 1.00 23.19 267 THR B O 1
ATOM 6478 N N . THR B 1 268 ? 8.868 6.556 37.066 1.00 23.45 268 THR B N 1
ATOM 6479 C CA . THR B 1 268 ? 8.937 6.097 35.699 1.00 25.33 268 THR B CA 1
ATOM 6480 C C . THR B 1 268 ? 7.686 6.450 34.890 1.00 29.22 268 THR B C 1
ATOM 6481 O O . THR B 1 268 ? 6.865 5.584 34.537 1.00 35.06 268 THR B O 1
ATOM 6485 N N . ASP B 1 269 ? 7.518 7.737 34.630 1.00 29.96 269 ASP B N 1
ATOM 6486 C CA . ASP B 1 269 ? 6.399 8.281 33.874 1.00 33.29 269 ASP B CA 1
ATOM 6487 C C . ASP B 1 269 ? 6.545 8.073 32.391 1.00 39.10 269 ASP B C 1
ATOM 6488 O O . ASP B 1 269 ? 5.571 7.864 31.684 1.00 45.21 269 ASP B O 1
ATOM 6493 N N . GLN B 1 270 ? 7.769 8.272 31.907 1.00 36.39 270 GLN B N 1
ATOM 6494 C CA . GLN B 1 270 ? 8.033 8.231 30.475 1.00 36.79 270 GLN B CA 1
ATOM 6495 C C . GLN B 1 270 ? 7.651 6.940 29.775 1.00 33.03 270 GLN B C 1
ATOM 6496 O O . GLN B 1 270 ? 7.556 5.889 30.407 1.00 39.03 270 GLN B O 1
ATOM 6502 N N . ASN B 1 271 ? 7.510 7.065 28.460 1.00 34.34 271 ASN B N 1
ATOM 6503 C CA . ASN B 1 271 ? 7.191 5.988 27.541 1.00 33.22 271 ASN B CA 1
ATOM 6504 C C . ASN B 1 271 ? 7.880 4.680 27.914 1.00 34.37 271 ASN B C 1
ATOM 6505 O O . ASN B 1 271 ? 9.118 4.607 27.896 1.00 30.91 271 ASN B O 1
ATOM 6510 N N . PRO B 1 272 ? 7.093 3.628 28.207 1.00 32.15 272 PRO B N 1
ATOM 6511 C CA . PRO B 1 272 ? 7.541 2.376 28.778 1.00 26.11 272 PRO B CA 1
ATOM 6512 C C . PRO B 1 272 ? 8.124 1.462 27.735 1.00 25.45 272 PRO B C 1
ATOM 6513 O O . PRO B 1 272 ? 8.594 0.376 28.057 1.00 21.60 272 PRO B O 1
ATOM 6517 N N . SER B 1 273 ? 8.104 1.838 26.474 1.00 20.94 273 SER B N 1
ATOM 6518 C CA . SER B 1 273 ? 8.594 0.971 25.427 1.00 27.65 273 SER B CA 1
ATOM 6519 C C . SER B 1 273 ? 10.085 1.180 25.149 1.00 22.29 273 SER B C 1
ATOM 6520 O O . SER B 1 273 ? 10.579 0.729 24.116 1.00 24.70 273 SER B O 1
ATOM 6523 N N . GLU B 1 274 ? 10.848 1.869 25.999 1.00 31.76 274 GLU B N 1
ATOM 6524 C CA . GLU B 1 274 ? 12.247 2.132 25.709 1.00 29.94 274 GLU B CA 1
ATOM 6525 C C . GLU B 1 274 ? 13.101 2.322 26.931 1.00 30.21 274 GLU B C 1
ATOM 6526 O O . GLU B 1 274 ? 12.576 2.377 28.050 1.00 31.07 274 GLU B O 1
ATOM 6532 N N . ASN B 1 275 ? 14.418 2.381 26.685 1.00 32.42 275 ASN B N 1
ATOM 6533 C CA . ASN B 1 275 ? 15.406 2.569 27.752 1.00 27.29 275 ASN B CA 1
ATOM 6534 C C . ASN B 1 275 ? 15.945 3.999 27.755 1.00 30.12 275 ASN B C 1
ATOM 6535 O O . ASN B 1 275 ? 15.839 4.683 26.722 1.00 34.41 275 ASN B O 1
ATOM 6540 N N . TYR B 1 276 ? 16.487 4.514 28.876 1.00 22.33 276 TYR B N 1
ATOM 6541 C CA . TYR B 1 276 ? 16.965 5.890 28.973 1.00 21.81 276 TYR B CA 1
ATOM 6542 C C . TYR B 1 276 ? 18.381 5.940 29.499 1.00 22.41 276 TYR B C 1
ATOM 6543 O O . TYR B 1 276 ? 18.767 5.032 30.236 1.00 28.06 276 TYR B O 1
ATOM 6552 N N . TRP B 1 277 ? 19.196 6.940 29.152 1.00 26.77 277 TRP B N 1
ATOM 6553 C CA . TRP B 1 277 ? 20.596 6.995 29.580 1.00 13.84 277 TRP B CA 1
ATOM 6554 C C . TRP B 1 277 ? 20.830 7.640 30.916 1.00 17.08 277 TRP B C 1
ATOM 6555 O O . TRP B 1 277 ? 20.180 8.637 31.230 1.00 19.77 277 TRP B O 1
ATOM 6566 N N . VAL B 1 278 ? 21.741 7.060 31.694 1.00 17.11 278 VAL B N 1
ATOM 6567 C CA . VAL B 1 278 ? 22.218 7.641 32.929 1.00 14.12 278 VAL B CA 1
ATOM 6568 C C . VAL B 1 278 ? 23.613 8.160 32.536 1.00 18.01 278 VAL B C 1
ATOM 6569 O O . VAL B 1 278 ? 24.434 7.430 31.957 1.00 11.28 278 VAL B O 1
ATOM 6573 N N . SER B 1 279 ? 23.925 9.411 32.822 1.00 10.03 279 SER B N 1
ATOM 6574 C CA . SER B 1 279 ? 25.190 9.994 32.447 1.00 11.02 279 SER B CA 1
ATOM 6575 C C . SER B 1 279 ? 25.678 10.768 33.643 1.00 18.43 279 SER B C 1
ATOM 6576 O O . SER B 1 279 ? 24.891 11.436 34.330 1.00 25.50 279 SER B O 1
ATOM 6579 N N . VAL B 1 280 ? 26.972 10.518 33.895 1.00 17.33 280 VAL B N 1
ATOM 6580 C CA . VAL B 1 280 ? 27.735 11.093 34.983 1.00 10.37 280 VAL B CA 1
ATOM 6581 C C . VAL B 1 280 ? 29.006 11.627 34.314 1.00 17.55 280 VAL B C 1
ATOM 6582 O O . VAL B 1 280 ? 29.942 10.860 33.992 1.00 11.85 280 VAL B O 1
ATOM 6586 N N . GLY B 1 281 ? 29.018 12.940 34.054 1.00 9.12 281 GLY B N 1
ATOM 6587 C CA . GLY B 1 281 ? 30.121 13.599 33.389 1.00 13.80 281 GLY B CA 1
ATOM 6588 C C . GLY B 1 281 ? 30.874 14.593 34.258 1.00 16.84 281 GLY B C 1
ATOM 6589 O O . GLY B 1 281 ? 30.384 15.031 35.312 1.00 17.17 281 GLY B O 1
ATOM 6590 N N . THR B 1 282 ? 32.074 14.967 33.801 1.00 21.40 282 THR B N 1
ATOM 6591 C CA . THR B 1 282 ? 32.952 15.876 34.536 1.00 21.40 282 THR B CA 1
ATOM 6592 C C . THR B 1 282 ? 32.575 17.355 34.375 1.00 18.79 282 THR B C 1
ATOM 6593 O O . THR B 1 282 ? 32.259 17.860 33.275 1.00 15.18 282 THR B O 1
ATOM 6597 N N . ARG B 1 283 ? 32.631 18.050 35.513 1.00 15.64 283 ARG B N 1
ATOM 6598 C CA . ARG B 1 283 ? 32.448 19.492 35.568 1.00 18.35 283 ARG B CA 1
ATOM 6599 C C . ARG B 1 283 ? 33.495 20.082 36.511 1.00 16.50 283 ARG B C 1
ATOM 6600 O O . ARG B 1 283 ? 34.148 19.354 37.263 1.00 14.55 283 ARG B O 1
ATOM 6608 N N . ALA B 1 284 ? 33.621 21.416 36.506 1.00 13.82 284 ALA B N 1
ATOM 6609 C CA . ALA B 1 284 ? 34.502 22.238 37.333 1.00 12.13 284 ALA B CA 1
ATOM 6610 C C . ALA B 1 284 ? 35.991 22.175 37.064 1.00 18.89 284 ALA B C 1
ATOM 6611 O O . ALA B 1 284 ? 36.782 22.883 37.692 1.00 20.80 284 ALA B O 1
ATOM 6613 N N . ARG B 1 285 ? 36.420 21.320 36.152 1.00 23.62 285 ARG B N 1
ATOM 6614 C CA . ARG B 1 285 ? 37.804 21.214 35.685 1.00 23.18 285 ARG B CA 1
ATOM 6615 C C . ARG B 1 285 ? 37.627 20.889 34.223 1.00 22.98 285 ARG B C 1
ATOM 6616 O O . ARG B 1 285 ? 36.616 20.293 33.830 1.00 34.37 285 ARG B O 1
ATOM 6624 N N . HIS B 1 286 ? 38.537 21.347 33.381 1.00 28.39 286 HIS B N 1
ATOM 6625 C CA . HIS B 1 286 ? 38.495 21.043 31.962 1.00 29.38 286 HIS B CA 1
ATOM 6626 C C . HIS B 1 286 ? 38.585 19.525 31.740 1.00 26.04 286 HIS B C 1
ATOM 6627 O O . HIS B 1 286 ? 39.568 18.869 32.124 1.00 34.54 286 HIS B O 1
ATOM 6634 N N . PRO B 1 287 ? 37.534 18.932 31.175 1.00 21.99 287 PRO B N 1
ATOM 6635 C CA . PRO B 1 287 ? 37.358 17.496 31.050 1.00 16.91 287 PRO B CA 1
ATOM 6636 C C . PRO B 1 287 ? 38.295 16.867 30.036 1.00 20.16 287 PRO B C 1
ATOM 6637 O O . PRO B 1 287 ? 38.626 17.416 28.987 1.00 21.58 287 PRO B O 1
ATOM 6641 N N . ASN B 1 288 ? 38.703 15.664 30.378 1.00 21.43 288 ASN B N 1
ATOM 6642 C CA . ASN B 1 288 ? 39.548 14.869 29.525 1.00 21.30 288 ASN B CA 1
ATOM 6643 C C . ASN B 1 288 ? 39.392 13.431 29.986 1.00 25.34 288 ASN B C 1
ATOM 6644 O O . ASN B 1 288 ? 40.373 12.696 30.158 1.00 30.68 288 ASN B O 1
ATOM 6649 N N . THR B 1 289 ? 38.146 13.076 30.309 1.00 22.26 289 THR B N 1
ATOM 6650 C CA . THR B 1 289 ? 37.740 11.752 30.789 1.00 17.55 289 THR B CA 1
ATOM 6651 C C . THR B 1 289 ? 36.366 11.612 30.176 1.00 18.89 289 THR B C 1
ATOM 6652 O O . THR B 1 289 ? 35.598 12.563 30.365 1.00 14.25 289 THR B O 1
ATOM 6656 N N . PRO B 1 290 ? 35.968 10.565 29.435 1.00 22.07 290 PRO B N 1
ATOM 6657 C CA . PRO B 1 290 ? 34.590 10.372 28.977 1.00 22.40 290 PRO B CA 1
ATOM 6658 C C . PRO B 1 290 ? 33.638 10.145 30.170 1.00 20.71 290 PRO B C 1
ATOM 6659 O O . PRO B 1 290 ? 34.063 9.653 31.222 1.00 23.71 290 PRO B O 1
ATOM 6663 N N . PRO B 1 291 ? 32.330 10.417 30.058 1.00 21.58 291 PRO B N 1
ATOM 6664 C CA . PRO B 1 291 ? 31.372 10.192 31.117 1.00 10.06 291 PRO B CA 1
ATOM 6665 C C . PRO B 1 291 ? 31.199 8.722 31.443 1.00 16.79 291 PRO B C 1
ATOM 6666 O O . PRO B 1 291 ? 31.463 7.857 30.594 1.00 16.44 291 PRO B O 1
ATOM 6670 N N . GLY B 1 292 ? 30.782 8.447 32.678 1.00 16.77 292 GLY B N 1
ATOM 6671 C CA . GLY B 1 292 ? 30.387 7.106 33.065 1.00 24.38 292 GLY B CA 1
ATOM 6672 C C . GLY B 1 292 ? 28.930 6.932 32.632 1.00 22.81 292 GLY B C 1
ATOM 6673 O O . GLY B 1 292 ? 28.095 7.810 32.896 1.00 18.30 292 GLY B O 1
ATOM 6674 N N . LEU B 1 293 ? 28.596 5.846 31.937 1.00 26.06 293 LEU B N 1
ATOM 6675 C CA . LEU B 1 293 ? 27.248 5.637 31.435 1.00 19.79 293 LEU B CA 1
ATOM 6676 C C . LEU B 1 293 ? 26.688 4.279 31.824 1.00 22.96 293 LEU B C 1
ATOM 6677 O O . LEU B 1 293 ? 27.439 3.310 31.991 1.00 24.30 293 LEU B O 1
ATOM 6682 N N . THR B 1 294 ? 25.362 4.240 31.993 1.00 17.48 294 THR B N 1
ATOM 6683 C CA . THR B 1 294 ? 24.608 3.028 32.218 1.00 14.84 294 THR B CA 1
ATOM 6684 C C . THR B 1 294 ? 23.153 3.305 31.788 1.00 21.37 294 THR B C 1
ATOM 6685 O O . THR B 1 294 ? 22.830 4.418 31.353 1.00 26.98 294 THR B O 1
ATOM 6689 N N . LEU B 1 295 ? 22.255 2.330 31.899 1.00 25.05 295 LEU B N 1
ATOM 6690 C CA . LEU B 1 295 ? 20.869 2.441 31.459 1.00 22.03 295 LEU B CA 1
ATOM 6691 C C . LEU B 1 295 ? 19.842 2.371 32.563 1.00 18.83 295 LEU B C 1
ATOM 6692 O O . LEU B 1 295 ? 20.021 1.669 33.555 1.00 23.83 295 LEU B O 1
ATOM 6697 N N . LEU B 1 296 ? 18.761 3.105 32.360 1.00 20.09 296 LEU B N 1
ATOM 6698 C CA . LEU B 1 296 ? 17.589 3.022 33.195 1.00 23.70 296 LEU B CA 1
ATOM 6699 C C . LEU B 1 296 ? 16.766 2.148 32.270 1.00 24.76 296 LEU B C 1
ATOM 6700 O O . LEU B 1 296 ? 16.238 2.606 31.252 1.00 17.40 296 LEU B O 1
ATOM 6705 N N . ASN B 1 297 ? 16.779 0.862 32.558 1.00 28.72 297 ASN B N 1
ATOM 6706 C CA . ASN B 1 297 ? 16.076 -0.129 31.780 1.00 24.31 297 ASN B CA 1
ATOM 6707 C C . ASN B 1 297 ? 14.694 -0.403 32.354 1.00 30.98 297 ASN B C 1
ATOM 6708 O O . ASN B 1 297 ? 14.480 -0.879 33.478 1.00 30.27 297 ASN B O 1
ATOM 6713 N N . TYR B 1 298 ? 13.739 -0.004 31.529 1.00 35.62 298 TYR B N 1
ATOM 6714 C CA . TYR B 1 298 ? 12.331 -0.180 31.821 1.00 31.85 298 TYR B CA 1
ATOM 6715 C C . TYR B 1 298 ? 12.014 -1.611 31.430 1.00 30.03 298 TYR B C 1
ATOM 6716 O O . TYR B 1 298 ? 12.090 -1.998 30.258 1.00 22.32 298 TYR B O 1
ATOM 6725 N N . LEU B 1 299 ? 11.724 -2.434 32.418 1.00 28.80 299 LEU B N 1
ATOM 6726 C CA . LEU B 1 299 ? 11.400 -3.828 32.184 1.00 30.07 299 LEU B CA 1
ATOM 6727 C C . LEU B 1 299 ? 10.003 -3.915 31.564 1.00 34.86 299 LEU B C 1
ATOM 6728 O O . LEU B 1 299 ? 9.119 -3.175 32.005 1.00 34.84 299 LEU B O 1
ATOM 6733 N N . PRO B 1 300 ? 9.716 -4.795 30.590 1.00 34.64 300 PRO B N 1
ATOM 6734 C CA . PRO B 1 300 ? 10.563 -5.899 30.152 1.00 36.36 300 PRO B CA 1
ATOM 6735 C C . PRO B 1 300 ? 11.371 -5.610 28.883 1.00 33.98 300 PRO B C 1
ATOM 6736 O O . PRO B 1 300 ? 11.572 -6.503 28.055 1.00 37.74 300 PRO B O 1
ATOM 6740 N N . ASN B 1 301 ? 11.798 -4.370 28.647 1.00 34.43 301 ASN B N 1
ATOM 6741 C CA . ASN B 1 301 ? 12.559 -4.061 27.447 1.00 33.39 301 ASN B CA 1
ATOM 6742 C C . ASN B 1 301 ? 13.930 -4.650 27.556 1.00 34.20 301 ASN B C 1
ATOM 6743 O O . ASN B 1 301 ? 14.552 -4.668 28.625 1.00 29.83 301 ASN B O 1
ATOM 6748 N N . SER B 1 302 ? 14.416 -5.095 26.404 1.00 35.70 302 SER B N 1
ATOM 6749 C CA . SER B 1 302 ? 15.725 -5.695 26.342 1.00 36.02 302 SER B CA 1
ATOM 6750 C C . SER B 1 302 ? 16.764 -4.630 26.640 1.00 37.81 302 SER B C 1
ATOM 6751 O O . SER B 1 302 ? 16.697 -3.476 26.193 1.00 39.89 302 SER B O 1
ATOM 6754 N N . VAL B 1 303 ? 17.754 -5.066 27.397 1.00 33.81 303 VAL B N 1
ATOM 6755 C CA . VAL B 1 303 ? 18.806 -4.176 27.817 1.00 35.26 303 VAL B CA 1
ATOM 6756 C C . VAL B 1 303 ? 19.729 -3.779 26.669 1.00 34.44 303 VAL B C 1
ATOM 6757 O O . VAL B 1 303 ? 20.463 -2.797 26.782 1.00 23.26 303 VAL B O 1
ATOM 6761 N N . SER B 1 304 ? 19.688 -4.522 25.557 1.00 31.21 304 SER B N 1
ATOM 6762 C CA . SER B 1 304 ? 20.480 -4.198 24.385 1.00 34.43 304 SER B CA 1
ATOM 6763 C C . SER B 1 304 ? 19.807 -3.164 23.498 1.00 35.10 304 SER B C 1
ATOM 6764 O O . SER B 1 304 ? 20.335 -2.743 22.464 1.00 37.01 304 SER B O 1
ATOM 6767 N N . LYS B 1 305 ? 18.593 -2.771 23.870 1.00 35.94 305 LYS B N 1
ATOM 6768 C CA . LYS B 1 305 ? 17.826 -1.811 23.116 1.00 35.67 305 LYS B CA 1
ATOM 6769 C C . LYS B 1 305 ? 18.344 -0.435 23.553 1.00 38.36 305 LYS B C 1
ATOM 6770 O O . LYS B 1 305 ? 18.073 0.040 24.664 1.00 36.15 305 LYS B O 1
ATOM 6776 N N . LEU B 1 306 ? 19.125 0.218 22.693 1.00 34.60 306 LEU B N 1
ATOM 6777 C CA . LEU B 1 306 ? 19.635 1.546 22.980 1.00 30.39 306 LEU B CA 1
ATOM 6778 C C . LEU B 1 306 ? 18.479 2.531 22.996 1.00 30.14 306 LEU B C 1
ATOM 6779 O O . LEU B 1 306 ? 17.444 2.299 22.349 1.00 31.26 306 LEU B O 1
ATOM 6784 N N . PRO B 1 307 ? 18.582 3.573 23.825 1.00 26.55 307 PRO B N 1
ATOM 6785 C CA . PRO B 1 307 ? 17.824 4.808 23.699 1.00 27.63 307 PRO B CA 1
ATOM 6786 C C . PRO B 1 307 ? 17.817 5.420 22.312 1.00 28.80 307 PRO B C 1
ATOM 6787 O O . PRO B 1 307 ? 18.741 5.230 21.525 1.00 28.75 307 PRO B O 1
ATOM 6791 N N . THR B 1 308 ? 16.794 6.210 22.020 1.00 31.24 308 THR B N 1
ATOM 6792 C CA . THR B 1 308 ? 16.711 6.936 20.758 1.00 33.37 308 THR B CA 1
ATOM 6793 C C . THR B 1 308 ? 17.609 8.168 20.743 1.00 30.20 308 THR B C 1
ATOM 6794 O O . THR B 1 308 ? 18.070 8.622 19.692 1.00 27.73 308 THR B O 1
ATOM 6798 N N . SER B 1 309 ? 17.817 8.757 21.918 1.00 27.97 309 SER B N 1
ATOM 6799 C CA . SER B 1 309 ? 18.646 9.938 22.041 1.00 29.44 309 SER B CA 1
ATOM 6800 C C . SER B 1 309 ? 20.059 9.542 22.457 1.00 24.73 309 SER B C 1
ATOM 6801 O O . SER B 1 309 ? 20.255 8.474 23.045 1.00 27.47 309 SER B O 1
ATOM 6804 N N . PRO B 1 310 ? 21.080 10.353 22.165 1.00 28.07 310 PRO B N 1
ATOM 6805 C CA . PRO B 1 310 ? 22.391 10.293 22.796 1.00 25.74 310 PRO B CA 1
ATOM 6806 C C . PRO B 1 310 ? 22.278 10.446 24.305 1.00 26.28 310 PRO B C 1
ATOM 6807 O O . PRO B 1 310 ? 21.243 10.928 24.796 1.00 31.50 310 PRO B O 1
ATOM 6811 N N . PRO B 1 311 ? 23.304 10.111 25.102 1.00 22.78 311 PRO B N 1
ATOM 6812 C CA . PRO B 1 311 ? 23.403 10.585 26.477 1.00 18.52 311 PRO B CA 1
ATOM 6813 C C . PRO B 1 311 ? 23.214 12.103 26.606 1.00 14.91 311 PRO B C 1
ATOM 6814 O O . PRO B 1 311 ? 23.538 12.865 25.682 1.00 23.55 311 PRO B O 1
ATOM 6818 N N . PRO B 1 312 ? 22.634 12.608 27.694 1.00 14.91 312 PRO B N 1
ATOM 6819 C CA . PRO B 1 312 ? 22.624 14.024 28.006 1.00 15.67 312 PRO B CA 1
ATOM 6820 C C . PRO B 1 312 ? 24.029 14.567 28.077 1.00 20.44 312 PRO B C 1
ATOM 6821 O O . PRO B 1 312 ? 24.910 13.918 28.658 1.00 22.86 312 PRO B O 1
ATOM 6825 N N . GLN B 1 313 ? 24.229 15.701 27.411 1.00 14.75 313 GLN B N 1
ATOM 6826 C CA . GLN B 1 313 ? 25.530 16.329 27.411 1.00 10.41 313 GLN B CA 1
ATOM 6827 C C . GLN B 1 313 ? 25.632 17.010 28.741 1.00 17.97 313 GLN B C 1
ATOM 6828 O O . GLN B 1 313 ? 24.723 17.718 29.187 1.00 17.64 313 GLN B O 1
ATOM 6834 N N . THR B 1 314 ? 26.755 16.740 29.378 1.00 22.74 314 THR B N 1
ATOM 6835 C CA . THR B 1 314 ? 27.118 17.335 30.642 1.00 20.93 314 THR B CA 1
ATOM 6836 C C . THR B 1 314 ? 27.144 18.844 30.466 1.00 17.91 314 THR B C 1
ATOM 6837 O O . THR B 1 314 ? 27.633 19.288 29.429 1.00 21.85 314 THR B O 1
ATOM 6841 N N . PRO B 1 315 ? 26.589 19.661 31.369 1.00 25.89 315 PRO B N 1
ATOM 6842 C CA . PRO B 1 315 ? 26.681 21.127 31.333 1.00 20.52 315 PRO B CA 1
ATOM 6843 C C . PRO B 1 315 ? 28.139 21.573 31.243 1.00 24.47 315 PRO B C 1
ATOM 6844 O O . PRO B 1 315 ? 29.045 20.859 31.678 1.00 20.98 315 PRO B O 1
ATOM 6848 N N . ALA B 1 316 ? 28.401 22.734 30.653 1.00 21.82 316 ALA B N 1
ATOM 6849 C CA . ALA B 1 316 ? 29.742 23.262 30.495 1.00 13.84 316 ALA B CA 1
ATOM 6850 C C . ALA B 1 316 ? 30.548 23.232 31.792 1.00 18.92 316 ALA B C 1
ATOM 6851 O O . ALA B 1 316 ? 30.087 23.742 32.811 1.00 16.33 316 ALA B O 1
ATOM 6853 N N . TRP B 1 317 ? 31.740 22.624 31.800 1.00 16.84 317 TRP B N 1
ATOM 6854 C CA . TRP B 1 317 ? 32.526 22.482 33.014 1.00 18.94 317 TRP B CA 1
ATOM 6855 C C . TRP B 1 317 ? 32.735 23.769 33.795 1.00 17.40 317 TRP B C 1
ATOM 6856 O O . TRP B 1 317 ? 32.784 23.732 35.024 1.00 14.20 317 TRP B O 1
ATOM 6867 N N . ASP B 1 318 ? 32.844 24.903 33.097 1.00 16.30 318 ASP B N 1
ATOM 6868 C CA . ASP B 1 318 ? 33.147 26.164 33.755 1.00 18.44 318 ASP B CA 1
ATOM 6869 C C . ASP B 1 318 ? 32.005 27.139 33.897 1.00 16.83 318 ASP B C 1
ATOM 6870 O O . ASP B 1 318 ? 32.238 28.318 34.179 1.00 15.94 318 ASP B O 1
ATOM 6875 N N . ASP B 1 319 ? 30.752 26.697 33.752 1.00 18.78 319 ASP B N 1
ATOM 6876 C CA . ASP B 1 319 ? 29.660 27.612 34.026 1.00 20.52 319 ASP B CA 1
ATOM 6877 C C . ASP B 1 319 ? 29.387 27.610 35.539 1.00 19.61 319 ASP B C 1
ATOM 6878 O O . ASP B 1 319 ? 28.414 27.026 36.044 1.00 23.29 319 ASP B O 1
ATOM 6883 N N . PHE B 1 320 ? 30.187 28.333 36.321 1.00 17.62 320 PHE B N 1
ATOM 6884 C CA . PHE B 1 320 ? 30.035 28.313 37.770 1.00 23.63 320 PHE B CA 1
ATOM 6885 C C . PHE B 1 320 ? 28.741 28.950 38.271 1.00 21.94 320 PHE B C 1
ATOM 6886 O O . PHE B 1 320 ? 28.227 28.597 39.333 1.00 21.58 320 PHE B O 1
ATOM 6894 N N . ASP B 1 321 ? 28.129 29.789 37.451 1.00 19.47 321 ASP B N 1
ATOM 6895 C CA . ASP B 1 321 ? 26.850 30.381 37.767 1.00 20.48 321 ASP B CA 1
ATOM 6896 C C . ASP B 1 321 ? 25.790 29.308 37.778 1.00 16.72 321 ASP B C 1
ATOM 6897 O O . ASP B 1 321 ? 25.005 29.221 38.720 1.00 21.47 321 ASP B O 1
ATOM 6902 N N . ARG B 1 322 ? 25.814 28.398 36.812 1.00 18.39 322 ARG B N 1
ATOM 6903 C CA . ARG B 1 322 ? 24.855 27.315 36.802 1.00 16.41 322 ARG B CA 1
ATOM 6904 C C . ARG B 1 322 ? 25.070 26.425 38.025 1.00 21.72 322 ARG B C 1
ATOM 6905 O O . ARG B 1 322 ? 24.121 25.944 38.671 1.00 30.15 322 ARG B O 1
ATOM 6913 N N . SER B 1 323 ? 26.336 26.234 38.380 1.00 20.92 323 SER B N 1
ATOM 6914 C CA . SER B 1 323 ? 26.665 25.444 39.552 1.00 19.95 323 SER B CA 1
ATOM 6915 C C . SER B 1 323 ? 26.134 26.069 40.846 1.00 21.76 323 SER B C 1
ATOM 6916 O O . SER B 1 323 ? 25.525 25.392 41.685 1.00 25.99 323 SER B O 1
ATOM 6919 N N . LYS B 1 324 ? 26.286 27.385 41.018 1.00 21.92 324 LYS B N 1
ATOM 6920 C CA . LYS B 1 324 ? 25.850 28.076 42.218 1.00 14.34 324 LYS B CA 1
ATOM 6921 C C . LYS B 1 324 ? 24.343 28.082 42.276 1.00 21.79 324 LYS B C 1
ATOM 6922 O O . LYS B 1 324 ? 23.784 27.911 43.352 1.00 17.42 324 LYS B O 1
ATOM 6928 N N . ASN B 1 325 ? 23.697 28.268 41.120 1.00 28.65 325 ASN B N 1
ATOM 6929 C CA . ASN B 1 325 ? 22.252 28.184 40.981 1.00 27.13 325 ASN B CA 1
ATOM 6930 C C . ASN B 1 325 ? 21.722 26.931 41.672 1.00 26.00 325 ASN B C 1
ATOM 6931 O O . ASN B 1 325 ? 20.863 27.005 42.549 1.00 28.83 325 ASN B O 1
ATOM 6936 N N . PHE B 1 326 ? 22.290 25.767 41.355 1.00 25.48 326 PHE B N 1
ATOM 6937 C CA . PHE B 1 326 ? 21.909 24.529 42.019 1.00 17.34 326 PHE B CA 1
ATOM 6938 C C . PHE B 1 326 ? 22.332 24.556 43.487 1.00 22.39 326 PHE B C 1
ATOM 6939 O O . PHE B 1 326 ? 21.505 24.348 44.380 1.00 22.15 326 PHE B O 1
ATOM 6947 N N . THR B 1 327 ? 23.608 24.815 43.782 1.00 13.00 327 THR B N 1
ATOM 6948 C CA . THR B 1 327 ? 24.123 24.756 45.153 1.00 20.85 327 THR B CA 1
ATOM 6949 C C . THR B 1 327 ? 23.418 25.638 46.179 1.00 22.42 327 THR B C 1
ATOM 6950 O O . THR B 1 327 ? 23.131 25.246 47.315 1.00 20.58 327 THR B O 1
ATOM 6954 N N . TYR B 1 328 ? 23.090 26.851 45.760 1.00 21.81 328 TYR B N 1
ATOM 6955 C CA . TYR B 1 328 ? 22.529 27.821 46.659 1.00 24.70 328 TYR B CA 1
ATOM 6956 C C . TYR B 1 328 ? 21.079 27.510 46.998 1.00 27.90 328 TYR B C 1
ATOM 6957 O O . TYR B 1 328 ? 20.612 28.077 47.981 1.00 33.79 328 TYR B O 1
ATOM 6966 N N . ARG B 1 329 ? 20.353 26.650 46.268 1.00 25.35 329 ARG B N 1
ATOM 6967 C CA . ARG B 1 329 ? 18.964 26.335 46.593 1.00 29.62 329 ARG B CA 1
ATOM 6968 C C . ARG B 1 329 ? 18.794 25.544 47.887 1.00 28.60 329 ARG B C 1
ATOM 6969 O O . ARG B 1 329 ? 17.904 25.797 48.699 1.00 33.03 329 ARG B O 1
ATOM 6977 N N . ILE B 1 330 ? 19.701 24.595 48.076 1.00 21.21 330 ILE B N 1
ATOM 6978 C CA . ILE B 1 330 ? 19.633 23.611 49.144 1.00 25.89 330 ILE B CA 1
ATOM 6979 C C . ILE B 1 330 ? 19.441 24.257 50.514 1.00 23.39 330 ILE B C 1
ATOM 6980 O O . ILE B 1 330 ? 20.269 25.033 51.001 1.00 28.98 330 ILE B O 1
ATOM 6985 N N . THR B 1 331 ? 18.275 23.943 51.069 1.00 29.05 331 THR B N 1
ATOM 6986 C CA . THR B 1 331 ? 17.782 24.466 52.329 1.00 20.90 331 THR B CA 1
ATOM 6987 C C . THR B 1 331 ? 17.299 23.292 53.175 1.00 22.18 331 THR B C 1
ATOM 6988 O O . THR B 1 331 ? 16.891 22.244 52.653 1.00 22.01 331 THR B O 1
ATOM 6992 N N . ALA B 1 332 ? 17.327 23.417 54.501 1.00 18.03 332 ALA B N 1
ATOM 6993 C CA . ALA B 1 332 ? 16.939 22.320 55.370 1.00 31.59 332 ALA B CA 1
ATOM 6994 C C . ALA B 1 332 ? 15.446 22.038 55.248 1.00 32.38 332 ALA B C 1
ATOM 6995 O O . ALA B 1 332 ? 14.677 22.933 54.882 1.00 41.23 332 ALA B O 1
ATOM 6997 N N . ALA B 1 333 ? 15.018 20.805 55.486 1.00 32.39 333 ALA B N 1
ATOM 6998 C CA . ALA B 1 333 ? 13.610 20.451 55.406 1.00 30.05 333 ALA B CA 1
ATOM 6999 C C . ALA B 1 333 ? 12.957 21.157 56.581 1.00 34.15 333 ALA B C 1
ATOM 7000 O O . ALA B 1 333 ? 13.651 21.281 57.608 1.00 33.95 333 ALA B O 1
ATOM 7002 N N . MET B 1 334 ? 11.684 21.589 56.517 1.00 31.16 334 MET B N 1
ATOM 7003 C CA . MET B 1 334 ? 11.090 22.207 57.684 1.00 39.78 334 MET B CA 1
ATOM 7004 C C . MET B 1 334 ? 10.961 21.139 58.760 1.00 38.63 334 MET B C 1
ATOM 7005 O O . MET B 1 334 ? 10.747 19.955 58.493 1.00 41.53 334 MET B O 1
ATOM 7010 N N . GLY B 1 335 ? 11.309 21.583 59.960 1.00 33.92 335 GLY B N 1
ATOM 7011 C CA . GLY B 1 335 ? 11.378 20.675 61.088 1.00 32.25 335 GLY B CA 1
ATOM 7012 C C . GLY B 1 335 ? 12.833 20.449 61.443 1.00 27.16 335 GLY B C 1
ATOM 7013 O O . GLY B 1 335 ? 13.104 19.992 62.541 1.00 33.18 335 GLY B O 1
ATOM 7014 N N . SER B 1 336 ? 13.780 20.733 60.559 1.00 26.93 336 SER B N 1
ATOM 7015 C CA . SER B 1 336 ? 15.188 20.601 60.896 1.00 25.18 336 SER B CA 1
ATOM 7016 C C . SER B 1 336 ? 15.646 21.584 61.979 1.00 31.05 336 SER B C 1
ATOM 7017 O O . SER B 1 336 ? 15.122 22.710 62.053 1.00 37.19 336 SER B O 1
ATOM 7020 N N . PRO B 1 337 ? 16.633 21.204 62.813 1.00 25.08 337 PRO B N 1
ATOM 7021 C CA . PRO B 1 337 ? 17.319 22.079 63.763 1.00 31.08 337 PRO B CA 1
ATOM 7022 C C . PRO B 1 337 ? 17.867 23.368 63.176 1.00 31.24 337 PRO B C 1
ATOM 7023 O O . PRO B 1 337 ? 18.576 23.382 62.163 1.00 26.33 337 PRO B O 1
ATOM 7027 N N . LYS B 1 338 ? 17.480 24.479 63.786 1.00 37.25 338 LYS B N 1
ATOM 7028 C CA . LYS B 1 338 ? 17.979 25.780 63.375 1.00 38.12 338 LYS B CA 1
ATOM 7029 C C . LYS B 1 338 ? 19.318 25.988 64.074 1.00 31.77 338 LYS B C 1
ATOM 7030 O O . LYS B 1 338 ? 19.528 25.391 65.138 1.00 33.98 338 LYS B O 1
ATOM 7036 N N . PRO B 1 339 ? 20.269 26.752 63.530 1.00 28.06 339 PRO B N 1
ATOM 7037 C CA . PRO B 1 339 ? 21.544 27.045 64.161 1.00 22.77 339 PRO B CA 1
ATOM 7038 C C . PRO B 1 339 ? 21.361 27.894 65.401 1.00 29.30 339 PRO B C 1
ATOM 7039 O O . PRO B 1 339 ? 20.389 28.660 65.491 1.00 32.41 339 PRO B O 1
ATOM 7043 N N . PRO B 1 340 ? 22.288 27.821 66.366 1.00 32.68 340 PRO B N 1
ATOM 7044 C CA . PRO B 1 340 ? 22.461 28.844 67.389 1.00 33.68 340 PRO B CA 1
ATOM 7045 C C . PRO B 1 340 ? 22.579 30.163 66.654 1.00 34.24 340 PRO B C 1
ATOM 7046 O O . PRO B 1 340 ? 23.201 30.254 65.598 1.00 35.58 340 PRO B O 1
ATOM 7050 N N . VAL B 1 341 ? 21.913 31.170 67.177 1.00 35.30 341 VAL B N 1
ATOM 7051 C CA . VAL B 1 341 ? 21.821 32.448 66.498 1.00 36.83 341 VAL B CA 1
ATOM 7052 C C . VAL B 1 341 ? 23.101 33.232 66.738 1.00 32.80 341 VAL B C 1
ATOM 7053 O O . VAL B 1 341 ? 23.547 34.024 65.908 1.00 38.89 341 VAL B O 1
ATOM 7057 N N . LYS B 1 342 ? 23.685 33.063 67.920 1.00 31.58 342 LYS B N 1
ATOM 7058 C CA . LYS B 1 342 ? 24.901 33.772 68.252 1.00 29.96 342 LYS B CA 1
ATOM 7059 C C . LYS B 1 342 ? 26.035 32.759 68.182 1.00 28.25 342 LYS B C 1
ATOM 7060 O O . LYS B 1 342 ? 25.820 31.575 68.471 1.00 23.47 342 LYS B O 1
ATOM 7066 N N . PHE B 1 343 ? 27.234 33.170 67.771 1.00 28.49 343 PHE B N 1
ATOM 7067 C CA . PHE B 1 343 ? 28.364 32.262 67.788 1.00 28.30 343 PHE B CA 1
ATOM 7068 C C . PHE B 1 343 ? 29.276 32.624 68.947 1.00 27.09 343 PHE B C 1
ATOM 7069 O O . PHE B 1 343 ? 29.249 33.751 69.443 1.00 37.09 343 PHE B O 1
ATOM 7077 N N . ASN B 1 344 ? 30.159 31.714 69.332 1.00 33.74 344 ASN B N 1
ATOM 7078 C CA . ASN B 1 344 ? 31.158 31.997 70.357 1.00 30.10 344 ASN B CA 1
ATOM 7079 C C . ASN B 1 344 ? 32.551 32.118 69.738 1.00 31.88 344 ASN B C 1
ATOM 7080 O O . ASN B 1 344 ? 33.475 32.630 70.381 1.00 36.72 344 ASN B O 1
ATOM 7085 N N . ARG B 1 345 ? 32.775 31.654 68.502 1.00 27.59 345 ARG B N 1
ATOM 7086 C CA . ARG B 1 345 ? 34.096 31.694 67.900 1.00 26.31 345 ARG B CA 1
ATOM 7087 C C . ARG B 1 345 ? 33.932 31.866 66.404 1.00 29.46 345 ARG B C 1
ATOM 7088 O O . ARG B 1 345 ? 33.004 31.265 65.847 1.00 27.42 345 ARG B O 1
ATOM 7096 N N . ARG B 1 346 ? 34.803 32.646 65.753 1.00 24.89 346 ARG B N 1
ATOM 7097 C CA . ARG B 1 346 ? 34.778 32.787 64.309 1.00 26.68 346 ARG B CA 1
ATOM 7098 C C . ARG B 1 346 ? 36.217 32.769 63.804 1.00 28.26 346 ARG B C 1
ATOM 7099 O O . ARG B 1 346 ? 37.027 33.608 64.201 1.00 25.92 346 ARG B O 1
ATOM 7107 N N . ILE B 1 347 ? 36.518 31.796 62.941 1.00 27.87 347 ILE B N 1
ATOM 7108 C CA . ILE B 1 347 ? 37.862 31.578 62.425 1.00 24.56 347 ILE B CA 1
ATOM 7109 C C . ILE B 1 347 ? 37.808 31.848 60.921 1.00 19.35 347 ILE B C 1
ATOM 7110 O O . ILE B 1 347 ? 36.763 31.596 60.302 1.00 15.25 347 ILE B O 1
ATOM 7115 N N . PHE B 1 348 ? 38.899 32.334 60.312 1.00 19.84 348 PHE B N 1
ATOM 7116 C CA . PHE B 1 348 ? 38.972 32.660 58.891 1.00 25.22 348 PHE B CA 1
ATOM 7117 C C . PHE B 1 348 ? 40.071 31.819 58.288 1.00 22.80 348 PHE B C 1
ATOM 7118 O O . PHE B 1 348 ? 41.202 31.902 58.748 1.00 18.72 348 PHE B O 1
ATOM 7126 N N . LEU B 1 349 ? 39.778 31.024 57.265 1.00 17.34 349 LEU B N 1
ATOM 7127 C CA . LEU B 1 349 ? 40.745 30.112 56.701 1.00 18.67 349 LEU B CA 1
ATOM 7128 C C . LEU B 1 349 ? 41.038 30.384 55.238 1.00 14.73 349 LEU B C 1
ATOM 7129 O O . LEU B 1 349 ? 40.228 30.115 54.343 1.00 21.61 349 LEU B O 1
ATOM 7134 N N . LEU B 1 350 ? 42.201 30.956 54.973 1.00 17.67 350 LEU B N 1
ATOM 7135 C CA . LEU B 1 350 ? 42.683 31.233 53.635 1.00 18.24 350 LEU B CA 1
ATOM 7136 C C . LEU B 1 350 ? 43.291 29.983 52.988 1.00 20.20 350 LEU B C 1
ATOM 7137 O O . LEU B 1 350 ? 44.270 29.404 53.473 1.00 20.96 350 LEU B O 1
ATOM 7142 N N . ASN B 1 351 ? 42.722 29.594 51.855 1.00 22.07 351 ASN B N 1
ATOM 7143 C CA . ASN B 1 351 ? 43.075 28.382 51.139 1.00 20.28 351 ASN B CA 1
ATOM 7144 C C . ASN B 1 351 ? 44.066 28.733 50.046 1.00 20.76 351 ASN B C 1
ATOM 7145 O O . ASN B 1 351 ? 43.657 29.341 49.046 1.00 18.55 351 ASN B O 1
ATOM 7150 N N . THR B 1 352 ? 45.365 28.425 50.139 1.00 20.46 352 THR B N 1
ATOM 7151 C CA . THR B 1 352 ? 46.300 28.780 49.063 1.00 20.59 352 THR B CA 1
ATOM 7152 C C . THR B 1 352 ? 47.150 27.653 48.472 1.00 24.36 352 THR B C 1
ATOM 7153 O O . THR B 1 352 ? 47.355 26.634 49.146 1.00 27.56 352 THR B O 1
ATOM 7157 N N . GLN B 1 353 ? 47.654 27.786 47.235 1.00 18.75 353 GLN B N 1
ATOM 7158 C CA . GLN B 1 353 ? 48.552 26.794 46.679 1.00 20.86 353 GLN B CA 1
ATOM 7159 C C . GLN B 1 353 ? 49.917 27.480 46.706 1.00 19.44 353 GLN B C 1
ATOM 7160 O O . GLN B 1 353 ? 50.068 28.575 46.158 1.00 18.85 353 GLN B O 1
ATOM 7166 N N . ASN B 1 354 ? 50.930 26.856 47.290 1.00 23.67 354 ASN B N 1
ATOM 7167 C CA . ASN B 1 354 ? 52.223 27.490 47.514 1.00 20.16 354 ASN B CA 1
ATOM 7168 C C . ASN B 1 354 ? 53.406 26.652 47.045 1.00 18.68 354 ASN B C 1
ATOM 7169 O O . ASN B 1 354 ? 53.261 25.514 46.600 1.00 22.44 354 ASN B O 1
ATOM 7174 N N . VAL B 1 355 ? 54.611 27.204 47.106 1.00 18.32 355 VAL B N 1
ATOM 7175 C CA . VAL B 1 355 ? 55.849 26.506 46.794 1.00 14.12 355 VAL B CA 1
ATOM 7176 C C . VAL B 1 355 ? 56.686 26.593 48.084 1.00 17.81 355 VAL B C 1
ATOM 7177 O O . VAL B 1 355 ? 57.181 27.671 48.428 1.00 23.01 355 VAL B O 1
ATOM 7181 N N . ILE B 1 356 ? 56.789 25.530 48.885 1.00 17.42 356 ILE B N 1
ATOM 7182 C CA . ILE B 1 356 ? 57.584 25.538 50.104 1.00 21.62 356 ILE B CA 1
ATOM 7183 C C . ILE B 1 356 ? 58.831 24.688 49.834 1.00 26.59 356 ILE B C 1
ATOM 7184 O O . ILE B 1 356 ? 58.767 23.468 49.619 1.00 24.14 356 ILE B O 1
ATOM 7189 N N . ASN B 1 357 ? 59.996 25.352 49.831 1.00 28.63 357 ASN B N 1
ATOM 7190 C CA . ASN B 1 357 ? 61.305 24.725 49.597 1.00 30.34 357 ASN B CA 1
ATOM 7191 C C . ASN B 1 357 ? 61.265 23.952 48.281 1.00 27.51 357 ASN B C 1
ATOM 7192 O O . ASN B 1 357 ? 61.590 22.768 48.178 1.00 26.72 357 ASN B O 1
ATOM 7197 N N . GLY B 1 358 ? 60.812 24.626 47.230 1.00 28.69 358 GLY B N 1
ATOM 7198 C CA . GLY B 1 358 ? 60.690 24.015 45.914 1.00 23.54 358 GLY B CA 1
ATOM 7199 C C . GLY B 1 358 ? 59.542 23.017 45.779 1.00 17.34 358 GLY B C 1
ATOM 7200 O O . GLY B 1 358 ? 59.260 22.601 44.648 1.00 14.25 358 GLY B O 1
ATOM 7201 N N . TYR B 1 359 ? 58.877 22.588 46.857 1.00 14.94 359 TYR B N 1
ATOM 7202 C CA . TYR B 1 359 ? 57.737 21.695 46.736 1.00 19.58 359 TYR B CA 1
ATOM 7203 C C . TYR B 1 359 ? 56.418 22.442 46.604 1.00 17.57 359 TYR B C 1
ATOM 7204 O O . TYR B 1 359 ? 56.195 23.440 47.292 1.00 24.19 359 TYR B O 1
ATOM 7213 N N . VAL B 1 360 ? 55.531 21.994 45.728 1.00 16.16 360 VAL B N 1
ATOM 7214 C CA . VAL B 1 360 ? 54.242 22.618 45.581 1.00 14.44 360 VAL B CA 1
ATOM 7215 C C . VAL B 1 360 ? 53.335 22.034 46.671 1.00 17.14 360 VAL B C 1
ATOM 7216 O O . VAL B 1 360 ? 53.005 20.842 46.667 1.00 16.61 360 VAL B O 1
ATOM 7220 N N . LYS B 1 361 ? 52.940 22.866 47.635 1.00 15.88 361 LYS B N 1
ATOM 7221 C CA . LYS B 1 361 ? 52.107 22.427 48.740 1.00 9.47 361 LYS B CA 1
ATOM 7222 C C . LYS B 1 361 ? 50.791 23.172 48.750 1.00 14.26 361 LYS B C 1
ATOM 7223 O O . LYS B 1 361 ? 50.658 24.192 48.087 1.00 9.94 361 LYS B O 1
ATOM 7229 N N . TRP B 1 362 ? 49.789 22.717 49.488 1.00 15.48 362 TRP B N 1
ATOM 7230 C CA . TRP B 1 362 ? 48.543 23.449 49.661 1.00 9.81 362 TRP B CA 1
ATOM 7231 C C . TRP B 1 362 ? 48.622 23.942 51.093 1.00 17.54 362 TRP B C 1
ATOM 7232 O O . TRP B 1 362 ? 49.221 23.240 51.920 1.00 14.39 362 TRP B O 1
ATOM 7243 N N . ALA B 1 363 ? 48.075 25.111 51.459 1.00 16.44 363 ALA B N 1
ATOM 7244 C CA . ALA B 1 363 ? 48.192 25.618 52.812 1.00 16.69 363 ALA B CA 1
ATOM 7245 C C . ALA B 1 363 ? 46.948 26.355 53.286 1.00 18.71 363 ALA B C 1
ATOM 7246 O O . ALA B 1 363 ? 46.163 26.850 52.466 1.00 25.21 363 ALA B O 1
ATOM 7248 N N . ILE B 1 364 ? 46.726 26.395 54.602 1.00 22.60 364 ILE B N 1
ATOM 7249 C CA . ILE B 1 364 ? 45.588 27.081 55.190 1.00 20.06 364 ILE B CA 1
ATOM 7250 C C . ILE B 1 364 ? 46.174 28.133 56.133 1.00 19.68 364 ILE B C 1
ATOM 7251 O O . ILE B 1 364 ? 46.789 27.768 57.136 1.00 17.79 364 ILE B O 1
ATOM 7256 N N . ASN B 1 365 ? 46.029 29.439 55.846 1.00 21.94 365 ASN B N 1
ATOM 7257 C CA . ASN B 1 365 ? 46.611 30.555 56.606 1.00 20.84 365 ASN B CA 1
ATOM 7258 C C . ASN B 1 365 ? 48.116 30.330 56.781 1.00 25.19 365 ASN B C 1
ATOM 7259 O O . ASN B 1 365 ? 48.720 30.385 57.853 1.00 28.99 365 ASN B O 1
ATOM 7264 N N . ASP B 1 366 ? 48.719 30.033 55.634 1.00 17.80 366 ASP B N 1
ATOM 7265 C CA . ASP B 1 366 ? 50.133 29.716 55.455 1.00 27.51 366 ASP B CA 1
ATOM 7266 C C . ASP B 1 366 ? 50.746 28.489 56.135 1.00 24.91 366 ASP B C 1
ATOM 7267 O O . ASP B 1 366 ? 51.967 28.312 56.086 1.00 23.77 366 ASP B O 1
ATOM 7272 N N . VAL B 1 367 ? 49.992 27.571 56.729 1.00 24.17 367 VAL B N 1
ATOM 7273 C CA . VAL B 1 367 ? 50.587 26.358 57.264 1.00 20.49 367 VAL B CA 1
ATOM 7274 C C . VAL B 1 367 ? 50.055 25.201 56.413 1.00 23.33 367 VAL B C 1
ATOM 7275 O O . VAL B 1 367 ? 48.886 25.181 56.020 1.00 16.88 367 VAL B O 1
ATOM 7279 N N . SER B 1 368 ? 50.948 24.307 55.985 1.00 23.43 368 SER B N 1
ATOM 7280 C CA . SER B 1 368 ? 50.612 23.120 55.207 1.00 15.71 368 SER B CA 1
ATOM 7281 C C . SER B 1 368 ? 50.673 22.029 56.254 1.00 12.58 368 SER B C 1
ATOM 7282 O O . SER B 1 368 ? 51.674 21.931 56.986 1.00 15.29 368 SER B O 1
ATOM 7285 N N . LEU B 1 369 ? 49.633 2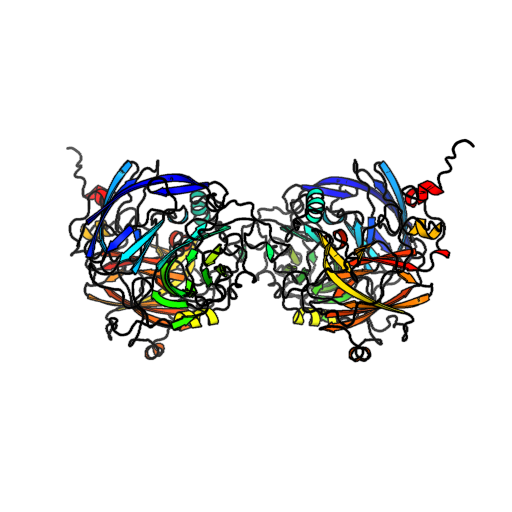1.225 56.412 1.00 14.56 369 LEU B N 1
ATOM 7286 C CA . LEU B 1 369 ? 49.631 20.246 57.490 1.00 21.19 369 LEU B CA 1
ATOM 7287 C C . LEU B 1 369 ? 50.561 19.053 57.240 1.00 18.77 369 LEU B C 1
ATOM 7288 O O . LEU B 1 369 ? 50.489 18.420 56.182 1.00 30.60 369 LEU B O 1
ATOM 7293 N N . ALA B 1 370 ? 51.469 18.759 58.174 1.00 21.22 370 ALA B N 1
ATOM 7294 C CA . ALA B 1 370 ? 52.321 17.579 58.109 1.00 15.08 370 ALA B CA 1
ATOM 7295 C C . ALA B 1 370 ? 51.844 16.780 59.301 1.00 20.79 370 ALA B C 1
ATOM 7296 O O . ALA B 1 370 ? 51.905 17.267 60.435 1.00 26.41 370 ALA B O 1
ATOM 7298 N N . LEU B 1 371 ? 51.280 15.584 59.134 1.00 18.11 371 LEU B N 1
ATOM 7299 C CA . LEU B 1 371 ? 50.795 14.855 60.296 1.00 18.00 371 LEU B CA 1
ATOM 7300 C C . LEU B 1 371 ? 51.943 14.198 61.046 1.00 15.16 371 LEU B C 1
ATOM 7301 O O . LEU B 1 371 ? 52.786 13.574 60.387 1.00 22.14 371 LEU B O 1
ATOM 7306 N N . PRO B 1 372 ? 52.033 14.306 62.389 1.00 20.65 372 PRO B N 1
ATOM 7307 C CA . PRO B 1 372 ? 52.990 13.602 63.231 1.00 19.98 372 PRO B CA 1
ATOM 7308 C C . PRO B 1 372 ? 52.819 12.077 63.245 1.00 22.53 372 PRO B C 1
ATOM 7309 O O . PRO B 1 372 ? 51.743 11.547 62.938 1.00 23.19 372 PRO B O 1
ATOM 7313 N N . PRO B 1 373 ? 53.851 11.304 63.607 1.00 22.85 373 PRO B N 1
ATOM 7314 C CA . PRO B 1 373 ? 53.731 9.867 63.862 1.00 19.87 373 PRO B CA 1
ATOM 7315 C C . PRO B 1 373 ? 53.022 9.503 65.163 1.00 18.93 373 PRO B C 1
ATOM 7316 O O . PRO B 1 373 ? 52.734 8.328 65.377 1.00 15.48 373 PRO B O 1
ATOM 7320 N N . THR B 1 374 ? 52.784 10.426 66.107 1.00 22.88 374 THR B N 1
ATOM 7321 C CA . THR B 1 374 ? 51.982 10.134 67.283 1.00 19.76 374 THR B CA 1
ATOM 7322 C C . THR B 1 374 ? 50.540 10.510 66.992 1.00 18.54 374 THR B C 1
ATOM 7323 O O . THR B 1 374 ? 50.328 11.618 66.502 1.00 18.20 374 THR B O 1
ATOM 7327 N N . PRO B 1 375 ? 49.526 9.669 67.215 1.00 19.30 375 PRO B N 1
ATOM 7328 C CA . PRO B 1 375 ? 48.132 10.018 67.036 1.00 21.20 375 PRO B CA 1
ATOM 7329 C C . PRO B 1 375 ? 47.730 11.107 68.014 1.00 25.00 375 PRO B C 1
ATOM 7330 O O . PRO B 1 375 ? 47.946 11.001 69.221 1.00 28.06 375 PRO B O 1
ATOM 7334 N N . TYR B 1 376 ? 47.243 12.216 67.464 1.00 28.86 376 TYR B N 1
ATOM 7335 C CA . TYR B 1 376 ? 46.769 13.341 68.249 1.00 24.77 376 TYR B CA 1
ATOM 7336 C C . TYR B 1 376 ? 45.860 12.988 69.408 1.00 23.45 376 TYR B C 1
ATOM 7337 O O . TYR B 1 376 ? 46.048 13.563 70.486 1.00 27.25 376 TYR B O 1
ATOM 7346 N N . LEU B 1 377 ? 44.893 12.068 69.245 1.00 20.75 377 LEU B N 1
ATOM 7347 C CA . LEU B 1 377 ? 43.977 11.705 70.333 1.00 20.17 377 LEU B CA 1
ATOM 7348 C C . LEU B 1 377 ? 44.783 11.105 71.501 1.00 11.70 377 LEU B C 1
ATOM 7349 O O . LEU B 1 377 ? 44.604 11.498 72.653 1.00 21.69 377 LEU B O 1
ATOM 7354 N N . GLY B 1 378 ? 45.723 10.197 71.261 1.00 19.27 378 GLY B N 1
ATOM 7355 C CA . GLY B 1 378 ? 46.553 9.648 72.316 1.00 11.24 378 GLY B CA 1
ATOM 7356 C C . GLY B 1 378 ? 47.478 10.703 72.903 1.00 16.75 378 GLY B C 1
ATOM 7357 O O . GLY B 1 378 ? 47.641 10.796 74.128 1.00 19.93 378 GLY B O 1
ATOM 7358 N N . ALA B 1 379 ? 48.123 11.520 72.080 1.00 15.20 379 ALA B N 1
ATOM 7359 C CA . ALA B 1 379 ? 49.013 12.554 72.599 1.00 24.88 379 ALA B CA 1
ATOM 7360 C C . ALA B 1 379 ? 48.290 13.513 73.529 1.00 22.91 379 ALA B C 1
ATOM 7361 O O . ALA B 1 379 ? 48.777 13.830 74.619 1.00 24.01 379 ALA B O 1
ATOM 7363 N N . MET B 1 380 ? 47.089 13.940 73.161 1.00 23.13 380 MET B N 1
ATOM 7364 C CA . MET B 1 380 ? 46.365 14.856 74.005 1.00 19.88 380 MET B CA 1
ATOM 7365 C C . MET B 1 380 ? 45.725 14.184 75.209 1.00 25.50 380 MET B C 1
ATOM 7366 O O . MET B 1 380 ? 45.613 14.846 76.240 1.00 29.03 380 MET B O 1
ATOM 7371 N N . LYS B 1 381 ? 45.316 12.916 75.185 1.00 23.27 381 LYS B N 1
ATOM 7372 C CA . LYS B 1 381 ? 44.752 12.300 76.384 1.00 23.24 381 LYS B CA 1
ATOM 7373 C C . LYS B 1 381 ? 45.841 12.140 77.431 1.00 23.50 381 LYS B C 1
ATOM 7374 O O . LYS B 1 381 ? 45.677 12.412 78.625 1.00 24.28 381 LYS B O 1
ATOM 7380 N N . TYR B 1 382 ? 46.999 11.705 76.965 1.00 19.22 382 TYR B N 1
ATOM 7381 C CA . TYR B 1 382 ? 48.081 11.479 77.889 1.00 24.56 382 TYR B CA 1
ATOM 7382 C C . TYR B 1 382 ? 48.949 12.705 78.088 1.00 21.55 382 TYR B C 1
ATOM 7383 O O . TYR B 1 382 ? 49.954 12.644 78.786 1.00 23.12 382 TYR B O 1
ATOM 7392 N N . ASN B 1 383 ? 48.545 13.846 77.513 1.00 28.59 383 ASN B N 1
ATOM 7393 C CA . ASN B 1 383 ? 49.153 15.159 77.718 1.00 29.03 383 ASN B CA 1
ATOM 7394 C C . ASN B 1 383 ? 50.641 15.184 77.391 1.00 30.16 383 ASN B C 1
ATOM 7395 O O . ASN B 1 383 ? 51.485 15.748 78.081 1.00 24.92 383 ASN B O 1
ATOM 7400 N N . LEU B 1 384 ? 50.983 14.581 76.259 1.00 30.63 384 LEU B N 1
ATOM 7401 C CA . LEU B 1 384 ? 52.351 14.529 75.784 1.00 28.19 384 LE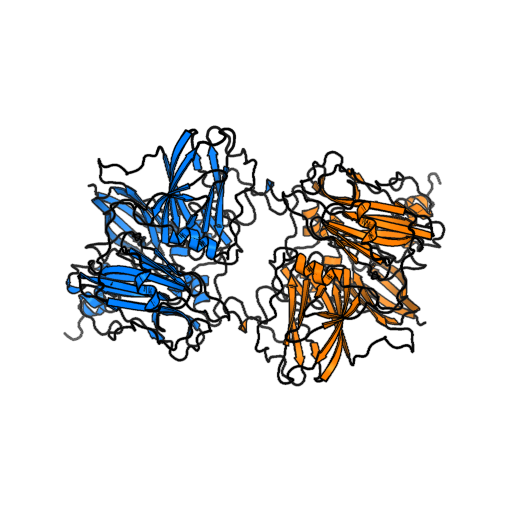U B CA 1
ATOM 7402 C C . LEU B 1 384 ? 52.587 15.808 75.018 1.00 26.88 384 LEU B C 1
ATOM 7403 O O . LEU B 1 384 ? 52.330 15.905 73.815 1.00 33.48 384 LEU B O 1
ATOM 7408 N N . LEU B 1 385 ? 53.124 16.792 75.719 1.00 28.01 385 LEU B N 1
ATOM 7409 C CA . LEU B 1 385 ? 53.348 18.126 75.175 1.00 31.96 385 LEU B CA 1
ATOM 7410 C C . LEU B 1 385 ? 54.480 18.207 74.155 1.00 33.19 385 LEU B C 1
ATOM 7411 O O . LEU B 1 385 ? 54.722 19.247 73.544 1.00 33.68 385 LEU B O 1
ATOM 7416 N N . HIS B 1 386 ? 55.236 17.144 73.910 1.00 37.27 386 HIS B N 1
ATOM 7417 C CA . HIS B 1 386 ? 56.302 17.263 72.933 1.00 38.90 386 HIS B CA 1
ATOM 7418 C C . HIS B 1 386 ? 55.914 16.582 71.631 1.00 36.59 386 HIS B C 1
ATOM 7419 O O . HIS B 1 386 ? 56.724 16.532 70.699 1.00 39.05 386 HIS B O 1
ATOM 7426 N N . ALA B 1 387 ? 54.679 16.076 71.494 1.00 30.17 387 ALA B N 1
ATOM 7427 C CA . ALA B 1 387 ? 54.335 15.332 70.289 1.00 31.25 387 ALA B CA 1
ATOM 7428 C C . ALA B 1 387 ? 53.890 16.176 69.103 1.00 27.13 387 ALA B C 1
ATOM 7429 O O . ALA B 1 387 ? 53.819 15.702 67.957 1.00 24.17 387 ALA B O 1
ATOM 7431 N N . PHE B 1 388 ? 53.559 17.435 69.343 1.00 20.82 388 PHE B N 1
ATOM 7432 C CA . PHE B 1 388 ? 53.178 18.308 68.267 1.00 18.18 388 PHE B CA 1
ATOM 7433 C C . PHE B 1 388 ? 53.371 19.718 68.782 1.00 21.06 388 PHE B C 1
ATOM 7434 O O . PHE B 1 388 ? 53.769 19.958 69.925 1.00 21.31 388 PHE B O 1
ATOM 7442 N N . ASP B 1 389 ? 53.118 20.680 67.914 1.00 24.50 389 ASP B N 1
ATOM 7443 C CA . ASP B 1 389 ? 53.308 22.070 68.254 1.00 25.19 389 ASP B CA 1
ATOM 7444 C C . ASP B 1 389 ? 52.111 22.468 69.102 1.00 27.04 389 ASP B C 1
ATOM 7445 O O . ASP B 1 389 ? 50.957 22.268 68.711 1.00 26.44 389 ASP B O 1
ATOM 7450 N N . GLN B 1 390 ? 52.377 23.043 70.266 1.00 31.14 390 GLN B N 1
ATOM 7451 C CA . GLN B 1 390 ? 51.326 23.476 71.164 1.00 29.51 390 GLN B CA 1
ATOM 7452 C C . GLN B 1 390 ? 50.979 24.948 70.946 1.00 29.29 390 GLN B C 1
ATOM 7453 O O . GLN B 1 390 ? 50.143 25.510 71.660 1.00 34.29 390 GLN B O 1
ATOM 7459 N N . ASN B 1 391 ? 51.604 25.633 69.981 1.00 26.51 391 ASN B N 1
ATOM 7460 C CA . ASN B 1 391 ? 51.267 27.027 69.695 1.00 28.69 391 ASN B CA 1
ATOM 7461 C C . ASN B 1 391 ? 49.959 26.998 68.950 1.00 31.75 391 ASN B C 1
ATOM 7462 O O . ASN B 1 391 ? 49.851 26.198 68.019 1.00 34.39 391 ASN B O 1
ATOM 7467 N N . PRO B 1 392 ? 48.940 27.787 69.282 1.00 35.62 392 PRO B N 1
ATOM 7468 C CA . PRO B 1 392 ? 47.697 27.859 68.522 1.00 30.23 392 PRO B CA 1
ATOM 7469 C C . PRO B 1 392 ? 47.960 28.201 67.053 1.00 26.15 392 PRO B C 1
ATOM 7470 O O . PRO B 1 392 ? 48.786 29.081 66.768 1.00 28.01 392 PRO B O 1
ATOM 7474 N N . PRO B 1 393 ? 47.357 27.515 66.081 1.00 23.11 393 PRO B N 1
ATOM 7475 C CA . PRO B 1 393 ? 47.506 27.868 64.678 1.00 22.54 393 PRO B CA 1
ATOM 7476 C C . PRO B 1 393 ? 46.761 29.166 64.304 1.00 20.85 393 PRO B C 1
ATOM 7477 O O . PRO B 1 393 ? 45.795 29.568 64.995 1.00 13.66 393 PRO B O 1
ATOM 7481 N N . PRO B 1 394 ? 47.191 29.864 63.236 1.00 15.27 394 PRO B N 1
ATOM 7482 C CA . PRO B 1 394 ? 46.652 31.146 62.816 1.00 19.52 394 PRO B CA 1
ATOM 7483 C C . PRO B 1 394 ? 45.149 31.119 62.565 1.00 20.25 394 PRO B C 1
ATOM 7484 O O . PRO B 1 394 ? 44.631 30.305 61.800 1.00 24.02 394 PRO B O 1
ATOM 7488 N N . GLU B 1 395 ? 44.413 31.950 63.293 1.00 23.88 395 GLU B N 1
ATOM 7489 C CA . GLU B 1 395 ? 42.973 32.015 63.129 1.00 26.56 395 GLU B CA 1
ATOM 7490 C C . GLU B 1 395 ? 42.433 33.098 62.192 1.00 27.52 395 GLU B C 1
ATOM 7491 O O . GLU B 1 395 ? 41.227 33.122 61.906 1.00 23.26 395 GLU B O 1
ATOM 7497 N N . VAL B 1 396 ? 43.267 34.029 61.705 1.00 21.92 396 VAL B N 1
ATOM 7498 C CA . VAL B 1 396 ? 42.849 35.016 60.716 1.00 25.43 396 VAL B CA 1
ATOM 7499 C C . VAL B 1 396 ? 44.002 35.183 59.736 1.00 26.24 396 VAL B C 1
ATOM 7500 O O . VAL B 1 396 ? 45.143 34.847 60.078 1.00 34.55 396 VAL B O 1
ATOM 7504 N N . PHE B 1 397 ? 43.742 35.665 58.519 1.00 29.04 397 PHE B N 1
ATOM 7505 C CA . PHE B 1 397 ? 44.788 35.936 57.538 1.00 27.80 397 PHE B CA 1
ATOM 7506 C C . PHE B 1 397 ? 44.925 37.454 57.429 1.00 26.27 397 PHE B C 1
ATOM 7507 O O . PHE B 1 397 ? 44.106 38.158 58.039 1.00 25.66 397 PHE B O 1
ATOM 7515 N N . PRO B 1 398 ? 45.912 38.062 56.753 1.00 34.92 398 PRO B N 1
ATOM 7516 C CA . PRO B 1 398 ? 45.968 39.507 56.573 1.00 36.20 398 PRO B CA 1
ATOM 7517 C C . PRO B 1 398 ? 44.886 40.034 55.652 1.00 40.30 398 PRO B C 1
ATOM 7518 O O . PRO B 1 398 ? 44.822 39.665 54.479 1.00 37.67 398 PRO B O 1
ATOM 7522 N N . GLU B 1 399 ? 44.023 40.913 56.157 1.00 44.54 399 GLU B N 1
ATOM 7523 C CA . GLU B 1 399 ? 42.973 41.557 55.365 1.00 47.60 399 GLU B CA 1
ATOM 7524 C C . GLU B 1 399 ? 43.494 42.319 54.147 1.00 42.07 399 GLU B C 1
ATOM 7525 O O . GLU B 1 399 ? 42.734 42.725 53.277 1.00 44.50 399 GLU B O 1
ATOM 7531 N N . ASP B 1 400 ? 44.803 42.551 54.089 1.00 44.89 400 ASP B N 1
ATOM 7532 C CA . ASP B 1 400 ? 45.452 43.184 52.955 1.00 45.81 400 ASP B CA 1
ATOM 7533 C C . ASP B 1 400 ? 45.863 42.127 51.922 1.00 45.27 400 ASP B C 1
ATOM 7534 O O . ASP B 1 400 ? 46.572 42.450 50.962 1.00 46.82 400 ASP B O 1
ATOM 7539 N N . TYR B 1 401 ? 45.517 40.843 52.092 1.00 41.10 401 TYR B N 1
ATOM 7540 C CA . TYR B 1 401 ? 45.911 39.815 51.139 1.00 35.29 401 TYR B CA 1
ATOM 7541 C C . TYR B 1 401 ? 45.089 39.995 49.869 1.00 35.33 401 TYR B C 1
ATOM 7542 O O . TYR B 1 401 ? 43.855 40.127 49.876 1.00 27.26 401 TYR B O 1
ATOM 7551 N N . ASP B 1 402 ? 45.810 39.956 48.743 1.00 27.66 402 ASP B N 1
ATOM 7552 C CA . ASP B 1 402 ? 45.148 40.054 47.456 1.00 29.15 402 ASP B CA 1
ATOM 7553 C C . ASP B 1 402 ? 44.855 38.637 47.011 1.00 29.61 402 ASP B C 1
ATOM 7554 O O . ASP B 1 402 ? 45.744 37.884 46.595 1.00 22.36 402 ASP B O 1
ATOM 7559 N N . ILE B 1 403 ? 43.567 38.301 47.050 1.00 29.40 403 ILE B N 1
ATOM 7560 C CA . ILE B 1 403 ? 43.175 36.969 46.654 1.00 26.85 403 ILE B CA 1
ATOM 7561 C C . ILE B 1 403 ? 43.131 36.795 45.145 1.00 25.41 403 ILE B C 1
ATOM 7562 O O . ILE B 1 403 ? 42.779 35.728 44.635 1.00 35.62 403 ILE B O 1
ATOM 7567 N N . ASP B 1 404 ? 43.478 37.811 44.358 1.00 30.41 404 ASP B N 1
ATOM 7568 C CA . ASP B 1 404 ? 43.472 37.689 42.901 1.00 29.68 404 ASP B CA 1
ATOM 7569 C C . ASP B 1 404 ? 44.900 37.546 42.356 1.00 28.40 404 ASP B C 1
ATOM 7570 O O . ASP B 1 404 ? 45.150 37.515 41.140 1.00 27.87 404 ASP B O 1
ATOM 7575 N N . THR B 1 405 ? 45.885 37.400 43.240 1.00 22.16 405 THR B N 1
ATOM 7576 C CA . THR B 1 405 ? 47.258 37.303 42.780 1.00 22.26 405 THR B CA 1
ATOM 7577 C C . THR B 1 405 ? 47.844 35.981 43.240 1.00 22.58 405 THR B C 1
ATOM 7578 O O . THR B 1 405 ? 47.453 35.489 44.297 1.00 24.31 405 THR B O 1
ATOM 7582 N N . PRO B 1 406 ? 48.739 35.322 42.491 1.00 20.84 406 PRO B N 1
ATOM 7583 C CA . PRO B 1 406 ? 49.620 34.292 43.030 1.00 17.46 406 PRO B CA 1
ATOM 7584 C C . PRO B 1 406 ? 50.235 34.662 44.387 1.00 22.86 406 PRO B C 1
ATOM 7585 O O . PRO B 1 406 ? 50.556 35.825 44.666 1.00 18.14 406 PRO B O 1
ATOM 7589 N N . PRO B 1 407 ? 50.317 33.736 45.328 1.00 18.92 407 PRO B N 1
ATOM 7590 C CA . PRO B 1 407 ? 51.044 33.894 46.564 1.00 22.01 407 PRO B CA 1
ATOM 7591 C C . PRO B 1 407 ? 52.513 34.262 46.414 1.00 22.14 407 PRO B C 1
ATOM 7592 O O . PRO B 1 407 ? 53.191 33.804 45.487 1.00 19.09 407 PRO B O 1
ATOM 7596 N N . THR B 1 408 ? 53.030 35.090 47.330 1.00 27.31 408 THR B N 1
ATOM 7597 C CA . THR B 1 408 ? 54.452 35.402 47.342 1.00 28.49 408 THR B CA 1
ATOM 7598 C C . THR B 1 408 ? 55.204 34.258 48.005 1.00 28.50 408 THR B C 1
ATOM 7599 O O . THR B 1 408 ? 56.409 34.094 47.811 1.00 36.26 408 THR B O 1
ATOM 7603 N N . ASN B 1 409 ? 54.531 33.489 48.875 1.00 30.78 409 ASN B N 1
ATOM 7604 C CA . ASN B 1 409 ? 55.083 32.358 49.627 1.00 29.03 409 ASN B CA 1
ATOM 7605 C C . ASN B 1 409 ? 56.029 32.748 50.745 1.00 27.60 409 ASN B C 1
ATOM 7606 O O . ASN B 1 409 ? 56.426 31.885 51.529 1.00 30.14 409 ASN B O 1
ATOM 7611 N N . GLU B 1 410 ? 56.306 34.038 50.923 1.00 27.20 410 GLU B N 1
ATOM 7612 C CA . GLU B 1 410 ? 57.218 34.570 51.930 1.00 25.19 410 GLU B CA 1
ATOM 7613 C C . GLU B 1 410 ? 57.307 33.841 53.267 1.00 29.30 410 GLU B C 1
ATOM 7614 O O . GLU B 1 410 ? 58.382 33.411 53.671 1.00 30.67 410 GLU B O 1
ATOM 7620 N N . LYS B 1 411 ? 56.174 33.660 53.946 1.00 27.87 411 LYS B N 1
ATOM 7621 C CA . LYS B 1 411 ? 56.145 33.089 55.290 1.00 24.16 411 LYS B CA 1
ATOM 7622 C C . LYS B 1 411 ? 55.453 31.727 55.391 1.00 21.98 411 LYS B C 1
ATOM 7623 O O . LYS B 1 411 ? 55.206 31.232 56.498 1.00 17.93 411 LYS B O 1
ATOM 7629 N N . THR B 1 412 ? 55.165 31.108 54.240 1.00 24.35 412 THR B N 1
ATOM 7630 C CA . THR B 1 412 ? 54.421 29.857 54.174 1.00 25.23 412 THR B CA 1
ATOM 7631 C C . THR B 1 412 ? 55.244 28.718 54.754 1.00 27.75 412 THR B C 1
ATOM 7632 O O . THR B 1 412 ? 56.354 28.468 54.273 1.00 30.56 412 THR B O 1
ATOM 7636 N N . ARG B 1 413 ? 54.747 28.012 55.769 1.00 25.91 413 ARG B N 1
ATOM 7637 C CA . ARG B 1 413 ? 55.525 26.943 56.381 1.00 26.64 413 ARG B CA 1
ATOM 7638 C C . ARG B 1 413 ? 54.764 25.643 56.522 1.00 23.80 413 ARG B C 1
ATOM 7639 O O . ARG B 1 413 ? 53.564 25.565 56.260 1.00 17.95 413 ARG B O 1
ATOM 7647 N N . ILE B 1 414 ? 55.459 24.585 56.916 1.00 17.47 414 ILE B N 1
ATOM 7648 C CA . ILE B 1 414 ? 54.801 23.324 57.217 1.00 22.87 414 ILE B CA 1
ATOM 7649 C C . ILE B 1 414 ? 54.698 23.266 58.743 1.00 24.36 414 ILE B C 1
ATOM 7650 O O . ILE B 1 414 ? 55.586 23.765 59.457 1.00 32.25 414 ILE B O 1
ATOM 7655 N N . GLY B 1 415 ? 53.611 22.685 59.258 1.00 25.26 415 GLY B N 1
ATOM 7656 C CA . GLY B 1 415 ? 53.374 22.628 60.692 1.00 19.31 415 GLY B CA 1
ATOM 7657 C C . GLY B 1 415 ? 52.289 21.634 61.016 1.00 20.97 415 GLY B C 1
ATOM 7658 O O . GLY B 1 415 ? 51.678 21.055 60.104 1.00 17.49 415 GLY B O 1
ATOM 7659 N N . ASN B 1 416 ? 52.078 21.443 62.324 1.00 25.04 416 ASN B N 1
ATOM 7660 C CA . ASN B 1 416 ? 51.126 20.449 62.801 1.00 23.18 416 ASN B CA 1
ATOM 7661 C C . ASN B 1 416 ? 50.378 20.850 64.068 1.00 24.35 416 ASN B C 1
ATOM 7662 O O . ASN B 1 416 ? 50.082 20.024 64.934 1.00 17.25 416 ASN B O 1
ATOM 7667 N N . GLY B 1 417 ? 50.140 22.148 64.269 1.00 28.78 417 GLY B N 1
ATOM 7668 C CA . GLY B 1 417 ? 49.371 22.636 65.406 1.00 24.07 417 GLY B CA 1
ATOM 7669 C C . GLY B 1 417 ? 47.903 22.239 65.307 1.00 24.05 417 GLY B C 1
ATOM 7670 O O . GLY B 1 417 ? 47.392 21.854 64.242 1.00 21.41 417 GLY B O 1
ATOM 7671 N N . VAL B 1 418 ? 47.171 22.424 66.400 1.00 20.67 418 VAL B N 1
ATOM 7672 C CA . VAL B 1 418 ? 45.770 22.029 66.507 1.00 27.36 418 VAL B CA 1
ATOM 7673 C C . VAL B 1 418 ? 44.914 23.183 67.051 1.00 27.04 418 VAL B C 1
ATOM 7674 O O . VAL B 1 418 ? 45.318 23.893 67.985 1.00 29.51 418 VAL B O 1
ATOM 7678 N N . TYR B 1 419 ? 43.737 23.404 66.449 1.00 28.25 419 TYR B N 1
ATOM 7679 C CA . TYR B 1 419 ? 42.789 24.419 66.898 1.00 24.75 419 TYR B CA 1
ATOM 7680 C C . TYR B 1 419 ? 42.017 23.755 68.039 1.00 26.61 419 TYR B C 1
ATOM 7681 O O . TYR B 1 419 ? 41.475 22.656 67.839 1.00 23.18 419 TYR B O 1
ATOM 7690 N N . GLN B 1 420 ? 41.973 24.319 69.241 1.00 23.54 420 GLN B N 1
ATOM 7691 C CA . GLN B 1 420 ? 41.241 23.655 70.295 1.00 22.11 420 GLN B CA 1
ATOM 7692 C C . GLN B 1 420 ? 39.972 24.410 70.617 1.00 23.88 420 GLN B C 1
ATOM 7693 O O . GLN B 1 420 ? 39.967 25.640 70.618 1.00 20.66 420 GLN B O 1
ATOM 7699 N N . PHE B 1 421 ? 38.868 23.698 70.852 1.00 27.14 421 PHE B N 1
ATOM 7700 C CA . PHE B 1 421 ? 37.600 24.313 71.202 1.00 23.97 421 PHE B CA 1
ATOM 7701 C C . PHE B 1 421 ? 37.133 23.851 72.567 1.00 25.95 421 PHE B C 1
ATOM 7702 O O . PHE B 1 421 ? 37.514 22.785 73.066 1.00 32.64 421 PHE B O 1
ATOM 7710 N N . LYS B 1 422 ? 36.285 24.655 73.208 1.00 33.42 422 LYS B N 1
ATOM 7711 C CA . LYS B 1 422 ? 35.750 24.324 74.518 1.00 25.79 422 LYS B CA 1
ATOM 7712 C C . LYS B 1 422 ? 34.451 23.623 74.194 1.00 32.09 422 LYS B C 1
ATOM 7713 O O . LYS B 1 422 ? 33.688 24.023 73.296 1.00 33.16 422 LYS B O 1
ATOM 7719 N N . ILE B 1 423 ? 34.253 22.567 74.958 1.00 30.19 423 ILE B N 1
ATOM 7720 C CA . ILE B 1 423 ? 33.099 21.712 74.822 1.00 35.57 423 ILE B CA 1
ATOM 7721 C C . ILE B 1 423 ? 31.794 22.519 75.000 1.00 37.75 423 ILE B C 1
ATOM 7722 O O . ILE B 1 423 ? 31.414 22.944 76.087 1.00 40.47 423 ILE B O 1
ATOM 7727 N N . GLY B 1 424 ? 31.177 22.880 73.877 1.00 37.53 424 GLY B N 1
ATOM 7728 C CA . GLY B 1 424 ? 29.946 23.654 73.866 1.00 34.40 424 GLY B CA 1
ATOM 7729 C C . GLY B 1 424 ? 30.029 24.886 72.965 1.00 33.55 424 GLY B C 1
ATOM 7730 O O . GLY B 1 424 ? 28.972 25.393 72.565 1.00 39.46 424 GLY B O 1
ATOM 7731 N N . GLU B 1 425 ? 31.218 25.383 72.593 1.00 29.49 425 GLU B N 1
ATOM 7732 C CA . GLU B 1 425 ? 31.337 26.544 71.722 1.00 25.48 425 GLU B CA 1
ATOM 7733 C C . GLU B 1 425 ? 30.627 26.416 70.389 1.00 23.66 425 GLU B C 1
ATOM 7734 O O . GLU B 1 425 ? 30.674 25.379 69.729 1.00 27.72 425 GLU B O 1
ATOM 7740 N N . VAL B 1 426 ? 29.931 27.455 69.983 1.00 23.86 426 VAL B N 1
ATOM 7741 C CA . VAL B 1 426 ? 29.311 27.488 68.678 1.00 26.93 426 VAL B CA 1
ATOM 7742 C C . VAL B 1 426 ? 30.384 28.119 67.790 1.00 25.87 426 VAL B C 1
ATOM 7743 O O . VAL B 1 426 ? 30.746 29.288 67.983 1.00 24.33 426 VAL B O 1
ATOM 7747 N N . VAL B 1 427 ? 30.953 27.344 66.868 1.00 23.51 427 VAL B N 1
ATOM 7748 C CA . VAL B 1 427 ? 32.058 27.803 66.030 1.00 24.23 427 VAL B CA 1
ATOM 7749 C C . VAL B 1 427 ? 31.609 28.125 64.601 1.00 22.62 427 VAL B C 1
ATOM 7750 O O . VAL B 1 427 ? 30.884 27.339 63.966 1.00 22.88 427 VAL B O 1
ATOM 7754 N N . ASP B 1 428 ? 32.060 29.290 64.119 1.00 13.90 428 ASP B N 1
ATOM 7755 C CA . ASP B 1 428 ? 31.836 29.765 62.764 1.00 14.89 428 ASP B CA 1
ATOM 7756 C C . ASP B 1 428 ? 33.120 29.642 61.964 1.00 17.95 428 ASP B C 1
ATOM 7757 O O . ASP B 1 428 ? 34.191 30.012 62.461 1.00 6.93 428 ASP B O 1
ATOM 7762 N N . VAL B 1 429 ? 33.092 29.165 60.726 1.00 12.96 429 VAL B N 1
ATOM 7763 C CA . VAL B 1 429 ? 34.323 29.032 59.973 1.00 21.52 429 VAL B CA 1
ATOM 7764 C C . VAL B 1 429 ? 34.094 29.720 58.639 1.00 14.68 429 VAL B C 1
ATOM 7765 O O . VAL B 1 429 ? 33.078 29.417 58.008 1.00 21.30 429 VAL B O 1
ATOM 7769 N N . ILE B 1 430 ? 34.932 30.664 58.190 1.00 15.33 430 ILE B N 1
ATOM 7770 C CA . ILE B 1 430 ? 34.736 31.220 56.860 1.00 17.51 430 ILE B CA 1
ATOM 7771 C C . ILE B 1 430 ? 35.899 30.707 56.047 1.00 8.98 430 ILE B C 1
ATOM 7772 O O . ILE B 1 430 ? 37.069 30.956 56.362 1.00 17.11 430 ILE B O 1
ATOM 7777 N N . LEU B 1 431 ? 35.580 29.925 55.026 1.00 14.29 431 LEU B N 1
ATOM 7778 C CA . LEU B 1 431 ? 36.601 29.364 54.171 1.00 13.71 431 LEU B CA 1
ATOM 7779 C C . LEU B 1 431 ? 36.706 30.371 53.047 1.00 15.43 431 LEU B C 1
ATOM 7780 O O . LEU B 1 431 ? 35.695 30.693 52.411 1.00 21.95 431 LEU B O 1
ATOM 7785 N N . GLN B 1 432 ? 37.920 30.868 52.806 1.00 20.80 432 GLN B N 1
ATOM 7786 C CA . GLN B 1 432 ? 38.180 31.877 51.801 1.00 13.92 432 GLN B CA 1
ATOM 7787 C C . GLN B 1 432 ? 39.067 31.288 50.732 1.00 19.22 432 GLN B C 1
ATOM 7788 O O . GLN B 1 432 ? 40.165 30.826 51.048 1.00 16.51 432 GLN B O 1
ATOM 7794 N N . ASN B 1 433 ? 38.614 31.325 49.483 1.00 17.60 433 ASN B N 1
ATOM 7795 C CA . ASN B 1 433 ? 39.416 30.858 48.368 1.00 23.57 433 ASN B CA 1
ATOM 7796 C C . ASN B 1 433 ? 40.320 31.988 47.842 1.00 25.23 433 ASN B C 1
ATOM 7797 O O . ASN B 1 433 ? 40.098 33.164 48.171 1.00 23.05 433 ASN B O 1
ATOM 7802 N N . ALA B 1 434 ? 41.328 31.702 47.022 1.00 21.46 434 ALA B N 1
ATOM 7803 C CA . ALA B 1 434 ? 42.271 32.700 46.531 1.00 23.11 434 ALA B CA 1
ATOM 7804 C C . ALA B 1 434 ? 42.874 32.198 45.227 1.00 25.65 434 ALA B C 1
ATOM 7805 O O . ALA B 1 434 ? 42.543 31.081 44.786 1.00 18.54 434 ALA B O 1
ATOM 7807 N N . ASN B 1 435 ? 43.735 33.003 44.594 1.00 23.63 435 ASN B N 1
ATOM 7808 C CA . ASN B 1 435 ? 44.332 32.614 43.324 1.00 23.49 435 ASN B CA 1
ATOM 7809 C C . ASN B 1 435 ? 45.448 31.654 43.674 1.00 22.74 435 ASN B C 1
ATOM 7810 O O . ASN B 1 435 ? 46.134 31.837 44.684 1.00 26.53 435 ASN B O 1
ATOM 7815 N N . MET B 1 436 ? 45.602 30.617 42.860 1.00 21.76 436 MET B N 1
ATOM 7816 C CA . MET B 1 436 ? 46.615 29.572 43.012 1.00 20.09 436 MET B CA 1
ATOM 7817 C C . MET B 1 436 ? 47.979 30.057 42.503 1.00 22.30 436 MET B C 1
ATOM 7818 O O . MET B 1 436 ? 48.185 31.247 42.270 1.00 16.51 436 MET B O 1
ATOM 7823 N N . MET B 1 437 ? 48.972 29.189 42.301 1.00 19.02 437 MET B N 1
ATOM 7824 C CA . MET B 1 437 ? 50.265 29.648 41.803 1.00 18.13 437 MET B CA 1
ATOM 7825 C C . MET B 1 437 ? 50.173 30.149 40.373 1.00 22.11 437 MET B C 1
ATOM 7826 O O . MET B 1 437 ? 50.813 31.127 40.000 1.00 18.76 437 MET B O 1
ATOM 7831 N N . LYS B 1 438 ? 49.376 29.489 39.541 1.00 12.67 438 LYS B N 1
ATOM 7832 C CA . LYS B 1 438 ? 49.220 29.907 38.148 1.00 21.68 438 LYS B CA 1
ATOM 7833 C C . LYS B 1 438 ? 48.438 31.217 38.133 1.00 26.82 438 LYS B C 1
ATOM 7834 O O . LYS B 1 438 ? 47.466 31.367 38.882 1.00 27.69 438 LYS B O 1
ATOM 7840 N N . GLU B 1 439 ? 48.825 32.179 37.304 1.00 33.39 439 GLU B N 1
ATOM 7841 C CA . GLU B 1 439 ? 48.055 33.402 37.180 1.00 34.22 439 GLU B CA 1
ATOM 7842 C C . GLU B 1 439 ? 46.628 33.108 36.725 1.00 33.48 439 GLU B C 1
ATOM 7843 O O . GLU B 1 439 ? 46.417 32.284 35.834 1.00 36.61 439 GLU B O 1
ATOM 7849 N N . ASN B 1 440 ? 45.653 33.730 37.387 1.00 35.24 440 ASN B N 1
ATOM 7850 C CA . ASN B 1 440 ? 44.241 33.681 37.034 1.00 32.35 440 ASN B CA 1
ATOM 7851 C C . ASN B 1 440 ? 43.592 32.318 37.151 1.00 29.19 440 ASN B C 1
ATOM 7852 O O . ASN B 1 440 ? 42.751 31.928 36.325 1.00 28.20 440 ASN B O 1
ATOM 7857 N N . LEU B 1 441 ? 43.938 31.589 38.213 1.00 23.23 441 LEU B N 1
ATOM 7858 C CA . LEU B 1 441 ? 43.302 30.314 38.453 1.00 11.60 441 LEU B CA 1
ATOM 7859 C C . LEU B 1 441 ? 42.912 30.178 39.917 1.00 17.28 441 LEU B C 1
ATOM 7860 O O . LEU B 1 441 ? 43.720 30.465 40.791 1.00 22.46 441 LEU B O 1
ATOM 7865 N N . SER B 1 442 ? 41.675 29.784 40.196 1.00 8.78 442 SER B N 1
ATOM 7866 C CA . SER B 1 442 ? 41.213 29.426 41.513 1.00 5.22 442 SER B CA 1
ATOM 7867 C C . SER B 1 442 ? 40.362 28.202 41.220 1.00 4.09 442 SER B C 1
ATOM 7868 O O . SER B 1 442 ? 39.749 28.151 40.156 1.00 7.99 442 SER B O 1
ATOM 7871 N N . GLU B 1 443 ? 40.279 27.194 42.078 1.00 9.86 443 GLU B N 1
ATOM 7872 C CA . GLU B 1 443 ? 39.534 25.984 41.800 1.00 9.15 443 GLU B CA 1
ATOM 7873 C C . GLU B 1 443 ? 38.457 25.760 42.866 1.00 14.83 443 GLU B C 1
ATOM 7874 O O . GLU B 1 443 ? 38.372 26.502 43.851 1.00 15.07 443 GLU B O 1
ATOM 7880 N N . THR B 1 444 ? 37.589 24.763 42.736 1.00 20.89 444 THR B N 1
ATOM 7881 C CA . THR B 1 444 ? 36.578 24.478 43.747 1.00 21.68 444 THR B CA 1
ATOM 7882 C C . THR B 1 444 ? 37.213 23.566 44.786 1.00 17.91 444 THR B C 1
ATOM 7883 O O . THR B 1 444 ? 37.988 22.688 44.379 1.00 22.09 444 THR B O 1
ATOM 7887 N N . HIS B 1 445 ? 36.949 23.678 46.092 1.00 24.00 445 HIS B N 1
ATOM 7888 C CA . HIS B 1 445 ? 37.514 22.745 47.050 1.00 15.19 445 HIS B CA 1
ATOM 7889 C C . HIS B 1 445 ? 36.389 22.257 47.940 1.00 14.66 445 HIS B C 1
ATOM 7890 O O . HIS B 1 445 ? 35.765 23.040 48.650 1.00 12.57 445 HIS B O 1
ATOM 7897 N N . PRO B 1 446 ? 36.015 20.991 47.868 1.00 7.45 446 PRO B N 1
ATOM 7898 C CA . PRO B 1 446 ? 35.163 20.339 48.833 1.00 5.14 446 PRO B CA 1
ATOM 7899 C C . PRO B 1 446 ? 35.784 20.156 50.205 1.00 11.30 446 PRO B C 1
ATOM 7900 O O . PRO B 1 446 ? 36.786 19.449 50.333 1.00 18.84 446 PRO B O 1
ATOM 7904 N N . TRP B 1 447 ? 35.238 20.796 51.238 1.00 12.56 447 TRP B N 1
ATOM 7905 C CA . TRP B 1 447 ? 35.694 20.641 52.604 1.00 10.78 447 TRP B CA 1
ATOM 7906 C C . TRP B 1 447 ? 34.752 19.776 53.430 1.00 16.48 447 TRP B C 1
ATOM 7907 O O . TRP B 1 447 ? 33.534 19.992 53.427 1.00 21.99 447 TRP B O 1
ATOM 7918 N N . HIS B 1 448 ? 35.322 18.816 54.155 1.00 16.82 448 HIS B N 1
ATOM 7919 C CA . HIS B 1 448 ? 34.572 17.844 54.924 1.00 13.02 448 HIS B CA 1
ATOM 7920 C C . HIS B 1 448 ? 34.943 17.915 56.394 1.00 11.56 448 HIS B C 1
ATOM 7921 O O . HIS B 1 448 ? 36.134 17.993 56.718 1.00 13.35 448 HIS B O 1
ATOM 7928 N N . LEU B 1 449 ? 33.965 17.895 57.307 1.00 10.25 449 LEU B N 1
ATOM 7929 C CA . LEU B 1 449 ? 34.270 17.943 58.729 1.00 17.59 449 LEU B CA 1
ATOM 7930 C C . LEU B 1 449 ? 33.924 16.577 59.285 1.00 17.79 449 LEU B C 1
ATOM 7931 O O . LEU B 1 449 ? 32.834 16.025 59.054 1.00 18.25 449 LEU B O 1
ATOM 7936 N N . HIS B 1 450 ? 34.891 16.058 60.025 1.00 15.37 450 HIS B N 1
ATOM 7937 C CA . HIS B 1 450 ? 34.733 14.806 60.712 1.00 12.94 450 HIS B CA 1
ATOM 7938 C C . HIS B 1 450 ? 34.040 14.985 62.072 1.00 19.40 450 HIS B C 1
ATOM 7939 O O . HIS B 1 450 ? 34.083 16.053 62.714 1.00 17.92 450 HIS B O 1
ATOM 7946 N N . GLY B 1 451 ? 33.334 13.935 62.505 1.00 15.25 451 GLY B N 1
ATOM 7947 C CA . GLY B 1 451 ? 32.631 13.881 63.789 1.00 22.15 451 GLY B CA 1
ATOM 7948 C C . GLY B 1 451 ? 31.553 14.937 64.040 1.00 17.06 451 GLY B C 1
ATOM 7949 O O . GLY B 1 451 ? 31.236 15.257 65.193 1.00 21.95 451 GLY B O 1
ATOM 7950 N N . HIS B 1 452 ? 30.992 15.562 63.014 1.00 21.91 452 HIS B N 1
ATOM 7951 C CA . HIS B 1 452 ? 30.008 16.636 63.159 1.00 23.77 452 HIS B CA 1
ATOM 7952 C C . HIS B 1 452 ? 29.242 16.828 61.845 1.00 25.72 452 HIS B C 1
ATOM 7953 O O . HIS B 1 452 ? 29.631 16.317 60.782 1.00 27.72 452 HIS B O 1
ATOM 7960 N N . ASP B 1 453 ? 28.102 17.506 61.930 1.00 24.71 453 ASP B N 1
ATOM 7961 C CA . ASP B 1 453 ? 27.448 18.051 60.750 1.00 20.65 453 ASP B CA 1
ATOM 7962 C C . ASP B 1 453 ? 27.378 19.545 61.059 1.00 14.15 453 ASP B C 1
ATOM 7963 O O . ASP B 1 453 ? 27.308 19.941 62.223 1.00 25.63 453 ASP B O 1
ATOM 7968 N N . PHE B 1 454 ? 27.456 20.412 60.078 1.00 19.71 454 PHE B N 1
ATOM 7969 C CA . PHE B 1 454 ? 27.431 21.849 60.287 1.00 16.44 454 PHE B CA 1
ATOM 7970 C C . PHE B 1 454 ? 26.295 22.426 59.470 1.00 21.20 454 PHE B C 1
ATOM 7971 O O . PHE B 1 454 ? 25.805 21.773 58.542 1.00 11.11 454 PHE B O 1
ATOM 7979 N N . TRP B 1 455 ? 25.868 23.642 59.779 1.00 21.20 455 TRP B N 1
ATOM 7980 C CA . TRP B 1 455 ? 24.847 24.300 58.998 1.00 24.96 455 TRP B CA 1
ATOM 7981 C C . TRP B 1 455 ? 25.602 25.143 57.992 1.00 23.44 455 TRP B C 1
ATOM 7982 O O . TRP B 1 455 ? 26.569 25.799 58.390 1.00 27.48 455 TRP B O 1
ATOM 7993 N N . VAL B 1 456 ? 25.238 25.131 56.709 1.00 20.15 456 VAL B N 1
ATOM 7994 C CA . VAL B 1 456 ? 25.878 25.983 55.721 1.00 25.76 456 VAL B CA 1
ATOM 7995 C C . VAL B 1 456 ? 25.162 27.330 55.855 1.00 22.13 456 VAL B C 1
ATOM 7996 O O . VAL B 1 456 ? 24.003 27.451 55.458 1.00 24.82 456 VAL B O 1
ATOM 8000 N N . LEU B 1 457 ? 25.811 28.350 56.412 1.00 26.07 457 LEU B N 1
ATOM 8001 C CA . LEU B 1 457 ? 25.195 29.655 56.588 1.00 14.65 457 LEU B CA 1
ATOM 8002 C C . LEU B 1 457 ? 25.173 30.449 55.302 1.00 20.00 457 LEU B C 1
ATOM 8003 O O . LEU B 1 457 ? 24.284 31.287 55.131 1.00 14.32 457 LEU B O 1
ATOM 8008 N N . GLY B 1 458 ? 26.130 30.271 54.390 1.00 16.64 458 GLY B N 1
ATOM 8009 C CA . GLY B 1 458 ? 26.037 30.961 53.120 1.00 13.36 458 GLY B CA 1
ATOM 8010 C C . GLY B 1 458 ? 27.313 30.895 52.319 1.00 22.39 458 GLY B C 1
ATOM 8011 O O . GLY B 1 458 ? 28.310 30.307 52.740 1.00 23.11 458 GLY B O 1
ATOM 8012 N N . TYR B 1 459 ? 27.259 31.534 51.150 1.00 18.54 459 TYR B N 1
ATOM 8013 C CA . TYR B 1 459 ? 28.342 31.576 50.177 1.00 19.27 459 TYR B CA 1
ATOM 8014 C C . TYR B 1 459 ? 28.311 32.949 49.548 1.00 22.36 459 TYR B C 1
ATOM 8015 O O . TYR B 1 459 ? 27.210 33.501 49.368 1.00 29.52 459 TYR B O 1
ATOM 8024 N N . GLY B 1 460 ? 29.468 33.470 49.167 1.00 20.94 460 GLY B N 1
ATOM 8025 C CA . GLY B 1 460 ? 29.538 34.754 48.505 1.00 19.06 460 GLY B CA 1
ATOM 8026 C C . GLY B 1 460 ? 30.767 34.823 47.616 1.00 20.98 460 GLY B C 1
ATOM 8027 O O . GLY B 1 460 ? 31.626 33.927 47.621 1.00 20.13 460 GLY B O 1
ATOM 8028 N N . ASP B 1 461 ? 30.863 35.891 46.847 1.00 22.27 461 ASP B N 1
ATOM 8029 C CA . ASP B 1 461 ? 31.967 36.056 45.922 1.00 24.30 461 ASP B CA 1
ATOM 8030 C C . ASP B 1 461 ? 32.962 37.042 46.477 1.00 25.41 461 ASP B C 1
ATOM 8031 O O . ASP B 1 461 ? 32.620 37.994 47.187 1.00 31.49 461 ASP B O 1
ATOM 8036 N N . GLY B 1 462 ? 34.220 36.806 46.130 1.00 25.40 462 GLY B N 1
ATOM 8037 C CA . GLY B 1 462 ? 35.305 37.652 46.574 1.00 15.65 462 GLY B CA 1
ATOM 8038 C C . GLY B 1 462 ? 35.635 37.424 48.040 1.00 21.77 462 GLY B C 1
ATOM 8039 O O . GLY B 1 462 ? 35.523 36.326 48.597 1.00 26.03 462 GLY B O 1
ATOM 8040 N N . LYS B 1 463 ? 36.070 38.506 48.656 1.00 16.26 463 LYS B N 1
ATOM 8041 C CA . LYS B 1 463 ? 36.554 38.466 50.019 1.00 23.10 463 LYS B CA 1
ATOM 8042 C C . LYS B 1 463 ? 35.387 38.698 50.974 1.00 25.34 463 LYS B C 1
ATOM 8043 O O . LYS B 1 463 ? 34.527 39.551 50.713 1.00 30.60 463 LYS B O 1
ATOM 8049 N N . PHE B 1 464 ? 35.300 37.911 52.043 1.00 20.40 464 PHE B N 1
ATOM 8050 C CA . PHE B 1 464 ? 34.280 38.105 53.054 1.00 25.50 464 PHE B CA 1
ATOM 8051 C C . PHE B 1 464 ? 34.538 39.430 53.780 1.00 30.87 464 PHE B C 1
ATOM 8052 O O . PHE B 1 464 ? 35.702 39.743 54.069 1.00 36.71 464 PHE B O 1
ATOM 8060 N N . SER B 1 465 ? 33.519 40.249 54.061 1.00 35.38 465 SER B N 1
ATOM 8061 C CA . SER B 1 465 ? 33.673 41.453 54.867 1.00 37.73 465 SER B CA 1
ATOM 8062 C C . SER B 1 465 ? 32.620 41.365 55.967 1.00 39.84 465 SER B C 1
ATOM 8063 O O . SER B 1 465 ? 31.642 40.622 55.825 1.00 43.01 465 SER B O 1
ATOM 8066 N N . ALA B 1 466 ? 32.726 42.105 57.075 1.00 37.78 466 ALA B N 1
ATOM 8067 C CA . ALA B 1 466 ? 31.739 42.037 58.159 1.00 29.39 466 ALA B CA 1
ATOM 8068 C C . ALA B 1 466 ? 30.354 42.529 57.744 1.00 30.93 466 ALA B C 1
ATOM 8069 O O . ALA B 1 466 ? 29.304 42.105 58.252 1.00 23.70 466 ALA B O 1
ATOM 8071 N N . GLU B 1 467 ? 30.341 43.404 56.734 1.00 15.56 467 GLU B N 1
ATOM 8072 C CA . GLU B 1 467 ? 29.088 43.908 56.196 1.00 28.35 467 GLU B CA 1
ATOM 8073 C C . GLU B 1 467 ? 28.275 42.823 55.497 1.00 30.88 467 GLU B C 1
ATOM 8074 O O . GLU B 1 467 ? 27.096 43.019 55.189 1.00 37.12 467 GLU B O 1
ATOM 8080 N N . GLU B 1 468 ? 28.851 41.634 55.331 1.00 28.53 468 GLU B N 1
ATOM 8081 C CA . GLU B 1 468 ? 28.186 40.515 54.701 1.00 32.09 468 GLU B CA 1
ATOM 8082 C C . GLU B 1 468 ? 27.144 39.823 55.581 1.00 33.23 468 GLU B C 1
ATOM 8083 O O . GLU B 1 468 ? 26.332 39.035 55.093 1.00 30.53 468 GLU B O 1
ATOM 8089 N N . GLU B 1 469 ? 27.120 40.114 56.886 1.00 30.37 469 GLU B N 1
ATOM 8090 C CA . GLU B 1 469 ? 26.250 39.424 57.837 1.00 30.26 469 GLU B CA 1
ATOM 8091 C C . GLU B 1 469 ? 24.786 39.266 57.507 1.00 30.70 469 GLU B C 1
ATOM 8092 O O . GLU B 1 469 ? 24.260 38.171 57.674 1.00 33.18 469 GLU B O 1
ATOM 8098 N N . SER B 1 470 ? 24.077 40.278 57.020 1.00 28.07 470 SER B N 1
ATOM 8099 C CA . SER B 1 470 ? 22.659 40.139 56.744 1.00 27.10 470 SER B CA 1
ATOM 8100 C C . SER B 1 470 ? 22.262 39.083 55.694 1.00 32.20 470 SER B C 1
ATOM 8101 O O . SER B 1 470 ? 21.076 38.738 55.608 1.00 30.11 470 SER B O 1
ATOM 8104 N N . SER B 1 471 ? 23.183 38.528 54.897 1.00 31.62 471 SER B N 1
ATOM 8105 C CA . SER B 1 471 ? 22.821 37.542 53.887 1.00 36.95 471 SER B CA 1
ATOM 8106 C C . SER B 1 471 ? 22.812 36.118 54.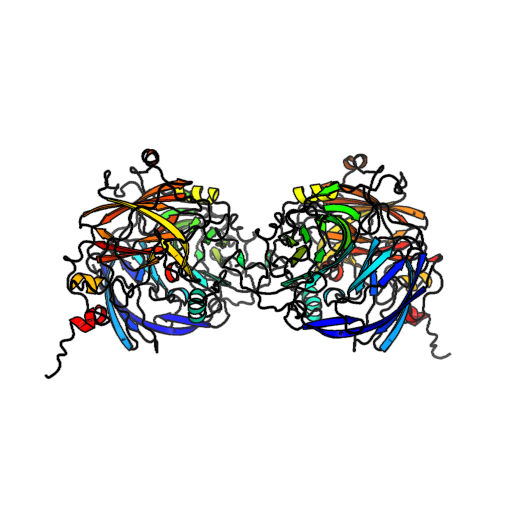437 1.00 37.05 471 SER B C 1
ATOM 8107 O O . SER B 1 471 ? 22.215 35.195 53.860 1.00 40.76 471 SER B O 1
ATOM 8110 N N . LEU B 1 472 ? 23.492 35.941 55.577 1.00 33.22 472 LEU B N 1
ATOM 8111 C CA . LEU B 1 472 ? 23.649 34.644 56.196 1.00 31.08 472 LEU B CA 1
ATOM 8112 C C . LEU B 1 472 ? 22.311 34.093 56.676 1.00 31.31 472 LEU B C 1
ATOM 8113 O O . LEU B 1 472 ? 21.527 34.649 57.457 1.00 35.61 472 LEU B O 1
ATOM 8118 N N . ASN B 1 473 ? 22.054 32.931 56.116 1.00 28.97 473 ASN B N 1
ATOM 8119 C CA . ASN B 1 473 ? 20.858 32.168 56.377 1.00 27.65 473 ASN B CA 1
ATOM 8120 C C . ASN B 1 473 ? 20.798 31.481 57.744 1.00 30.05 473 ASN B C 1
ATOM 8121 O O . ASN B 1 473 ? 21.165 30.318 57.936 1.00 29.51 473 ASN B O 1
ATOM 8126 N N . LEU B 1 474 ? 20.337 32.211 58.758 1.00 32.15 474 LEU B N 1
ATOM 8127 C CA . LEU B 1 474 ? 20.110 31.644 60.087 1.00 29.37 474 LEU B CA 1
ATOM 8128 C C . LEU B 1 474 ? 18.725 31.016 60.232 1.00 32.94 474 LEU B C 1
ATOM 8129 O O . LEU B 1 474 ? 18.392 30.458 61.285 1.00 29.26 474 LEU B O 1
ATOM 8134 N N . LYS B 1 475 ? 17.913 31.107 59.174 1.00 33.65 475 LYS B N 1
ATOM 8135 C CA . LYS B 1 475 ? 16.527 30.675 59.193 1.00 34.92 475 LYS B CA 1
ATOM 8136 C C . LYS B 1 475 ? 16.365 29.223 58.728 1.00 32.53 475 LYS B C 1
ATOM 8137 O O . LYS B 1 475 ? 15.867 28.346 59.427 1.00 36.81 475 LYS B O 1
ATOM 8143 N N . ASN B 1 476 ? 16.876 28.937 57.548 1.00 33.78 476 ASN B N 1
ATOM 8144 C CA . ASN B 1 476 ? 16.732 27.647 56.903 1.00 31.74 476 ASN B CA 1
ATOM 8145 C C . ASN B 1 476 ? 18.003 26.842 56.573 1.00 27.34 476 ASN B C 1
ATOM 8146 O O . ASN B 1 476 ? 17.909 25.995 55.681 1.00 24.69 476 ASN B O 1
ATOM 8151 N N . PRO B 1 477 ? 19.216 27.004 57.140 1.00 21.57 477 PRO B N 1
ATOM 8152 C CA . PRO B 1 477 ? 20.471 26.513 56.554 1.00 21.62 477 PRO B CA 1
ATOM 8153 C C . PRO B 1 477 ? 20.600 24.986 56.518 1.00 24.05 477 PRO B C 1
ATOM 8154 O O . PRO B 1 477 ? 20.225 24.314 57.481 1.00 23.81 477 PRO B O 1
ATOM 8158 N N . PRO B 1 478 ? 21.104 24.350 55.460 1.00 21.46 478 PRO B N 1
ATOM 8159 C CA . PRO B 1 478 ? 21.188 22.894 55.387 1.00 21.96 478 PRO B CA 1
ATOM 8160 C C . PRO B 1 478 ? 22.213 22.329 56.357 1.00 19.22 478 PRO B C 1
ATOM 8161 O O . PRO B 1 478 ? 23.238 22.980 56.633 1.00 24.15 478 PRO B O 1
ATOM 8165 N N . LEU B 1 479 ? 21.928 21.126 56.863 1.00 25.30 479 LEU B N 1
ATOM 8166 C CA . LEU B 1 479 ? 22.847 20.395 57.736 1.00 26.82 479 LEU B CA 1
ATOM 8167 C C . LEU B 1 479 ? 23.688 19.442 56.892 1.00 25.21 479 LEU B C 1
ATOM 8168 O O . LEU B 1 479 ? 23.171 18.467 56.318 1.00 19.60 479 LEU B O 1
ATOM 8173 N N . ARG B 1 480 ? 24.993 19.695 56.761 1.00 19.52 480 ARG B N 1
ATOM 8174 C CA . ARG B 1 480 ? 25.859 18.911 55.894 1.00 15.85 480 ARG B CA 1
ATOM 8175 C C . ARG B 1 480 ? 27.177 18.490 56.518 1.00 16.73 480 ARG B C 1
ATOM 8176 O O . ARG B 1 480 ? 27.514 18.930 57.617 1.00 20.85 480 ARG B O 1
ATOM 8184 N N . ASN B 1 481 ? 27.910 17.572 55.881 1.00 17.13 481 ASN B N 1
ATOM 8185 C CA . ASN B 1 481 ? 29.259 17.235 56.354 1.00 19.84 481 ASN B CA 1
ATOM 8186 C C . ASN B 1 481 ? 30.333 17.632 55.342 1.00 15.09 481 ASN B C 1
ATOM 8187 O O . ASN B 1 481 ? 31.500 17.727 55.724 1.00 11.26 481 ASN B O 1
ATOM 8192 N N . THR B 1 482 ? 29.974 17.904 54.077 1.00 14.69 482 THR B N 1
ATOM 8193 C CA . THR B 1 482 ? 30.873 18.391 53.041 1.00 13.95 482 THR B CA 1
ATOM 8194 C C . THR B 1 482 ? 30.272 19.655 52.416 1.00 15.34 482 THR B C 1
ATOM 8195 O O . THR B 1 482 ? 29.044 19.733 52.256 1.00 20.61 482 THR B O 1
ATOM 8199 N N . VAL B 1 483 ? 31.074 20.646 52.067 1.00 17.74 483 VAL B N 1
ATOM 8200 C CA . VAL B 1 483 ? 30.625 21.900 51.471 1.00 18.37 483 VAL B CA 1
ATOM 8201 C C . VAL B 1 483 ? 31.714 22.399 50.504 1.00 15.94 483 VAL B C 1
ATOM 8202 O O . VAL B 1 483 ? 32.906 22.297 50.820 1.00 19.62 483 VAL B O 1
ATOM 8206 N N . VAL B 1 484 ? 31.399 22.861 49.294 1.00 19.84 484 VAL B N 1
ATOM 8207 C CA . VAL B 1 484 ? 32.404 23.412 48.384 1.00 18.32 484 VAL B CA 1
ATOM 8208 C C . VAL B 1 484 ? 32.591 24.902 48.537 1.00 21.29 484 VAL B C 1
ATOM 8209 O O . VAL B 1 484 ? 31.646 25.600 48.897 1.00 27.05 484 VAL B O 1
ATOM 8213 N N . ILE B 1 485 ? 33.809 25.375 48.269 1.00 24.95 485 ILE B N 1
ATOM 8214 C CA . ILE B 1 485 ? 34.048 26.802 48.061 1.00 20.64 485 ILE B CA 1
ATOM 8215 C C . ILE B 1 485 ? 34.174 26.905 46.546 1.00 15.94 485 ILE B C 1
ATOM 8216 O O . ILE B 1 485 ? 34.716 26.003 45.887 1.00 22.86 485 ILE B O 1
ATOM 8221 N N . PHE B 1 486 ? 33.631 27.954 45.940 1.00 19.13 486 PHE B N 1
ATOM 8222 C CA . PHE B 1 486 ? 33.742 28.193 44.500 1.00 16.18 486 PHE B CA 1
ATOM 8223 C C . PHE B 1 486 ? 34.985 29.040 44.212 1.00 11.55 486 PHE B C 1
ATOM 8224 O O . PHE B 1 486 ? 35.522 29.647 45.148 1.00 20.26 486 PHE B O 1
ATOM 8232 N N . PRO B 1 487 ? 35.527 29.106 42.987 1.00 15.99 487 PRO B N 1
ATOM 8233 C CA . PRO B 1 487 ? 36.622 29.999 42.606 1.00 10.57 487 PRO B CA 1
ATOM 8234 C C . PRO B 1 487 ? 36.392 31.420 43.096 1.00 17.17 487 PRO B C 1
ATOM 8235 O O . PRO B 1 487 ? 35.311 31.994 42.920 1.00 23.26 487 PRO B O 1
ATOM 8239 N N . TYR B 1 488 ? 37.408 31.939 43.787 1.00 15.25 488 TYR B N 1
ATOM 8240 C CA . TYR B 1 488 ? 37.430 33.297 44.300 1.00 13.32 488 TYR B CA 1
ATOM 8241 C C . TYR B 1 488 ? 36.280 33.642 45.247 1.00 26.38 488 TYR B C 1
ATOM 8242 O O . TYR B 1 488 ? 35.772 34.767 45.222 1.00 35.24 488 TYR B O 1
ATOM 8251 N N . GLY B 1 489 ? 35.854 32.738 46.131 1.00 29.49 489 GLY B N 1
ATOM 8252 C CA . GLY B 1 489 ? 34.744 33.065 47.006 1.00 18.49 489 GLY B CA 1
ATOM 8253 C C . GLY B 1 489 ? 34.942 32.509 48.395 1.00 20.57 489 GLY B C 1
ATOM 8254 O O . GLY B 1 489 ? 35.927 31.824 48.710 1.00 20.33 489 GLY B O 1
ATOM 8255 N N . TRP B 1 490 ? 33.974 32.831 49.227 1.00 20.66 490 TRP B N 1
ATOM 8256 C CA . TRP B 1 490 ? 33.976 32.354 50.576 1.00 16.45 490 TRP B CA 1
ATOM 8257 C C . TRP B 1 490 ? 32.749 31.476 50.756 1.00 20.68 490 TRP B C 1
ATOM 8258 O O . TRP B 1 490 ? 31.803 31.538 49.959 1.00 21.69 490 TRP B O 1
ATOM 8269 N N . THR B 1 491 ? 32.768 30.639 51.783 1.00 18.24 491 THR B N 1
ATOM 8270 C CA . THR B 1 491 ? 31.617 29.875 52.221 1.00 18.46 491 THR B CA 1
ATOM 8271 C C . THR B 1 491 ? 31.699 29.973 53.738 1.00 19.58 491 THR B C 1
ATOM 8272 O O . THR B 1 491 ? 32.814 29.884 54.272 1.00 22.65 491 THR B O 1
ATOM 8276 N N . ALA B 1 492 ? 30.601 30.187 54.470 1.00 19.64 492 ALA B N 1
ATOM 8277 C CA . ALA B 1 492 ? 30.673 30.223 55.926 1.00 18.31 492 ALA B CA 1
ATOM 8278 C C . ALA B 1 492 ? 29.773 29.134 56.505 1.00 21.60 492 ALA B C 1
ATOM 8279 O O . ALA B 1 492 ? 28.653 28.885 56.039 1.00 25.38 492 ALA B O 1
ATOM 8281 N N . ILE B 1 493 ? 30.241 28.455 57.539 1.00 25.74 493 ILE B N 1
ATOM 8282 C CA . ILE B 1 493 ? 29.525 27.354 58.143 1.00 24.26 493 ILE B CA 1
ATOM 8283 C C . ILE B 1 493 ? 29.560 27.534 59.645 1.00 22.15 493 ILE B C 1
ATOM 8284 O O . ILE B 1 493 ? 30.392 28.291 60.159 1.00 19.04 493 ILE B O 1
ATOM 8289 N N . ARG B 1 494 ? 28.667 26.837 60.342 1.00 26.84 494 ARG B N 1
ATOM 8290 C CA . ARG B 1 494 ? 28.585 26.886 61.796 1.00 25.56 494 ARG B CA 1
ATOM 8291 C C . ARG B 1 494 ? 28.327 25.477 62.341 1.00 13.99 494 ARG B C 1
ATOM 8292 O O . ARG B 1 494 ? 27.596 24.710 61.716 1.00 19.77 494 ARG B O 1
ATOM 8300 N N . PHE B 1 495 ? 28.919 25.085 63.464 1.00 12.32 495 PHE B N 1
ATOM 8301 C CA . PHE B 1 495 ? 28.712 23.785 64.110 1.00 21.70 495 PHE B CA 1
ATOM 8302 C C . PHE B 1 495 ? 28.902 23.967 65.620 1.00 23.10 495 PHE B C 1
ATOM 8303 O O . PHE B 1 495 ? 29.314 25.049 66.067 1.00 24.94 495 PHE B O 1
ATOM 8311 N N . VAL B 1 496 ? 28.655 22.949 66.450 1.00 22.55 496 VAL B N 1
ATOM 8312 C CA . VAL B 1 496 ? 28.827 23.103 67.889 1.00 23.18 496 VAL B CA 1
ATOM 8313 C C . VAL B 1 496 ? 29.926 22.147 68.288 1.00 21.79 496 VAL B C 1
ATOM 8314 O O . VAL B 1 496 ? 29.938 20.967 67.913 1.00 26.14 496 VAL B O 1
ATOM 8318 N N . ALA B 1 497 ? 30.897 22.636 69.038 1.00 23.63 497 ALA B N 1
ATOM 8319 C CA . ALA B 1 497 ? 31.984 21.816 69.523 1.00 14.93 497 ALA B CA 1
ATOM 8320 C C . ALA B 1 497 ? 31.474 20.956 70.667 1.00 15.42 497 ALA B C 1
ATOM 8321 O O . ALA B 1 497 ? 31.741 21.231 71.836 1.00 27.24 497 ALA B O 1
ATOM 8323 N N . ASP B 1 498 ? 30.717 19.897 70.381 1.00 20.17 498 ASP B N 1
ATOM 8324 C CA . ASP B 1 498 ? 30.146 19.088 71.456 1.00 30.02 498 ASP B CA 1
ATOM 8325 C C . ASP B 1 498 ? 30.490 17.603 71.488 1.00 27.12 498 ASP B C 1
ATOM 8326 O O . ASP B 1 498 ? 29.845 16.829 72.191 1.00 28.46 498 ASP B O 1
ATOM 8331 N N . ASN B 1 499 ? 31.507 17.178 70.757 1.00 23.86 499 ASN B N 1
ATOM 8332 C CA . ASN B 1 499 ? 31.821 15.765 70.641 1.00 18.16 499 ASN B CA 1
ATOM 8333 C C . ASN B 1 499 ? 33.293 15.576 70.999 1.00 25.39 499 ASN B C 1
ATOM 8334 O O . ASN B 1 499 ? 34.139 15.995 70.196 1.00 31.84 499 ASN B O 1
ATOM 8339 N N . PRO B 1 500 ? 33.677 15.049 72.173 1.00 19.03 500 PRO B N 1
ATOM 8340 C CA . PRO B 1 500 ? 35.057 14.935 72.620 1.00 22.65 500 PRO B CA 1
ATOM 8341 C C . PRO B 1 500 ? 35.942 14.171 71.643 1.00 26.92 500 PRO B C 1
ATOM 8342 O O . PRO B 1 500 ? 35.649 13.023 71.305 1.00 30.90 500 PRO B O 1
ATOM 8346 N N . GLY B 1 501 ? 36.989 14.810 71.132 1.00 21.66 501 GLY B N 1
ATOM 8347 C CA . GLY B 1 501 ? 37.881 14.148 70.216 1.00 17.49 501 GLY B CA 1
ATOM 8348 C C . GLY B 1 501 ? 38.702 15.143 69.444 1.00 21.35 501 GLY B C 1
ATOM 8349 O O . GLY B 1 501 ? 38.660 16.353 69.697 1.00 14.88 501 GLY B O 1
ATOM 8350 N N . VAL B 1 502 ? 39.505 14.539 68.561 1.00 19.58 502 VAL B N 1
ATOM 8351 C CA . VAL B 1 502 ? 40.374 15.247 67.640 1.00 17.54 502 VAL B CA 1
ATOM 8352 C C . VAL B 1 502 ? 39.815 14.839 66.278 1.00 15.21 502 VAL B C 1
ATOM 8353 O O . VAL B 1 502 ? 39.657 13.654 65.950 1.00 18.18 502 VAL B O 1
ATOM 8357 N N . TRP B 1 503 ? 39.474 15.836 65.467 1.00 6.86 503 TRP B N 1
ATOM 8358 C CA . TRP B 1 503 ? 38.714 15.636 64.264 1.00 13.04 503 TRP B CA 1
ATOM 8359 C C . TRP B 1 503 ? 39.385 16.365 63.137 1.00 11.84 503 TRP B C 1
ATOM 8360 O O . TRP B 1 503 ? 39.885 17.475 63.302 1.00 23.78 503 TRP B O 1
ATOM 8371 N N . ALA B 1 504 ? 39.418 15.722 61.981 1.00 18.43 504 ALA B N 1
ATOM 8372 C CA . ALA B 1 504 ? 40.009 16.355 60.823 1.00 20.57 504 ALA B CA 1
ATOM 8373 C C . ALA B 1 504 ? 38.951 17.175 60.094 1.00 16.65 504 ALA B C 1
ATOM 8374 O O . ALA B 1 504 ? 37.743 16.874 60.100 1.00 25.86 504 ALA B O 1
ATOM 8376 N N . PHE B 1 505 ? 39.408 18.255 59.501 1.00 17.06 505 PHE B N 1
ATOM 8377 C CA . PHE B 1 505 ? 38.566 19.114 58.694 1.00 16.53 505 PHE B CA 1
ATOM 8378 C C . PHE B 1 505 ? 39.494 19.399 57.518 1.00 16.84 505 PHE B C 1
ATOM 8379 O O . PHE B 1 505 ? 40.517 20.086 57.629 1.00 20.44 505 PHE B O 1
ATOM 8387 N N . HIS B 1 506 ? 39.183 18.851 56.350 1.00 20.75 506 HIS B N 1
ATOM 8388 C CA . HIS B 1 506 ? 40.131 18.876 55.245 1.00 10.64 506 HIS B CA 1
ATOM 8389 C C . HIS B 1 506 ? 39.471 19.007 53.866 1.00 19.92 506 HIS B C 1
ATOM 8390 O O . HIS B 1 506 ? 38.242 18.915 53.718 1.00 23.30 506 HIS B O 1
ATOM 8397 N N . CYS B 1 507 ? 40.299 19.184 52.840 1.00 16.30 507 CYS B N 1
ATOM 8398 C CA . CYS B 1 507 ? 39.826 19.157 51.479 1.00 16.98 507 CYS B CA 1
ATOM 8399 C C . CYS B 1 507 ? 39.666 17.700 51.059 1.00 19.61 507 CYS B C 1
ATOM 8400 O O . CYS B 1 507 ? 40.610 16.906 51.124 1.00 23.49 507 CYS B O 1
ATOM 8403 N N . HIS B 1 508 ? 38.478 17.301 50.620 1.00 16.75 508 HIS B N 1
ATOM 8404 C CA . HIS B 1 508 ? 38.159 15.949 50.202 1.00 22.18 508 HIS B CA 1
ATOM 8405 C C . HIS B 1 508 ? 38.680 15.581 48.810 1.00 18.92 508 HIS B C 1
ATOM 8406 O O . HIS B 1 508 ? 38.220 14.628 48.185 1.00 27.32 508 HIS B O 1
ATOM 8413 N N . ILE B 1 509 ? 39.607 16.348 48.240 1.00 22.01 509 ILE B N 1
ATOM 8414 C CA . ILE B 1 509 ? 40.229 15.964 46.995 1.00 18.08 509 ILE B CA 1
ATOM 8415 C C . ILE B 1 509 ? 41.552 15.423 47.550 1.00 23.65 509 ILE B C 1
ATOM 8416 O O . ILE B 1 509 ? 42.420 16.107 48.128 1.00 23.29 509 ILE B O 1
ATOM 8421 N N . GLU B 1 510 ? 41.685 14.123 47.336 1.00 24.05 510 GLU B N 1
ATOM 8422 C CA . GLU B 1 510 ? 42.748 13.317 47.895 1.00 17.72 510 GLU B CA 1
ATOM 8423 C C . GLU B 1 510 ? 44.153 13.824 47.609 1.00 21.07 510 GLU B C 1
ATOM 8424 O O . GLU B 1 510 ? 44.887 13.955 48.597 1.00 17.06 510 GLU B O 1
ATOM 8430 N N . PRO B 1 511 ? 44.596 14.214 46.388 1.00 22.21 511 PRO B N 1
ATOM 8431 C CA . PRO B 1 511 ? 45.899 14.859 46.185 1.00 22.43 511 PRO B CA 1
ATOM 8432 C C . PRO B 1 511 ? 46.167 16.128 46.997 1.00 24.69 511 PRO B C 1
ATOM 8433 O O . PRO B 1 511 ? 47.261 16.298 47.540 1.00 29.65 511 PRO B O 1
ATOM 8437 N N . HIS B 1 512 ? 45.166 16.976 47.220 1.00 20.70 512 HIS B N 1
ATOM 8438 C CA . HIS B 1 512 ? 45.334 18.196 47.994 1.00 19.51 512 HIS B CA 1
ATOM 8439 C C . HIS B 1 512 ? 45.526 17.826 49.458 1.00 20.62 512 HIS B C 1
ATOM 8440 O O . HIS B 1 512 ? 46.358 18.416 50.164 1.00 33.08 512 HIS B O 1
ATOM 8447 N N . LEU B 1 513 ? 44.777 16.843 49.964 1.00 23.01 513 LEU B N 1
ATOM 8448 C CA . LEU B 1 513 ? 44.982 16.359 51.313 1.00 15.91 513 LEU B CA 1
ATOM 8449 C C . LEU B 1 513 ? 46.405 15.805 51.442 1.00 16.04 513 LEU B C 1
ATOM 8450 O O . LEU B 1 513 ? 47.081 16.092 52.441 1.00 9.85 513 LEU B O 1
ATOM 8455 N N . HIS B 1 514 ? 46.920 15.052 50.443 1.00 17.98 514 HIS B N 1
ATOM 8456 C CA . HIS B 1 514 ? 48.310 14.569 50.446 1.00 21.22 514 HIS B CA 1
ATOM 8457 C C . HIS B 1 514 ? 49.291 15.746 50.478 1.00 18.89 514 HIS B C 1
ATOM 8458 O O . HIS B 1 514 ? 50.391 15.622 50.997 1.00 22.93 514 HIS B O 1
ATOM 8465 N N . MET B 1 515 ? 48.920 16.904 49.932 1.00 18.00 515 MET B N 1
ATOM 8466 C CA . MET B 1 515 ? 49.746 18.088 49.843 1.00 10.61 515 MET B CA 1
ATOM 8467 C C . MET B 1 515 ? 49.549 19.091 50.960 1.00 7.57 515 MET B C 1
ATOM 8468 O O . MET B 1 515 ? 49.910 20.253 50.808 1.00 14.51 515 MET B O 1
ATOM 8473 N N . GLY B 1 516 ? 48.897 18.719 52.055 1.00 13.55 516 GLY B N 1
ATOM 8474 C CA . GLY B 1 516 ? 48.804 19.576 53.230 1.00 10.03 516 GLY B CA 1
ATOM 8475 C C . GLY B 1 516 ? 47.496 20.323 53.406 1.00 13.02 516 GLY B C 1
ATOM 8476 O O . GLY B 1 516 ? 47.321 20.988 54.430 1.00 16.22 516 GLY B O 1
ATOM 8477 N N . MET B 1 517 ? 46.533 20.211 52.490 1.00 8.31 517 MET B N 1
ATOM 8478 C CA . MET B 1 517 ? 45.307 20.984 52.615 1.00 11.22 517 MET B CA 1
ATOM 8479 C C . MET B 1 517 ? 44.286 20.366 53.551 1.00 10.94 517 MET B C 1
ATOM 8480 O O . MET B 1 517 ? 43.359 19.633 53.175 1.00 17.96 517 MET B O 1
ATOM 8485 N N . GLY B 1 518 ? 44.422 20.758 54.807 1.00 12.35 518 GLY B N 1
ATOM 8486 C CA . GLY B 1 518 ? 43.530 20.314 55.850 1.00 17.15 518 GLY B CA 1
ATOM 8487 C C . GLY B 1 518 ? 44.013 20.874 57.173 1.00 16.23 518 GLY B C 1
ATOM 8488 O O . GLY B 1 518 ? 45.151 21.342 57.288 1.00 23.68 518 GLY B O 1
ATOM 8489 N N . VAL B 1 519 ? 43.155 20.868 58.186 1.00 18.15 519 VAL B N 1
ATOM 8490 C CA . VAL B 1 519 ? 43.484 21.339 59.517 1.00 17.45 519 VAL B CA 1
ATOM 8491 C C . VAL B 1 519 ? 42.918 20.329 60.491 1.00 14.87 519 VAL B C 1
ATOM 8492 O O . VAL B 1 519 ? 42.154 19.429 60.098 1.00 22.08 519 VAL B O 1
ATOM 8496 N N . VAL B 1 520 ? 43.320 20.450 61.756 1.00 12.78 520 VAL B N 1
ATOM 8497 C CA . VAL B 1 520 ? 42.857 19.553 62.815 1.00 19.31 520 VAL B CA 1
ATOM 8498 C C . VAL B 1 520 ? 42.162 20.346 63.934 1.00 21.79 520 VAL B C 1
ATOM 8499 O O . VAL B 1 520 ? 42.648 21.384 64.403 1.00 28.62 520 VAL B O 1
ATOM 8503 N N . PHE B 1 521 ? 40.999 19.868 64.350 1.00 24.73 521 PHE B N 1
ATOM 8504 C CA . PHE B 1 521 ? 40.204 20.449 65.418 1.00 23.86 521 PHE B CA 1
ATOM 8505 C C . PHE B 1 521 ? 40.197 19.513 66.623 1.00 22.72 521 PHE B C 1
ATOM 8506 O O . PHE B 1 521 ? 39.969 18.326 66.411 1.00 18.60 521 PHE B O 1
ATOM 8514 N N . ALA B 1 522 ? 40.405 19.923 67.873 1.00 26.84 522 ALA B N 1
ATOM 8515 C CA . ALA B 1 522 ? 40.242 19.033 69.019 1.00 23.72 522 ALA B CA 1
ATOM 8516 C C . ALA B 1 522 ? 39.323 19.736 70.009 1.00 25.01 522 ALA B C 1
ATOM 8517 O O . ALA B 1 522 ? 39.402 20.963 70.117 1.00 21.29 522 ALA B O 1
ATOM 8519 N N . GLU B 1 523 ? 38.422 19.044 70.714 1.00 22.76 523 GLU B N 1
ATOM 8520 C CA . GLU B 1 523 ? 37.545 19.644 71.715 1.00 15.27 523 GLU B CA 1
ATOM 8521 C C . GLU B 1 523 ? 37.232 18.598 72.772 1.00 24.68 523 GLU B C 1
ATOM 8522 O O . GLU B 1 523 ? 37.160 17.400 72.472 1.00 21.90 523 GLU B O 1
ATOM 8528 N N . GLY B 1 524 ? 37.127 19.033 74.028 1.00 21.38 524 GLY B N 1
ATOM 8529 C CA . GLY B 1 524 ? 36.795 18.174 75.149 1.00 25.01 524 GLY B CA 1
ATOM 8530 C C . GLY B 1 524 ? 37.594 16.885 75.249 1.00 27.23 524 GLY B C 1
ATOM 8531 O O . GLY B 1 524 ? 37.072 15.868 75.715 1.00 26.60 524 GLY B O 1
ATOM 8532 N N . VAL B 1 525 ? 38.875 16.899 74.865 1.00 31.39 525 VAL B N 1
ATOM 8533 C CA . VAL B 1 525 ? 39.718 15.708 74.914 1.00 30.94 525 VAL B CA 1
ATOM 8534 C C . VAL B 1 525 ? 39.769 15.086 76.309 1.00 31.51 525 VAL B C 1
ATOM 8535 O O . VAL B 1 525 ? 39.795 13.863 76.438 1.00 35.03 525 VAL B O 1
ATOM 8539 N N . GLU B 1 526 ? 39.684 15.872 77.388 1.00 31.23 526 GLU B N 1
ATOM 8540 C CA . GLU B 1 526 ? 39.691 15.319 78.738 1.00 27.88 526 GLU B CA 1
ATOM 8541 C C . GLU B 1 526 ? 38.394 14.600 79.123 1.00 26.56 526 GLU B C 1
ATOM 8542 O O . GLU B 1 526 ? 38.192 14.241 80.279 1.00 30.38 526 GLU B O 1
ATOM 8548 N N . LYS B 1 527 ? 37.464 14.412 78.194 1.00 21.59 527 LYS B N 1
ATOM 8549 C CA . LYS B 1 527 ? 36.257 13.667 78.467 1.00 20.99 527 LYS B CA 1
ATOM 8550 C C . LYS B 1 527 ? 36.264 12.358 77.694 1.00 23.57 527 LYS B C 1
ATOM 8551 O O . LYS B 1 527 ? 35.260 11.634 77.710 1.00 30.19 527 LYS B O 1
ATOM 8557 N N . VAL B 1 528 ? 37.337 12.070 76.939 1.00 26.95 528 VAL B N 1
ATOM 8558 C CA . VAL B 1 528 ? 37.471 10.848 76.141 1.00 23.77 528 VAL B CA 1
ATOM 8559 C C . VAL B 1 528 ? 37.770 9.723 77.133 1.00 27.16 528 VAL B C 1
ATOM 8560 O O . VAL B 1 528 ? 38.580 9.884 78.053 1.00 27.65 528 VAL B O 1
ATOM 8564 N N . GLY B 1 529 ? 37.080 8.594 76.959 1.00 24.81 529 GLY B N 1
ATOM 8565 C CA . GLY B 1 529 ? 37.303 7.445 77.814 1.00 26.47 529 GLY B CA 1
ATOM 8566 C C . GLY B 1 529 ? 38.545 6.668 77.400 1.00 27.57 529 GLY B C 1
ATOM 8567 O O . GLY B 1 529 ? 39.546 7.189 76.909 1.00 27.93 529 GLY B O 1
ATOM 8568 N N . ARG B 1 530 ? 38.462 5.350 77.535 1.00 30.57 530 ARG B N 1
ATOM 8569 C CA . ARG B 1 530 ? 39.584 4.489 77.227 1.00 30.59 530 ARG B CA 1
ATOM 8570 C C . ARG B 1 530 ? 39.751 4.270 75.728 1.00 31.08 530 ARG B C 1
ATOM 8571 O O . ARG B 1 530 ? 38.811 3.878 75.031 1.00 29.82 530 ARG B O 1
ATOM 8579 N N . ILE B 1 531 ? 40.962 4.506 75.240 1.00 29.00 531 ILE B N 1
ATOM 8580 C CA . ILE B 1 531 ? 41.263 4.297 73.835 1.00 24.01 531 ILE B CA 1
ATOM 8581 C C . ILE B 1 531 ? 41.782 2.862 73.701 1.00 18.17 531 ILE B C 1
ATOM 8582 O O . ILE B 1 531 ? 42.554 2.440 74.562 1.00 26.93 531 ILE B O 1
ATOM 8587 N N . PRO B 1 532 ? 41.426 2.028 72.709 1.00 23.48 532 PRO B N 1
ATOM 8588 C CA . PRO B 1 532 ? 42.056 0.740 72.421 1.00 23.48 532 PRO B CA 1
ATOM 8589 C C . PRO B 1 532 ? 43.564 0.804 72.330 1.00 24.56 532 PRO B C 1
ATOM 8590 O O . PRO B 1 532 ? 44.137 1.617 71.604 1.00 28.60 532 PRO B O 1
ATOM 8594 N N . THR B 1 533 ? 44.211 -0.139 72.992 1.00 28.80 533 THR B N 1
ATOM 8595 C CA . THR B 1 533 ? 45.659 -0.200 73.020 1.00 27.19 533 THR B CA 1
ATOM 8596 C C . THR B 1 533 ? 46.298 -0.183 71.640 1.00 26.80 533 THR B C 1
ATOM 8597 O O . THR B 1 533 ? 47.287 0.522 71.469 1.00 23.78 533 THR B O 1
ATOM 8601 N N . LYS B 1 534 ? 45.756 -0.839 70.605 1.00 25.43 534 LYS B N 1
ATOM 8602 C CA . LYS B 1 534 ? 46.375 -0.807 69.288 1.00 18.84 534 LYS B CA 1
ATOM 8603 C C . LYS B 1 534 ? 46.392 0.570 68.677 1.00 23.32 534 LYS B C 1
ATOM 8604 O O . LYS B 1 534 ? 47.329 0.885 67.947 1.00 25.53 534 LYS B O 1
ATOM 8610 N N . ALA B 1 535 ? 45.415 1.396 69.043 1.00 20.39 535 ALA B N 1
ATOM 8611 C CA . ALA B 1 535 ? 45.325 2.766 68.584 1.00 23.60 535 ALA B CA 1
ATOM 8612 C C . ALA B 1 535 ? 46.348 3.688 69.253 1.00 18.61 535 ALA B C 1
ATOM 8613 O O . ALA B 1 535 ? 46.628 4.775 68.739 1.00 31.51 535 ALA B O 1
ATOM 8615 N N . LEU B 1 536 ? 46.900 3.261 70.388 1.00 18.91 536 LEU B N 1
ATOM 8616 C CA . LEU B 1 536 ? 47.912 3.994 71.148 1.00 21.77 536 LEU B CA 1
ATOM 8617 C C . LEU B 1 536 ? 49.340 3.560 70.832 1.00 23.70 536 LEU B C 1
ATOM 8618 O O . LEU B 1 536 ? 50.306 4.298 71.028 1.00 7.80 536 LEU B O 1
ATOM 8623 N N . ALA B 1 537 ? 49.462 2.313 70.372 1.00 26.47 537 ALA B N 1
ATOM 8624 C CA . ALA B 1 537 ? 50.717 1.618 70.184 1.00 22.59 537 ALA B CA 1
ATOM 8625 C C . ALA B 1 537 ? 51.744 2.095 69.167 1.00 25.25 537 ALA B C 1
ATOM 8626 O O . ALA B 1 537 ? 52.385 1.288 68.477 1.00 28.04 537 ALA B O 1
ATOM 8628 N N . CYS B 1 538 ? 51.972 3.388 69.006 1.00 23.59 538 CYS B N 1
ATOM 8629 C CA . CYS B 1 538 ? 52.976 3.867 68.093 1.00 19.10 538 CYS B CA 1
ATOM 8630 C C . CYS B 1 538 ? 53.448 5.205 68.617 1.00 14.92 538 CYS B C 1
ATOM 8631 O O . CYS B 1 538 ? 52.925 5.707 69.620 1.00 24.58 538 CYS B O 1
ATOM 8634 N N . GLY B 1 539 ? 54.528 5.710 68.033 1.00 14.94 539 GLY B N 1
ATOM 8635 C CA . GLY B 1 539 ? 55.068 7.020 68.347 1.00 24.57 539 GLY B CA 1
ATOM 8636 C C . GLY B 1 539 ? 55.342 7.246 69.829 1.00 27.21 539 GLY B C 1
ATOM 8637 O O . GLY B 1 539 ? 55.739 6.333 70.576 1.00 30.67 539 GLY B O 1
ATOM 8638 N N . GLY B 1 540 ? 55.087 8.509 70.214 1.00 20.99 540 GLY B N 1
ATOM 8639 C CA . GLY B 1 540 ? 55.274 9.037 71.559 1.00 25.67 540 GLY B CA 1
ATOM 8640 C C . GLY B 1 540 ? 54.399 8.324 72.570 1.00 24.25 540 GLY B C 1
ATOM 8641 O O . GLY B 1 540 ? 54.853 8.093 73.690 1.00 31.44 540 GLY B O 1
ATOM 8642 N N . THR B 1 541 ? 53.184 7.906 72.221 1.00 28.53 541 THR B N 1
ATOM 8643 C CA . THR B 1 541 ? 52.316 7.180 73.136 1.00 27.57 541 THR B CA 1
ATOM 8644 C C . THR B 1 541 ? 52.843 5.797 73.512 1.00 32.78 541 THR B C 1
ATOM 8645 O O . THR B 1 541 ? 52.719 5.396 74.674 1.00 27.91 541 THR B O 1
ATOM 8649 N N . ALA B 1 542 ? 53.462 5.081 72.557 1.00 33.13 542 ALA B N 1
ATOM 8650 C CA . ALA B 1 542 ? 54.092 3.798 72.830 1.00 30.37 542 ALA B CA 1
ATOM 8651 C C . ALA B 1 542 ? 55.287 4.029 73.736 1.00 29.30 542 ALA B C 1
ATOM 8652 O O . ALA B 1 542 ? 55.383 3.426 74.809 1.00 32.67 542 ALA B O 1
ATOM 8654 N N . LYS B 1 543 ? 56.153 4.975 73.373 1.00 32.25 543 LYS B N 1
ATOM 8655 C CA . LYS B 1 543 ? 57.321 5.312 74.174 1.00 28.02 543 LYS B CA 1
ATOM 8656 C C . LYS B 1 543 ? 56.940 5.651 75.607 1.00 30.86 543 LYS B C 1
ATOM 8657 O O . LYS B 1 543 ? 57.608 5.216 76.547 1.00 37.75 543 LYS B O 1
ATOM 8663 N N . SER B 1 544 ? 55.838 6.360 75.816 1.00 30.27 544 SER B N 1
ATOM 8664 C CA . SER B 1 544 ? 55.509 6.789 77.151 1.00 27.84 544 SER B CA 1
ATOM 8665 C C . SER B 1 544 ? 54.555 5.888 77.906 1.00 27.01 544 SER B C 1
ATOM 8666 O O . SER B 1 544 ? 54.203 6.168 79.056 1.00 30.76 544 SER B O 1
ATOM 8669 N N . LEU B 1 545 ? 54.144 4.772 77.329 1.00 27.83 545 LEU B N 1
ATOM 8670 C CA . LEU B 1 545 ? 53.242 3.874 78.030 1.00 32.28 545 LEU B CA 1
ATOM 8671 C C . LEU B 1 545 ? 53.815 2.478 78.212 1.00 32.37 545 LEU B C 1
ATOM 8672 O O . LEU B 1 545 ? 53.347 1.716 79.070 1.00 35.59 545 LEU B O 1
ATOM 8677 N N . ILE B 1 546 ? 54.810 2.110 77.398 1.00 30.98 546 ILE B N 1
ATOM 8678 C CA . ILE B 1 546 ? 55.508 0.857 77.575 1.00 34.76 546 ILE B CA 1
ATOM 8679 C C . ILE B 1 546 ? 56.519 1.136 78.684 1.00 32.37 546 ILE B C 1
ATOM 8680 O O . ILE B 1 546 ? 57.405 1.994 78.573 1.00 31.87 546 ILE B O 1
ATOM 8685 N N . ASN B 1 547 ? 56.369 0.409 79.782 1.00 27.18 547 ASN B N 1
ATOM 8686 C CA . ASN B 1 547 ? 57.308 0.501 80.892 1.00 33.66 547 ASN B CA 1
ATOM 8687 C C . ASN B 1 547 ? 58.518 -0.331 80.475 1.00 30.95 547 ASN B C 1
ATOM 8688 O O . ASN B 1 547 ? 58.426 -1.553 80.330 1.00 30.54 547 ASN B O 1
ATOM 8693 N N . ASN B 1 548 ? 59.625 0.319 80.140 1.00 29.89 548 ASN B N 1
ATOM 8694 C CA . ASN B 1 548 ? 60.824 -0.398 79.748 1.00 25.47 548 ASN B CA 1
ATOM 8695 C C . ASN B 1 548 ? 62.056 0.330 80.262 1.00 33.91 548 ASN B C 1
ATOM 8696 O O . ASN B 1 548 ? 62.810 0.944 79.495 1.00 35.81 548 ASN B O 1
ATOM 8701 N N . PRO B 1 549 ? 62.333 0.337 81.577 1.00 37.31 549 PRO B N 1
ATOM 8702 C CA . PRO B 1 549 ? 63.506 1.000 82.139 1.00 41.99 549 PRO B CA 1
ATOM 8703 C C . PRO B 1 549 ? 64.817 0.279 81.803 1.00 44.22 549 PRO B C 1
ATOM 8704 O O . PRO B 1 549 ? 64.859 -0.856 81.317 1.00 45.04 549 PRO B O 1
ATOM 8708 N N . LYS B 1 550 ? 65.905 0.953 82.133 1.00 49.15 550 LYS B N 1
ATOM 8709 C CA . LYS B 1 550 ? 67.242 0.464 81.861 1.00 59.32 550 LYS B CA 1
ATOM 8710 C C . LYS B 1 550 ? 68.017 0.404 83.166 1.00 64.92 550 LYS B C 1
ATOM 8711 O O . LYS B 1 550 ? 67.868 1.323 83.980 1.00 64.65 550 LYS B O 1
ATOM 8717 N N . ASN B 1 551 ? 68.721 -0.718 83.388 1.00 70.51 551 ASN B N 1
ATOM 8718 C CA . ASN B 1 551 ? 69.597 -1.108 84.515 1.00 73.06 551 ASN B CA 1
ATOM 8719 C C . ASN B 1 551 ? 68.892 -1.538 85.822 1.00 73.81 551 ASN B C 1
ATOM 8720 O O . ASN B 1 551 ? 69.533 -1.717 86.881 1.00 69.57 551 ASN B O 1
ATOM 8725 N N . PRO B 1 552 ? 67.563 -1.758 85.804 1.00 74.17 552 PRO B N 1
ATOM 8726 C CA . PRO B 1 552 ? 66.879 -2.947 85.268 1.00 74.24 552 PRO B CA 1
ATOM 8727 C C . PRO B 1 552 ? 67.288 -3.455 83.879 1.00 76.27 552 PRO B C 1
ATOM 8728 O O . PRO B 1 552 ? 66.919 -2.859 82.860 1.00 74.41 552 PRO B O 1
#

Sequence (1104 aa):
SQIRHYKWEVEYMFWAPNCNENIVMGINGQFPGPTIRANAGDSVVVELTNKLHTEGVVIHWHGILQRGTPWADGTASISQCAINPGETFFYNFTVDNPGTFFYHGHLGMQRSAGLYGSLIVDPPQGKKEPFHYDGEINLLLSDWWHQSIHKQEVGLSSKPIRWIGEPQTILLNGRGQFDCSIAAKYDSNLEPCKLKGSESCAPYIFHVSPKKTYRIRIASTTALAALNFAIGNHQLLVVEADGNYVQPFYTSDIDIYSGESYSVLITTDQNPSENYWVSVGTRARHPNTPPGLTLLNYLPNSVSKLPTSPPPQTPAWDDFDRSKNFTYRITAAMGSPKPPVKFNRRIFLLNTQNVINGYVKWAINDVSLALPPTPYLGAMKYNLLHAFDQNPPPEVFPEDYDIDTPPTNEKTRIGNGVYQFKIGEVVDVILQNANMMKENLSETHPWHLHGHDFWVLGYGDGKFSAEEESSLNLKNPPLRNTVVIFPYGWTAIRFVADNPGVWAFHCHIEPHLHMGMGVVFAEGVEKVGRIPTKALACGGTAKSLINNPKNPSQIRHYKWEVEYMFWAPNCNENIVMGINGQFPGPTIRANAGDSVVVELTNKLHTEGVVIHWHGILQRGTPWADGTASISQCAINPGETFFYNFTVDNPGTFFYHGHLGMQRSAGLYGSLIVDPPQGKKEPFHYDGEINLLLSDWWHQSIHKQEVGLSSKPIRWIGEPQTILLNGRGQFDCSIAAKYDSNLEPCKLKGSESCAPYIFHVSPKKTYRIRIASTTALAALNFAIGNHQLLVVEADGNYVQPFYTSDIDIYSGESYSVLITTDQNPSENYWVSVGTRARHPNTPPGLTLLNYLPNSVSKLPTSPPPQTPAWDDFDRSKNFTYRITAAMGSPKPPVKFNRRIFLLNTQNVINGYVKWAINDVSLALPPTPYLGAMKYNLLHAFDQNPPPEVFPEDYDIDTPPTNEKTRIGNGVYQFKIGEVVDVILQNANMMKENLSETHPWHLHGHDFWVLGYGDGKFSAEEESSLNLKNPPLRNTVVIFPYGWTAIRFVADNPGVWAFHCHIEPHLHMGMGVVFAEGVEKVGRIPTKALACGGTAKSLINNPKNP

Organism: Cucurbita pepo var. melopepo (NCBI:txid3665)